Protein AF-A0A9N8EIE7-F1 (afdb_monomer_lite)

InterPro domains:
  IPR002110 Ankyrin repeat [PF12796] (378-471)
  IPR002110 Ankyrin repeat [SM00248] (373-405)
  IPR002110 Ankyrin repeat [SM00248] (416-446)
  IPR002110 Ankyrin repeat [SM00248] (450-480)
  IPR002562 3'-5' exonuclease domain [PF01612] (675-852)
  IPR012337 Ribonuclease H-like superfamily [SSF53098] (657-855)
  IPR036397 Ribonuclease H superfamily [G3DSA:3.30.420.10] (627-856)
  IPR036754 YbaK/aminoacyl-tRNA synthetase-associated domain superfamily [G3DSA:3.90.960.10] (97-272)
  IPR036754 YbaK/aminoacyl-tRNA synthetase-associated domain superfamily [SSF55826] (161-236)
  IPR036770 Ankyrin repeat-containing domain superfamily [G3DSA:1.25.40.20] (324-476)
  IPR036770 Ankyrin repeat-containing domain superfamily [SSF48403] (354-472)
  IPR052408 Exonuclease MUT-7-like [PTHR47765] (675-856)

pLDDT: mean 71.92, std 22.89, range [23.09, 98.38]

Secondary structure (DSSP, 8-state):
--------------------------------------------------------------PPPS-----GGG--HHHHHHHHTT--GGG-EEEE---GGGSSTTSSS--S--SGGGEEEEEEEEEEEEEEEEEP--------PPPP-------PPEEEEEEEEEETT--B-HHHHHHHHHHHTTTSEEEEEEEEPPHHHHHHHHTS-TTS--SS--TTTTT-PEEEETHHHHHHHTS-TT-EEEEEEE-SSTTEEEEEEHHHHHHHHHHTT--EEE--B---------------TTHHHHHHHHHHHHTS-----HHHHHHH--SHHHHHHHHHHHHTSSS-HHHHHHHHHHHHHTT-GGGGG---GGGT----HHHHHHTTT-HHHHHHHHHHIIIII----SSPPB-STTTTTB-HHHHHHTTT-HHHHHHHHHTT---S-EE-TTS--HHHHHTTTS-HHHHHHHHHHHHHHHHTT---EESHHHH--S---SSB-TTS---TTT--GGGHHHHHHHHHH-EEEETTEEEE-S-SSBS----SSS--S-HHHHTTSS-S-----S--PPPPPPPP----------PPPS----S---TTTSPBP-SHHHHSTT--S----S-PPPSEEEE-SHHHHHHHHHHHHHHHHHHHHGGG-TTS-HHHHHHHT-EEEEEE-PPPSSTT--PPP-EEEEE-SS-EEEE-HHHHS--GGG---SSSS------HHHHHHHHHHHHHHT-TTSPEEESSTTTHHHHHHHH-TT-GGGGEEEEEEEHHHHHHHHS-TTGGGTSSSHHHHHHHHHS-B---TTTTS-TT-SSPPHHHHHHHHHHHHHHHHHHHHHHHT-TTTGGGTT-HHHHTGGGSEEEEEEEE-----HHHHHHT--EEEE-TTEEEEE-SSTT-EEEEEEEETTSPPPPPPEEEE---------------PPB-TTSSBPPPPEEGGGS----TTPPPTT-B--SSHHHHHHHHS-HHHHHTSPTT--EE--TT-SEEE-SSEEEEE----S---TT-----EEEGGGTEEEEEE-TT---SS-SHHHHHHHHHHHHT-SS-------PEEEEEE-S-TTSPPEEEEEEEEEEEEEETTTTEEEEEEEETTHHHHHHSHHHHHHHHHHHHHHHHHHHHHHTTT-

Foldseek 3Di:
DDDDDDDDDDDDDDDDDDDDDDDDDDDDDDDDDDDDDDDDDDDDDDDDDDDDDDDDDDDDDDDDDPDDDDDPVPDFLLLVVLVVLPDDSVQKDKFFPDDPVPPPVPPPDDPDPDQPVQEAEFEKDKFKKKWWKDFAPDDDDDDDDQDDDDDDDDPDTDIAMEMEMDGPVFDFQQVVVLVLVVVVVPPRIHGPDMDTDDQVCVCVQFVAHPPQGFQDSGPCLQRYEYEYECVLVVVVVVDPPSHFYWYWGRRSDPRMTMIGGPVSVVVSSCVSNHYDYYHRTDDDDDDDDDDDDDDDPVSVVVCVVVVVVVPDPPPPQLLVVLVPDPDLQVLQVSLQVQLLDAPNLVSNVSSQVVCLVVVSLLVSLDADPVVVFQGTNLLNNLLVLNQSSNCSSQCCCCVRPNDQSQQDFGPDPPGTQDGSLNSNQVNLNLVNNCCCVVPVVHAQQEQGLQQATSLLSCLQRYDPVSSVVSLVSNVVCLVVVDHHDHNNVVPHPLFEDWSHALQDDDDPSHDDPLCVVQNVQQVVQFDDAGPNGGSTGPPRIGLHQHDDPPDPDPVLQCLQPDDPRRRDNTDDDDDDDDDDDDDDDDDDDDDDDADCLDGRFRLPPFAADFLCNQAVVVVPDDDDPDDDDDLEQEAQDPVSLVVLLVVLVVLVVQLVVVVPDPPDFPLRSLLQQEKFKDFDAADDPDDLDDTATQWIWIDHSHHIYTYGCVNQDDFQPVVDDPDWSPQPPTDPSLVSVLVSLLSQFVDQSHEYEAAPCVVGLVRNCLRHVNRVSSFKGFFYAHQLVVVVLPDDPVCSVQVVDQQSLCCSQVVHGHDDPPVNPHSNDPPDDPVNSRNRNCNRSCGSVSVVSSCPVDPSNVVCVRCPCVVVQLSTKIKGKAKDAQDDPPVCVVVVFDKDKDAPQWAKDDDSPVGIIIIMHMDGNPDDDDDHIDMDTDPPPPPDPDDDDDDDFDPDPVRDTQDDAAEQQAAQFPPVQADQALDFFFLAVQRVSCRRSDVHVVVPDPPRHHHDAPRVEQWTHHPQAIEGEAEQDDDDDVPCPDHWAADPLRQKIWDKAALPPPPPGYCSVVVVVLVVVVVPPDDDDDDDRNHWYWYWYDHHSVGTTGTHATKDFPDKDADPPHNMIITMIGHPCVCSCCVPPVSNVVSSCSNVVRVVVVVVVVVVVD

Structure (mmCIF, N/CA/C/O backbone):
data_AF-A0A9N8EIE7-F1
#
_entry.id   AF-A0A9N8EIE7-F1
#
loop_
_atom_site.group_PDB
_atom_site.id
_atom_site.type_symbol
_atom_site.label_atom_id
_atom_site.label_alt_id
_atom_site.label_comp_id
_atom_site.label_asym_id
_atom_site.label_entity_id
_atom_site.label_seq_id
_atom_site.pdbx_PDB_ins_code
_atom_site.Cartn_x
_atom_site.Cartn_y
_atom_site.Cartn_z
_atom_site.occupancy
_atom_site.B_iso_or_equiv
_atom_site.auth_seq_id
_atom_site.auth_comp_id
_atom_site.auth_asym_id
_atom_site.auth_atom_id
_atom_site.pdbx_PDB_model_num
ATOM 1 N N . MET A 1 1 ? -54.098 42.765 -41.551 1.00 35.19 1 MET A N 1
ATOM 2 C CA . MET A 1 1 ? -55.120 42.811 -40.479 1.00 35.19 1 MET A CA 1
ATOM 3 C C . MET A 1 1 ? -54.364 43.151 -39.194 1.00 35.19 1 MET A C 1
ATOM 5 O O . MET A 1 1 ? -53.341 42.524 -38.984 1.00 35.19 1 MET A O 1
ATOM 9 N N . SER A 1 2 ? -54.549 44.287 -38.505 1.00 28.52 2 SER A N 1
ATOM 10 C CA . SER A 1 2 ? -55.744 44.816 -37.804 1.00 28.52 2 SER A CA 1
ATOM 11 C C . SER A 1 2 ? -56.099 44.005 -36.542 1.00 28.52 2 SER A C 1
ATOM 13 O O . SER A 1 2 ? -56.290 42.806 -36.686 1.00 28.52 2 SER A O 1
ATOM 15 N N . ARG A 1 3 ? -56.287 44.585 -35.339 1.00 30.66 3 ARG A N 1
ATOM 16 C CA . ARG A 1 3 ? -56.169 45.995 -34.859 1.00 30.66 3 ARG A CA 1
ATOM 17 C C . ARG A 1 3 ? -56.452 46.052 -33.329 1.00 30.66 3 ARG A C 1
ATOM 19 O O . ARG A 1 3 ? -57.167 45.171 -32.880 1.00 30.66 3 ARG A O 1
ATOM 26 N N . LEU A 1 4 ? -56.107 47.175 -32.658 1.00 33.81 4 LEU A N 1
ATOM 27 C CA . LEU A 1 4 ? -56.774 47.743 -31.441 1.00 33.81 4 LEU A CA 1
ATOM 28 C C . LEU A 1 4 ? -56.680 46.922 -30.118 1.00 33.81 4 LEU A C 1
ATOM 30 O O . LEU A 1 4 ? -56.639 45.705 -30.176 1.00 33.81 4 LEU A O 1
ATOM 34 N N . LEU A 1 5 ? -56.655 47.468 -28.885 1.00 32.75 5 LEU A N 1
ATOM 35 C CA . LEU A 1 5 ? -56.473 48.821 -28.283 1.00 32.75 5 LEU A CA 1
ATOM 36 C C . LEU A 1 5 ? -55.435 48.682 -27.126 1.00 32.75 5 LEU A C 1
ATOM 38 O O . LEU A 1 5 ? -55.212 47.564 -26.681 1.00 32.75 5 LEU A O 1
ATOM 42 N N . GLY A 1 6 ? -54.774 49.692 -26.539 1.00 27.25 6 GLY A N 1
ATOM 43 C CA . GLY A 1 6 ? -54.771 51.160 -26.682 1.00 27.25 6 GLY A CA 1
ATOM 44 C C . GLY A 1 6 ? -54.944 51.849 -25.307 1.00 27.25 6 GLY A C 1
ATOM 45 O O . GLY A 1 6 ? -55.612 51.292 -24.450 1.00 27.25 6 GLY A O 1
ATOM 46 N N . ASN A 1 7 ? -54.486 53.066 -24.997 1.00 33.19 7 ASN A N 1
ATOM 47 C CA . ASN A 1 7 ? -53.456 53.989 -25.498 1.00 33.19 7 ASN A CA 1
ATOM 48 C C . ASN A 1 7 ? -53.665 55.319 -24.713 1.00 33.19 7 ASN A C 1
ATOM 50 O O . ASN A 1 7 ? -54.776 55.834 -24.773 1.00 33.19 7 ASN A O 1
ATOM 54 N N . PHE A 1 8 ? -52.612 55.926 -24.134 1.00 29.39 8 PHE A N 1
ATOM 55 C CA . PHE A 1 8 ? -52.492 57.383 -23.837 1.00 29.39 8 PHE A CA 1
ATOM 56 C C . PHE A 1 8 ? -53.448 58.021 -22.779 1.00 29.39 8 PHE A C 1
ATOM 58 O O . PHE A 1 8 ? -54.436 57.408 -22.402 1.00 29.39 8 PHE A O 1
ATOM 65 N N . LEU A 1 9 ? -53.308 59.284 -22.313 1.00 28.94 9 LEU A N 1
ATOM 66 C CA . LEU A 1 9 ? -52.203 60.212 -21.903 1.00 28.94 9 LEU A CA 1
ATOM 67 C C . LEU A 1 9 ? -52.904 61.538 -21.433 1.00 28.94 9 LEU A C 1
ATOM 69 O O . LEU A 1 9 ? -54.117 61.525 -21.244 1.00 28.94 9 LEU A O 1
ATOM 73 N N . LEU A 1 10 ? -52.186 62.676 -21.345 1.00 28.33 10 LEU A N 1
ATOM 74 C CA . LEU A 1 10 ? -52.594 64.046 -20.914 1.00 28.33 10 LEU A CA 1
ATOM 75 C C . LEU A 1 10 ? -52.792 64.221 -19.382 1.00 28.33 10 LEU A C 1
ATOM 77 O O . LEU A 1 10 ? -53.234 63.284 -18.733 1.00 28.33 10 LEU A O 1
ATOM 81 N N . GLN A 1 11 ? -52.529 65.362 -18.707 1.00 28.41 11 GLN A N 1
ATOM 82 C CA . GLN A 1 11 ? -51.808 66.657 -18.937 1.00 28.41 11 GLN A CA 1
ATOM 83 C C . GLN A 1 11 ? -51.552 67.295 -17.506 1.00 28.41 11 GLN A C 1
ATOM 85 O O . GLN A 1 11 ? -51.569 66.517 -16.560 1.00 28.41 11 GLN A O 1
ATOM 90 N N . ILE A 1 12 ? -51.281 68.578 -17.149 1.00 28.44 12 ILE A N 1
ATOM 91 C CA . ILE A 1 12 ? -51.281 69.927 -17.779 1.00 28.44 12 ILE A CA 1
ATOM 92 C C . ILE A 1 12 ? -50.425 70.956 -16.946 1.00 28.44 12 ILE A C 1
ATOM 94 O O . ILE A 1 12 ? -50.508 70.882 -15.730 1.00 28.44 12 ILE A O 1
ATOM 98 N N . ILE A 1 13 ? -49.703 71.925 -17.576 1.00 27.89 13 ILE A N 1
ATOM 99 C CA . ILE A 1 13 ? -49.411 73.353 -17.135 1.00 27.89 13 ILE A CA 1
ATOM 100 C C . ILE A 1 13 ? -48.704 73.638 -15.751 1.00 27.89 13 ILE A C 1
ATOM 102 O O . ILE A 1 13 ? -48.830 72.843 -14.838 1.00 27.89 13 ILE A O 1
ATOM 106 N N . VAL A 1 14 ? -47.981 74.742 -15.414 1.00 27.41 14 VAL A N 1
ATOM 107 C CA . VAL A 1 14 ? -47.129 75.789 -16.075 1.00 27.41 14 VAL A CA 1
ATOM 108 C C . VAL A 1 14 ? -46.267 76.544 -15.000 1.00 27.41 14 VAL A C 1
ATOM 110 O O . VAL A 1 14 ? -46.483 76.387 -13.804 1.00 27.41 14 VAL A O 1
ATOM 113 N N . LEU A 1 15 ? -45.275 77.332 -15.450 1.00 24.67 15 LEU A N 1
ATOM 114 C CA . LEU A 1 15 ? -44.340 78.287 -14.776 1.00 24.67 15 LEU A CA 1
ATOM 115 C C . LEU A 1 15 ? -45.005 79.524 -14.060 1.00 24.67 15 LEU A C 1
ATOM 117 O O . LEU A 1 15 ? -46.217 79.656 -14.208 1.00 24.67 15 LEU A O 1
ATOM 121 N N . PRO A 1 16 ? -44.299 80.561 -13.491 1.00 51.06 16 PRO A N 1
ATOM 122 C CA . PRO A 1 16 ? -42.957 80.706 -12.838 1.00 51.06 16 PRO A CA 1
ATOM 123 C C . PRO A 1 16 ? -42.914 81.633 -11.545 1.00 51.06 16 PRO A C 1
ATOM 125 O O . PRO A 1 16 ? -43.939 82.106 -11.077 1.00 51.06 16 PRO A O 1
ATOM 128 N N . ILE A 1 17 ? -41.693 82.007 -11.077 1.00 28.31 17 ILE A N 1
ATOM 129 C CA . ILE A 1 17 ? -41.271 83.233 -10.298 1.00 28.31 17 ILE A CA 1
ATOM 130 C C . ILE A 1 17 ? -41.231 83.238 -8.731 1.00 28.31 17 ILE A C 1
ATOM 132 O O . ILE A 1 17 ? -42.141 83.714 -8.069 1.00 28.31 17 ILE A O 1
ATOM 136 N N . ALA A 1 18 ? -40.060 82.851 -8.186 1.00 29.53 18 ALA A N 1
ATOM 137 C CA . ALA A 1 18 ? -39.085 83.618 -7.353 1.00 29.53 18 ALA A CA 1
ATOM 138 C C . ALA A 1 18 ? -39.338 84.256 -5.937 1.00 29.53 18 ALA A C 1
ATOM 140 O O . ALA A 1 18 ? -40.415 84.708 -5.572 1.00 29.53 18 ALA 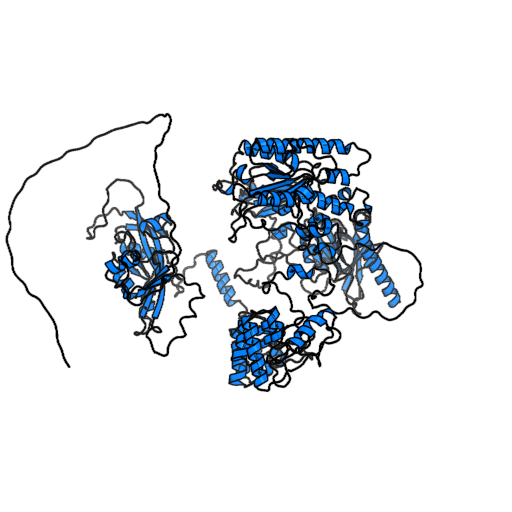A O 1
ATOM 141 N N . THR A 1 19 ? -38.185 84.446 -5.250 1.00 30.16 19 THR A N 1
ATOM 142 C CA . THR A 1 19 ? -37.745 85.491 -4.264 1.00 30.16 19 THR A CA 1
ATOM 143 C C . THR A 1 19 ? -37.780 85.327 -2.710 1.00 30.16 19 THR A C 1
ATOM 145 O O . THR A 1 19 ? -38.822 85.377 -2.072 1.00 30.16 19 THR A O 1
ATOM 148 N N . THR A 1 20 ? -36.553 85.376 -2.133 1.00 30.81 20 THR A N 1
ATOM 149 C CA . THR A 1 20 ? -36.049 86.074 -0.898 1.00 30.81 20 THR A CA 1
ATOM 150 C C . THR A 1 20 ? -36.099 85.522 0.558 1.00 30.81 20 THR A C 1
ATOM 152 O O . THR A 1 20 ? -37.159 85.316 1.129 1.00 30.81 20 THR A O 1
ATOM 155 N N . THR A 1 21 ? -34.900 85.560 1.199 1.00 30.19 21 THR A N 1
ATOM 156 C CA . THR A 1 21 ? -34.539 85.837 2.637 1.00 30.19 21 THR A CA 1
ATOM 157 C C . THR A 1 21 ? -34.879 84.839 3.778 1.00 30.19 21 THR A C 1
ATOM 159 O O . THR A 1 21 ? -35.907 84.187 3.699 1.00 30.19 21 THR A O 1
ATOM 162 N N . ALA A 1 22 ? -34.140 84.720 4.913 1.00 31.89 22 ALA A N 1
ATOM 163 C CA . ALA A 1 22 ? -32.728 85.025 5.310 1.00 31.89 22 ALA A CA 1
ATOM 164 C C . ALA A 1 22 ? -32.403 84.556 6.783 1.00 31.89 22 ALA A C 1
ATOM 166 O O . ALA A 1 22 ? -33.323 84.164 7.489 1.00 31.89 22 ALA A O 1
ATOM 167 N N . PHE A 1 23 ? -31.134 84.700 7.245 1.00 28.83 23 PHE A N 1
ATOM 168 C CA . PHE A 1 23 ? -30.595 84.664 8.651 1.00 28.83 23 PHE A CA 1
ATOM 169 C C . PHE A 1 23 ? -30.502 83.300 9.422 1.00 28.83 23 PHE A C 1
ATOM 171 O O . PHE A 1 23 ? -31.512 82.649 9.634 1.00 28.83 23 PHE A O 1
ATOM 178 N N . THR A 1 24 ? -29.291 82.731 9.667 1.00 29.78 24 THR A N 1
ATOM 179 C CA . THR A 1 24 ? -28.401 82.718 10.897 1.00 29.78 24 THR A CA 1
ATOM 180 C C . THR A 1 24 ? -28.794 81.719 12.032 1.00 29.78 24 THR A C 1
ATOM 182 O O . THR A 1 24 ? -29.949 81.330 12.086 1.00 29.78 24 THR A O 1
ATOM 185 N N . THR A 1 25 ? -27.943 81.186 12.950 1.00 28.05 25 THR A N 1
ATOM 186 C CA . THR A 1 25 ? -26.647 81.643 13.556 1.00 28.05 25 THR A CA 1
ATOM 187 C C . THR A 1 25 ? -25.836 80.498 14.270 1.00 28.05 25 THR A C 1
ATOM 189 O O . THR A 1 25 ? -26.453 79.708 14.969 1.00 28.05 25 THR A O 1
ATOM 192 N N . THR A 1 26 ? -24.483 80.461 14.143 1.00 28.73 26 THR A N 1
ATOM 193 C CA . THR A 1 26 ? -23.377 80.054 15.111 1.00 28.73 26 THR A CA 1
ATOM 194 C C . THR A 1 26 ? -23.451 78.806 16.054 1.00 28.73 26 THR A C 1
ATOM 196 O O . THR A 1 26 ? -24.410 78.700 16.801 1.00 28.73 26 THR A O 1
ATOM 199 N N . VAL A 1 27 ? -22.486 77.840 16.110 1.00 29.08 27 VAL A N 1
ATOM 200 C CA . VAL A 1 27 ? -21.078 77.837 16.694 1.00 29.08 27 VAL A CA 1
ATOM 201 C C . VAL A 1 27 ? -21.048 77.892 18.261 1.00 29.08 27 VAL A C 1
ATOM 203 O O . VAL A 1 27 ? -21.899 78.640 18.736 1.00 29.08 27 VAL A O 1
ATOM 206 N N . PRO A 1 28 ? -20.165 77.222 19.099 1.00 46.88 28 PRO A N 1
ATOM 207 C CA . PRO A 1 28 ? -18.773 76.681 18.900 1.00 46.88 28 PRO A CA 1
ATOM 208 C C . PRO A 1 28 ? -18.273 75.348 19.607 1.00 46.88 28 PRO A C 1
ATOM 210 O O . PRO A 1 28 ? -18.844 74.885 20.583 1.00 46.88 28 PRO A O 1
ATOM 213 N N . LEU A 1 29 ? -17.093 74.850 19.154 1.00 29.30 29 LEU A N 1
ATOM 214 C CA . LEU A 1 29 ? -15.849 74.331 19.838 1.00 29.30 29 LEU A CA 1
ATOM 215 C C . LEU A 1 29 ? -15.769 73.239 20.964 1.00 29.30 29 LEU A C 1
ATOM 217 O O . LEU A 1 29 ? -16.577 73.158 21.879 1.00 29.30 29 LEU A O 1
ATOM 221 N N . SER A 1 30 ? -14.636 72.498 20.930 1.00 29.56 30 SER A N 1
ATOM 222 C CA . SER A 1 30 ? -14.043 71.552 21.928 1.00 29.56 30 SER A CA 1
ATOM 223 C C . SER A 1 30 ? -13.166 72.248 23.010 1.00 29.56 30 SER A C 1
ATOM 225 O O . SER A 1 30 ? -12.952 73.456 22.867 1.00 29.56 30 SER A O 1
ATOM 227 N N . PRO A 1 31 ? -12.592 71.561 24.052 1.00 43.41 31 PRO A N 1
ATOM 228 C CA . PRO A 1 31 ? -11.205 71.010 23.932 1.00 43.41 31 PRO A CA 1
ATOM 229 C C . PRO A 1 31 ? -10.699 69.890 24.923 1.00 43.41 31 PRO A C 1
ATOM 231 O O . PRO A 1 31 ? -11.244 69.689 25.998 1.00 43.41 31 PRO A O 1
ATOM 234 N N . MET A 1 32 ? -9.527 69.300 24.588 1.00 27.47 32 MET A N 1
ATOM 235 C CA . MET A 1 32 ? -8.363 68.898 25.448 1.00 27.47 32 MET A CA 1
ATOM 236 C C . MET A 1 32 ? -8.354 67.766 26.527 1.00 27.47 32 MET A C 1
ATOM 238 O O . MET A 1 32 ? -9.127 67.785 27.472 1.00 27.47 32 MET A O 1
ATOM 242 N N . PHE A 1 33 ? -7.252 66.971 26.485 1.00 27.70 33 PHE A N 1
ATOM 243 C CA . PHE A 1 33 ? -6.516 66.257 27.578 1.00 27.70 33 PHE A CA 1
ATOM 244 C C . PHE A 1 33 ? -7.252 65.188 28.446 1.00 27.70 33 PHE A C 1
ATOM 246 O O . PHE A 1 33 ? -8.467 65.166 28.510 1.00 27.70 33 PHE A O 1
ATOM 253 N N . SER A 1 34 ? -6.598 64.284 29.211 1.00 25.61 34 SER A N 1
ATOM 254 C CA . SER A 1 34 ? -5.349 63.494 29.023 1.00 25.61 34 SER A CA 1
ATOM 255 C C . SER A 1 34 ? -5.255 62.342 30.061 1.00 25.61 34 SER A C 1
ATOM 257 O O . SER A 1 34 ? -5.852 62.459 31.123 1.00 25.61 34 SER A O 1
ATOM 259 N N . ARG A 1 35 ? -4.366 61.356 29.818 1.00 27.00 35 ARG A N 1
ATOM 260 C CA . ARG A 1 35 ? -3.715 60.436 30.797 1.00 27.00 35 ARG A CA 1
ATOM 261 C C . ARG A 1 35 ? -4.523 59.327 31.526 1.00 27.00 35 ARG A C 1
ATOM 263 O O . ARG A 1 35 ? -5.475 59.583 32.241 1.00 27.00 35 ARG A O 1
ATOM 270 N N . ALA A 1 36 ? -3.889 58.144 31.511 1.00 26.98 36 ALA A N 1
ATOM 271 C CA . ALA A 1 36 ? -3.670 57.202 32.628 1.00 26.98 36 ALA A CA 1
ATOM 272 C C . ALA A 1 36 ? -4.812 56.301 33.172 1.00 26.98 36 ALA A C 1
ATOM 274 O O . ALA A 1 36 ? -5.652 56.717 33.962 1.00 26.98 36 ALA A O 1
ATOM 275 N N . SER A 1 37 ? -4.669 54.995 32.905 1.00 26.20 37 SER A N 1
ATOM 276 C CA . SER A 1 37 ? -4.985 53.879 33.828 1.00 26.20 37 SER A CA 1
ATOM 277 C C . SER A 1 37 ? -4.201 54.029 35.161 1.00 26.20 37 SER A C 1
ATOM 279 O O . SER A 1 37 ? -3.198 54.753 35.139 1.00 26.20 37 SER A O 1
ATOM 281 N N . PRO A 1 38 ? -4.522 53.336 36.292 1.00 43.06 38 PRO A N 1
ATOM 282 C CA . PRO A 1 38 ? -4.508 51.856 36.357 1.00 43.06 38 PRO A CA 1
ATOM 283 C C . PRO A 1 38 ? -5.422 51.154 37.415 1.00 43.06 38 PRO A C 1
ATOM 285 O O . PRO A 1 38 ? -6.157 51.794 38.155 1.00 43.06 38 PRO A O 1
ATOM 288 N N . PHE A 1 39 ? -5.267 49.819 37.499 1.00 24.78 39 PHE A N 1
ATOM 289 C CA . PHE A 1 39 ? -5.734 48.841 38.515 1.00 24.78 39 PHE A CA 1
ATOM 290 C C . PHE A 1 39 ? -7.221 48.413 38.579 1.00 24.78 39 PHE A C 1
ATOM 292 O O . PHE A 1 39 ? -8.116 49.200 38.848 1.00 24.78 39 PHE A O 1
ATOM 299 N N . HIS A 1 40 ? -7.418 47.094 38.387 1.00 25.45 40 HIS A N 1
ATOM 300 C CA . HIS A 1 40 ? -8.019 46.114 39.323 1.00 25.45 40 HIS A CA 1
ATOM 301 C C . HIS A 1 40 ? -8.985 46.629 40.422 1.00 25.45 40 HIS A C 1
ATOM 303 O O . HIS A 1 40 ? -8.681 47.589 41.116 1.00 25.45 40 HIS A O 1
ATOM 309 N N . LEU A 1 41 ? -10.075 45.925 40.769 1.00 24.45 41 LEU A N 1
ATOM 310 C CA . LEU A 1 41 ? -10.149 44.479 41.067 1.00 24.45 41 LEU A CA 1
ATOM 311 C C . LEU A 1 41 ? -11.623 43.969 41.091 1.00 24.45 41 LEU A C 1
ATOM 313 O O . LEU A 1 41 ? -12.548 44.768 41.128 1.00 24.45 41 LEU A O 1
ATOM 317 N N . ALA A 1 42 ? -11.786 42.645 41.228 1.00 23.09 42 ALA A N 1
ATOM 318 C CA . ALA A 1 42 ? -12.860 41.946 41.965 1.00 23.09 42 ALA A CA 1
ATOM 319 C C . ALA A 1 42 ? -14.267 41.699 41.342 1.00 23.09 42 ALA A C 1
ATOM 321 O O . ALA A 1 42 ? -15.082 42.593 41.164 1.00 23.09 42 ALA A O 1
ATOM 322 N N . SER A 1 43 ? -14.540 40.389 41.205 1.00 23.11 43 SER A N 1
ATOM 323 C CA . SER A 1 43 ? -15.689 39.633 41.760 1.00 23.11 43 SER A CA 1
ATOM 324 C C . SER A 1 43 ? -17.121 39.775 41.212 1.00 23.11 43 SER A C 1
ATOM 326 O O . SER A 1 43 ? -17.754 40.799 41.415 1.00 23.11 43 SER A O 1
ATOM 328 N N . GLU A 1 44 ? -17.644 38.614 40.770 1.00 23.94 44 GLU A N 1
ATOM 329 C CA . GLU A 1 44 ? -18.950 38.020 41.160 1.00 23.94 44 GLU A CA 1
ATOM 330 C C . GLU A 1 44 ? -20.257 38.754 40.781 1.00 23.94 44 GLU A C 1
ATOM 332 O O . GLU A 1 44 ? -20.331 39.970 40.768 1.00 23.94 44 GLU A O 1
ATOM 337 N N . LYS A 1 45 ? -21.410 38.116 40.545 1.00 23.98 45 LYS A N 1
ATOM 338 C CA . LYS A 1 45 ? -21.926 36.760 40.214 1.00 23.98 45 LYS A CA 1
ATOM 339 C C . LYS A 1 45 ? -23.464 36.903 40.350 1.00 23.98 45 LYS A C 1
ATOM 341 O O . LYS A 1 45 ? -23.925 37.904 40.884 1.00 23.98 45 LYS A O 1
ATOM 346 N N . ALA A 1 46 ? -24.222 35.863 39.990 1.00 24.03 46 ALA A N 1
ATOM 347 C CA . ALA A 1 46 ? -25.696 35.810 39.999 1.00 24.03 46 ALA A CA 1
ATOM 348 C C . ALA A 1 46 ? -26.343 36.772 38.968 1.00 24.03 46 ALA A C 1
ATOM 350 O O . ALA A 1 46 ? -26.109 37.972 39.005 1.00 24.03 46 ALA A O 1
ATOM 351 N N . ALA A 1 47 ? -27.040 36.345 37.910 1.00 23.53 47 ALA A N 1
ATOM 352 C CA . ALA A 1 47 ? -27.964 35.227 37.651 1.00 23.53 47 ALA A CA 1
ATOM 353 C C . ALA A 1 47 ? -29.428 35.530 38.000 1.00 23.53 47 ALA A C 1
ATOM 355 O O . ALA A 1 47 ? -29.772 35.644 39.169 1.00 23.53 47 ALA A O 1
ATOM 356 N N . MET A 1 48 ? -30.251 35.598 36.948 1.00 23.66 48 MET A N 1
ATOM 357 C CA . MET A 1 48 ? -31.625 35.092 36.795 1.00 23.66 48 MET A CA 1
ATOM 358 C C . MET A 1 48 ? -32.104 35.480 35.374 1.00 23.66 48 MET A C 1
ATOM 360 O O . MET A 1 48 ? -31.597 36.455 34.826 1.00 23.66 48 MET A O 1
ATOM 364 N N . GLU A 1 49 ? -33.099 34.863 34.733 1.00 24.28 49 GLU A N 1
ATOM 365 C CA . GLU A 1 49 ? -33.556 33.460 34.635 1.00 24.28 49 GLU A CA 1
ATOM 366 C C . GLU A 1 49 ? -34.662 33.434 33.544 1.00 24.28 49 GLU A C 1
ATOM 368 O O . GLU A 1 49 ? -35.115 34.500 33.135 1.00 24.28 49 GLU A O 1
ATOM 373 N N . VAL A 1 50 ? -35.145 32.246 33.147 1.00 24.84 50 VAL A N 1
ATOM 374 C CA . VAL A 1 50 ? -36.395 32.011 32.379 1.00 24.84 50 VAL A CA 1
ATOM 375 C C . VAL A 1 50 ? -36.385 32.457 30.897 1.00 24.84 50 VAL A C 1
ATOM 377 O O . VAL A 1 50 ? -35.981 33.563 30.569 1.00 24.84 50 VAL A O 1
ATOM 380 N N . ALA A 1 51 ? -36.911 31.696 29.930 1.00 23.75 51 ALA A N 1
ATOM 381 C CA . ALA A 1 51 ? -37.083 30.241 29.760 1.00 23.75 51 ALA A CA 1
ATOM 382 C C . ALA A 1 51 ? -37.566 29.980 28.316 1.00 23.75 51 ALA A C 1
ATOM 384 O O . ALA A 1 51 ? -38.305 30.810 27.797 1.00 23.75 51 ALA A O 1
ATOM 385 N N . THR A 1 52 ? -37.284 28.778 27.780 1.00 23.69 52 THR A N 1
ATOM 386 C CA . THR A 1 52 ? -38.106 28.057 26.767 1.00 23.69 52 THR A CA 1
ATOM 387 C C . THR A 1 52 ? -38.371 28.764 25.409 1.00 23.69 52 THR A C 1
ATOM 389 O O . THR A 1 52 ? -38.123 29.947 25.243 1.00 23.69 52 THR A O 1
ATOM 392 N N . GLU A 1 53 ? -38.791 28.104 24.328 1.00 24.70 53 GLU A N 1
ATOM 393 C CA . GLU A 1 53 ? -39.222 26.713 24.102 1.00 24.70 53 GLU A CA 1
ATOM 394 C C . GLU A 1 53 ? -38.322 26.005 23.068 1.00 24.70 53 GLU A C 1
ATOM 396 O O . GLU A 1 53 ? -37.466 26.621 22.435 1.00 24.70 53 GLU A O 1
ATOM 401 N N . ALA A 1 54 ? -38.505 24.694 22.907 1.00 26.41 54 ALA A N 1
ATOM 402 C CA . ALA A 1 54 ? -37.897 23.913 21.834 1.00 26.41 54 ALA A CA 1
ATOM 403 C C . ALA A 1 54 ? -39.007 23.320 20.964 1.00 26.41 54 ALA A C 1
ATOM 405 O O . ALA A 1 54 ? -39.939 22.728 21.505 1.00 26.41 54 ALA A O 1
ATOM 406 N N . GLU A 1 55 ? -38.878 23.410 19.640 1.00 24.83 55 GLU A N 1
ATOM 407 C CA . GLU A 1 55 ? -39.772 22.708 18.720 1.00 24.83 55 GLU A CA 1
ATOM 408 C C . GLU A 1 55 ? -38.990 22.012 17.603 1.00 24.83 55 GLU A C 1
ATOM 410 O O . GLU A 1 55 ? -38.069 22.564 16.998 1.00 24.83 55 GLU A O 1
ATOM 415 N N . THR A 1 56 ? -39.344 20.752 17.361 1.00 27.30 56 THR A N 1
ATOM 416 C CA . THR A 1 56 ? -38.784 19.906 16.306 1.00 27.30 56 THR A CA 1
ATOM 417 C C . THR A 1 56 ? -39.554 20.112 15.009 1.00 27.30 56 THR A C 1
ATOM 419 O O . THR A 1 56 ? -40.767 19.908 14.995 1.00 27.30 56 THR A O 1
ATOM 422 N N . VAL A 1 57 ? -38.864 20.399 13.903 1.00 26.48 57 VAL A N 1
ATOM 423 C CA . VAL A 1 57 ? -39.472 20.398 12.563 1.00 26.48 57 VAL A CA 1
ATOM 424 C C . VAL A 1 57 ? -38.892 19.252 11.738 1.00 26.48 57 VAL A C 1
ATOM 426 O O . VAL A 1 57 ? -37.678 19.096 11.627 1.00 26.48 57 VAL A O 1
ATOM 429 N N . THR A 1 58 ? -39.784 18.426 11.200 1.00 25.91 58 THR A N 1
ATOM 430 C CA . THR A 1 58 ? -39.485 17.230 10.404 1.00 25.91 58 THR A CA 1
ATOM 431 C C . THR A 1 58 ? -39.092 17.563 8.968 1.00 25.91 58 THR A C 1
ATOM 433 O O . THR A 1 58 ? -39.530 18.573 8.417 1.00 25.91 58 THR A O 1
ATOM 436 N N . GLU A 1 59 ? -38.361 16.658 8.316 1.00 30.16 59 GLU A N 1
ATOM 437 C CA . GLU A 1 59 ? -38.196 16.681 6.860 1.00 30.16 59 GLU A CA 1
ATOM 438 C C . GLU A 1 59 ? -39.566 16.646 6.160 1.00 30.16 59 GLU A C 1
ATOM 440 O O . GLU A 1 59 ? -40.425 15.826 6.490 1.00 30.16 59 GLU A O 1
ATOM 445 N N . ALA A 1 60 ? -39.771 17.535 5.186 1.00 25.66 60 ALA A N 1
ATOM 446 C CA . ALA A 1 60 ? -41.005 17.625 4.414 1.00 25.66 60 ALA A CA 1
ATOM 447 C C . ALA A 1 60 ? -40.691 17.610 2.912 1.00 25.66 60 ALA A C 1
ATOM 449 O O . ALA A 1 60 ? -40.140 18.563 2.360 1.00 25.66 60 ALA A O 1
ATOM 450 N N . THR A 1 61 ? -41.059 16.524 2.233 1.00 29.69 61 THR A N 1
ATOM 451 C CA . THR A 1 61 ? -40.955 16.397 0.774 1.00 29.69 61 THR A CA 1
ATOM 452 C C . THR A 1 61 ? -41.955 17.320 0.077 1.00 29.69 61 THR A C 1
ATOM 454 O O . THR A 1 61 ? -43.164 17.106 0.173 1.00 29.69 61 THR A O 1
ATOM 457 N N . VAL A 1 62 ? -41.468 18.322 -0.660 1.00 28.16 62 VAL A N 1
ATOM 458 C CA . VAL A 1 62 ? -42.318 19.277 -1.393 1.00 28.16 62 VAL A CA 1
ATOM 459 C C . VAL A 1 62 ? -42.509 18.838 -2.847 1.00 28.16 62 VAL A C 1
ATOM 461 O O . VAL A 1 62 ? -41.635 19.025 -3.692 1.00 28.16 62 VAL A O 1
ATOM 464 N N . THR A 1 63 ? -43.688 18.302 -3.165 1.00 26.77 63 THR A N 1
ATOM 465 C CA . THR A 1 63 ? -44.164 18.147 -4.552 1.00 26.77 63 THR A CA 1
ATOM 466 C C . THR A 1 63 ? -44.518 19.503 -5.166 1.00 26.77 63 THR A C 1
ATOM 468 O O . THR A 1 63 ? -45.274 20.273 -4.575 1.00 26.77 63 THR A O 1
ATOM 471 N N . ILE A 1 64 ? -44.023 19.782 -6.375 1.00 30.94 64 ILE A N 1
ATOM 472 C CA . ILE A 1 64 ? -44.261 21.049 -7.085 1.00 30.94 64 ILE A CA 1
ATOM 473 C C . ILE A 1 64 ? -45.575 20.989 -7.881 1.00 30.94 64 ILE A C 1
ATOM 475 O O . ILE A 1 64 ? -45.744 20.135 -8.750 1.00 30.94 64 ILE A O 1
ATOM 479 N N . GLY A 1 65 ? -46.488 21.930 -7.613 1.00 28.27 65 GLY A N 1
ATOM 480 C CA . GLY A 1 65 ? -47.708 22.162 -8.398 1.00 28.27 65 GLY A CA 1
ATOM 481 C C . GLY A 1 65 ? -47.525 23.232 -9.497 1.00 28.27 65 GLY A C 1
ATOM 482 O O . GLY A 1 65 ? -46.707 24.139 -9.332 1.00 28.27 65 GLY A O 1
ATOM 483 N N . PRO A 1 66 ? -48.273 23.176 -10.618 1.00 33.53 66 PRO A N 1
ATOM 484 C CA . PRO A 1 66 ? -47.958 23.937 -11.833 1.00 33.53 66 PRO A CA 1
ATOM 485 C C . PRO A 1 66 ? -48.594 25.345 -11.909 1.00 33.53 66 PRO A C 1
ATOM 487 O O . PRO A 1 66 ? -49.286 25.664 -12.873 1.00 33.53 66 PRO A O 1
ATOM 490 N N . THR A 1 67 ? -48.332 26.223 -10.935 1.00 30.69 67 THR A N 1
ATOM 491 C CA . THR A 1 67 ? -48.620 27.674 -11.050 1.00 30.69 67 THR A CA 1
ATOM 492 C C . THR A 1 67 ? -47.525 28.500 -10.377 1.00 30.69 67 THR A C 1
ATOM 494 O O . THR A 1 67 ? -47.438 28.540 -9.151 1.00 30.69 67 THR A O 1
ATOM 497 N N . GLY A 1 68 ? -46.672 29.153 -11.170 1.00 40.56 68 GLY A N 1
ATOM 498 C CA . GLY A 1 68 ? -45.475 29.832 -10.669 1.00 40.56 68 GLY A CA 1
ATOM 499 C C . GLY A 1 68 ? -45.699 31.273 -10.206 1.00 40.56 68 GLY A C 1
ATOM 500 O O . GLY A 1 68 ? -45.857 32.166 -11.032 1.00 40.56 68 GLY A O 1
ATOM 501 N N . ILE A 1 69 ? -45.581 31.507 -8.897 1.00 33.09 69 ILE A N 1
ATOM 502 C CA . ILE A 1 69 ? -45.141 32.781 -8.304 1.00 33.09 69 ILE A CA 1
ATOM 503 C C . ILE A 1 69 ? -44.110 32.408 -7.228 1.00 33.09 69 ILE A C 1
ATOM 505 O O . ILE A 1 69 ? -44.393 31.553 -6.391 1.00 33.09 69 ILE A O 1
ATOM 509 N N . ARG A 1 70 ? -42.902 32.989 -7.266 1.00 38.03 70 ARG A N 1
ATOM 510 C CA . ARG A 1 70 ? -41.844 32.743 -6.264 1.00 38.03 70 ARG A CA 1
ATOM 511 C C . ARG A 1 70 ? -41.769 33.875 -5.243 1.00 38.03 70 ARG A C 1
ATOM 513 O O . ARG A 1 70 ? -42.007 35.033 -5.576 1.00 38.03 70 ARG A O 1
ATOM 520 N N . ASP A 1 71 ? -41.399 33.517 -4.017 1.00 36.56 71 ASP A N 1
ATOM 521 C CA . ASP A 1 71 ? -41.223 34.449 -2.905 1.00 36.56 71 ASP A CA 1
ATOM 522 C C . ASP A 1 71 ? -39.968 35.337 -3.104 1.00 36.56 71 ASP A C 1
ATOM 524 O O . ASP A 1 71 ? -38.873 34.794 -3.321 1.00 36.56 71 ASP A O 1
ATOM 528 N N . PRO A 1 72 ? -40.082 36.682 -3.018 1.00 39.12 72 PRO A N 1
ATOM 529 C CA . PRO A 1 72 ? -38.955 37.607 -3.178 1.00 39.12 72 PRO A CA 1
ATOM 530 C C . PRO A 1 72 ? -37.782 37.400 -2.206 1.00 39.12 72 PRO A C 1
ATOM 532 O O . PRO A 1 72 ? -36.669 37.820 -2.515 1.00 39.12 72 PRO A O 1
ATOM 535 N N . SER A 1 73 ? -37.995 36.750 -1.057 1.00 43.88 73 SER A N 1
ATOM 536 C CA . SER A 1 73 ? -36.963 36.507 -0.033 1.00 43.88 73 SER A CA 1
ATOM 537 C C . SER A 1 73 ? -35.842 35.542 -0.456 1.00 43.88 73 SER A C 1
ATOM 539 O O . SER A 1 73 ? -34.876 35.363 0.283 1.00 43.88 73 SER A O 1
ATOM 541 N N . THR A 1 74 ? -35.941 34.930 -1.642 1.00 55.41 74 THR A N 1
ATOM 542 C CA . THR A 1 74 ? -35.057 33.835 -2.090 1.00 55.41 74 THR A CA 1
ATOM 543 C C . THR A 1 74 ? -34.018 34.216 -3.157 1.00 55.41 74 THR A C 1
ATOM 545 O O . THR A 1 74 ? -33.278 33.347 -3.620 1.00 55.41 74 THR A O 1
ATOM 548 N N . ILE A 1 75 ? -33.930 35.489 -3.565 1.00 67.88 75 ILE A N 1
ATOM 549 C CA . ILE A 1 75 ? -33.045 35.932 -4.661 1.00 67.88 75 ILE A CA 1
ATOM 550 C C . ILE A 1 75 ? -31.614 36.223 -4.148 1.00 67.88 75 ILE A C 1
ATOM 552 O O . ILE A 1 75 ? -31.442 37.071 -3.272 1.00 67.88 75 ILE A O 1
ATOM 556 N N . PRO A 1 76 ? -30.558 35.596 -4.713 1.00 74.50 76 PRO A N 1
ATOM 557 C CA . PRO A 1 76 ? -29.163 35.907 -4.396 1.00 74.50 76 PRO A CA 1
ATOM 558 C C . PRO A 1 76 ? -28.782 37.378 -4.614 1.00 74.50 76 PRO A C 1
ATOM 560 O O . PRO A 1 76 ? -29.132 37.983 -5.628 1.00 74.50 76 PRO A O 1
ATOM 563 N N . LEU A 1 77 ? -27.949 37.915 -3.716 1.00 73.25 77 LEU A N 1
ATOM 564 C CA . LEU A 1 77 ? -27.504 39.317 -3.702 1.00 73.25 77 LEU A CA 1
ATOM 565 C C . LEU A 1 77 ? -26.936 39.814 -5.046 1.00 73.25 77 LEU A C 1
ATOM 567 O O . LEU A 1 77 ? -27.135 40.974 -5.406 1.00 73.25 77 LEU A O 1
ATOM 571 N N . LEU A 1 78 ? -26.240 38.955 -5.801 1.00 78.88 78 LEU A N 1
ATOM 572 C CA . LEU A 1 78 ? -25.755 39.307 -7.137 1.00 78.88 78 LEU A CA 1
ATOM 573 C C . LEU A 1 78 ? -26.906 39.452 -8.143 1.00 78.88 78 LEU A C 1
ATOM 575 O O . LEU A 1 78 ? -26.957 40.458 -8.842 1.00 78.88 78 LEU A O 1
ATOM 579 N N . GLN A 1 79 ? -27.838 38.494 -8.204 1.00 81.62 79 GLN A N 1
ATOM 580 C CA . GLN A 1 79 ? -28.991 38.575 -9.110 1.00 81.62 79 GLN A CA 1
ATOM 581 C C . GLN A 1 79 ? -29.863 39.793 -8.782 1.00 81.62 79 GLN A C 1
ATOM 583 O O . GLN A 1 79 ? -30.236 40.520 -9.698 1.00 81.62 79 GLN A O 1
ATOM 588 N N . GLN A 1 80 ? -30.084 40.098 -7.498 1.00 79.00 80 GLN A N 1
ATOM 589 C CA . GLN A 1 80 ? -30.776 41.321 -7.079 1.00 79.00 80 GLN A CA 1
ATOM 590 C C . GLN A 1 80 ? -30.070 42.586 -7.607 1.00 79.00 80 GLN A C 1
ATOM 592 O O . GLN A 1 80 ? -30.689 43.390 -8.299 1.00 79.00 80 GLN A O 1
ATOM 597 N N . ARG A 1 81 ? -28.750 42.717 -7.395 1.00 75.81 81 ARG A N 1
ATOM 598 C CA . ARG A 1 81 ? -27.955 43.861 -7.894 1.00 75.81 81 ARG A CA 1
ATOM 599 C C . ARG A 1 81 ? -27.941 43.988 -9.424 1.00 75.81 81 ARG A C 1
ATOM 601 O O . ARG A 1 81 ? -27.711 45.080 -9.941 1.00 75.81 81 ARG A O 1
ATOM 608 N N . LEU A 1 82 ? -28.161 42.895 -10.155 1.00 78.06 82 LEU A N 1
ATOM 609 C CA . LEU A 1 82 ? -28.286 42.900 -11.615 1.00 78.06 82 LEU A CA 1
ATOM 610 C C . LEU A 1 82 ? -29.700 43.292 -12.072 1.00 78.06 82 LEU A C 1
ATOM 612 O O . LEU A 1 82 ? -29.825 44.051 -13.034 1.00 78.06 82 LEU A O 1
ATOM 616 N N . MET A 1 83 ? -30.744 42.874 -11.347 1.00 80.50 83 MET A N 1
ATOM 617 C CA . MET A 1 83 ? -32.115 43.365 -11.539 1.00 80.50 83 MET A CA 1
ATOM 618 C C . MET A 1 83 ? -32.193 44.880 -11.303 1.00 80.50 83 MET A C 1
ATOM 620 O O . MET A 1 83 ? -32.707 45.601 -12.157 1.00 80.50 83 MET A O 1
ATOM 624 N N . ASP A 1 84 ? -31.572 45.381 -10.230 1.00 75.56 84 ASP A N 1
ATOM 625 C CA . ASP A 1 84 ? -31.456 46.819 -9.936 1.00 75.56 84 ASP A CA 1
ATOM 626 C C . ASP A 1 84 ? -30.700 47.594 -11.040 1.00 75.56 84 ASP A C 1
ATOM 628 O O . ASP A 1 84 ? -30.963 48.773 -11.286 1.00 75.56 84 ASP A O 1
ATOM 632 N N . ALA A 1 85 ? -29.774 46.936 -11.749 1.00 71.00 85 ALA A N 1
ATOM 633 C CA . ALA A 1 85 ? -29.060 47.497 -12.901 1.00 71.00 85 ALA A CA 1
ATOM 634 C C . ALA A 1 85 ? -29.840 47.397 -14.234 1.00 71.00 85 ALA A C 1
ATOM 636 O O . ALA A 1 85 ? -29.360 47.880 -15.274 1.00 71.00 85 ALA A O 1
ATOM 637 N N . GLY A 1 86 ? -31.034 46.797 -14.216 1.00 72.62 86 GLY A N 1
ATOM 638 C CA . GLY A 1 86 ? -31.933 46.644 -15.359 1.00 72.62 86 GLY A CA 1
ATOM 639 C C . GLY A 1 86 ? -31.704 45.390 -16.207 1.00 72.62 86 GLY A C 1
ATOM 640 O O . GLY A 1 86 ? -31.964 45.448 -17.407 1.00 72.62 86 GLY A O 1
ATOM 641 N N . VAL A 1 87 ? -31.200 44.294 -15.630 1.00 79.94 87 VAL A N 1
ATOM 642 C CA . VAL A 1 87 ? -31.208 42.962 -16.267 1.00 79.94 87 VAL A CA 1
ATOM 643 C C . VAL A 1 87 ? -32.477 42.212 -15.837 1.00 79.94 87 VAL A C 1
ATOM 645 O O . VAL A 1 87 ? -32.682 42.045 -14.633 1.00 79.94 87 VAL A O 1
ATOM 648 N N . PRO A 1 88 ? -33.343 41.750 -16.756 1.00 75.31 88 PRO A N 1
ATOM 649 C CA . PRO A 1 88 ? -34.504 40.948 -16.380 1.00 75.31 88 PRO A CA 1
ATOM 650 C C . PRO A 1 88 ? -34.061 39.592 -15.812 1.00 75.31 88 PRO A C 1
ATOM 652 O O . PRO A 1 88 ? -33.091 38.996 -16.277 1.00 75.31 88 PRO A O 1
ATOM 655 N N . LEU A 1 89 ? -34.786 39.079 -14.813 1.00 75.19 89 LEU A N 1
ATOM 656 C CA . LEU A 1 89 ? -34.443 37.818 -14.137 1.00 75.19 89 LEU A CA 1
ATOM 657 C C . LEU A 1 89 ? -34.411 36.613 -15.100 1.00 75.19 89 LEU A C 1
ATOM 659 O O . LEU A 1 89 ? -33.645 35.677 -14.896 1.00 75.19 89 LEU A O 1
ATOM 663 N N . GLU A 1 90 ? -35.192 36.683 -16.178 1.00 74.19 90 GLU A N 1
ATOM 664 C CA . GLU A 1 90 ? -35.257 35.705 -17.273 1.00 74.19 90 GLU A CA 1
ATOM 665 C C . GLU A 1 90 ? -33.934 35.555 -18.055 1.00 74.19 90 GLU A C 1
ATOM 667 O O . GLU A 1 90 ? -33.685 34.499 -18.627 1.00 74.19 90 GLU A O 1
ATOM 672 N N . GLU A 1 91 ? -33.051 36.561 -18.045 1.00 71.75 91 GLU A N 1
ATOM 673 C CA . GLU A 1 91 ? -31.720 36.501 -18.680 1.00 71.75 91 GLU A CA 1
ATOM 674 C C . GLU A 1 91 ? -30.617 35.945 -17.753 1.00 71.75 91 GLU A C 1
ATOM 676 O O . GLU A 1 91 ? -29.448 35.895 -18.145 1.00 71.75 91 GLU A O 1
ATOM 681 N N . MET A 1 92 ? -30.952 35.561 -16.514 1.00 78.38 92 MET A N 1
ATOM 682 C CA . MET A 1 92 ? -29.985 35.264 -15.450 1.00 78.38 92 MET A CA 1
ATOM 683 C C . MET A 1 92 ? -30.163 33.863 -14.858 1.00 78.38 92 MET A C 1
ATOM 685 O O . MET A 1 92 ? -30.821 33.687 -13.829 1.00 78.38 92 MET A O 1
ATOM 689 N N . SER A 1 93 ? -29.515 32.867 -15.466 1.00 77.50 93 SER A N 1
ATOM 690 C CA . SER A 1 93 ? -29.557 31.479 -14.985 1.00 77.50 93 SER A CA 1
ATOM 691 C C . SER A 1 93 ? -28.473 31.210 -13.937 1.00 77.50 93 SER A C 1
ATOM 693 O O . SER A 1 93 ? -27.283 31.391 -14.201 1.00 77.50 93 SER A O 1
ATOM 695 N N . LEU A 1 94 ? -28.876 30.782 -12.736 1.00 75.88 94 LEU A N 1
ATOM 696 C CA . LEU A 1 94 ? -27.972 30.417 -11.642 1.00 75.88 94 LEU A CA 1
ATOM 697 C C . LEU A 1 94 ? -27.662 28.915 -11.702 1.00 75.88 94 LEU A C 1
ATOM 699 O O . LEU A 1 94 ? -28.517 28.088 -11.386 1.00 75.88 94 LEU A O 1
ATOM 703 N N . VAL A 1 95 ? -26.430 28.574 -12.067 1.00 72.81 95 VAL A N 1
ATOM 704 C CA . VAL A 1 95 ? -25.948 27.200 -12.251 1.00 72.81 95 VAL A CA 1
ATOM 705 C C . VAL A 1 95 ? -25.070 26.811 -11.061 1.00 72.81 95 VAL A C 1
ATOM 707 O O . VAL A 1 95 ? -24.207 27.580 -10.640 1.00 72.81 95 VAL A O 1
ATOM 710 N N . GLY A 1 96 ? -25.301 25.636 -10.478 1.00 53.34 96 GLY A N 1
ATOM 711 C CA . GLY A 1 96 ? -24.416 25.080 -9.451 1.00 53.34 96 GLY A CA 1
ATOM 712 C C . GLY A 1 96 ? -23.316 24.203 -10.037 1.00 53.34 96 GLY A C 1
ATOM 713 O O . GLY A 1 96 ? -23.392 23.824 -11.203 1.00 53.34 96 GLY A O 1
ATOM 714 N N . ASP A 1 97 ? -22.347 23.827 -9.204 1.00 47.22 97 ASP A N 1
ATOM 715 C CA . ASP A 1 97 ? -21.516 22.647 -9.435 1.00 47.22 97 ASP A CA 1
ATOM 716 C C . ASP A 1 97 ? -22.440 21.422 -9.504 1.00 47.22 97 ASP A C 1
ATOM 718 O O . ASP A 1 97 ? -22.807 20.823 -8.491 1.00 47.22 97 ASP A O 1
ATOM 722 N N . GLN A 1 98 ? -22.856 21.074 -10.721 1.00 34.69 98 GLN A N 1
ATOM 723 C CA . GLN A 1 98 ? -23.323 19.731 -11.021 1.00 34.69 98 GLN A CA 1
ATOM 724 C C . GLN A 1 98 ? -22.121 18.797 -10.880 1.00 34.69 98 GLN A C 1
ATOM 726 O O . GLN A 1 98 ? -21.045 19.080 -11.411 1.00 34.69 98 GLN A O 1
ATOM 731 N N . THR A 1 99 ? -22.301 17.667 -10.200 1.00 34.56 99 THR A N 1
ATOM 732 C CA . THR A 1 99 ? -21.393 16.536 -10.393 1.00 34.56 99 THR A CA 1
ATOM 733 C C . THR A 1 99 ? -21.436 16.117 -11.865 1.00 34.56 99 THR A C 1
ATOM 735 O O . THR A 1 99 ? -22.466 16.259 -12.530 1.00 34.56 99 THR A O 1
ATOM 738 N N . GLU A 1 100 ? -20.325 15.589 -12.386 1.00 33.25 100 GLU A N 1
ATOM 739 C CA . GLU A 1 100 ? -20.204 15.195 -13.804 1.00 33.25 100 GLU A CA 1
ATOM 740 C C . GLU A 1 100 ? -21.265 14.144 -14.222 1.00 33.25 100 GLU A C 1
ATOM 742 O O . GLU A 1 100 ? -21.564 13.994 -15.400 1.00 33.25 100 GLU A O 1
ATOM 747 N N . GLU A 1 101 ? -21.910 13.491 -13.249 1.00 32.31 101 GLU A N 1
ATOM 748 C CA . GLU A 1 101 ? -23.002 12.520 -13.400 1.00 32.31 101 GLU A CA 1
ATOM 749 C C . GLU A 1 101 ? -24.379 13.124 -13.772 1.00 32.31 101 GLU A C 1
ATOM 751 O O . GLU A 1 101 ? -25.311 12.364 -14.014 1.00 32.31 101 GLU A O 1
ATOM 756 N N . GLN A 1 102 ? -24.549 14.455 -13.836 1.00 27.78 102 GLN A N 1
ATOM 757 C CA . GLN A 1 102 ? -25.833 15.095 -14.205 1.00 27.78 102 GLN A CA 1
ATOM 758 C C . GLN A 1 102 ? -25.853 15.820 -15.565 1.00 27.78 102 GLN A C 1
ATOM 760 O O . GLN A 1 102 ? -26.793 16.568 -15.839 1.00 27.78 102 GLN A O 1
ATOM 765 N N . GLN A 1 103 ? -24.863 15.600 -16.438 1.00 29.75 103 GLN A N 1
ATOM 766 C CA . GLN A 1 103 ? -24.870 16.178 -17.796 1.00 29.75 103 GLN A CA 1
ATOM 767 C C . GLN A 1 103 ? -25.424 15.241 -18.887 1.00 29.75 103 GLN A C 1
ATOM 769 O O . GLN A 1 103 ? -25.902 15.738 -19.904 1.00 29.75 103 GLN A O 1
ATOM 774 N N . ASP A 1 104 ? -25.465 13.920 -18.669 1.00 31.09 104 ASP A N 1
ATOM 775 C CA . ASP A 1 104 ? -25.913 12.958 -19.696 1.00 31.09 104 ASP A CA 1
ATOM 776 C C . ASP A 1 104 ? -27.444 12.711 -19.740 1.00 31.09 104 ASP A C 1
ATOM 778 O O . ASP A 1 104 ? -27.967 12.287 -20.772 1.00 31.09 104 ASP A O 1
ATOM 782 N N . GLU A 1 105 ? -28.210 13.015 -18.681 1.00 31.23 105 GLU A N 1
ATOM 783 C CA . GLU A 1 105 ? -29.659 12.704 -18.629 1.00 31.23 105 GLU A CA 1
ATOM 784 C C . GLU A 1 105 ? -30.602 13.760 -19.253 1.00 31.23 105 GLU A C 1
ATOM 786 O O . GLU A 1 105 ? -31.814 13.553 -19.276 1.00 31.23 105 GLU A O 1
ATOM 791 N N . GLN A 1 106 ? -30.100 14.867 -19.821 1.00 29.59 106 GLN A N 1
ATOM 792 C CA . GLN A 1 106 ? -30.953 15.861 -20.512 1.00 29.59 106 GLN A CA 1
ATOM 793 C C . GLN A 1 106 ? -30.948 15.782 -22.050 1.00 29.59 106 GLN A C 1
ATOM 795 O O . GLN A 1 106 ? -31.681 16.525 -22.699 1.00 29.59 106 GLN A O 1
ATOM 800 N N . HIS A 1 107 ? -30.232 14.829 -22.658 1.00 31.33 107 HIS A N 1
ATOM 801 C CA . HIS A 1 107 ? -30.185 14.663 -24.122 1.00 31.33 107 HIS A CA 1
ATOM 802 C C . HIS A 1 107 ? -31.121 13.574 -24.705 1.00 31.33 107 HIS A C 1
ATOM 804 O O . HIS A 1 107 ? -30.850 13.044 -25.782 1.00 31.33 107 HIS A O 1
ATOM 810 N N . THR A 1 108 ? -32.254 13.244 -24.057 1.00 32.81 108 THR A N 1
ATOM 811 C CA . THR A 1 108 ? -33.216 12.226 -24.570 1.00 32.81 108 THR A CA 1
ATOM 812 C C . THR A 1 108 ? -34.721 12.583 -24.532 1.00 32.81 108 THR A C 1
ATOM 814 O O . THR A 1 108 ? -35.564 11.702 -24.381 1.00 32.81 108 THR A O 1
ATOM 817 N N . ALA A 1 109 ? -35.106 13.846 -24.772 1.00 28.80 109 ALA A N 1
ATOM 818 C CA . ALA A 1 109 ? -36.481 14.243 -25.154 1.00 28.80 109 ALA A CA 1
ATOM 819 C C . ALA A 1 109 ? -36.480 15.684 -25.720 1.00 28.80 109 ALA A C 1
ATOM 821 O O . ALA A 1 109 ? -36.080 16.593 -25.010 1.00 28.80 109 ALA A O 1
ATOM 822 N N . THR A 1 110 ? -36.910 16.029 -26.942 1.00 28.72 110 THR A N 1
ATOM 823 C CA . THR A 1 110 ? -37.772 15.384 -27.962 1.00 28.72 110 THR A CA 1
ATOM 824 C C . THR A 1 110 ? -37.380 15.857 -29.380 1.00 28.72 110 THR A C 1
ATOM 826 O O . THR A 1 110 ? -36.557 16.758 -29.526 1.00 28.72 110 THR A O 1
ATOM 829 N N . GLU A 1 111 ? -37.971 15.294 -30.445 1.00 42.22 111 GLU A N 1
ATOM 830 C CA . GLU A 1 111 ? -37.749 15.766 -31.824 1.00 42.22 111 GLU A CA 1
ATOM 831 C C . GLU A 1 111 ? -38.299 17.187 -32.071 1.00 42.22 111 GLU A C 1
ATOM 833 O O . GLU A 1 111 ? -39.467 17.386 -32.406 1.00 42.22 111 GLU A O 1
ATOM 838 N N . GLY A 1 112 ? -37.427 18.190 -31.977 1.00 30.33 112 GLY A N 1
ATOM 839 C CA . GLY A 1 112 ? -37.710 19.565 -32.383 1.00 30.33 112 GLY A CA 1
ATOM 840 C C . GLY A 1 112 ? -36.423 20.378 -32.490 1.00 30.33 112 GLY A C 1
ATOM 841 O O . GLY A 1 112 ? -35.567 20.300 -31.619 1.00 30.33 112 GLY A O 1
ATOM 842 N N . LYS A 1 113 ? -36.263 21.171 -33.558 1.00 44.53 113 LYS A N 1
ATOM 843 C CA . LYS A 1 113 ? -35.096 22.058 -33.716 1.00 44.53 113 LYS A CA 1
ATOM 844 C C . LYS A 1 113 ? -35.245 23.300 -32.825 1.00 44.53 113 LYS A C 1
ATOM 846 O O . LYS A 1 113 ? -35.742 24.326 -33.290 1.00 44.53 113 LYS A O 1
ATOM 851 N N . SER A 1 114 ? -34.862 23.180 -31.554 1.00 34.75 114 SER A N 1
ATOM 852 C CA . SER A 1 114 ? -34.778 24.276 -30.577 1.00 34.75 114 SER A CA 1
ATOM 853 C C . SER A 1 114 ? -33.455 25.053 -30.697 1.00 34.75 114 SER A C 1
ATOM 855 O O . SER A 1 114 ? -32.562 24.695 -31.463 1.00 34.75 114 SER A O 1
ATOM 857 N N . ALA A 1 115 ? -33.350 26.189 -30.001 1.00 43.84 115 ALA A N 1
ATOM 858 C CA . ALA A 1 115 ? -32.321 27.206 -30.250 1.00 43.84 115 ALA A CA 1
ATOM 859 C C . ALA A 1 115 ? -30.970 26.987 -29.529 1.00 43.84 115 ALA A C 1
ATOM 861 O O . ALA A 1 115 ? -30.115 27.871 -29.570 1.00 43.84 115 ALA A O 1
ATOM 862 N N . GLU A 1 116 ? -30.774 25.854 -28.854 1.00 46.94 116 GLU A N 1
ATOM 863 C CA . GLU A 1 116 ? -29.728 25.690 -27.828 1.00 46.94 116 GLU A CA 1
ATOM 864 C C . GLU A 1 116 ? -28.324 25.407 -28.399 1.00 46.94 116 GLU A C 1
ATOM 866 O O . GLU A 1 116 ? -27.341 25.881 -27.829 1.00 46.94 116 GLU A O 1
ATOM 871 N N . ASP A 1 117 ? -28.220 24.805 -29.593 1.00 47.69 117 ASP A N 1
ATOM 872 C CA . ASP A 1 117 ? -26.954 24.635 -30.342 1.00 47.69 117 ASP A CA 1
ATOM 873 C C . ASP A 1 117 ? -26.227 25.969 -30.644 1.00 47.69 117 ASP A C 1
ATOM 875 O O . ASP A 1 117 ? -25.045 25.988 -30.991 1.00 47.69 117 ASP A O 1
ATOM 879 N N . ASN A 1 118 ? -26.918 27.109 -30.525 1.00 60.69 118 ASN A N 1
ATOM 880 C CA . ASN A 1 118 ? -26.364 28.437 -30.792 1.00 60.69 118 ASN A CA 1
ATOM 881 C C . ASN A 1 118 ? -25.739 29.117 -29.557 1.00 60.69 118 ASN A C 1
ATOM 883 O O . ASN A 1 118 ? -25.524 30.326 -29.604 1.00 60.69 118 ASN A O 1
ATOM 887 N N . ILE A 1 119 ? -25.434 28.417 -28.459 1.00 69.81 119 ILE A N 1
ATOM 888 C CA . ILE A 1 119 ? -24.888 29.047 -27.239 1.00 69.81 119 ILE A CA 1
ATOM 889 C C . ILE A 1 119 ? -23.395 28.728 -27.046 1.00 69.81 119 ILE A C 1
ATOM 891 O O . ILE A 1 119 ? -23.006 27.576 -26.889 1.00 69.81 119 ILE A O 1
ATOM 895 N N . HIS A 1 120 ? -22.547 29.762 -26.989 1.00 79.31 120 HIS A N 1
ATOM 896 C CA . HIS A 1 120 ? -21.126 29.640 -26.625 1.00 79.31 120 HIS A CA 1
ATOM 897 C C . HIS A 1 120 ? -20.892 30.219 -25.226 1.00 79.31 120 HIS A C 1
ATOM 899 O O . HIS A 1 120 ? -21.098 31.410 -25.006 1.00 79.31 120 HIS A O 1
ATOM 905 N N . ILE A 1 121 ? -20.393 29.416 -24.281 1.00 79.94 121 ILE A N 1
ATOM 906 C CA . ILE A 1 121 ? -20.084 29.876 -22.915 1.00 79.94 121 ILE A CA 1
ATOM 907 C C . ILE A 1 121 ? -18.616 30.320 -22.809 1.00 79.94 121 ILE A C 1
ATOM 909 O O . ILE A 1 121 ? -17.715 29.643 -23.299 1.00 79.94 121 ILE A O 1
ATOM 913 N N . VAL A 1 122 ? -18.364 31.456 -22.154 1.00 80.44 122 VAL A N 1
ATOM 914 C CA . VAL A 1 122 ? -17.028 31.967 -21.810 1.00 80.44 122 VAL A CA 1
ATOM 915 C C . VAL A 1 122 ? -16.888 31.995 -20.288 1.00 80.44 122 VAL A C 1
ATOM 917 O O . VAL A 1 122 ? -17.558 32.773 -19.612 1.00 80.44 122 VAL A O 1
ATOM 920 N N . ASN A 1 123 ? -16.006 31.152 -19.744 1.00 84.12 123 ASN A N 1
ATOM 921 C CA . ASN A 1 123 ? -15.723 31.084 -18.307 1.00 84.12 123 ASN A CA 1
ATOM 922 C C . ASN A 1 123 ? -14.746 32.194 -17.891 1.00 84.12 123 ASN A C 1
ATOM 924 O O . ASN A 1 123 ? -13.581 32.191 -18.304 1.00 84.12 123 ASN A O 1
ATOM 928 N N . ILE A 1 124 ? -15.215 33.135 -17.069 1.00 84.50 124 ILE A N 1
ATOM 929 C CA . ILE A 1 124 ? -14.478 34.336 -16.657 1.00 84.50 124 ILE A CA 1
ATOM 930 C C . ILE A 1 124 ? -14.017 34.184 -15.208 1.00 84.50 124 ILE A C 1
ATOM 932 O O . ILE A 1 124 ? -14.810 33.857 -14.327 1.00 84.50 124 ILE A O 1
ATOM 936 N N . LYS A 1 125 ? -12.746 34.499 -14.945 1.00 87.38 125 LYS A N 1
ATOM 937 C CA . LYS A 1 125 ? -12.222 34.682 -13.586 1.00 87.38 125 LYS A CA 1
ATOM 938 C C . LYS A 1 125 ? -11.914 36.147 -13.309 1.00 87.38 125 LYS A C 1
ATOM 940 O O . LYS A 1 125 ? -11.709 36.947 -14.224 1.00 87.38 125 LYS A O 1
ATOM 945 N N . THR A 1 126 ? -11.831 36.466 -12.028 1.00 87.69 126 THR A N 1
ATOM 946 C CA . THR A 1 126 ? -11.620 37.814 -11.508 1.00 87.69 126 THR A CA 1
ATOM 947 C C . THR A 1 126 ? -10.469 37.822 -10.514 1.00 87.69 126 THR A C 1
ATOM 949 O O . THR A 1 126 ? -10.283 36.880 -9.746 1.00 87.69 126 THR A O 1
ATOM 952 N N . LEU A 1 127 ? -9.668 38.884 -10.541 1.00 89.25 127 LEU A N 1
ATOM 953 C CA . LEU A 1 127 ? -8.527 39.079 -9.651 1.00 89.25 127 LEU A CA 1
ATOM 954 C C . LEU A 1 127 ? -8.560 40.510 -9.110 1.00 89.25 127 LEU A C 1
ATOM 956 O O . LEU A 1 127 ? -8.616 41.454 -9.900 1.00 89.25 127 LEU A O 1
ATOM 960 N N . VAL A 1 128 ? -8.503 40.677 -7.786 1.00 88.06 128 VAL A N 1
ATOM 961 C CA . VAL A 1 128 ? -8.297 41.993 -7.161 1.00 88.06 128 VAL A CA 1
ATOM 962 C C . VAL A 1 128 ? -6.798 42.273 -7.098 1.00 88.06 128 VAL A C 1
ATOM 964 O O . VAL A 1 128 ? -6.021 41.443 -6.622 1.00 88.06 128 VAL A O 1
ATOM 967 N N . TRP A 1 129 ? -6.397 43.450 -7.565 1.00 89.62 129 TRP A N 1
ATOM 968 C CA . TRP A 1 129 ? -5.018 43.922 -7.550 1.00 89.62 129 TRP A CA 1
ATOM 969 C C . TRP A 1 129 ? -4.881 45.138 -6.639 1.00 89.62 129 TRP A C 1
ATOM 971 O O . TRP A 1 129 ? -5.710 46.048 -6.675 1.00 89.62 129 TRP A O 1
ATOM 981 N N . GLN A 1 130 ? -3.813 45.146 -5.848 1.00 88.19 130 GLN A N 1
ATOM 982 C CA . GLN A 1 130 ? -3.361 46.275 -5.048 1.00 88.19 130 GLN A CA 1
ATOM 983 C C . GLN A 1 130 ? -2.358 47.088 -5.870 1.00 88.19 130 GLN A C 1
ATOM 985 O O . GLN A 1 130 ? -1.403 46.544 -6.429 1.00 88.19 130 GLN A O 1
ATOM 990 N N . VAL A 1 131 ? -2.595 48.393 -5.945 1.00 84.62 131 VAL A N 1
ATOM 991 C CA . VAL A 1 131 ? -1.812 49.370 -6.700 1.00 84.62 131 VAL A CA 1
ATOM 992 C C . VAL A 1 131 ? -1.217 50.357 -5.701 1.00 84.62 131 VAL A C 1
ATOM 994 O O . VAL A 1 131 ? -1.961 51.064 -5.021 1.00 84.62 131 VAL A O 1
ATOM 997 N N . GLN A 1 132 ? 0.109 50.419 -5.601 1.00 82.81 132 GLN A N 1
ATOM 998 C CA . GLN A 1 132 ? 0.780 51.465 -4.829 1.00 82.81 132 GLN A CA 1
ATOM 999 C C . GLN A 1 132 ? 0.987 52.694 -5.709 1.00 82.81 132 GLN A C 1
ATOM 1001 O O . GLN A 1 132 ? 1.488 52.585 -6.835 1.00 82.81 132 GLN A O 1
ATOM 1006 N N . VAL A 1 133 ? 0.605 53.855 -5.183 1.00 73.88 133 VAL A N 1
ATOM 1007 C CA . VAL A 1 133 ? 0.628 55.120 -5.912 1.00 73.88 133 VAL A CA 1
ATOM 1008 C C . VAL A 1 133 ? 1.260 56.212 -5.054 1.00 73.88 133 VAL A C 1
ATOM 1010 O O . VAL A 1 133 ? 0.857 56.418 -3.909 1.00 73.88 133 VAL A O 1
ATOM 1013 N N . THR A 1 134 ? 2.203 56.957 -5.631 1.00 66.75 134 THR A N 1
ATOM 1014 C CA . THR A 1 134 ? 2.723 58.204 -5.053 1.00 66.75 134 THR A CA 1
ATOM 1015 C C . THR A 1 134 ? 2.118 59.433 -5.734 1.00 66.75 134 THR A C 1
ATOM 1017 O O . THR A 1 134 ? 1.863 59.455 -6.943 1.00 66.75 134 THR A O 1
ATOM 1020 N N . SER A 1 135 ? 1.833 60.456 -4.923 1.00 55.53 135 SER A N 1
ATOM 1021 C CA . SER A 1 135 ? 1.225 61.720 -5.356 1.00 55.53 135 SER A CA 1
ATOM 1022 C C . SER A 1 135 ? 2.266 62.616 -6.028 1.00 55.53 135 SER A C 1
ATOM 1024 O O . SER A 1 135 ? 3.294 62.931 -5.424 1.00 55.53 135 SER A O 1
ATOM 1026 N N . ALA A 1 136 ? 2.016 63.042 -7.270 1.00 50.59 136 ALA A N 1
ATOM 1027 C CA . ALA A 1 136 ? 2.895 63.988 -7.947 1.00 50.59 136 ALA A CA 1
ATOM 1028 C C . ALA A 1 136 ? 2.608 65.423 -7.476 1.00 50.59 136 ALA A C 1
ATOM 1030 O O . ALA A 1 136 ? 1.518 65.961 -7.675 1.00 50.59 136 ALA A O 1
ATOM 1031 N N . SER A 1 137 ? 3.615 66.080 -6.901 1.00 43.31 137 SER A N 1
ATOM 1032 C CA . SER A 1 137 ? 3.556 67.477 -6.464 1.00 43.31 137 SER A CA 1
ATOM 1033 C C . SER A 1 137 ? 3.552 68.458 -7.651 1.00 43.31 137 SER A C 1
ATOM 1035 O O . SER A 1 137 ? 4.553 69.106 -7.954 1.00 43.31 137 SER A O 1
ATOM 1037 N N . GLY A 1 138 ? 2.414 68.592 -8.340 1.00 40.12 138 GLY A N 1
ATOM 1038 C CA . GLY A 1 138 ? 2.284 69.481 -9.498 1.00 40.12 138 GLY A CA 1
ATOM 1039 C C . GLY A 1 138 ? 0.840 69.820 -9.874 1.00 40.12 138 GLY A C 1
ATOM 1040 O O . GLY A 1 138 ? 0.034 68.950 -10.184 1.00 40.12 138 GLY A O 1
ATOM 1041 N N . THR A 1 139 ? 0.520 71.112 -9.884 1.00 42.78 139 THR A N 1
ATOM 1042 C CA . THR A 1 139 ? -0.794 71.663 -10.241 1.00 42.78 139 THR A CA 1
ATOM 1043 C C . THR A 1 139 ? -1.208 71.385 -11.692 1.00 42.78 139 THR A C 1
ATOM 1045 O O . THR A 1 139 ? -0.498 71.755 -12.623 1.00 42.78 139 THR A O 1
ATOM 1048 N N . THR A 1 140 ? -2.429 70.880 -11.917 1.00 35.03 140 THR A N 1
ATOM 1049 C CA . THR A 1 140 ? -3.339 71.396 -12.971 1.00 35.03 140 THR A CA 1
ATOM 1050 C C . THR A 1 140 ? -4.774 70.875 -12.826 1.00 35.03 140 THR A C 1
ATOM 1052 O O . THR A 1 140 ? -5.046 69.909 -12.119 1.00 35.03 140 THR A O 1
ATOM 1055 N N . THR A 1 141 ? -5.720 71.564 -13.467 1.00 45.03 141 THR A N 1
ATOM 1056 C CA . THR A 1 141 ? -7.169 71.356 -13.344 1.00 45.03 141 THR A CA 1
ATOM 1057 C C . THR A 1 141 ? -7.714 70.277 -14.288 1.00 45.03 141 THR A C 1
ATOM 1059 O O . THR A 1 141 ? -7.599 70.390 -15.507 1.00 45.03 141 THR A O 1
ATOM 1062 N N . ALA A 1 142 ? -8.409 69.271 -13.743 1.00 32.72 142 ALA A N 1
ATOM 1063 C CA . ALA A 1 142 ? -9.219 68.322 -14.514 1.00 32.72 142 ALA A CA 1
ATOM 1064 C C . ALA A 1 142 ? -10.473 67.885 -13.731 1.00 32.72 142 ALA A C 1
ATOM 1066 O O . ALA A 1 142 ? -10.426 67.663 -12.524 1.00 32.72 142 ALA A O 1
ATOM 1067 N N . THR A 1 143 ? -11.613 67.771 -14.414 1.00 34.44 143 THR A N 1
ATOM 1068 C CA . THR A 1 143 ? -12.946 67.654 -13.796 1.00 34.44 143 THR A CA 1
ATOM 1069 C C . THR A 1 143 ? -13.431 66.211 -13.622 1.00 34.44 143 THR A C 1
ATOM 1071 O O . THR A 1 143 ? -14.242 65.710 -14.400 1.00 34.44 143 THR A O 1
ATOM 1074 N N . THR A 1 144 ? -12.997 65.534 -12.557 1.00 32.41 144 THR A N 1
ATOM 1075 C CA . THR A 1 144 ? -13.753 64.414 -11.952 1.00 32.41 144 THR A CA 1
ATOM 1076 C C . THR A 1 144 ? -13.362 64.276 -10.474 1.00 32.41 144 THR A C 1
ATOM 1078 O O . THR A 1 144 ? -12.175 64.101 -10.208 1.00 32.41 144 THR A O 1
ATOM 1081 N N . PRO A 1 145 ? -14.293 64.362 -9.503 1.00 34.69 145 PRO A N 1
ATOM 1082 C CA . PRO A 1 145 ? -13.947 64.186 -8.096 1.00 34.69 145 PRO A CA 1
ATOM 1083 C C . PRO A 1 145 ? -13.694 62.706 -7.781 1.00 34.69 145 PRO A C 1
ATOM 1085 O O . PRO A 1 145 ? -14.564 61.861 -8.000 1.00 34.69 145 PRO A O 1
ATOM 1088 N N . LEU A 1 146 ? -12.519 62.403 -7.227 1.00 41.44 146 LEU A N 1
ATOM 1089 C CA . LEU A 1 146 ? -12.327 61.183 -6.442 1.00 41.44 146 LEU A CA 1
ATOM 1090 C C . LEU A 1 146 ? -13.118 61.308 -5.122 1.00 41.44 146 LEU A C 1
ATOM 1092 O O . LEU A 1 146 ? -13.290 62.430 -4.634 1.00 41.44 146 LEU A O 1
ATOM 1096 N N . PRO A 1 147 ? -13.619 60.203 -4.537 1.00 39.03 147 PRO A N 1
ATOM 1097 C CA . PRO A 1 147 ? -14.331 60.254 -3.262 1.00 39.03 147 PRO A CA 1
ATOM 1098 C C . PRO A 1 147 ? -13.435 60.806 -2.145 1.00 39.03 147 PRO A C 1
ATOM 1100 O O . PRO A 1 147 ? -12.342 60.294 -1.914 1.00 39.03 147 PRO A O 1
ATOM 1103 N N . GLN A 1 148 ? -13.896 61.860 -1.472 1.00 36.34 148 GLN A N 1
ATOM 1104 C CA . GLN A 1 148 ? -13.153 62.548 -0.414 1.00 36.34 148 GLN A CA 1
ATOM 1105 C C . GLN A 1 148 ? -13.167 61.745 0.891 1.00 36.34 148 GLN A C 1
ATOM 1107 O O . GLN A 1 148 ? -14.223 61.233 1.261 1.00 36.34 148 GLN A O 1
ATOM 1112 N N . LEU A 1 149 ? -12.043 61.736 1.615 1.00 36.41 149 LEU A N 1
ATOM 1113 C CA . LEU A 1 149 ? -12.001 61.627 3.078 1.00 36.41 149 LEU A CA 1
ATOM 1114 C C . LEU A 1 149 ? -10.642 62.129 3.612 1.00 36.41 149 LEU A C 1
ATOM 1116 O O . LEU A 1 149 ? -9.597 61.604 3.245 1.00 36.41 149 LEU A O 1
ATOM 1120 N N . ASP A 1 150 ? -10.737 63.169 4.439 1.00 32.38 150 ASP A N 1
ATOM 1121 C CA . ASP A 1 150 ? -9.820 63.737 5.440 1.00 32.38 150 ASP A CA 1
ATOM 1122 C C . ASP A 1 150 ? -8.319 63.948 5.138 1.00 32.38 150 ASP A C 1
ATOM 1124 O O . ASP A 1 150 ? -7.491 63.038 5.171 1.00 32.38 150 ASP A O 1
ATOM 1128 N N . ASP A 1 151 ? -7.949 65.232 5.025 1.00 40.84 151 ASP A N 1
ATOM 1129 C CA . ASP A 1 151 ? -6.570 65.732 5.065 1.00 40.84 151 ASP A CA 1
ATOM 1130 C C . ASP A 1 151 ? -5.931 65.532 6.458 1.00 40.84 151 ASP A C 1
ATOM 1132 O O . ASP A 1 151 ? -6.008 66.401 7.333 1.00 40.84 151 ASP A O 1
ATOM 1136 N N . THR A 1 152 ? -5.222 64.419 6.662 1.00 37.66 152 THR A N 1
ATOM 1137 C CA . THR A 1 152 ? -4.191 64.322 7.711 1.00 37.66 152 THR A CA 1
ATOM 1138 C C . THR A 1 152 ? -2.815 64.109 7.080 1.00 37.66 152 THR A C 1
ATOM 1140 O O . THR A 1 152 ? -2.615 63.208 6.271 1.00 37.66 152 THR A O 1
ATOM 1143 N N . ASN A 1 153 ? -1.856 64.979 7.424 1.00 47.62 153 ASN A N 1
ATOM 1144 C CA . ASN A 1 153 ? -0.480 64.919 6.920 1.00 47.62 153 ASN A CA 1
ATOM 1145 C C . ASN A 1 153 ? 0.256 63.699 7.495 1.00 47.62 153 ASN A C 1
ATOM 1147 O O . ASN A 1 153 ? 0.921 63.818 8.525 1.00 47.62 153 ASN A O 1
ATOM 1151 N N . ASP A 1 154 ? 0.178 62.559 6.815 1.00 41.22 154 ASP A N 1
ATOM 1152 C CA . ASP A 1 154 ? 1.036 61.406 7.080 1.00 41.22 154 ASP A CA 1
ATOM 1153 C C . ASP A 1 154 ? 1.612 60.848 5.770 1.00 41.22 154 ASP A C 1
ATOM 1155 O O . ASP A 1 154 ? 0.916 60.700 4.764 1.00 41.22 154 ASP A O 1
ATOM 1159 N N . THR A 1 155 ? 2.914 60.567 5.755 1.00 54.03 155 THR A N 1
ATOM 1160 C CA . THR A 1 155 ? 3.674 60.207 4.545 1.00 54.03 155 THR A CA 1
ATOM 1161 C C . THR A 1 155 ? 3.593 58.710 4.241 1.00 54.03 155 THR A C 1
ATOM 1163 O O . THR A 1 155 ? 4.615 58.051 4.045 1.00 54.03 155 THR A O 1
ATOM 1166 N N . GLN A 1 156 ? 2.380 58.157 4.237 1.00 51.09 156 GLN A N 1
ATOM 1167 C CA . GLN A 1 156 ? 2.143 56.735 3.978 1.00 51.09 156 GLN A CA 1
ATOM 1168 C C . GLN A 1 156 ? 1.802 56.467 2.501 1.00 51.09 156 GLN A C 1
ATOM 1170 O O . GLN A 1 156 ? 1.157 57.297 1.856 1.00 51.09 156 GLN A O 1
ATOM 1175 N N . PRO A 1 157 ? 2.223 55.319 1.934 1.00 55.69 157 PRO A N 1
ATOM 1176 C CA . PRO A 1 157 ? 1.915 54.965 0.551 1.00 55.69 157 PRO A CA 1
ATOM 1177 C C . PRO A 1 157 ? 0.408 54.746 0.368 1.00 55.69 157 PRO A C 1
ATOM 1179 O O . PRO A 1 157 ? -0.201 53.930 1.062 1.00 55.69 157 PRO A O 1
ATOM 1182 N N . TYR A 1 158 ? -0.198 55.449 -0.591 1.00 63.22 158 TYR A N 1
ATOM 1183 C CA . TYR A 1 158 ? -1.625 55.309 -0.866 1.00 63.22 158 TYR A CA 1
ATOM 1184 C C . TYR A 1 158 ? -1.885 54.044 -1.693 1.00 63.22 158 TYR A C 1
ATOM 1186 O O . TYR A 1 158 ? -1.360 53.887 -2.801 1.00 63.22 158 TYR A O 1
ATOM 1194 N N . TYR A 1 159 ? -2.715 53.145 -1.159 1.00 70.31 159 TYR A N 1
ATOM 1195 C CA . TYR A 1 159 ? -3.106 51.911 -1.836 1.00 70.31 159 TYR A CA 1
ATOM 1196 C C . TYR A 1 159 ? -4.465 52.058 -2.512 1.00 70.31 159 TYR A C 1
ATOM 1198 O O . TYR A 1 159 ? -5.506 52.148 -1.864 1.00 70.31 159 TYR A O 1
ATOM 1206 N N . TYR A 1 160 ? -4.436 52.030 -3.838 1.00 77.19 160 TYR A N 1
ATOM 1207 C CA . TYR A 1 160 ? -5.610 51.967 -4.695 1.00 77.19 160 TYR A CA 1
ATOM 1208 C C . TYR A 1 160 ? -5.861 50.510 -5.110 1.00 77.19 160 TYR A C 1
ATOM 1210 O O . TYR A 1 160 ? -4.915 49.736 -5.244 1.00 77.19 160 TYR A O 1
ATOM 1218 N N . TYR A 1 161 ? -7.115 50.112 -5.324 1.00 85.06 161 TYR A N 1
ATOM 1219 C CA . TYR A 1 161 ? -7.464 48.725 -5.653 1.00 85.06 161 TYR A CA 1
ATOM 1220 C C . TYR A 1 161 ? -8.256 48.656 -6.954 1.00 85.06 161 TYR A C 1
ATOM 1222 O O . TYR A 1 161 ? -9.115 49.495 -7.214 1.00 85.06 161 TYR A O 1
ATOM 1230 N N . VAL A 1 162 ? -7.968 47.653 -7.784 1.00 86.06 162 VAL A N 1
ATOM 1231 C CA . VAL A 1 162 ? -8.608 47.464 -9.096 1.00 86.06 162 VAL A CA 1
ATOM 1232 C C . VAL A 1 162 ? -8.992 46.003 -9.306 1.00 86.06 162 VAL A C 1
ATOM 1234 O O . VAL A 1 162 ? -8.348 45.108 -8.761 1.00 86.06 162 VAL A O 1
ATOM 1237 N N . VAL A 1 163 ? -10.018 45.740 -10.117 1.00 87.62 163 VAL A N 1
ATOM 1238 C CA . VAL A 1 163 ? -10.434 44.370 -10.462 1.00 87.62 163 VAL A CA 1
ATOM 1239 C C . VAL A 1 163 ? -10.090 44.091 -11.919 1.00 87.62 163 VAL A C 1
ATOM 1241 O O . VAL A 1 163 ? -10.428 44.883 -12.794 1.00 87.62 163 VAL A O 1
ATOM 1244 N N . ALA A 1 164 ? -9.434 42.965 -12.193 1.00 89.12 164 ALA A N 1
ATOM 1245 C CA . ALA A 1 164 ? -9.158 42.485 -13.545 1.00 89.12 164 ALA A CA 1
ATOM 1246 C C . ALA A 1 164 ? -9.998 41.236 -13.847 1.00 89.12 164 ALA A C 1
ATOM 1248 O O . ALA A 1 164 ? -9.926 40.253 -13.107 1.00 89.12 164 ALA A O 1
ATOM 1249 N N . ALA A 1 165 ? -10.767 41.270 -14.935 1.00 88.75 165 ALA A N 1
ATOM 1250 C CA . ALA A 1 165 ? -11.537 40.150 -15.464 1.00 88.75 165 ALA A CA 1
ATOM 1251 C C . ALA A 1 165 ? -10.907 39.630 -16.765 1.00 88.75 165 ALA A C 1
ATOM 1253 O O . ALA A 1 165 ? -10.563 40.408 -17.660 1.00 88.75 165 ALA A O 1
ATOM 1254 N N . LEU A 1 166 ? -10.742 38.309 -16.845 1.00 90.50 166 LEU A N 1
ATOM 1255 C CA . LEU A 1 166 ? -10.086 37.607 -17.949 1.00 90.50 166 LEU A CA 1
ATOM 1256 C C . LEU A 1 166 ? -10.607 36.159 -18.070 1.00 90.50 166 LEU A C 1
ATOM 1258 O O . LEU A 1 166 ? -11.184 35.644 -17.106 1.00 90.50 166 LEU A O 1
ATOM 1262 N N . PRO A 1 167 ? -10.387 35.461 -19.202 1.00 85.56 167 PRO A N 1
ATOM 1263 C CA . PRO A 1 167 ? -10.748 34.050 -19.337 1.00 85.56 167 PRO A CA 1
ATOM 1264 C C . PRO A 1 167 ? -10.065 33.175 -18.274 1.00 85.56 167 PRO A C 1
ATOM 1266 O O . PRO A 1 167 ? -8.912 33.406 -17.901 1.00 85.56 167 PRO A O 1
ATOM 1269 N N . ILE A 1 168 ? -10.751 32.135 -17.791 1.00 80.44 168 ILE A N 1
ATOM 1270 C CA . ILE A 1 168 ? -10.279 31.319 -16.656 1.00 80.44 168 ILE A CA 1
ATOM 1271 C C . ILE A 1 168 ? -8.911 30.652 -16.891 1.00 80.44 168 ILE A C 1
ATOM 1273 O O . ILE A 1 168 ? -8.140 30.479 -15.946 1.00 80.44 168 ILE A O 1
ATOM 1277 N N . GLN A 1 169 ? -8.566 30.346 -18.143 1.00 77.31 169 GLN A N 1
ATOM 1278 C CA . GLN A 1 169 ? -7.300 29.702 -18.519 1.00 77.31 169 GLN A CA 1
ATOM 1279 C C . GLN A 1 169 ? -6.116 30.685 -18.621 1.00 77.31 169 GLN A C 1
ATOM 1281 O O . GLN A 1 169 ? -4.964 30.262 -18.570 1.00 77.31 169 GLN A O 1
ATOM 1286 N N . GLU A 1 170 ? -6.381 31.990 -18.717 1.00 82.94 170 GLU A N 1
ATOM 1287 C CA . GLU A 1 170 ? -5.400 32.998 -19.140 1.00 82.94 170 GLU A CA 1
ATOM 1288 C C . GLU A 1 170 ? -4.630 33.675 -17.995 1.00 82.94 170 GLU A C 1
ATOM 1290 O O . GLU A 1 170 ? -4.988 33.544 -16.820 1.00 82.94 170 GLU A O 1
ATOM 1295 N N . THR A 1 171 ? -3.549 34.402 -18.307 1.00 84.19 171 THR A N 1
ATOM 1296 C CA . THR A 1 171 ? -2.708 35.067 -17.286 1.00 84.19 171 THR A CA 1
ATOM 1297 C C . THR A 1 171 ? -2.386 36.528 -17.592 1.00 84.19 171 THR A C 1
ATOM 1299 O O . THR A 1 171 ? -2.014 36.888 -18.709 1.00 84.19 171 THR A O 1
ATOM 1302 N N . VAL A 1 172 ? -2.489 37.362 -16.551 1.00 84.12 172 VAL A N 1
ATOM 1303 C CA . VAL A 1 172 ? -2.211 38.803 -16.598 1.00 84.12 172 VAL A CA 1
ATOM 1304 C C . VAL A 1 172 ? -0.714 39.067 -16.795 1.00 84.12 172 VAL A C 1
ATOM 1306 O O . VAL A 1 172 ? 0.116 38.696 -15.966 1.00 84.12 172 VAL A O 1
ATOM 1309 N N . ASP A 1 173 ? -0.385 39.788 -17.861 1.00 87.94 173 ASP A N 1
ATOM 1310 C CA . ASP A 1 173 ? 0.869 40.518 -18.026 1.00 87.94 173 ASP A CA 1
ATOM 1311 C C . ASP A 1 173 ? 0.807 41.762 -17.120 1.00 87.94 173 ASP A C 1
ATOM 1313 O O . ASP A 1 173 ? 0.140 42.757 -17.420 1.00 87.94 173 ASP A O 1
ATOM 1317 N N . VAL A 1 174 ? 1.453 41.667 -15.952 1.00 83.94 174 VAL A N 1
ATOM 1318 C CA . VAL A 1 174 ? 1.410 42.703 -14.905 1.00 83.94 174 VAL A CA 1
ATOM 1319 C C . VAL A 1 174 ? 1.910 44.065 -15.419 1.00 83.94 174 VAL A C 1
ATOM 1321 O O . VAL A 1 174 ? 1.222 45.056 -15.175 1.00 83.94 174 VAL A O 1
ATOM 1324 N N . PRO A 1 175 ? 3.010 44.164 -16.201 1.00 81.62 175 PRO A N 1
ATOM 1325 C CA . PRO A 1 175 ? 3.366 45.400 -16.899 1.00 81.62 175 PRO A CA 1
ATOM 1326 C C . PRO A 1 175 ? 2.259 45.967 -17.801 1.00 81.62 175 PRO A C 1
ATOM 1328 O O . PRO A 1 175 ? 2.026 47.177 -17.769 1.00 81.62 175 PRO A O 1
ATOM 1331 N N . ARG A 1 176 ? 1.552 45.154 -18.600 1.00 84.12 176 ARG A N 1
ATOM 1332 C CA . ARG A 1 176 ? 0.447 45.653 -19.448 1.00 84.12 176 ARG A CA 1
ATOM 1333 C C . ARG A 1 176 ? -0.734 46.150 -18.622 1.00 84.12 176 ARG A C 1
ATOM 1335 O O . ARG A 1 176 ? -1.241 47.234 -18.915 1.00 84.12 176 ARG A O 1
ATOM 1342 N N . LEU A 1 177 ? -1.137 45.418 -17.579 1.00 85.81 177 LEU A N 1
ATOM 1343 C CA . LEU A 1 177 ? -2.205 45.862 -16.679 1.00 85.81 177 LEU A CA 1
ATOM 1344 C C . LEU A 1 177 ? -1.806 47.154 -15.950 1.00 85.81 177 LEU A C 1
ATOM 1346 O O . LEU A 1 177 ? -2.579 48.107 -15.951 1.00 85.81 177 LEU A O 1
ATOM 1350 N N . GLY A 1 178 ? -0.580 47.247 -15.429 1.00 83.19 178 GLY A N 1
ATOM 1351 C CA . GLY A 1 178 ? -0.056 48.458 -14.786 1.00 83.19 178 GLY A CA 1
ATOM 1352 C C . GLY A 1 178 ? -0.044 49.673 -15.715 1.00 83.19 178 GLY A C 1
ATOM 1353 O O . GLY A 1 178 ? -0.479 50.752 -15.321 1.00 83.19 178 GLY A O 1
ATOM 1354 N N . ASN A 1 179 ? 0.339 49.495 -16.983 1.00 81.50 179 ASN A N 1
ATOM 1355 C CA . ASN A 1 179 ? 0.236 50.548 -18.000 1.00 81.50 179 ASN A CA 1
ATOM 1356 C C . ASN A 1 179 ? -1.221 50.961 -18.292 1.00 81.50 179 ASN A C 1
ATOM 1358 O O . ASN A 1 179 ? -1.485 52.131 -18.576 1.00 81.50 179 ASN A O 1
ATOM 1362 N N . LEU A 1 180 ? -2.175 50.028 -18.238 1.00 83.81 180 LEU A N 1
ATOM 1363 C CA . LEU A 1 180 ? -3.599 50.307 -18.450 1.00 83.81 180 LEU A CA 1
ATOM 1364 C C . LEU A 1 180 ? -4.227 51.028 -17.238 1.00 83.81 180 LEU A C 1
ATOM 1366 O O . LEU A 1 180 ? -5.016 51.957 -17.419 1.00 83.81 180 LEU A O 1
ATOM 1370 N N . VAL A 1 181 ? -3.810 50.671 -16.019 1.00 82.88 181 VAL A N 1
ATOM 1371 C CA . VAL A 1 181 ? -4.164 51.350 -14.760 1.00 82.88 181 VAL A CA 1
ATOM 1372 C C . VAL A 1 181 ? -3.565 52.761 -14.709 1.00 82.88 181 VAL A C 1
ATOM 1374 O O . VAL A 1 181 ? -4.295 53.718 -14.470 1.00 82.88 181 VAL A O 1
ATOM 1377 N N . ALA A 1 182 ? -2.282 52.939 -15.033 1.00 78.75 182 ALA A N 1
ATOM 1378 C CA . ALA A 1 182 ? -1.647 54.261 -15.084 1.00 78.75 182 ALA A CA 1
ATOM 1379 C C . ALA A 1 182 ? -2.328 55.202 -16.101 1.00 78.75 182 ALA A C 1
ATOM 1381 O O . ALA A 1 182 ? -2.535 56.384 -15.824 1.00 78.75 182 ALA A O 1
ATOM 1382 N N . LYS A 1 183 ? -2.770 54.673 -17.254 1.00 79.00 183 LYS A N 1
ATOM 1383 C CA . LYS A 1 183 ? -3.601 55.417 -18.221 1.00 79.00 183 LYS A CA 1
ATOM 1384 C C . LYS A 1 183 ? -4.982 55.788 -17.665 1.00 79.00 183 LYS A C 1
ATOM 1386 O O . LYS A 1 183 ? -5.486 56.859 -17.998 1.00 79.00 183 LYS A O 1
ATOM 1391 N N . HIS A 1 184 ? -5.591 54.947 -16.823 1.00 75.44 184 HIS A N 1
ATOM 1392 C CA . HIS A 1 184 ? -6.835 55.286 -16.119 1.00 75.44 184 HIS A CA 1
ATOM 1393 C C . HIS A 1 184 ? -6.616 56.469 -15.164 1.00 75.44 184 HIS A C 1
ATOM 1395 O O . HIS A 1 184 ? -7.406 57.409 -15.181 1.00 75.44 184 HIS A O 1
ATOM 1401 N N . LEU A 1 185 ? -5.531 56.448 -14.382 1.00 73.44 185 LEU A N 1
ATOM 1402 C CA . LEU A 1 185 ? -5.212 57.440 -13.344 1.00 73.44 185 LEU A CA 1
ATOM 1403 C C . LEU A 1 185 ? -4.743 58.815 -13.879 1.00 73.44 185 LEU A C 1
ATOM 1405 O O . LEU A 1 185 ? -4.467 59.713 -13.090 1.00 73.44 185 LEU A O 1
ATOM 1409 N N . ARG A 1 186 ? -4.696 59.007 -15.209 1.00 58.94 186 ARG A N 1
ATOM 1410 C CA . ARG A 1 186 ? -4.490 60.300 -15.901 1.00 58.94 186 ARG A CA 1
ATOM 1411 C C . ARG A 1 186 ? -3.300 61.139 -15.395 1.00 58.94 186 ARG A C 1
ATOM 1413 O O . ARG A 1 186 ? -3.458 62.305 -15.049 1.00 58.94 186 ARG A O 1
ATOM 1420 N N . TYR A 1 187 ? -2.093 60.580 -15.486 1.00 50.25 187 TYR A N 1
ATOM 1421 C CA . TYR A 1 187 ? -0.801 61.299 -15.470 1.00 50.25 187 TYR A CA 1
ATOM 1422 C C . TYR A 1 187 ? -0.386 62.077 -14.201 1.00 50.25 187 TYR A C 1
ATOM 1424 O O . TYR A 1 187 ? 0.790 62.406 -14.092 1.00 50.25 187 TYR A O 1
ATOM 1432 N N . SER A 1 188 ? -1.264 62.329 -13.226 1.00 51.25 188 SER A N 1
ATOM 1433 C CA . SER A 1 188 ? -0.911 62.969 -11.940 1.00 51.25 188 SER A CA 1
ATOM 1434 C C . SER A 1 188 ? -0.335 62.005 -10.892 1.00 51.25 188 SER A C 1
ATOM 1436 O O . SER A 1 188 ? -0.049 62.403 -9.767 1.00 51.25 188 SER A O 1
ATOM 1438 N N . HIS 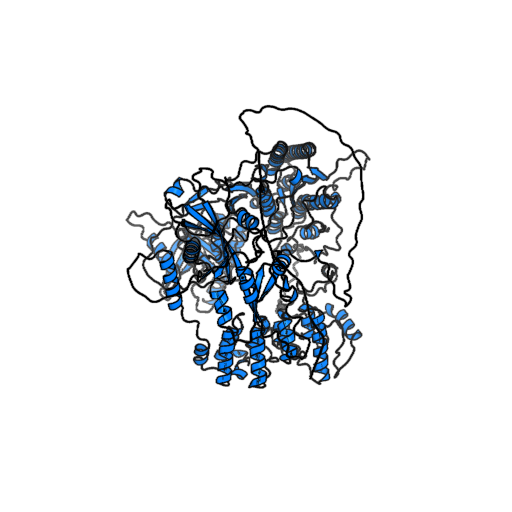A 1 189 ? -0.185 60.731 -11.252 1.00 54.28 189 HIS A N 1
ATOM 1439 C CA . HIS A 1 189 ? 0.098 59.634 -10.337 1.00 54.28 189 HIS A CA 1
ATOM 1440 C C . HIS A 1 189 ? 0.964 58.579 -11.025 1.00 54.28 189 HIS A C 1
ATOM 1442 O O . HIS A 1 189 ? 0.630 58.122 -12.123 1.00 54.28 189 HIS A O 1
ATOM 1448 N N . GLN A 1 190 ? 2.058 58.173 -10.379 1.00 59.47 190 GLN A N 1
ATOM 1449 C CA . GLN A 1 190 ? 2.927 57.108 -10.872 1.00 59.47 190 GLN A CA 1
ATOM 1450 C C . GLN A 1 190 ? 2.610 55.805 -10.126 1.00 59.47 190 GLN A C 1
ATOM 1452 O O . GLN A 1 190 ? 2.539 55.782 -8.899 1.00 59.47 190 GLN A O 1
ATOM 1457 N N . VAL A 1 191 ? 2.377 54.722 -10.874 1.00 67.56 191 VAL A N 1
ATOM 1458 C CA . VAL A 1 191 ? 2.185 53.381 -10.300 1.00 67.56 191 VAL A CA 1
ATOM 1459 C C . VAL A 1 191 ? 3.563 52.803 -9.999 1.00 67.56 191 VAL A C 1
ATOM 1461 O O . VAL A 1 191 ? 4.301 52.460 -10.922 1.00 67.56 191 VAL A O 1
ATOM 1464 N N . GLU A 1 192 ? 3.911 52.716 -8.718 1.00 67.56 192 GLU A N 1
ATOM 1465 C CA . GLU A 1 192 ? 5.203 52.181 -8.266 1.00 67.56 192 GLU A CA 1
ATOM 1466 C C . GLU A 1 192 ? 5.196 50.653 -8.214 1.00 67.56 192 GLU A C 1
ATOM 1468 O O . GLU A 1 192 ? 6.175 50.000 -8.577 1.00 67.56 192 GLU A O 1
ATOM 1473 N N . PHE A 1 193 ? 4.078 50.080 -7.766 1.00 74.06 193 PHE A N 1
ATOM 1474 C CA . PHE A 1 193 ? 3.945 48.653 -7.509 1.00 74.06 193 PHE A CA 1
ATOM 1475 C C . PHE A 1 193 ? 2.530 48.167 -7.831 1.00 74.06 193 PHE A C 1
ATOM 1477 O O . PHE A 1 193 ? 1.546 48.872 -7.599 1.00 74.06 193 PHE A O 1
ATOM 1484 N N . LEU A 1 194 ? 2.438 46.952 -8.375 1.00 83.19 194 LEU A N 1
ATOM 1485 C CA . LEU A 1 194 ? 1.189 46.283 -8.724 1.00 83.19 194 LEU A CA 1
ATOM 1486 C C . LEU A 1 194 ? 1.305 44.795 -8.373 1.00 83.19 194 LEU A C 1
ATOM 1488 O O . LEU A 1 194 ? 2.111 44.076 -8.966 1.00 83.19 194 LEU A O 1
ATOM 1492 N N . SER A 1 195 ? 0.483 44.329 -7.437 1.00 87.25 195 SER A N 1
ATOM 1493 C CA . SER A 1 195 ? 0.411 42.924 -7.011 1.00 87.25 195 SER A CA 1
ATOM 1494 C C . SER A 1 195 ? -1.038 42.474 -6.862 1.00 87.25 195 SER A C 1
ATOM 1496 O O . SER A 1 195 ? -1.947 43.301 -6.848 1.00 87.25 195 SER A O 1
ATOM 1498 N N . MET A 1 196 ? -1.285 41.169 -6.721 1.00 88.00 196 MET A N 1
ATOM 1499 C CA . MET A 1 196 ? -2.598 40.728 -6.235 1.00 88.00 196 MET A CA 1
ATOM 1500 C C . MET A 1 196 ? -2.810 41.263 -4.812 1.00 88.00 196 MET A C 1
ATOM 1502 O O . MET A 1 196 ? -1.848 41.371 -4.047 1.00 88.00 196 MET A O 1
ATOM 1506 N N . ALA A 1 197 ? -4.047 41.618 -4.472 1.00 84.50 197 ALA A N 1
ATOM 1507 C CA . ALA A 1 197 ? -4.392 42.060 -3.124 1.00 84.50 197 ALA A CA 1
ATOM 1508 C C . ALA A 1 197 ? -4.375 40.879 -2.125 1.00 84.50 197 ALA A C 1
ATOM 1510 O O . ALA A 1 197 ? -4.664 39.745 -2.528 1.00 84.50 197 ALA A O 1
ATOM 1511 N N . PRO A 1 198 ? -4.085 41.118 -0.829 1.00 85.31 198 PRO A N 1
ATOM 1512 C CA . PRO A 1 198 ? -4.289 40.132 0.232 1.00 85.31 198 PRO A CA 1
ATOM 1513 C C . PRO A 1 198 ? -5.730 39.613 0.246 1.00 85.31 198 PRO A C 1
ATOM 1515 O O . PRO A 1 198 ? -6.663 40.351 -0.086 1.00 85.31 198 PRO A O 1
ATOM 1518 N N . ARG A 1 199 ? -5.923 38.349 0.636 1.00 82.81 199 ARG A N 1
ATOM 1519 C CA . ARG A 1 199 ? -7.224 37.669 0.542 1.00 82.81 199 ARG A CA 1
ATOM 1520 C C . ARG A 1 199 ? -8.297 38.407 1.339 1.00 82.81 199 ARG A C 1
ATOM 1522 O O . ARG A 1 199 ? -9.367 38.688 0.818 1.00 82.81 199 ARG A O 1
ATOM 1529 N N . GLU A 1 200 ? -7.976 38.746 2.575 1.00 81.69 200 GLU A N 1
ATOM 1530 C CA . GLU A 1 200 ? -8.862 39.351 3.568 1.00 81.69 200 GLU A CA 1
ATOM 1531 C C . GLU A 1 200 ? -9.318 40.742 3.098 1.00 81.69 200 GLU A C 1
ATOM 1533 O O . GLU A 1 200 ? -10.476 41.128 3.251 1.00 81.69 200 GLU A O 1
ATOM 1538 N N . VAL A 1 201 ? -8.407 41.469 2.443 1.00 81.31 201 VAL A N 1
ATOM 1539 C CA . VAL A 1 201 ? -8.662 42.776 1.826 1.00 81.31 201 VAL A CA 1
ATOM 1540 C C . VAL A 1 201 ? -9.542 42.628 0.582 1.00 81.31 201 VAL A C 1
ATOM 1542 O O . VAL A 1 201 ? -10.499 43.381 0.424 1.00 81.31 201 VAL A O 1
ATOM 1545 N N . ALA A 1 202 ? -9.270 41.646 -0.281 1.00 82.44 202 ALA A N 1
ATOM 1546 C CA . ALA A 1 202 ? -10.075 41.379 -1.472 1.00 82.44 202 ALA A CA 1
ATOM 1547 C C . ALA A 1 202 ? -11.512 40.947 -1.123 1.00 82.44 202 ALA A C 1
ATOM 1549 O O . ALA A 1 202 ? -12.464 41.470 -1.705 1.00 82.44 202 ALA A O 1
ATOM 1550 N N . GLU A 1 203 ? -11.681 40.043 -0.154 1.00 85.50 203 GLU A N 1
ATOM 1551 C CA . GLU A 1 203 ? -12.992 39.569 0.309 1.00 85.50 203 GLU A CA 1
ATOM 1552 C C . GLU A 1 203 ? -13.790 40.710 0.972 1.00 85.50 203 GLU A C 1
ATOM 1554 O O . GLU A 1 203 ? -14.965 40.904 0.658 1.00 85.50 203 GLU A O 1
ATOM 1559 N N . SER A 1 204 ? -13.137 41.543 1.795 1.00 80.12 204 SER A N 1
ATOM 1560 C CA . SER A 1 204 ? -13.745 42.724 2.432 1.00 80.12 204 SER A CA 1
ATOM 1561 C C . SER A 1 204 ? -14.172 43.808 1.427 1.00 80.12 204 SER A C 1
ATOM 1563 O O . SER A 1 204 ? -15.324 44.247 1.431 1.00 80.12 204 SER A O 1
ATOM 1565 N N . LEU A 1 205 ? -13.281 44.209 0.509 1.00 76.81 205 LEU A N 1
ATOM 1566 C CA . LEU A 1 205 ? -13.551 45.271 -0.473 1.00 76.81 205 LEU A CA 1
ATOM 1567 C C . LEU A 1 205 ? -14.644 44.902 -1.486 1.00 76.81 205 LEU A C 1
ATOM 1569 O O . LEU A 1 205 ? -15.315 45.793 -2.013 1.00 76.81 205 LEU A O 1
ATOM 1573 N N . THR A 1 206 ? -14.806 43.611 -1.785 1.00 76.44 206 THR A N 1
ATOM 1574 C CA . THR A 1 206 ? -15.780 43.127 -2.775 1.00 76.44 206 THR A CA 1
ATOM 1575 C C . THR A 1 206 ? -17.092 42.651 -2.160 1.00 76.44 206 THR A C 1
ATOM 1577 O O . THR A 1 206 ? -18.131 42.761 -2.818 1.00 76.44 206 THR A O 1
ATOM 1580 N N . GLY A 1 207 ? -17.062 42.162 -0.916 1.00 74.50 207 GLY A N 1
ATOM 1581 C CA . GLY A 1 207 ? -18.189 41.518 -0.243 1.00 74.50 207 GLY A CA 1
ATOM 1582 C C . GLY A 1 207 ? -18.436 40.069 -0.677 1.00 74.50 207 GLY A C 1
ATOM 1583 O O . GLY A 1 207 ? -19.537 39.567 -0.461 1.00 74.50 207 GLY A O 1
ATOM 1584 N N . PHE A 1 208 ? -17.455 39.409 -1.302 1.00 79.25 208 PHE A N 1
ATOM 1585 C CA . PHE A 1 208 ? -17.556 38.026 -1.776 1.00 79.25 208 PHE A CA 1
ATOM 1586 C C . PHE A 1 208 ? -16.346 37.199 -1.339 1.00 79.25 208 PHE A C 1
ATOM 1588 O O . PHE A 1 208 ? -15.215 37.674 -1.380 1.00 79.25 208 PHE A O 1
ATOM 1595 N N . THR A 1 209 ? -16.566 35.934 -0.977 1.00 78.06 209 THR A N 1
ATOM 1596 C CA . THR A 1 209 ? -15.482 34.992 -0.673 1.00 78.06 209 THR A CA 1
ATOM 1597 C C . THR A 1 209 ? -14.651 34.665 -1.915 1.00 78.06 209 THR A C 1
ATOM 1599 O O . THR A 1 209 ? -15.172 34.528 -3.026 1.00 78.06 209 THR A O 1
ATOM 1602 N N . SER A 1 210 ? -13.344 34.495 -1.727 1.00 81.00 210 SER A N 1
ATOM 1603 C CA . SER A 1 210 ? -12.392 34.160 -2.782 1.00 81.00 210 SER A CA 1
ATOM 1604 C C . SER A 1 210 ? -12.795 32.863 -3.491 1.00 81.00 210 SER A C 1
ATOM 1606 O O . SER A 1 210 ? -13.265 31.912 -2.866 1.00 81.00 210 SER A O 1
ATOM 1608 N N . GLY A 1 211 ? -12.674 32.851 -4.819 1.00 74.88 211 GLY A N 1
ATOM 1609 C CA . GLY A 1 211 ? -13.205 31.796 -5.691 1.00 74.88 211 GLY A CA 1
ATOM 1610 C C . GLY A 1 211 ? -14.682 31.956 -6.085 1.00 74.88 211 GLY A C 1
ATOM 1611 O O . GLY A 1 211 ? -15.084 31.400 -7.098 1.00 74.88 211 GLY A O 1
ATOM 1612 N N . CYS A 1 212 ? -15.476 32.762 -5.368 1.00 75.12 212 CYS A N 1
ATOM 1613 C CA . CYS A 1 212 ? -16.913 32.963 -5.640 1.00 75.12 212 CYS A CA 1
ATOM 1614 C C . CYS A 1 212 ? -17.214 34.290 -6.372 1.00 75.12 212 CYS A C 1
ATOM 1616 O O . CYS A 1 212 ? -18.373 34.634 -6.598 1.00 75.12 212 CYS A O 1
ATOM 1618 N N . MET A 1 213 ? -16.172 35.063 -6.687 1.00 78.19 213 MET A N 1
ATOM 1619 C CA . MET A 1 213 ? -16.229 36.495 -6.989 1.00 78.19 213 MET A CA 1
ATOM 1620 C C . MET A 1 213 ? -16.702 36.812 -8.430 1.00 78.19 213 MET A C 1
ATOM 1622 O O . MET A 1 213 ? -15.999 36.471 -9.388 1.00 78.19 213 MET A O 1
ATOM 1626 N N . PRO A 1 214 ? -17.835 37.516 -8.622 1.00 79.25 214 PRO A N 1
ATOM 1627 C CA . PRO A 1 214 ? -18.247 38.036 -9.929 1.00 79.25 214 PRO A CA 1
ATOM 1628 C C . PRO A 1 214 ? -17.340 39.185 -10.409 1.00 79.25 214 PRO A C 1
ATOM 1630 O O . PRO A 1 214 ? -16.673 39.816 -9.596 1.00 79.25 214 PRO A O 1
ATOM 1633 N N . PRO A 1 215 ? -17.334 39.528 -11.713 1.00 73.00 215 PRO A N 1
ATOM 1634 C CA . PRO A 1 215 ? -16.659 40.724 -12.238 1.00 73.00 215 PRO A CA 1
ATOM 1635 C C . PRO A 1 215 ? -17.444 42.024 -12.005 1.00 73.00 215 PRO A C 1
ATOM 1637 O O . PRO A 1 215 ? -16.918 43.106 -12.253 1.00 73.00 215 PRO A O 1
ATOM 1640 N N . ILE A 1 216 ? -18.698 41.942 -11.557 1.00 74.94 216 ILE A N 1
ATOM 1641 C CA . ILE A 1 216 ? -19.589 43.079 -11.296 1.00 74.94 216 ILE A CA 1
ATOM 1642 C C . ILE A 1 216 ? -20.438 42.828 -10.048 1.00 74.94 216 ILE A C 1
ATOM 1644 O O . ILE A 1 216 ? -20.557 41.701 -9.587 1.00 74.94 216 ILE A O 1
ATOM 1648 N N . GLY A 1 217 ? -21.041 43.881 -9.492 1.00 67.94 217 GLY A N 1
ATOM 1649 C CA . GLY A 1 217 ? -21.886 43.763 -8.297 1.00 67.94 217 GLY A CA 1
ATOM 1650 C C . GLY A 1 217 ? -21.124 43.737 -6.965 1.00 67.94 217 GLY A C 1
ATOM 1651 O O . GLY A 1 217 ? -21.733 43.433 -5.942 1.00 67.94 217 GLY A O 1
ATOM 1652 N N . HIS A 1 218 ? -19.829 44.079 -6.958 1.00 71.12 218 HIS A N 1
ATOM 1653 C CA . HIS A 1 218 ? -19.027 44.332 -5.750 1.00 71.12 218 HIS A CA 1
ATOM 1654 C C . HIS A 1 218 ? -19.679 45.379 -4.823 1.00 71.12 218 HIS A C 1
ATOM 1656 O O . HIS A 1 218 ? -20.397 46.264 -5.290 1.00 71.12 218 HIS A O 1
ATOM 1662 N N . THR A 1 219 ? -19.388 45.347 -3.522 1.00 57.59 219 THR A N 1
ATOM 1663 C CA . THR A 1 219 ? -19.918 46.319 -2.540 1.00 57.59 219 THR A CA 1
ATOM 1664 C C . THR A 1 219 ? -19.452 47.764 -2.762 1.00 57.59 219 THR A C 1
ATOM 1666 O O . THR A 1 219 ? -20.200 48.688 -2.453 1.00 57.59 219 THR A O 1
ATOM 1669 N N . THR A 1 220 ? -18.257 47.988 -3.324 1.00 61.56 220 THR A N 1
ATOM 1670 C CA . THR A 1 220 ? -17.622 49.321 -3.431 1.00 61.56 220 THR A CA 1
ATOM 1671 C C . THR A 1 220 ? -17.372 49.785 -4.880 1.00 61.56 220 THR A C 1
ATOM 1673 O O . THR A 1 220 ? -16.323 50.337 -5.210 1.00 61.56 220 THR A O 1
ATOM 1676 N N . THR A 1 221 ? -18.353 49.620 -5.778 1.00 54.94 221 THR A N 1
ATOM 1677 C CA . THR A 1 221 ? -18.235 49.931 -7.230 1.00 54.94 221 THR A CA 1
ATOM 1678 C C . THR A 1 221 ? -17.682 51.320 -7.584 1.00 54.94 221 THR A C 1
ATOM 1680 O O . THR A 1 221 ? -17.017 51.463 -8.605 1.00 54.94 221 THR A O 1
ATOM 1683 N N . LYS A 1 222 ? -17.898 52.348 -6.749 1.00 54.59 222 LYS A N 1
ATOM 1684 C CA . LYS A 1 222 ? -17.344 53.704 -6.960 1.00 54.59 222 LYS A CA 1
ATOM 1685 C C . LYS A 1 222 ? -15.831 53.825 -6.699 1.00 54.59 222 LYS A C 1
ATOM 1687 O O . LYS A 1 222 ? -15.257 54.859 -7.026 1.00 54.59 222 LYS A O 1
ATOM 1692 N N . HIS A 1 223 ? -15.203 52.804 -6.114 1.00 59.56 223 HIS A N 1
ATOM 1693 C CA . HIS A 1 223 ? -13.789 52.795 -5.712 1.00 59.56 223 HIS A CA 1
ATOM 1694 C C . HIS A 1 223 ? -12.972 51.677 -6.390 1.00 59.56 223 HIS A C 1
ATOM 1696 O O . HIS A 1 223 ? -11.750 51.771 -6.424 1.00 59.56 223 HIS A O 1
ATOM 1702 N N . LEU A 1 224 ? -13.631 50.657 -6.959 1.00 73.31 224 LEU A N 1
ATOM 1703 C CA . LEU A 1 224 ? -13.009 49.506 -7.629 1.00 73.31 224 LEU A CA 1
ATOM 1704 C C . LEU A 1 224 ? -13.291 49.514 -9.147 1.00 73.31 224 LEU A C 1
ATOM 1706 O O . LEU A 1 224 ? -14.296 48.943 -9.582 1.00 73.31 224 LEU A O 1
ATOM 1710 N N . PRO A 1 225 ? -12.439 50.128 -9.990 1.00 79.12 225 PRO A N 1
ATOM 1711 C CA . PRO A 1 225 ? -12.610 50.080 -11.439 1.00 79.12 225 PRO A CA 1
ATOM 1712 C C . PRO A 1 225 ? -12.352 48.672 -11.994 1.00 79.12 225 PRO A C 1
ATOM 1714 O O . PRO A 1 225 ? -11.400 47.990 -11.602 1.00 79.12 225 PRO A O 1
ATOM 1717 N N . LEU A 1 226 ? -13.180 48.269 -12.961 1.00 84.44 226 LEU A N 1
ATOM 1718 C CA . LEU A 1 226 ? -13.063 46.989 -13.658 1.00 84.44 226 LEU A CA 1
ATOM 1719 C C . LEU A 1 226 ? -12.245 47.128 -14.949 1.00 84.44 226 LEU A C 1
ATOM 1721 O O . LEU A 1 226 ? -12.595 47.897 -15.848 1.00 84.44 226 LEU A O 1
ATOM 1725 N N . PHE A 1 227 ? -11.199 46.320 -15.070 1.00 86.94 227 PHE A N 1
ATOM 1726 C CA . PHE A 1 227 ? -10.416 46.130 -16.284 1.00 86.94 227 PHE A CA 1
ATOM 1727 C C . PHE A 1 227 ? -10.798 44.789 -16.922 1.00 86.94 227 PHE A C 1
ATOM 1729 O O . PHE A 1 227 ? -10.786 43.763 -16.248 1.00 86.94 227 PHE A O 1
ATOM 1736 N N . VAL A 1 228 ? -11.158 44.792 -18.205 1.00 85.88 228 VAL A N 1
ATOM 1737 C CA . VAL A 1 228 ? -11.591 43.598 -18.957 1.00 85.88 228 VAL A CA 1
ATOM 1738 C C . VAL A 1 228 ? -10.635 43.381 -20.122 1.00 85.88 228 VAL A C 1
ATOM 1740 O O . VAL A 1 228 ? -10.350 44.328 -20.860 1.00 85.88 228 VAL A O 1
ATOM 1743 N N . ASP A 1 229 ? -10.126 42.162 -20.295 1.00 88.69 229 ASP A N 1
ATOM 1744 C CA . ASP A 1 229 ? -9.200 41.902 -21.396 1.00 88.69 229 ASP A CA 1
ATOM 1745 C C . ASP A 1 229 ? -9.910 41.903 -22.763 1.00 88.69 229 ASP A C 1
ATOM 1747 O O . ASP A 1 229 ? -11.026 41.400 -22.909 1.00 88.69 229 ASP A O 1
ATOM 1751 N N . SER A 1 230 ? -9.256 42.455 -23.789 1.00 82.12 230 SER A N 1
ATOM 1752 C CA . SER A 1 230 ? -9.815 42.537 -25.145 1.00 82.12 230 SER A CA 1
ATOM 1753 C C . SER A 1 230 ? -10.107 41.177 -25.795 1.00 82.12 230 SER A C 1
ATOM 1755 O O . SER A 1 230 ? -11.017 41.105 -26.619 1.00 82.12 230 SER A O 1
ATOM 1757 N N . SER A 1 231 ? -9.413 40.103 -25.402 1.00 80.62 231 SER A N 1
ATOM 1758 C CA . SER A 1 231 ? -9.678 38.735 -25.884 1.00 80.62 231 SER A CA 1
ATOM 1759 C C . SER A 1 231 ? -11.111 38.275 -25.606 1.00 80.62 231 SER A C 1
ATOM 1761 O O . SER A 1 231 ? -11.711 37.599 -26.437 1.00 80.62 231 SER A O 1
ATOM 1763 N N . MET A 1 232 ? -11.709 38.708 -24.489 1.00 76.06 232 MET A N 1
ATOM 1764 C CA . MET A 1 232 ? -13.105 38.398 -24.163 1.00 76.06 232 MET A CA 1
ATOM 1765 C C . MET A 1 232 ? -14.091 39.017 -25.160 1.00 76.06 232 MET A C 1
ATOM 1767 O O . MET A 1 232 ? -15.176 38.482 -25.343 1.00 76.06 232 MET A O 1
ATOM 1771 N N . ILE A 1 233 ? -13.731 40.128 -25.808 1.00 72.94 233 ILE A N 1
ATOM 1772 C CA . ILE A 1 233 ? -14.567 40.784 -26.824 1.00 72.94 233 ILE A CA 1
ATOM 1773 C C . ILE A 1 233 ? -14.273 40.203 -28.214 1.00 72.94 233 ILE A C 1
ATOM 1775 O O . ILE A 1 233 ? -15.201 39.953 -28.977 1.00 72.94 233 ILE A O 1
ATOM 1779 N N . GLN A 1 234 ? -13.012 39.873 -28.510 1.00 68.38 234 GLN A N 1
ATOM 1780 C CA . GLN A 1 234 ? -12.642 39.162 -29.742 1.00 68.38 234 GLN A CA 1
ATOM 1781 C C . GLN A 1 234 ? -13.344 37.797 -29.841 1.00 68.38 234 GLN A C 1
ATOM 1783 O O . GLN A 1 234 ? -13.903 37.480 -30.884 1.00 68.38 234 GLN A O 1
ATOM 1788 N N . ALA A 1 235 ? -13.467 37.064 -28.728 1.00 61.09 235 ALA A N 1
ATOM 1789 C CA . ALA A 1 235 ? -14.225 35.811 -28.644 1.00 61.09 235 ALA A CA 1
ATOM 1790 C C . ALA A 1 235 ? -15.742 35.939 -28.933 1.00 61.09 235 ALA A C 1
ATOM 1792 O O . ALA A 1 235 ? -16.426 34.923 -29.041 1.00 61.09 235 ALA A O 1
ATOM 1793 N N . ARG A 1 236 ? -16.277 37.164 -29.054 1.00 63.66 236 ARG A N 1
ATOM 1794 C CA . ARG A 1 236 ? -17.627 37.451 -29.568 1.00 63.66 236 ARG A CA 1
ATOM 1795 C C . ARG A 1 236 ? -17.602 37.820 -31.048 1.00 63.66 236 ARG A C 1
ATOM 1797 O O . ARG A 1 236 ? -18.442 37.341 -31.799 1.00 63.66 236 ARG A O 1
ATOM 1804 N N . ASP A 1 237 ? -16.659 38.663 -31.453 1.00 61.34 237 ASP A N 1
ATOM 1805 C CA . ASP A 1 237 ? -16.593 39.193 -32.818 1.00 61.34 237 ASP A CA 1
ATOM 1806 C C . ASP A 1 237 ? -16.020 38.172 -33.836 1.00 61.34 237 ASP A C 1
ATOM 1808 O O . ASP A 1 237 ? -16.196 38.341 -35.041 1.00 61.34 237 ASP A O 1
ATOM 1812 N N . GLU A 1 238 ? -15.376 37.095 -33.365 1.00 62.38 238 GLU A N 1
ATOM 1813 C CA . GLU A 1 238 ? -14.902 35.955 -34.174 1.00 62.38 238 GLU A CA 1
ATOM 1814 C C . GLU A 1 238 ? -15.973 34.870 -34.428 1.00 62.38 238 GLU A C 1
ATOM 1816 O O . GLU A 1 238 ? -15.754 33.981 -35.252 1.00 62.38 238 GLU A O 1
ATOM 1821 N N . GLN A 1 239 ? -17.131 34.927 -33.755 1.00 64.25 239 GLN A N 1
ATOM 1822 C CA . GLN A 1 239 ? -18.196 33.918 -33.871 1.00 64.25 239 GLN A CA 1
ATOM 1823 C C . GLN A 1 239 ? -19.233 34.276 -34.954 1.00 64.25 239 GLN A C 1
ATOM 1825 O O . GLN A 1 239 ? -19.470 35.458 -35.227 1.00 64.25 239 GLN A O 1
ATOM 1830 N N . PRO A 1 240 ? -19.889 33.285 -35.594 1.00 63.00 240 PRO A N 1
ATOM 1831 C CA . PRO A 1 240 ? -20.909 33.547 -36.606 1.00 63.00 240 PRO A CA 1
ATOM 1832 C C . PRO A 1 240 ? -22.122 34.279 -36.013 1.00 63.00 240 PRO A C 1
ATOM 1834 O O . PRO A 1 240 ? -22.563 33.988 -34.904 1.00 63.00 240 PRO A O 1
ATOM 1837 N N . SER A 1 241 ? -22.725 35.185 -36.791 1.00 59.00 241 SER A N 1
ATOM 1838 C CA . SER A 1 241 ? -23.740 36.163 -36.342 1.00 59.00 241 SER A CA 1
ATOM 1839 C C . SER A 1 241 ? -25.034 35.602 -35.734 1.00 59.00 241 SER A C 1
ATOM 1841 O O . SER A 1 241 ? -25.868 36.381 -35.277 1.00 59.00 241 SER A O 1
ATOM 1843 N N . ASN A 1 242 ? -25.228 34.284 -35.763 1.00 60.97 242 ASN A N 1
ATOM 1844 C CA . ASN A 1 242 ? -26.394 33.601 -35.205 1.00 60.97 242 ASN A CA 1
ATOM 1845 C C . ASN A 1 242 ? -26.110 32.965 -33.829 1.00 60.97 242 ASN A C 1
ATOM 1847 O O . ASN A 1 242 ? -27.037 32.439 -33.217 1.00 60.97 242 ASN A O 1
ATOM 1851 N N . GLN A 1 243 ? -24.861 32.999 -33.348 1.00 70.19 243 GLN A N 1
ATOM 1852 C CA . GLN A 1 243 ? -24.447 32.373 -32.093 1.00 70.19 243 GLN A CA 1
ATOM 1853 C C . GLN A 1 243 ? -24.433 33.389 -30.936 1.00 70.19 243 GLN A C 1
ATOM 1855 O O . GLN A 1 243 ? -23.884 34.487 -31.042 1.00 70.19 243 GLN A O 1
ATOM 1860 N N . VAL A 1 244 ? -25.047 33.024 -29.813 1.00 73.31 244 VAL A N 1
ATOM 1861 C CA . VAL A 1 244 ? -25.159 33.834 -28.597 1.00 73.31 244 VAL A CA 1
ATOM 1862 C C . VAL A 1 244 ? -24.005 33.501 -27.657 1.00 73.31 244 VAL A C 1
ATOM 1864 O O . VAL A 1 244 ? -23.888 32.379 -27.164 1.00 73.31 244 VAL A O 1
ATOM 1867 N N . VAL A 1 245 ? -23.158 34.491 -27.367 1.00 80.75 245 VAL A N 1
ATOM 1868 C CA . VAL A 1 245 ? -22.057 34.327 -26.408 1.00 80.75 245 VAL A CA 1
ATOM 1869 C C . VAL A 1 245 ? -22.532 34.661 -24.993 1.00 80.75 245 VAL A C 1
ATOM 1871 O O . VAL A 1 245 ? -22.846 35.813 -24.677 1.00 80.75 245 VAL A O 1
ATOM 1874 N N . MET A 1 246 ? -22.560 33.645 -24.135 1.00 82.75 246 MET A N 1
ATOM 1875 C CA . MET A 1 246 ? -22.891 33.730 -22.714 1.00 82.75 246 MET A CA 1
ATOM 1876 C C . MET A 1 246 ? -21.614 33.816 -21.876 1.00 82.75 246 MET A C 1
ATOM 1878 O O . MET A 1 246 ? -20.632 33.119 -22.117 1.00 82.75 246 MET A O 1
ATOM 1882 N N . ALA A 1 247 ? -21.632 34.662 -20.857 1.00 83.62 247 ALA A N 1
ATOM 1883 C CA . ALA A 1 247 ? -20.599 34.755 -19.843 1.00 83.62 247 ALA A CA 1
ATOM 1884 C C . ALA A 1 247 ? -20.976 33.889 -18.635 1.00 83.62 247 ALA A C 1
ATOM 1886 O O . ALA A 1 247 ? -22.077 34.021 -18.106 1.00 83.62 247 ALA A O 1
ATOM 1887 N N . SER A 1 248 ? -20.044 33.054 -18.179 1.00 88.75 248 SER A N 1
ATOM 1888 C CA . SER A 1 248 ? -20.111 32.367 -16.888 1.00 88.75 248 SER A CA 1
ATOM 1889 C C . SER A 1 248 ? -19.239 33.120 -15.890 1.00 88.75 248 SER A C 1
ATOM 1891 O O . SER A 1 248 ? -18.039 33.311 -16.120 1.00 88.75 248 SER A O 1
ATOM 1893 N N . ILE A 1 249 ? -19.863 33.600 -14.813 1.00 83.88 249 ILE A N 1
ATOM 1894 C CA . ILE A 1 249 ? -19.239 34.402 -13.754 1.00 83.88 249 ILE A CA 1
ATOM 1895 C C . ILE A 1 249 ? -19.532 33.792 -12.380 1.00 83.88 249 ILE A C 1
ATOM 1897 O O . ILE A 1 249 ? -20.602 33.227 -12.185 1.00 83.88 249 ILE A O 1
ATOM 1901 N N . GLY A 1 250 ? -18.632 33.932 -11.400 1.00 81.69 250 GLY A N 1
ATOM 1902 C CA . GLY A 1 250 ? -18.908 33.479 -10.027 1.00 81.69 250 GLY A CA 1
ATOM 1903 C C . GLY A 1 250 ? -20.158 34.160 -9.459 1.00 81.69 250 GLY A C 1
ATOM 1904 O O . GLY A 1 250 ? -20.304 35.372 -9.588 1.00 81.69 250 GLY A O 1
ATOM 1905 N N . SER A 1 251 ? -21.087 33.407 -8.864 1.00 78.00 251 SER A N 1
ATOM 1906 C CA . SER A 1 251 ? -22.407 33.949 -8.483 1.00 78.00 251 SER A CA 1
ATOM 1907 C C . SER A 1 251 ? -22.447 34.694 -7.139 1.00 78.00 251 SER A C 1
ATOM 1909 O O . SER A 1 251 ? -23.507 35.157 -6.716 1.00 78.00 251 SER A O 1
ATOM 1911 N N . GLY A 1 252 ? -21.317 34.771 -6.432 1.00 69.56 252 GLY A N 1
ATOM 1912 C CA . GLY A 1 252 ? -21.254 35.173 -5.027 1.00 69.56 252 GLY A CA 1
ATOM 1913 C C . GLY A 1 252 ? -21.611 34.064 -4.027 1.00 69.56 252 GLY A C 1
ATOM 1914 O O . GLY A 1 252 ? -21.498 34.293 -2.827 1.00 69.56 252 GLY A O 1
ATOM 1915 N N . ILE A 1 253 ? -22.002 32.871 -4.494 1.00 76.00 253 ILE A N 1
ATOM 1916 C CA . ILE A 1 253 ? -22.271 31.681 -3.670 1.00 76.00 253 ILE A CA 1
ATOM 1917 C C . ILE A 1 253 ? -21.188 30.618 -3.958 1.00 76.00 253 ILE A C 1
ATOM 1919 O O . ILE A 1 253 ? -20.889 30.385 -5.133 1.00 76.00 253 ILE A O 1
ATOM 1923 N N . PRO A 1 254 ? -20.609 29.954 -2.935 1.00 71.12 254 PRO A N 1
ATOM 1924 C CA . PRO A 1 254 ? -19.680 28.840 -3.132 1.00 71.12 254 PRO A CA 1
ATOM 1925 C C . PRO A 1 254 ? -20.268 27.722 -3.999 1.00 71.12 254 PRO A C 1
ATOM 1927 O O . PRO A 1 254 ? -21.415 27.320 -3.805 1.00 71.12 254 PRO A O 1
ATOM 1930 N N . GLY A 1 255 ? -19.477 27.238 -4.959 1.00 70.81 255 GLY A N 1
ATOM 1931 C CA . GLY A 1 255 ? -19.885 26.189 -5.898 1.00 70.81 255 GLY A CA 1
ATOM 1932 C C . GLY A 1 255 ? -21.044 26.577 -6.822 1.00 70.81 255 GLY A C 1
ATOM 1933 O O . GLY A 1 255 ? -21.828 25.711 -7.202 1.00 70.81 255 GLY A O 1
ATOM 1934 N N . LYS A 1 256 ? -21.226 27.873 -7.137 1.00 77.19 256 LYS A N 1
ATOM 1935 C CA . LYS A 1 256 ? -22.244 28.340 -8.097 1.00 77.19 256 LYS A CA 1
ATOM 1936 C C . LYS A 1 256 ? -21.754 29.485 -8.985 1.00 77.19 256 LYS A C 1
ATOM 1938 O O . LYS A 1 256 ? -21.207 30.480 -8.495 1.00 77.19 256 LYS A O 1
ATOM 1943 N N . SER A 1 257 ? -22.093 29.409 -10.267 1.00 82.06 257 SER A N 1
ATOM 1944 C CA . SER A 1 257 ? -21.867 30.443 -11.281 1.00 82.06 257 SER A CA 1
ATOM 1945 C C . SER A 1 257 ? -23.188 30.989 -11.824 1.00 82.06 257 SER A C 1
ATOM 1947 O O . SER A 1 257 ? -24.197 30.293 -11.888 1.00 82.06 257 SER A O 1
ATOM 1949 N N . LEU A 1 258 ? -23.195 32.255 -12.226 1.00 84.06 258 LEU A N 1
ATOM 1950 C CA . LEU A 1 258 ? -24.302 32.880 -12.939 1.00 84.06 258 LEU A CA 1
ATOM 1951 C C . LEU A 1 258 ? -23.964 32.939 -14.434 1.00 84.06 258 LEU A C 1
ATOM 1953 O O . LEU A 1 258 ? -22.896 33.425 -14.809 1.00 84.06 258 LEU A O 1
ATOM 1957 N N . LEU A 1 259 ? -24.885 32.468 -15.273 1.00 86.75 259 LEU A N 1
ATOM 1958 C CA . LEU A 1 259 ? -24.861 32.669 -16.718 1.00 86.75 259 LEU A CA 1
ATOM 1959 C C . LEU A 1 259 ? -25.679 33.914 -17.076 1.00 86.75 259 LEU A C 1
ATOM 1961 O O . LEU A 1 259 ? -26.839 34.032 -16.680 1.00 86.75 259 LEU A O 1
ATOM 1965 N N . LEU A 1 260 ? -25.083 34.811 -17.862 1.00 84.06 260 LEU A N 1
ATOM 1966 C CA . LEU A 1 260 ? -25.752 35.959 -18.486 1.00 84.06 260 LEU A CA 1
ATOM 1967 C C . LEU A 1 260 ? -25.142 36.258 -19.868 1.00 84.06 260 LEU A C 1
ATOM 1969 O O . LEU A 1 260 ? -23.973 35.932 -20.084 1.00 84.06 260 LEU A O 1
ATOM 1973 N N . PRO A 1 261 ? -25.850 36.908 -20.810 1.00 85.06 261 PRO A N 1
ATOM 1974 C CA . PRO A 1 261 ? -25.271 37.253 -22.108 1.00 85.06 261 PRO A CA 1
ATOM 1975 C C . PRO A 1 261 ? -24.042 38.158 -21.949 1.00 85.06 261 PRO A C 1
ATOM 1977 O O . PRO A 1 261 ? -24.087 39.157 -21.230 1.00 85.06 261 PRO A O 1
ATOM 1980 N N . LEU A 1 262 ? -22.941 37.862 -22.646 1.00 81.06 262 LEU A N 1
ATOM 1981 C CA . LEU A 1 262 ? -21.680 38.607 -22.509 1.00 81.06 262 LEU A CA 1
ATOM 1982 C C . LEU A 1 262 ? -21.838 40.095 -22.874 1.00 81.06 262 LEU A C 1
ATOM 1984 O O . LEU A 1 262 ? -21.237 40.969 -22.250 1.00 81.06 262 LEU A O 1
ATOM 1988 N N . GLN A 1 263 ? -22.704 40.403 -23.841 1.00 77.94 263 GLN A N 1
ATOM 1989 C CA . GLN A 1 263 ? -23.077 41.780 -24.163 1.00 77.94 263 GLN A CA 1
ATOM 1990 C C . GLN A 1 263 ? -23.791 42.475 -22.991 1.00 77.94 263 GLN A C 1
ATOM 1992 O O . GLN A 1 263 ? -23.512 43.643 -22.723 1.00 77.94 263 GLN A O 1
ATOM 1997 N N . GLN A 1 264 ? -24.659 41.763 -22.269 1.00 80.00 264 GLN A N 1
ATOM 1998 C CA . GLN A 1 264 ? -25.386 42.288 -21.113 1.00 80.00 264 GLN A CA 1
ATOM 1999 C C . GLN A 1 264 ? -24.442 42.506 -19.923 1.00 80.00 264 GLN A C 1
ATOM 2001 O O . GLN A 1 264 ? -24.469 43.571 -19.308 1.00 80.00 264 GLN A O 1
ATOM 2006 N N . LEU A 1 265 ? -23.514 41.570 -19.681 1.00 81.38 265 LEU A N 1
ATOM 2007 C CA . LEU A 1 265 ? -22.417 41.729 -18.721 1.00 81.38 265 LEU A CA 1
ATOM 2008 C C . LEU A 1 265 ? -21.617 43.017 -18.982 1.00 81.38 265 LEU A C 1
ATOM 2010 O O . LEU A 1 265 ? -21.418 43.819 -18.069 1.00 81.38 265 LEU A O 1
ATOM 2014 N N . LEU A 1 266 ? -21.195 43.249 -20.230 1.00 78.00 266 LEU A N 1
ATOM 2015 C CA . LEU A 1 266 ? -20.429 44.441 -20.610 1.00 78.00 266 LEU A CA 1
ATOM 2016 C C . LEU A 1 266 ? -21.255 45.736 -20.494 1.00 78.00 266 LEU A C 1
ATOM 2018 O O . LEU A 1 266 ? -20.725 46.754 -20.044 1.00 78.00 266 LEU A O 1
ATOM 2022 N N . GLN A 1 267 ? -22.549 45.710 -20.837 1.00 76.88 267 GLN A N 1
ATOM 2023 C CA . GLN A 1 267 ? -23.444 46.862 -20.667 1.00 76.88 267 GLN A CA 1
ATOM 2024 C C . GLN A 1 267 ? -23.684 47.210 -19.191 1.00 76.88 267 GLN A C 1
ATOM 2026 O O . GLN A 1 267 ? -23.646 48.387 -18.829 1.00 76.88 267 GLN A O 1
ATOM 2031 N N . VAL A 1 268 ? -23.896 46.218 -18.321 1.00 73.75 268 VAL A N 1
ATOM 2032 C CA . VAL A 1 268 ? -24.045 46.449 -16.876 1.00 73.75 268 VAL A CA 1
ATOM 2033 C C . VAL A 1 268 ? -22.742 46.965 -16.277 1.00 73.75 268 VAL A C 1
ATOM 2035 O O . VAL A 1 268 ? -22.752 47.988 -15.596 1.00 73.75 268 VAL A O 1
ATOM 2038 N N . ALA A 1 269 ? -21.609 46.338 -16.599 1.00 72.56 269 ALA A N 1
ATOM 2039 C CA . ALA A 1 269 ? -20.298 46.780 -16.134 1.00 72.56 269 ALA A CA 1
ATOM 2040 C C . ALA A 1 269 ? -19.991 48.240 -16.534 1.00 72.56 269 ALA A C 1
ATOM 2042 O O . ALA A 1 269 ? -19.374 48.990 -15.772 1.00 72.56 269 ALA A O 1
ATOM 2043 N N . ALA A 1 270 ? -20.448 48.675 -17.716 1.00 68.69 270 ALA A N 1
ATOM 2044 C CA . ALA A 1 270 ? -20.326 50.063 -18.159 1.00 68.69 270 ALA A CA 1
ATOM 2045 C C . ALA A 1 270 ? -21.167 51.039 -17.312 1.00 68.69 270 ALA A C 1
ATOM 2047 O O . ALA A 1 270 ? -20.705 52.149 -17.045 1.00 68.69 270 ALA A O 1
ATOM 2048 N N . LYS A 1 271 ? -22.354 50.624 -16.835 1.00 64.19 271 LYS A N 1
ATOM 2049 C CA . LYS A 1 271 ? -23.187 51.403 -15.896 1.00 64.19 271 LYS A CA 1
ATOM 2050 C C . LYS A 1 271 ? -22.549 51.502 -14.500 1.00 64.19 271 LYS A C 1
ATOM 2052 O O . LYS A 1 271 ? -22.653 52.544 -13.857 1.00 64.19 271 LYS A O 1
ATOM 2057 N N . THR A 1 272 ? -21.877 50.454 -14.012 1.00 58.03 272 THR A N 1
ATOM 2058 C CA . THR A 1 272 ? -21.418 50.345 -12.609 1.00 58.03 272 THR A CA 1
ATOM 2059 C C . THR A 1 272 ? -20.070 51.020 -12.294 1.00 58.03 272 THR A C 1
ATOM 2061 O O . THR A 1 272 ? -19.267 50.461 -11.553 1.00 58.03 272 THR A O 1
ATOM 2064 N N . GLY A 1 273 ? -19.795 52.212 -12.836 1.00 54.72 273 GLY A N 1
ATOM 2065 C CA . GLY A 1 273 ? -18.601 53.015 -12.489 1.00 54.72 273 GLY A CA 1
ATOM 2066 C C . GLY A 1 273 ? -17.480 53.049 -13.540 1.00 54.72 273 GLY A C 1
ATOM 2067 O O . GLY A 1 273 ? -16.587 53.890 -13.454 1.00 54.72 273 GLY A O 1
ATOM 2068 N N . GLY A 1 274 ? -17.571 52.225 -14.588 1.00 60.25 274 GLY A N 1
ATOM 2069 C CA . GLY A 1 274 ? -16.818 52.406 -15.832 1.00 60.25 274 GLY A CA 1
ATOM 2070 C C . GLY A 1 274 ? -15.692 51.399 -16.073 1.00 60.25 274 GLY A C 1
ATOM 2071 O O . GLY A 1 274 ? -14.577 51.545 -15.571 1.00 60.25 274 GLY A O 1
ATOM 2072 N N . VAL A 1 275 ? -15.965 50.455 -16.976 1.00 68.44 275 VAL A N 1
ATOM 2073 C CA . VAL A 1 275 ? -15.000 49.488 -17.527 1.00 68.44 275 VAL A CA 1
ATOM 2074 C C . VAL A 1 275 ? -13.823 50.177 -18.222 1.00 68.44 275 VAL A C 1
ATOM 2076 O O . VAL A 1 275 ? -13.973 51.243 -18.830 1.00 68.44 275 VAL A O 1
ATOM 2079 N N . ARG A 1 276 ? -12.651 49.537 -18.210 1.00 80.75 276 ARG A N 1
ATOM 2080 C CA . ARG A 1 276 ? -11.562 49.786 -19.165 1.00 80.75 276 ARG A CA 1
ATOM 2081 C C . ARG A 1 276 ? -11.213 48.492 -19.897 1.00 80.75 276 ARG A C 1
ATOM 2083 O O . ARG A 1 276 ? -10.853 47.504 -19.268 1.00 80.75 276 ARG A O 1
ATOM 2090 N N . VAL A 1 277 ? -11.308 48.514 -21.223 1.00 78.44 277 VAL A N 1
ATOM 2091 C CA . VAL A 1 277 ? -10.901 47.395 -22.083 1.00 78.44 277 VAL A CA 1
ATOM 2092 C C . VAL A 1 277 ? -9.453 47.595 -22.529 1.00 78.44 277 VAL A C 1
ATOM 2094 O O . VAL A 1 277 ? -9.061 48.714 -22.864 1.00 78.44 277 VAL A O 1
ATOM 2097 N N . GLY A 1 278 ? -8.665 46.523 -22.577 1.00 79.38 278 GLY A N 1
ATOM 2098 C CA . GLY A 1 278 ? -7.347 46.530 -23.214 1.00 79.38 278 GLY A CA 1
ATOM 2099 C C . GLY A 1 278 ? -6.685 45.155 -23.203 1.00 79.38 278 GLY A C 1
ATOM 2100 O O . GLY A 1 278 ? -7.077 44.299 -22.426 1.00 79.38 278 GLY A O 1
ATOM 2101 N N . SER A 1 279 ? -5.673 44.952 -24.048 1.00 82.12 279 SER A N 1
ATOM 2102 C CA . SER A 1 279 ? -4.885 43.711 -24.077 1.00 82.12 279 SER A CA 1
ATOM 2103 C C . SER A 1 279 ? -3.849 43.709 -22.947 1.00 82.12 279 SER A C 1
ATOM 2105 O O . SER A 1 279 ? -2.780 44.315 -23.085 1.00 82.12 279 SER A O 1
ATOM 2107 N N . PHE A 1 280 ? -4.131 42.993 -21.862 1.00 86.19 280 PHE A N 1
ATOM 2108 C CA . PHE A 1 280 ? -3.224 42.750 -20.740 1.00 86.19 280 PHE A CA 1
ATOM 2109 C C . PHE A 1 280 ? -2.908 41.265 -20.496 1.00 86.19 280 PHE A C 1
ATOM 2111 O O . PHE A 1 280 ? -2.384 40.921 -19.440 1.00 86.19 280 PHE A O 1
ATOM 2118 N N . LEU A 1 281 ? -3.134 40.389 -21.480 1.00 84.75 281 LEU A N 1
ATOM 2119 C CA . LEU A 1 281 ? -2.569 39.031 -21.501 1.00 84.75 281 LEU A CA 1
ATOM 2120 C C . LEU A 1 281 ? -1.133 38.982 -22.053 1.00 84.75 281 LEU A C 1
ATOM 2122 O O . LEU A 1 281 ? -0.687 39.863 -22.800 1.00 84.75 281 LEU A O 1
ATOM 2126 N N . SER A 1 282 ? -0.411 37.915 -21.700 1.00 75.31 282 SER A N 1
ATOM 2127 C CA . SER A 1 282 ? 0.999 37.684 -22.044 1.00 75.31 282 SER A CA 1
ATOM 2128 C C . SER A 1 282 ? 1.182 37.030 -23.430 1.00 75.31 282 SER A C 1
ATOM 2130 O O . SER A 1 282 ? 1.317 35.820 -23.582 1.00 75.31 282 SER A O 1
ATOM 2132 N N . SER A 1 283 ? 1.211 37.853 -24.484 1.00 52.16 283 SER A N 1
ATOM 2133 C CA . SER A 1 283 ? 1.256 37.393 -25.888 1.00 52.16 283 SER A CA 1
ATOM 2134 C C . SER A 1 283 ? 2.513 36.583 -26.260 1.00 52.16 283 SER A C 1
ATOM 2136 O O . SER A 1 283 ? 3.636 37.082 -26.140 1.00 52.16 283 SER A O 1
ATOM 2138 N N . SER A 1 284 ? 2.339 35.386 -26.828 1.00 39.56 284 SER A N 1
ATOM 2139 C CA . SER A 1 284 ? 3.446 34.505 -27.218 1.00 39.56 284 SER A CA 1
ATOM 2140 C C . SER A 1 284 ? 3.929 34.678 -28.673 1.00 39.56 284 SER A C 1
ATOM 2142 O O . SER A 1 284 ? 3.262 34.235 -29.603 1.00 39.56 284 SER A O 1
ATOM 2144 N N . SER A 1 285 ? 5.183 35.130 -28.821 1.00 29.94 285 SER A N 1
ATOM 2145 C CA . SER A 1 285 ? 6.056 35.087 -30.025 1.00 29.94 285 SER A CA 1
ATOM 2146 C C . SER A 1 285 ? 5.955 36.214 -31.088 1.00 29.94 285 SER A C 1
ATOM 2148 O O . SER A 1 285 ? 4.912 36.851 -31.193 1.00 29.94 285 SER A O 1
ATOM 2150 N N . PRO A 1 286 ? 7.064 36.528 -31.818 1.00 48.81 286 PRO A N 1
ATOM 2151 C CA . PRO A 1 286 ? 7.326 37.908 -32.279 1.00 48.81 286 PRO A CA 1
ATOM 2152 C C . PRO A 1 286 ? 7.918 38.052 -33.714 1.00 48.81 286 PRO A C 1
ATOM 2154 O O . PRO A 1 286 ? 8.151 37.059 -34.405 1.00 48.81 286 PRO A O 1
ATOM 2157 N N . PRO A 1 287 ? 8.305 39.276 -34.128 1.00 28.27 287 PRO A N 1
ATOM 2158 C CA . PRO A 1 287 ? 9.429 39.528 -35.038 1.00 28.27 287 PRO A CA 1
ATOM 2159 C C . PRO A 1 287 ? 10.681 40.085 -34.310 1.00 28.27 287 PRO A C 1
ATOM 2161 O O . PRO A 1 287 ? 10.641 40.427 -33.130 1.00 28.27 287 PRO A O 1
ATOM 2164 N N . LEU A 1 288 ? 11.822 40.138 -35.009 1.00 32.06 288 LEU A N 1
ATOM 2165 C CA . LEU A 1 288 ? 13.173 40.323 -34.443 1.00 32.06 288 LEU A CA 1
ATOM 2166 C C . LEU A 1 288 ? 13.761 41.734 -34.633 1.00 32.06 288 LEU A C 1
ATOM 2168 O O . LEU A 1 288 ? 13.585 42.322 -35.694 1.00 32.06 288 LEU A O 1
ATOM 2172 N N . LEU A 1 289 ? 14.620 42.162 -33.694 1.00 26.41 289 LEU A N 1
ATOM 2173 C CA . LEU A 1 289 ? 15.972 42.696 -33.968 1.00 26.41 289 LEU A CA 1
ATOM 2174 C C . LEU A 1 289 ? 16.846 42.647 -32.689 1.00 26.41 289 LEU A C 1
ATOM 2176 O O . LEU A 1 289 ? 16.345 42.315 -31.618 1.00 26.41 289 LEU A O 1
ATOM 2180 N N . GLN A 1 290 ? 18.168 42.836 -32.809 1.00 34.72 290 GLN A N 1
ATOM 2181 C CA . GLN A 1 290 ? 19.160 42.262 -31.875 1.00 34.72 290 GLN A CA 1
ATOM 2182 C C . GLN A 1 290 ? 20.002 43.280 -31.084 1.00 34.72 290 GLN A C 1
ATOM 2184 O O . GLN A 1 290 ? 20.616 44.158 -31.681 1.00 34.72 290 GLN A O 1
ATOM 2189 N N . VAL A 1 291 ? 20.187 43.024 -29.780 1.00 26.25 291 VAL A N 1
ATOM 2190 C CA . VAL A 1 291 ? 21.415 43.318 -29.002 1.00 26.25 291 VAL A CA 1
ATOM 2191 C C . VAL A 1 291 ? 21.613 42.158 -28.000 1.00 26.25 291 VAL A C 1
ATOM 2193 O O . VAL A 1 291 ? 20.623 41.724 -27.407 1.00 26.25 291 VAL A O 1
ATOM 2196 N N . PRO A 1 292 ? 22.823 41.590 -27.814 1.00 36.34 292 PRO A N 1
ATOM 2197 C CA . PRO A 1 292 ? 23.010 40.414 -26.961 1.00 36.34 292 PRO A CA 1
ATOM 2198 C C . PRO A 1 292 ? 23.093 40.765 -25.466 1.00 36.34 292 PRO A C 1
ATOM 2200 O O . PRO A 1 292 ? 24.041 41.407 -25.022 1.00 36.34 292 PRO A O 1
ATOM 2203 N N . ILE A 1 293 ? 22.137 40.263 -24.681 1.00 33.44 293 ILE A N 1
ATOM 2204 C CA . ILE A 1 293 ? 22.185 40.230 -23.209 1.00 33.44 293 ILE A CA 1
ATOM 2205 C C . ILE A 1 293 ? 22.544 38.801 -22.765 1.00 33.44 293 ILE A C 1
ATOM 2207 O O . ILE A 1 293 ? 22.179 37.823 -23.426 1.00 33.44 293 ILE A O 1
ATOM 2211 N N . GLU A 1 294 ? 23.285 38.653 -21.662 1.00 40.06 294 GLU A N 1
ATOM 2212 C CA . GLU A 1 294 ? 23.628 37.334 -21.126 1.00 40.06 294 GLU A CA 1
ATOM 2213 C C . GLU A 1 294 ? 22.379 36.563 -20.678 1.00 40.06 294 GLU A C 1
ATOM 2215 O O . GLU A 1 294 ? 21.729 36.905 -19.693 1.00 40.06 294 GLU A O 1
ATOM 2220 N N . LYS A 1 295 ? 22.082 35.467 -21.384 1.00 42.12 295 LYS A N 1
ATOM 2221 C CA . LYS A 1 295 ? 20.901 34.627 -21.144 1.00 42.12 295 LYS A CA 1
ATOM 2222 C C . LYS A 1 295 ? 20.807 34.205 -19.679 1.00 42.12 295 LYS A C 1
ATOM 2224 O O . LYS A 1 295 ? 21.729 33.577 -19.149 1.00 42.12 295 LYS A O 1
ATOM 2229 N N . THR A 1 296 ? 19.676 34.465 -19.047 1.00 43.00 296 THR A N 1
ATOM 2230 C CA . THR A 1 296 ? 19.372 34.073 -17.667 1.00 43.00 296 THR A CA 1
ATOM 2231 C C . THR A 1 296 ? 19.342 32.544 -17.491 1.00 43.00 296 THR A C 1
ATOM 2233 O O . THR A 1 296 ? 19.213 31.788 -18.464 1.00 43.00 296 THR A O 1
ATOM 2236 N N . PRO A 1 297 ? 19.389 32.026 -16.246 1.00 41.38 297 PRO A N 1
ATOM 2237 C CA . PRO A 1 297 ? 19.189 30.600 -15.981 1.00 41.38 297 PRO A CA 1
ATOM 2238 C C . PRO A 1 297 ? 17.844 30.055 -16.491 1.00 41.38 297 PRO A C 1
ATOM 2240 O O . PRO A 1 297 ? 17.751 28.859 -16.777 1.00 41.38 297 PRO A O 1
ATOM 2243 N N . GLN A 1 298 ? 16.817 30.906 -1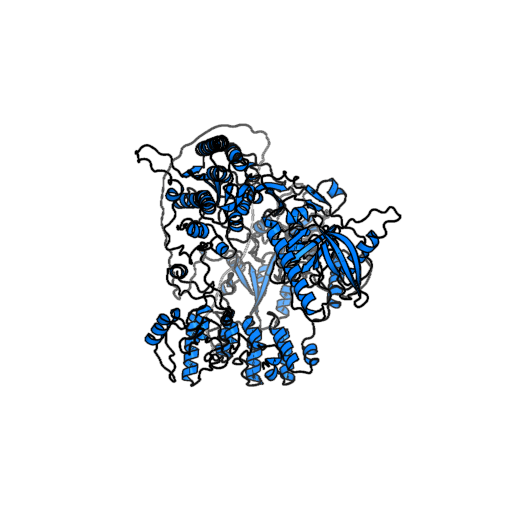6.630 1.00 38.72 298 GLN A N 1
ATOM 2244 C CA . GLN A 1 298 ? 15.510 30.536 -17.181 1.00 38.72 298 GLN A CA 1
ATOM 2245 C C . GLN A 1 298 ? 15.529 30.440 -18.713 1.00 38.72 298 GLN A C 1
ATOM 2247 O O . GLN A 1 298 ? 15.049 29.443 -19.253 1.00 38.72 298 GLN A O 1
ATOM 2252 N N . GLU A 1 299 ? 16.163 31.379 -19.416 1.00 39.06 299 GLU A N 1
ATOM 2253 C CA . GLU A 1 299 ? 16.331 31.314 -20.878 1.00 39.06 299 GLU A CA 1
ATOM 2254 C C . GLU A 1 299 ? 17.233 30.144 -21.282 1.00 39.06 299 GLU A C 1
ATOM 2256 O O . GLU A 1 299 ? 16.865 29.351 -22.147 1.00 39.06 299 GLU A O 1
ATOM 2261 N N . ARG A 1 300 ? 18.345 29.909 -20.563 1.00 48.28 300 ARG A N 1
ATOM 2262 C CA . ARG A 1 300 ? 19.159 28.686 -20.734 1.00 48.28 300 ARG A CA 1
ATOM 2263 C C . ARG A 1 300 ? 18.338 27.411 -20.459 1.00 48.28 300 ARG A C 1
ATOM 2265 O O . ARG A 1 300 ? 18.655 26.351 -20.998 1.00 48.28 300 ARG A O 1
ATOM 2272 N N . ARG A 1 301 ? 17.269 27.481 -19.649 1.00 44.81 301 ARG A N 1
ATOM 2273 C CA . ARG A 1 301 ? 16.291 26.393 -19.421 1.00 44.81 301 ARG A CA 1
ATOM 2274 C C . ARG A 1 301 ? 15.311 26.243 -20.590 1.00 44.81 301 ARG A C 1
ATOM 2276 O O . ARG A 1 301 ? 15.001 25.104 -20.938 1.00 44.81 301 ARG A O 1
ATOM 2283 N N . GLN A 1 302 ? 14.838 27.345 -21.176 1.00 45.00 302 GLN A N 1
ATOM 2284 C CA . GLN A 1 302 ? 13.939 27.370 -22.335 1.00 45.00 302 GLN A CA 1
ATOM 2285 C C . GLN A 1 302 ? 14.646 26.936 -23.623 1.00 45.00 302 GLN A C 1
ATOM 2287 O O . GLN A 1 302 ? 14.117 26.072 -24.318 1.00 45.00 302 GLN A O 1
ATOM 2292 N N . GLU A 1 303 ? 15.872 27.392 -23.894 1.00 41.41 303 GLU A N 1
ATOM 2293 C CA . GLU A 1 303 ? 16.683 26.867 -25.001 1.00 41.41 303 GLU A CA 1
ATOM 2294 C C . GLU A 1 303 ? 16.925 25.367 -24.816 1.00 41.41 303 GLU A C 1
ATOM 2296 O O . GLU A 1 303 ? 16.595 24.581 -25.695 1.00 41.41 303 GLU A O 1
ATOM 2301 N N . ARG A 1 304 ? 17.335 24.913 -23.622 1.00 52.34 304 ARG A N 1
ATOM 2302 C CA . ARG A 1 304 ? 17.442 23.471 -23.294 1.00 52.34 304 ARG A CA 1
ATOM 2303 C C . ARG A 1 304 ? 16.089 22.730 -23.228 1.00 52.34 304 ARG A C 1
ATOM 2305 O O . ARG A 1 304 ? 16.073 21.527 -22.934 1.00 52.34 304 ARG A O 1
ATOM 2312 N N . LYS A 1 305 ? 14.960 23.409 -23.482 1.00 47.44 305 LYS A N 1
ATOM 2313 C CA . LYS A 1 305 ? 13.614 22.840 -23.686 1.00 47.44 305 LYS A CA 1
ATOM 2314 C C . LYS A 1 305 ? 13.297 22.776 -25.188 1.00 47.44 305 LYS A C 1
ATOM 2316 O O . LYS A 1 305 ? 12.969 21.692 -25.656 1.00 47.44 305 LYS A O 1
ATOM 2321 N N . GLN A 1 306 ? 13.498 23.855 -25.949 1.00 42.84 306 GLN A N 1
ATOM 2322 C CA . GLN A 1 306 ? 13.337 23.907 -27.413 1.00 42.84 306 GLN A CA 1
ATOM 2323 C C . GLN A 1 306 ? 14.354 23.019 -28.152 1.00 42.84 306 GLN A C 1
ATOM 2325 O O . GLN A 1 306 ? 13.962 22.173 -28.947 1.00 42.84 306 GLN A O 1
ATOM 2330 N N . GLU A 1 307 ? 15.641 23.105 -27.805 1.00 43.72 307 GLU A N 1
ATOM 2331 C CA . GLU A 1 307 ? 16.725 22.229 -28.283 1.00 43.72 307 GLU A CA 1
ATOM 2332 C C . GLU A 1 307 ? 16.473 20.753 -27.915 1.00 43.72 307 GLU A C 1
ATOM 2334 O O . GLU A 1 307 ? 16.936 19.836 -28.589 1.00 43.72 307 GLU A O 1
ATOM 2339 N N . ARG A 1 308 ? 15.692 20.497 -26.856 1.00 46.38 308 ARG A N 1
ATOM 2340 C CA . ARG A 1 308 ? 15.205 19.153 -26.515 1.00 46.38 308 ARG A CA 1
ATOM 2341 C C . ARG A 1 308 ? 13.995 18.729 -27.339 1.00 46.38 308 ARG A C 1
ATOM 2343 O O . ARG A 1 308 ? 13.892 17.545 -27.626 1.00 46.38 308 ARG A O 1
ATOM 2350 N N . VAL A 1 309 ? 13.093 19.639 -27.704 1.00 45.12 309 VAL A N 1
ATOM 2351 C CA . VAL A 1 309 ? 11.960 19.352 -28.601 1.00 45.12 309 VAL A CA 1
ATOM 2352 C C . VAL A 1 309 ? 12.472 19.040 -30.008 1.00 45.12 309 VAL A C 1
ATOM 2354 O O . VAL A 1 309 ? 12.104 18.007 -30.558 1.00 45.12 309 VAL A O 1
ATOM 2357 N N . SER A 1 310 ? 13.407 19.831 -30.544 1.00 37.81 310 SER A N 1
ATOM 2358 C CA . SER A 1 310 ? 14.012 19.585 -31.862 1.00 37.81 310 SER A CA 1
ATOM 2359 C C . SER A 1 310 ? 14.957 18.374 -31.909 1.00 37.81 310 SER A C 1
ATOM 2361 O O . SER A 1 310 ? 15.167 17.813 -32.982 1.00 37.81 310 SER A O 1
ATOM 2363 N N . ARG A 1 311 ? 15.504 17.933 -30.762 1.00 40.75 311 ARG A N 1
ATOM 2364 C CA . ARG A 1 311 ? 16.339 16.717 -30.643 1.00 40.75 311 ARG A CA 1
ATOM 2365 C C . ARG A 1 311 ? 15.637 15.499 -30.040 1.00 40.75 311 ARG A C 1
ATOM 2367 O O . ARG A 1 311 ? 16.299 14.479 -29.826 1.00 40.75 311 ARG A O 1
ATOM 2374 N N . GLN A 1 312 ? 14.330 15.545 -29.775 1.00 36.66 312 GLN A N 1
ATOM 2375 C CA . GLN A 1 312 ? 13.599 14.293 -29.583 1.00 36.66 312 GLN A CA 1
ATOM 2376 C C . GLN A 1 312 ? 13.714 13.482 -30.883 1.00 36.66 312 GLN A C 1
ATOM 2378 O O . GLN A 1 312 ? 13.559 14.055 -31.964 1.00 36.66 312 GLN A O 1
ATOM 2383 N N . PRO A 1 313 ? 13.966 12.159 -30.831 1.00 41.53 313 PRO A N 1
ATOM 2384 C CA . PRO A 1 313 ? 13.645 11.336 -31.985 1.00 41.53 313 PRO A CA 1
ATOM 2385 C C . PRO A 1 313 ? 12.152 11.549 -32.242 1.00 41.53 313 PRO A C 1
ATOM 2387 O O . PRO A 1 313 ? 11.357 11.322 -31.326 1.00 41.53 313 PRO A O 1
ATOM 2390 N N . LYS A 1 314 ? 11.795 12.048 -33.439 1.00 41.94 314 LYS A N 1
ATOM 2391 C CA . LYS A 1 314 ? 10.395 12.293 -33.825 1.00 41.94 314 LYS A CA 1
ATOM 2392 C C . LYS A 1 314 ? 9.554 11.091 -33.375 1.00 41.94 314 LYS A C 1
ATOM 2394 O O . LYS A 1 314 ? 10.043 9.966 -33.557 1.00 41.94 314 LYS A O 1
ATOM 2399 N N . PRO A 1 315 ? 8.374 11.298 -32.751 1.00 45.91 315 PRO A N 1
ATOM 2400 C CA . PRO A 1 315 ? 7.552 10.194 -32.260 1.00 45.91 315 PRO A CA 1
ATOM 2401 C C . PRO A 1 315 ? 7.450 9.168 -33.379 1.00 45.91 315 PRO A C 1
ATOM 2403 O O . PRO A 1 315 ? 7.134 9.555 -34.502 1.00 45.91 315 PRO A O 1
ATOM 2406 N N . LYS A 1 316 ? 7.872 7.921 -33.096 1.00 56.53 316 LYS A N 1
ATOM 2407 C CA . LYS A 1 316 ? 8.081 6.890 -34.122 1.00 56.53 316 LYS A CA 1
ATOM 2408 C C . LYS A 1 316 ? 6.836 6.845 -34.990 1.00 56.53 316 LYS A C 1
ATOM 2410 O O . LYS A 1 316 ? 5.796 6.405 -34.511 1.00 56.53 316 LYS A O 1
ATOM 2415 N N . ASP A 1 317 ? 6.971 7.340 -36.213 1.00 78.31 317 ASP A N 1
ATOM 2416 C CA . ASP A 1 317 ? 5.866 7.467 -37.143 1.00 78.31 317 ASP A CA 1
ATOM 2417 C C . ASP A 1 317 ? 5.325 6.058 -37.389 1.00 78.31 317 ASP A C 1
ATOM 2419 O O . ASP A 1 317 ? 6.001 5.221 -37.992 1.00 78.31 317 ASP A O 1
ATOM 2423 N N . ARG A 1 318 ? 4.156 5.767 -36.810 1.00 82.56 318 ARG A N 1
ATOM 2424 C CA . ARG A 1 318 ? 3.580 4.421 -36.810 1.00 82.56 318 ARG A CA 1
ATOM 2425 C C . ARG A 1 318 ? 3.129 4.027 -38.204 1.00 82.56 318 ARG A C 1
ATOM 2427 O O . ARG A 1 318 ? 3.307 2.871 -38.573 1.00 82.56 318 ARG A O 1
ATOM 2434 N N . LEU A 1 319 ? 2.677 5.004 -38.986 1.00 86.81 319 LEU A N 1
ATOM 2435 C CA . LEU A 1 319 ? 2.386 4.876 -40.406 1.00 86.81 319 LEU A CA 1
ATOM 2436 C C . LEU A 1 319 ? 3.650 4.466 -41.174 1.00 86.81 319 LEU A C 1
ATOM 2438 O O . LEU A 1 319 ? 3.640 3.495 -41.927 1.00 86.81 319 LEU A O 1
ATOM 2442 N N . GLN A 1 320 ? 4.778 5.141 -40.932 1.00 86.62 320 GLN A N 1
ATOM 2443 C CA . GLN A 1 320 ? 6.053 4.780 -41.558 1.00 86.62 320 GLN A CA 1
ATOM 2444 C C . GLN A 1 320 ? 6.630 3.451 -41.037 1.00 86.62 320 GLN A C 1
ATOM 2446 O O . GLN A 1 320 ? 7.274 2.731 -41.797 1.00 86.62 320 GLN A O 1
ATOM 2451 N N . GLU A 1 321 ? 6.426 3.105 -39.764 1.00 89.19 321 GLU A N 1
ATOM 2452 C CA . GLU A 1 321 ? 6.833 1.813 -39.201 1.00 89.19 321 GLU A CA 1
ATOM 2453 C C . GLU A 1 321 ? 6.024 0.674 -39.841 1.00 89.19 321 GLU A C 1
ATOM 2455 O O . GLU A 1 321 ? 6.621 -0.277 -40.334 1.00 89.19 321 GLU A O 1
ATOM 2460 N N . TYR A 1 322 ? 4.703 0.823 -39.964 1.00 89.94 322 TYR A N 1
ATOM 2461 C CA . TYR A 1 322 ? 3.806 -0.118 -40.644 1.00 89.94 322 TYR A CA 1
ATOM 2462 C C . TYR A 1 322 ? 4.148 -0.291 -42.131 1.00 89.94 322 TYR A C 1
ATOM 2464 O O . TYR A 1 322 ? 4.318 -1.418 -42.595 1.00 89.94 322 TYR A O 1
ATOM 2472 N N . ARG A 1 323 ? 4.359 0.817 -42.857 1.00 90.19 323 ARG A N 1
ATOM 2473 C CA . ARG A 1 323 ? 4.782 0.826 -44.273 1.00 90.19 323 ARG A CA 1
ATOM 2474 C C . ARG A 1 323 ? 6.152 0.176 -44.514 1.00 90.19 323 ARG A C 1
ATOM 2476 O O . ARG A 1 323 ? 6.423 -0.255 -45.629 1.00 90.19 323 ARG A O 1
ATOM 2483 N N . LYS A 1 324 ? 7.021 0.105 -43.498 1.00 90.31 324 LYS A N 1
ATOM 2484 C CA . LYS A 1 324 ? 8.336 -0.568 -43.567 1.00 90.31 324 LYS A CA 1
ATOM 2485 C C . LYS A 1 324 ? 8.272 -2.065 -43.273 1.00 90.31 324 LYS A C 1
ATOM 2487 O O . LYS A 1 324 ? 9.178 -2.796 -43.673 1.00 90.31 324 LYS A O 1
ATOM 2492 N N . LEU A 1 325 ? 7.238 -2.533 -42.581 1.00 89.75 325 LEU A N 1
ATOM 2493 C CA . LEU A 1 325 ? 7.007 -3.959 -42.371 1.00 89.75 325 LEU A CA 1
ATOM 2494 C C . LEU A 1 325 ? 6.415 -4.536 -43.656 1.00 89.75 325 LEU A C 1
ATOM 2496 O O . LEU A 1 325 ? 5.424 -4.019 -44.164 1.00 89.75 325 LEU A O 1
ATOM 2500 N N . HIS A 1 326 ? 7.051 -5.569 -44.203 1.00 81.50 326 HIS A N 1
ATOM 2501 C CA . HIS A 1 326 ? 6.639 -6.195 -45.466 1.00 81.50 326 HIS A CA 1
ATOM 2502 C C . HIS A 1 326 ? 5.690 -7.381 -45.244 1.00 81.50 326 HIS A C 1
ATOM 2504 O O . HIS A 1 326 ? 4.944 -7.744 -46.145 1.00 81.50 326 HIS A O 1
ATOM 2510 N N . ASP A 1 327 ? 5.703 -7.948 -44.038 1.00 84.44 327 ASP A N 1
ATOM 2511 C CA . ASP A 1 327 ? 4.915 -9.110 -43.644 1.00 84.44 327 ASP A CA 1
ATOM 2512 C C . ASP A 1 327 ? 3.724 -8.719 -42.746 1.00 84.44 327 ASP A C 1
ATOM 2514 O O . ASP A 1 327 ? 3.795 -7.801 -41.918 1.00 84.44 327 ASP A O 1
ATOM 2518 N N . ARG A 1 328 ? 2.616 -9.444 -42.919 1.00 84.25 328 ARG A N 1
ATOM 2519 C CA . ARG A 1 328 ? 1.338 -9.261 -42.223 1.00 84.25 328 ARG A CA 1
ATOM 2520 C C . ARG A 1 328 ? 1.435 -9.615 -40.743 1.00 84.25 328 ARG A C 1
ATOM 2522 O O . ARG A 1 328 ? 0.830 -8.921 -39.928 1.00 84.25 328 ARG A O 1
ATOM 2529 N N . VAL A 1 329 ? 2.254 -10.604 -40.381 1.00 85.12 329 VAL A N 1
ATOM 2530 C CA . VAL A 1 329 ? 2.517 -10.999 -38.985 1.00 85.12 329 VAL A CA 1
ATOM 2531 C C . VAL A 1 329 ? 3.069 -9.825 -38.184 1.00 85.12 329 VAL A C 1
ATOM 2533 O O . VAL A 1 329 ? 2.557 -9.472 -37.117 1.00 85.12 329 VAL A O 1
ATOM 2536 N N . ASP A 1 330 ? 4.105 -9.173 -38.713 1.00 87.88 330 ASP A N 1
ATOM 2537 C CA . ASP A 1 330 ? 4.740 -8.044 -38.045 1.00 87.88 330 ASP A CA 1
ATOM 2538 C C . ASP A 1 330 ? 3.831 -6.799 -38.038 1.00 87.88 330 ASP A C 1
ATOM 2540 O O . ASP A 1 330 ? 3.796 -6.078 -37.036 1.00 87.88 330 ASP A O 1
ATOM 2544 N N . ARG A 1 331 ? 3.012 -6.584 -39.082 1.00 91.44 331 ARG A N 1
ATOM 2545 C CA . ARG A 1 331 ? 1.952 -5.552 -39.095 1.00 91.44 331 ARG A CA 1
ATOM 2546 C C . ARG A 1 331 ? 0.899 -5.795 -37.999 1.00 91.44 331 ARG A C 1
ATOM 2548 O O . ARG A 1 331 ? 0.607 -4.884 -37.221 1.00 91.44 331 ARG A O 1
ATOM 2555 N N . ALA A 1 332 ? 0.402 -7.025 -37.851 1.00 90.69 332 ALA A N 1
ATOM 2556 C CA . ALA A 1 332 ? -0.544 -7.419 -36.800 1.00 90.69 332 ALA A CA 1
ATOM 2557 C C . ALA A 1 332 ? 0.061 -7.257 -35.392 1.00 90.69 332 ALA A C 1
ATOM 2559 O O . ALA A 1 332 ? -0.561 -6.734 -34.463 1.00 90.69 332 ALA A O 1
ATOM 2560 N N . LYS A 1 333 ? 1.331 -7.638 -35.238 1.00 90.44 333 LYS A N 1
ATOM 2561 C CA . LYS A 1 333 ? 2.146 -7.476 -34.026 1.00 90.44 333 LYS A CA 1
ATOM 2562 C C . LYS A 1 333 ? 2.401 -6.001 -33.691 1.00 90.44 333 LYS A C 1
ATOM 2564 O O . LYS A 1 333 ? 2.375 -5.651 -32.507 1.00 90.44 333 LYS A O 1
ATOM 2569 N N . LEU A 1 334 ? 2.570 -5.117 -34.676 1.00 92.31 334 LEU A N 1
ATOM 2570 C CA . LEU A 1 334 ? 2.660 -3.664 -34.478 1.00 92.31 334 LEU A CA 1
ATOM 2571 C C . LEU A 1 334 ? 1.328 -3.074 -33.986 1.00 92.31 334 LEU A C 1
ATOM 2573 O O . LEU A 1 334 ? 1.329 -2.351 -32.984 1.00 92.31 334 LEU A O 1
ATOM 2577 N N . LEU A 1 335 ? 0.202 -3.433 -34.612 1.00 94.06 335 LEU A N 1
ATOM 2578 C CA . LEU A 1 335 ? -1.138 -3.014 -34.180 1.00 94.06 335 LEU A CA 1
ATOM 2579 C C . LEU A 1 335 ? -1.415 -3.482 -32.738 1.00 94.06 335 LEU A C 1
ATOM 2581 O O . LEU A 1 335 ? -1.613 -2.667 -31.836 1.00 94.06 335 LEU A O 1
ATOM 2585 N N . ARG A 1 336 ? -1.273 -4.786 -32.471 1.00 91.88 336 ARG A N 1
ATOM 2586 C CA . ARG A 1 336 ? -1.445 -5.411 -31.145 1.00 91.88 336 ARG A CA 1
ATOM 2587 C C . ARG A 1 336 ? -0.549 -4.815 -30.055 1.00 91.88 336 ARG A C 1
ATOM 2589 O O . ARG A 1 336 ? -0.984 -4.628 -28.919 1.00 91.88 336 ARG A O 1
ATOM 2596 N N . THR A 1 337 ? 0.721 -4.525 -30.352 1.00 90.50 337 THR A N 1
ATOM 2597 C CA . THR A 1 337 ? 1.643 -3.939 -29.356 1.00 90.50 337 THR A CA 1
ATOM 2598 C C . THR A 1 337 ? 1.417 -2.446 -29.119 1.00 90.50 337 THR A C 1
ATOM 2600 O O . THR A 1 337 ? 1.868 -1.934 -28.086 1.00 90.50 337 THR A O 1
ATOM 2603 N N . THR A 1 338 ? 0.700 -1.778 -30.025 1.00 91.31 338 THR A N 1
ATOM 2604 C CA . THR A 1 338 ? 0.182 -0.414 -29.861 1.00 91.31 338 THR A CA 1
ATOM 2605 C C . THR A 1 338 ? -1.077 -0.434 -28.992 1.00 91.31 338 THR A C 1
ATOM 2607 O O . THR A 1 338 ? -1.037 0.127 -27.898 1.00 91.31 338 THR A O 1
ATOM 2610 N N . ALA A 1 339 ? -2.094 -1.212 -29.383 1.00 89.19 339 ALA A N 1
ATOM 2611 C CA . ALA A 1 339 ? -3.350 -1.437 -28.652 1.00 89.19 339 ALA A CA 1
ATOM 2612 C C . ALA A 1 339 ? -3.162 -1.892 -27.186 1.00 89.19 339 ALA A C 1
ATOM 2614 O O . ALA A 1 339 ? -3.931 -1.546 -26.299 1.00 89.19 339 ALA A O 1
ATOM 2615 N N . ARG A 1 340 ? -2.075 -2.613 -26.871 1.00 85.31 340 ARG A N 1
ATOM 2616 C CA . ARG A 1 340 ? -1.725 -3.016 -25.489 1.00 85.31 340 ARG A CA 1
ATOM 2617 C C . ARG A 1 340 ? -1.495 -1.841 -24.509 1.00 85.31 340 ARG A C 1
ATOM 2619 O O . ARG A 1 340 ? -1.362 -2.077 -23.298 1.00 85.31 340 ARG A O 1
ATOM 2626 N N . LYS A 1 341 ? -1.381 -0.596 -24.982 1.00 82.38 341 LYS A N 1
ATOM 2627 C CA . LYS A 1 341 ? -1.128 0.601 -24.164 1.00 82.38 341 LYS A CA 1
ATOM 2628 C C . LYS A 1 341 ? -2.330 1.546 -24.221 1.00 82.38 341 LYS A C 1
ATOM 2630 O O . LYS A 1 341 ? -2.522 2.178 -25.253 1.00 82.38 341 LYS A O 1
ATOM 2635 N N . LYS A 1 342 ? -3.047 1.689 -23.098 1.00 69.50 342 LYS A N 1
ATOM 2636 C CA . LYS A 1 342 ? -4.150 2.652 -22.973 1.00 69.50 342 LYS A CA 1
ATOM 2637 C C . LYS A 1 342 ? -3.686 4.080 -23.290 1.00 69.50 342 LYS A C 1
ATOM 2639 O O . LYS A 1 342 ? -2.536 4.423 -22.991 1.00 69.50 342 LYS A O 1
ATOM 2644 N N . GLY A 1 343 ? -4.558 4.880 -23.904 1.00 74.94 343 GLY A N 1
ATOM 2645 C CA . GLY A 1 343 ? -4.238 6.250 -24.327 1.00 74.94 343 GLY A CA 1
ATOM 2646 C C . GLY A 1 343 ? -3.363 6.289 -25.584 1.00 74.94 343 GLY A C 1
ATOM 2647 O O . GLY A 1 343 ? -2.399 7.054 -25.664 1.00 74.94 343 GLY A O 1
ATOM 2648 N N . ARG A 1 344 ? -3.652 5.405 -26.548 1.00 85.69 344 ARG A N 1
ATOM 2649 C CA . ARG A 1 344 ? -3.019 5.377 -27.879 1.00 85.69 344 ARG A CA 1
ATOM 2650 C C . ARG A 1 344 ? -4.023 5.318 -29.028 1.00 85.69 344 ARG A C 1
ATOM 2652 O O . ARG A 1 344 ? -3.634 4.917 -30.119 1.00 85.69 344 ARG A O 1
ATOM 2659 N N . PHE A 1 345 ? -5.261 5.762 -28.810 1.00 91.06 345 PHE A N 1
ATOM 2660 C CA . PHE A 1 345 ? -6.325 5.763 -29.814 1.00 91.06 345 PHE A CA 1
ATOM 2661 C C . PHE A 1 345 ? -5.853 6.247 -31.196 1.00 91.06 345 PHE A C 1
ATOM 2663 O O . PHE A 1 345 ? -5.863 5.470 -32.140 1.00 91.06 345 PHE A O 1
ATOM 2670 N N . HIS A 1 346 ? -5.293 7.456 -31.308 1.00 91.56 346 HIS A N 1
ATOM 2671 C CA . HIS A 1 346 ? -4.831 8.000 -32.596 1.00 91.56 346 HIS A CA 1
ATOM 2672 C C . HIS A 1 346 ? -3.654 7.220 -33.238 1.00 91.56 346 HIS A C 1
ATOM 2674 O O . HIS A 1 346 ? -3.534 7.136 -34.459 1.00 91.56 346 HIS A O 1
ATOM 2680 N N . ASP A 1 347 ? -2.805 6.591 -32.415 1.00 91.94 347 ASP A N 1
ATOM 2681 C CA . ASP A 1 347 ? -1.721 5.681 -32.830 1.00 91.94 347 ASP A CA 1
ATOM 2682 C C . ASP A 1 347 ? -2.313 4.382 -33.434 1.00 91.94 347 ASP A C 1
ATOM 2684 O O . ASP A 1 347 ? -1.727 3.804 -34.347 1.00 91.94 347 ASP A O 1
ATOM 2688 N N . VAL A 1 348 ? -3.462 3.917 -32.917 1.00 93.69 348 VAL A N 1
ATOM 2689 C CA . VAL A 1 348 ? -4.230 2.765 -33.426 1.00 93.69 348 VAL A CA 1
ATOM 2690 C C . VAL A 1 348 ? -5.018 3.160 -34.676 1.00 93.69 348 VAL A C 1
ATOM 2692 O O . VAL A 1 348 ? -4.891 2.471 -35.678 1.00 93.69 348 VAL A O 1
ATOM 2695 N N . GLN A 1 349 ? -5.734 4.286 -34.655 1.00 95.62 349 GLN A N 1
ATOM 2696 C CA . GLN A 1 349 ? -6.464 4.873 -35.784 1.00 95.62 349 GLN A CA 1
ATOM 2697 C C . GLN A 1 349 ? -5.571 5.000 -37.020 1.00 95.62 349 GLN A C 1
ATOM 2699 O O . GLN A 1 349 ? -5.829 4.347 -38.020 1.00 95.62 349 GLN A O 1
ATOM 2704 N N . THR A 1 350 ? -4.416 5.660 -36.897 1.00 94.81 350 THR A N 1
ATOM 2705 C CA . THR A 1 350 ? -3.438 5.798 -37.994 1.00 94.81 350 THR A CA 1
ATOM 2706 C C . THR A 1 350 ? -2.981 4.447 -38.578 1.00 94.81 350 THR A C 1
ATOM 2708 O O . THR A 1 350 ? -2.669 4.349 -39.766 1.00 94.81 350 THR A O 1
ATOM 2711 N N . LEU A 1 351 ? -2.900 3.393 -37.754 1.00 95.44 351 LEU A N 1
ATOM 2712 C CA . LEU A 1 351 ? -2.550 2.039 -38.200 1.00 95.44 351 LEU A CA 1
ATOM 2713 C C . LEU A 1 351 ? -3.738 1.300 -38.832 1.00 95.44 351 LEU A C 1
ATOM 2715 O O . LEU A 1 351 ? -3.526 0.486 -39.728 1.00 95.44 351 LEU A O 1
ATOM 2719 N N . VAL A 1 352 ? -4.960 1.570 -38.370 1.00 95.50 352 VAL A N 1
ATOM 2720 C CA . VAL A 1 352 ? -6.211 1.055 -38.935 1.00 95.50 352 VAL A CA 1
ATOM 2721 C C . VAL A 1 352 ? -6.461 1.689 -40.299 1.00 95.50 352 VAL A C 1
ATOM 2723 O O . VAL A 1 352 ? -6.560 0.950 -41.269 1.00 95.50 352 VAL A O 1
ATOM 2726 N N . ASP A 1 353 ? -6.436 3.017 -40.406 1.00 94.69 353 ASP A N 1
ATOM 2727 C CA . ASP A 1 353 ? -6.645 3.768 -41.652 1.00 94.69 353 ASP A CA 1
ATOM 2728 C C . ASP A 1 353 ? -5.677 3.316 -42.760 1.00 94.69 353 ASP A C 1
ATOM 2730 O O . ASP A 1 353 ? -6.057 3.148 -43.917 1.00 94.69 353 ASP A O 1
ATOM 2734 N N . GLU A 1 354 ? -4.413 3.055 -42.413 1.00 94.69 354 GLU A N 1
ATOM 2735 C CA . GLU A 1 354 ? -3.430 2.521 -43.358 1.00 94.69 354 GLU A CA 1
ATOM 2736 C C . GLU A 1 354 ? -3.695 1.059 -43.723 1.00 94.69 354 GLU A C 1
ATOM 2738 O O . GLU A 1 354 ? -3.584 0.712 -44.896 1.00 94.69 354 GLU A O 1
ATOM 2743 N N . ALA A 1 355 ? -4.056 0.212 -42.755 1.00 93.94 355 ALA A N 1
ATOM 2744 C CA . ALA A 1 355 ? -4.397 -1.188 -43.002 1.00 93.94 355 ALA A CA 1
ATOM 2745 C C . ALA A 1 355 ? -5.665 -1.336 -43.857 1.00 93.94 355 ALA A C 1
ATOM 2747 O O . ALA A 1 355 ? -5.766 -2.265 -44.658 1.00 93.94 355 ALA A O 1
ATOM 2748 N N . VAL A 1 356 ? -6.613 -0.408 -43.708 1.00 94.38 356 VAL A N 1
ATOM 2749 C CA . VAL A 1 356 ? -7.774 -0.227 -44.583 1.00 94.38 356 VAL A CA 1
ATOM 2750 C C . VAL A 1 356 ? -7.289 0.145 -45.984 1.00 94.38 356 VAL A C 1
ATOM 2752 O O . VAL A 1 356 ? -7.612 -0.533 -46.955 1.00 94.38 356 VAL A O 1
ATOM 2755 N N . ARG A 1 357 ? -6.446 1.179 -46.092 1.00 92.75 357 ARG A N 1
ATOM 2756 C CA . ARG A 1 357 ? -5.914 1.703 -47.360 1.00 92.75 357 ARG A CA 1
ATOM 2757 C C . ARG A 1 357 ? -4.990 0.721 -48.106 1.00 92.75 357 ARG A C 1
ATOM 2759 O O . ARG A 1 357 ? -4.769 0.901 -49.305 1.00 92.75 357 ARG A O 1
ATOM 2766 N N . THR A 1 358 ? -4.428 -0.292 -47.440 1.00 90.50 358 THR A N 1
ATOM 2767 C CA . THR A 1 358 ? -3.664 -1.389 -48.074 1.00 90.50 358 THR A CA 1
ATOM 2768 C C . THR A 1 358 ? -4.455 -2.686 -48.251 1.00 90.50 358 THR A C 1
ATOM 2770 O O . THR A 1 358 ? -3.930 -3.614 -48.862 1.00 90.50 358 THR A O 1
ATOM 2773 N N . GLY A 1 359 ? -5.690 -2.781 -47.744 1.00 89.44 359 GLY A N 1
ATOM 2774 C CA . GLY A 1 359 ? -6.478 -4.020 -47.762 1.00 89.44 359 GLY A CA 1
ATOM 2775 C C . GLY A 1 359 ? -5.952 -5.119 -46.826 1.00 89.44 359 GLY A C 1
ATOM 2776 O O . GLY A 1 359 ? -6.336 -6.280 -46.954 1.00 89.44 359 GLY A O 1
ATOM 2777 N N . ASP A 1 360 ? -5.054 -4.791 -45.891 1.00 89.25 360 ASP A N 1
ATOM 2778 C CA . ASP A 1 360 ? -4.507 -5.753 -44.928 1.00 89.25 360 ASP A CA 1
ATOM 2779 C C . ASP A 1 360 ? -5.369 -5.911 -43.673 1.00 89.25 360 ASP A C 1
ATOM 2781 O O . ASP A 1 360 ? -5.251 -6.936 -43.003 1.00 89.25 360 ASP A O 1
ATOM 2785 N N . PHE A 1 361 ? -6.212 -4.921 -43.346 1.00 93.81 361 PHE A N 1
ATOM 2786 C CA . PHE A 1 361 ? -6.992 -4.850 -42.103 1.00 93.81 361 PHE A CA 1
ATOM 2787 C C . PHE A 1 361 ? -7.597 -6.191 -41.634 1.00 93.81 361 PHE A C 1
ATOM 2789 O O . PHE A 1 361 ? -7.254 -6.606 -40.523 1.00 93.81 361 PHE A O 1
ATOM 2796 N N . PRO A 1 362 ? -8.408 -6.926 -42.430 1.00 88.06 362 PRO A N 1
ATOM 2797 C CA . PRO A 1 362 ? -9.036 -8.172 -41.974 1.00 88.06 362 PRO A CA 1
ATOM 2798 C C . PRO A 1 362 ? -8.014 -9.263 -41.615 1.00 88.06 362 PRO A C 1
ATOM 2800 O O . PRO A 1 362 ? -8.257 -10.084 -40.733 1.00 88.06 362 PRO A O 1
ATOM 2803 N N . HIS A 1 363 ? -6.832 -9.250 -42.237 1.00 88.62 363 HIS A N 1
ATOM 2804 C CA . HIS A 1 363 ? -5.768 -10.217 -41.974 1.00 88.62 363 HIS A CA 1
ATOM 2805 C C . HIS A 1 363 ? -4.963 -9.910 -40.698 1.00 88.62 363 HIS A C 1
ATOM 2807 O O . HIS A 1 363 ? -4.219 -10.770 -40.233 1.00 88.62 363 HIS A O 1
ATOM 2813 N N . LEU A 1 364 ? -5.101 -8.719 -40.098 1.00 91.25 364 LEU A N 1
ATOM 2814 C CA . LEU A 1 364 ? -4.356 -8.341 -38.886 1.00 91.25 364 LEU A CA 1
ATOM 2815 C C . LEU A 1 364 ? -4.904 -8.968 -37.590 1.00 91.25 364 LEU A C 1
ATOM 2817 O O . LEU A 1 364 ? -4.303 -8.800 -36.523 1.00 91.25 364 LEU A O 1
ATOM 2821 N N . PHE A 1 365 ? -6.050 -9.651 -37.665 1.00 91.25 365 PHE A N 1
ATOM 2822 C CA . PHE A 1 365 ? -6.754 -10.204 -36.506 1.00 91.25 365 PHE A CA 1
ATOM 2823 C C . PHE A 1 365 ? -6.637 -11.722 -36.358 1.00 91.25 365 PHE A C 1
ATOM 2825 O O . PHE A 1 365 ? -7.021 -12.243 -35.306 1.00 91.25 365 PHE A O 1
ATOM 2832 N N . ASP A 1 366 ? -6.081 -12.414 -37.355 1.00 83.44 366 ASP A N 1
ATOM 2833 C CA . ASP A 1 366 ? -5.777 -13.840 -37.252 1.00 83.44 366 ASP A CA 1
ATOM 2834 C C . ASP A 1 366 ? -4.667 -14.101 -36.214 1.00 83.44 366 ASP A C 1
ATOM 2836 O O . ASP A 1 366 ? -3.881 -13.228 -35.831 1.00 83.44 366 ASP A O 1
ATOM 2840 N N . ILE A 1 367 ? -4.663 -15.319 -35.685 1.00 74.88 367 ILE A N 1
ATOM 2841 C CA . ILE A 1 367 ? -3.834 -15.761 -34.571 1.00 74.88 367 ILE A CA 1
ATOM 2842 C C . ILE A 1 367 ? -3.177 -17.072 -34.990 1.00 74.88 367 ILE A C 1
ATOM 2844 O O . ILE A 1 367 ? -3.825 -18.119 -34.991 1.00 74.88 367 ILE A O 1
ATOM 2848 N N . GLN A 1 368 ? -1.891 -17.008 -35.322 1.00 71.88 368 GLN A N 1
ATOM 2849 C CA . GLN A 1 368 ? -1.065 -18.161 -35.668 1.00 71.88 368 GLN A CA 1
ATOM 2850 C C . GLN A 1 368 ? -0.262 -18.599 -34.425 1.00 71.88 368 GLN A C 1
ATOM 2852 O O . GLN A 1 368 ? 0.620 -17.860 -33.980 1.00 71.88 368 GLN A O 1
ATOM 2857 N N . PRO A 1 369 ? -0.582 -19.750 -33.789 1.00 62.06 369 PRO A N 1
ATOM 2858 C CA . PRO A 1 369 ? -0.004 -20.108 -32.487 1.00 62.06 369 PRO A CA 1
ATOM 2859 C C . PRO A 1 369 ? 1.510 -20.348 -32.518 1.00 62.06 369 PRO A C 1
ATOM 2861 O O . PRO A 1 369 ? 2.194 -20.079 -31.529 1.00 62.06 369 PRO A O 1
ATOM 2864 N N . GLU A 1 370 ? 2.022 -20.826 -33.654 1.00 61.12 370 GLU A N 1
ATOM 2865 C CA . GLU A 1 370 ? 3.426 -21.203 -33.877 1.00 61.12 370 GLU A CA 1
ATOM 2866 C C . GLU A 1 370 ? 4.396 -20.024 -33.692 1.00 61.12 370 GLU A C 1
ATOM 2868 O O . GLU A 1 370 ? 5.551 -20.203 -33.311 1.00 61.12 370 GLU A O 1
ATOM 2873 N N . GLU A 1 371 ? 3.904 -18.795 -33.857 1.00 61.53 371 GLU A N 1
ATOM 2874 C CA . GLU A 1 371 ? 4.685 -17.558 -33.760 1.00 61.53 371 GLU A CA 1
ATOM 2875 C C . GLU A 1 371 ? 4.813 -17.020 -32.323 1.00 61.53 371 GLU A C 1
ATOM 2877 O O . GLU A 1 371 ? 5.346 -15.930 -32.093 1.00 61.53 371 GLU A O 1
ATOM 2882 N N . GLY A 1 372 ? 4.293 -17.754 -31.334 1.00 63.06 372 GLY A N 1
ATOM 2883 C CA . GLY A 1 372 ? 4.386 -17.404 -29.915 1.00 63.06 372 GLY A CA 1
ATOM 2884 C C . GLY A 1 372 ? 3.417 -16.309 -29.449 1.00 63.06 372 GLY A C 1
ATOM 2885 O O . GLY A 1 372 ? 3.577 -15.783 -28.344 1.00 63.06 372 GLY A O 1
ATOM 2886 N N . PHE A 1 373 ? 2.397 -15.963 -30.245 1.00 72.19 373 PHE A N 1
ATOM 2887 C CA . PHE A 1 373 ? 1.375 -14.977 -29.876 1.00 72.19 373 PHE A CA 1
ATOM 2888 C C . PHE A 1 373 ? -0.043 -15.540 -29.999 1.00 72.19 373 PHE A C 1
ATOM 2890 O O . PHE A 1 373 ? -0.499 -15.901 -31.073 1.00 72.19 373 PHE A O 1
ATOM 2897 N N . SER A 1 374 ? -0.787 -15.531 -28.893 1.00 84.50 374 SER A N 1
ATOM 2898 C CA . SER A 1 374 ? -2.097 -16.183 -28.790 1.00 84.50 374 SER A CA 1
ATOM 2899 C C . SER A 1 374 ? -3.316 -15.262 -28.889 1.00 84.50 374 SER A C 1
ATOM 2901 O O . SER A 1 374 ? -4.434 -15.736 -28.714 1.00 84.50 374 SER A O 1
ATOM 2903 N N . LYS A 1 375 ? -3.122 -13.953 -29.093 1.00 90.94 375 LYS A N 1
ATOM 2904 C CA . LYS A 1 375 ? -4.150 -12.896 -28.966 1.00 90.94 375 LYS A CA 1
ATOM 2905 C C . LYS A 1 375 ? -3.970 -11.878 -30.093 1.00 90.94 375 LYS A C 1
ATOM 2907 O O . LYS A 1 375 ? -2.827 -11.619 -30.478 1.00 90.94 375 LYS A O 1
ATOM 2912 N N . ASN A 1 376 ? -5.052 -11.290 -30.603 1.00 93.25 376 ASN A N 1
ATOM 2913 C CA . ASN A 1 376 ? -5.008 -10.228 -31.624 1.00 93.25 376 ASN A CA 1
ATOM 2914 C C . ASN A 1 376 ? -5.099 -8.819 -30.995 1.00 93.25 376 ASN A C 1
ATOM 2916 O O . ASN A 1 376 ? -4.900 -8.675 -29.788 1.00 93.25 376 ASN A O 1
ATOM 2920 N N . ALA A 1 377 ? -5.330 -7.770 -31.793 1.00 94.69 377 ALA A N 1
ATOM 2921 C CA . ALA A 1 377 ? -5.429 -6.397 -31.290 1.00 94.69 377 ALA A CA 1
ATOM 2922 C C . ALA A 1 377 ? -6.683 -6.150 -30.428 1.00 94.69 377 ALA A C 1
ATOM 2924 O O . ALA A 1 377 ? -6.548 -5.631 -29.320 1.00 94.69 377 ALA A O 1
ATOM 2925 N N . LEU A 1 378 ? -7.868 -6.581 -30.879 1.00 96.06 378 LEU A N 1
ATOM 2926 C CA . LEU A 1 378 ? -9.140 -6.343 -30.182 1.00 96.06 378 LEU A CA 1
ATOM 2927 C C . LEU A 1 378 ? -9.176 -6.999 -28.791 1.00 96.06 378 LEU A C 1
ATOM 2929 O O . LEU A 1 378 ? -9.582 -6.365 -27.820 1.00 96.06 378 LEU A O 1
ATOM 2933 N N . HIS A 1 379 ? -8.630 -8.215 -28.661 1.00 95.56 379 HIS A N 1
ATOM 2934 C CA . HIS A 1 379 ? -8.409 -8.870 -27.363 1.00 95.56 379 HIS A CA 1
ATOM 2935 C C . HIS A 1 379 ? -7.626 -7.990 -26.370 1.00 95.56 379 HIS A C 1
ATOM 2937 O O . HIS A 1 379 ? -7.858 -8.054 -25.163 1.00 95.56 379 HIS A O 1
ATOM 2943 N N . MET A 1 380 ? -6.676 -7.184 -26.859 1.00 94.75 380 MET A N 1
ATOM 2944 C CA . MET A 1 380 ? -5.871 -6.300 -26.016 1.00 94.75 380 MET A CA 1
ATOM 2945 C C . MET A 1 380 ? -6.600 -4.997 -25.669 1.00 94.75 380 MET A C 1
ATOM 2947 O O . MET A 1 380 ? -6.422 -4.536 -24.545 1.00 94.75 380 MET A O 1
ATOM 2951 N N . CYS A 1 381 ? -7.415 -4.429 -26.569 1.00 95.19 381 CYS A N 1
ATOM 2952 C CA . CYS A 1 381 ? -8.270 -3.272 -26.257 1.00 95.19 381 CYS A CA 1
ATOM 2953 C C . CYS A 1 381 ? -9.321 -3.643 -25.199 1.00 95.19 381 CYS A C 1
ATOM 2955 O O . CYS A 1 381 ? -9.440 -2.966 -24.177 1.00 95.19 381 CYS A O 1
ATOM 2957 N N . ALA A 1 382 ? -9.999 -4.783 -25.380 1.00 94.88 382 ALA A N 1
ATOM 2958 C CA . ALA A 1 382 ? -11.003 -5.281 -24.443 1.00 94.88 382 ALA A CA 1
ATOM 2959 C C . ALA A 1 382 ? -10.416 -5.556 -23.047 1.00 94.88 382 ALA A C 1
ATOM 2961 O O . ALA A 1 382 ? -10.967 -5.116 -22.042 1.00 94.88 382 ALA A O 1
ATOM 2962 N N . TRP A 1 383 ? -9.224 -6.167 -22.974 1.00 94.06 383 TRP A N 1
ATOM 2963 C CA . TRP A 1 383 ? -8.494 -6.337 -21.708 1.00 94.06 383 TRP A CA 1
ATOM 2964 C C . TRP A 1 383 ? -8.060 -5.012 -21.050 1.00 94.06 383 TRP A C 1
ATOM 2966 O O . TRP A 1 383 ? -7.692 -4.987 -19.875 1.00 94.06 383 TRP A O 1
ATOM 2976 N N . ARG A 1 384 ? -8.038 -3.894 -21.785 1.00 91.19 384 ARG A N 1
ATOM 2977 C CA . ARG A 1 384 ? -7.609 -2.591 -21.259 1.00 91.19 384 ARG A CA 1
ATOM 2978 C C . ARG A 1 384 ? -8.734 -1.688 -20.778 1.00 91.19 384 ARG A C 1
ATOM 2980 O O . ARG A 1 384 ? -8.421 -0.780 -20.008 1.00 91.19 384 ARG A O 1
ATOM 2987 N N . GLY A 1 385 ? -9.979 -1.908 -21.200 1.00 91.38 385 GLY A N 1
ATOM 2988 C CA . GLY A 1 385 ? -11.008 -0.872 -21.078 1.00 91.38 385 GLY A CA 1
ATOM 2989 C C . GLY A 1 385 ? -10.599 0.364 -21.879 1.00 91.38 385 GLY A C 1
ATOM 2990 O O . GLY A 1 385 ? -10.425 1.445 -21.317 1.00 91.38 385 GLY A O 1
ATOM 2991 N N . ASP A 1 386 ? -10.293 0.166 -23.160 1.00 92.75 386 ASP A N 1
ATOM 2992 C CA . ASP A 1 386 ? -9.967 1.218 -24.129 1.00 92.75 386 ASP A CA 1
ATOM 2993 C C . ASP A 1 386 ? -11.101 1.223 -25.170 1.00 92.75 386 ASP A C 1
ATOM 2995 O O . ASP A 1 386 ? -10.982 0.630 -26.241 1.00 92.75 386 ASP A O 1
ATOM 2999 N N . LEU A 1 387 ? -12.264 1.748 -24.752 1.00 93.94 387 LEU A N 1
ATOM 3000 C CA . LEU A 1 387 ? -13.545 1.639 -25.465 1.00 93.94 387 LEU A CA 1
ATOM 3001 C C . LEU A 1 387 ? -13.482 2.280 -26.857 1.00 93.94 387 LEU A C 1
ATOM 3003 O O . LEU A 1 387 ? -13.919 1.667 -27.823 1.00 93.94 387 LEU A O 1
ATOM 3007 N N . GLU A 1 388 ? -12.834 3.439 -26.963 1.00 94.38 388 GLU A N 1
ATOM 3008 C CA . GLU A 1 388 ? -12.554 4.155 -28.214 1.00 94.38 388 GLU A CA 1
ATOM 3009 C C . GLU A 1 388 ? -11.854 3.230 -29.232 1.00 94.38 388 GLU A C 1
ATOM 3011 O O . GLU A 1 388 ? -12.270 3.089 -30.383 1.00 94.38 388 GLU A O 1
ATOM 3016 N N . ALA A 1 389 ? -10.800 2.524 -28.798 1.00 94.69 389 ALA A N 1
ATOM 3017 C CA . ALA A 1 389 ? -10.072 1.580 -29.640 1.00 94.69 389 ALA A CA 1
ATOM 3018 C C . ALA A 1 389 ? -10.789 0.230 -29.822 1.00 94.69 389 ALA A C 1
ATOM 3020 O O . ALA A 1 389 ? -10.375 -0.549 -30.678 1.00 94.69 389 ALA A O 1
ATOM 3021 N N . VAL A 1 390 ? -11.830 -0.083 -29.043 1.00 96.06 390 VAL A N 1
ATOM 3022 C CA . VAL A 1 390 ? -12.756 -1.191 -29.339 1.00 96.06 390 VAL A CA 1
ATOM 3023 C C . VAL A 1 390 ? -13.709 -0.766 -30.457 1.00 96.06 390 VAL A C 1
ATOM 3025 O O . VAL A 1 390 ? -13.751 -1.450 -31.478 1.00 96.06 390 VAL A O 1
ATOM 3028 N N . GLN A 1 391 ? -14.381 0.380 -30.299 1.00 96.12 391 GLN A N 1
ATOM 3029 C CA . GLN A 1 391 ? -15.312 0.981 -31.262 1.00 96.12 391 GLN A CA 1
ATOM 3030 C C . GLN A 1 391 ? -14.708 1.047 -32.663 1.00 96.12 391 GLN A C 1
ATOM 3032 O O . GLN A 1 391 ? -15.166 0.359 -33.572 1.00 96.12 391 GLN A O 1
ATOM 3037 N N . LEU A 1 392 ? -13.582 1.754 -32.800 1.00 96.75 392 LEU A N 1
ATOM 3038 C CA . LEU A 1 392 ? -12.838 1.897 -34.053 1.00 96.75 392 LEU A CA 1
ATOM 3039 C C . LEU A 1 392 ? -12.564 0.558 -34.759 1.00 96.75 392 LEU A C 1
ATOM 3041 O O . LEU A 1 392 ? -12.732 0.458 -35.973 1.00 96.75 392 LEU A O 1
ATOM 3045 N N . LEU A 1 393 ? -12.105 -0.466 -34.029 1.00 96.38 393 LEU A N 1
ATOM 3046 C CA . LEU A 1 393 ? -11.753 -1.754 -34.637 1.00 96.38 393 LEU A CA 1
ATOM 3047 C C . LEU A 1 393 ? -13.007 -2.524 -35.075 1.00 96.38 393 LEU A C 1
ATOM 3049 O O . LEU A 1 393 ? -13.000 -3.113 -36.153 1.00 96.38 393 LEU A O 1
ATOM 3053 N N . VAL A 1 394 ? -14.064 -2.512 -34.258 1.00 96.56 394 VAL A N 1
ATOM 3054 C CA . VAL A 1 394 ? -15.330 -3.213 -34.525 1.00 96.56 394 VAL A CA 1
ATOM 3055 C C . VAL A 1 394 ? -16.087 -2.559 -35.680 1.00 96.56 394 VAL A C 1
ATOM 3057 O O . VAL A 1 394 ? -16.440 -3.241 -36.640 1.00 96.56 394 VAL A O 1
ATOM 3060 N N . GLU A 1 395 ? -16.254 -1.239 -35.649 1.00 95.38 395 GLU A N 1
ATOM 3061 C CA . GLU A 1 395 ? -16.955 -0.480 -36.688 1.00 95.38 395 GLU A CA 1
ATOM 3062 C C . GLU A 1 395 ? -16.222 -0.552 -38.031 1.00 95.38 395 GLU A C 1
ATOM 3064 O O . GLU A 1 395 ? -16.859 -0.790 -39.055 1.00 95.38 395 GLU A O 1
ATOM 3069 N N . THR A 1 396 ? -14.884 -0.475 -38.048 1.00 95.75 396 THR A N 1
ATOM 3070 C CA . THR A 1 396 ? -14.102 -0.691 -39.283 1.00 95.75 396 THR A CA 1
ATOM 3071 C C . THR A 1 396 ? -14.313 -2.102 -39.844 1.00 95.75 396 THR A C 1
ATOM 3073 O O . THR A 1 396 ? -14.502 -2.273 -41.051 1.00 95.75 396 THR A O 1
ATOM 3076 N N . ALA A 1 397 ? -14.308 -3.123 -38.981 1.00 94.88 397 ALA A N 1
ATOM 3077 C CA . ALA A 1 397 ? -14.486 -4.515 -39.386 1.00 94.88 397 ALA A CA 1
ATOM 3078 C C . ALA A 1 397 ? -15.880 -4.795 -39.963 1.00 94.88 397 ALA A C 1
ATOM 3080 O O . ALA A 1 397 ? -15.987 -5.474 -40.983 1.00 94.88 397 ALA A O 1
ATOM 3081 N N . GLN A 1 398 ? -16.924 -4.233 -39.353 1.00 92.38 398 GLN A N 1
ATOM 3082 C CA . GLN A 1 398 ? -18.306 -4.363 -39.809 1.00 92.38 398 GLN A CA 1
ATOM 3083 C C . GLN A 1 398 ? -18.566 -3.539 -41.078 1.00 92.38 398 GLN A C 1
ATOM 3085 O O . GLN A 1 398 ? -18.947 -4.097 -42.104 1.00 92.38 398 GLN A O 1
ATOM 3090 N N . GLN A 1 399 ? -18.321 -2.225 -41.039 1.00 90.81 399 GLN A N 1
ATOM 3091 C CA . GLN A 1 399 ? -18.756 -1.286 -42.082 1.00 90.81 399 GLN A CA 1
ATOM 3092 C C . GLN A 1 399 ? -17.974 -1.414 -43.396 1.00 90.81 399 GLN A C 1
ATOM 3094 O O . GLN A 1 399 ? -18.538 -1.178 -44.461 1.00 90.81 399 GLN A O 1
ATOM 3099 N N . GLN A 1 400 ? -16.679 -1.748 -43.336 1.00 90.25 400 GLN A N 1
ATOM 3100 C CA . GLN A 1 400 ? -15.795 -1.706 -44.513 1.00 90.25 400 GLN A CA 1
ATOM 3101 C C . GLN A 1 400 ? -15.401 -3.089 -45.040 1.00 90.25 400 GLN A C 1
ATOM 3103 O O . GLN A 1 400 ? -15.062 -3.218 -46.214 1.00 90.25 400 GLN A O 1
ATOM 3108 N N . TYR A 1 401 ? -15.435 -4.116 -44.185 1.00 90.00 401 TYR A N 1
ATOM 3109 C CA . TYR A 1 401 ? -14.967 -5.467 -44.520 1.00 90.00 401 TYR A CA 1
ATOM 3110 C C . TYR A 1 401 ? -16.009 -6.568 -44.290 1.00 90.00 401 TYR A C 1
ATOM 3112 O O . TYR A 1 401 ? -15.833 -7.663 -44.820 1.00 90.00 401 TYR A O 1
ATOM 3120 N N . ASN A 1 402 ? -17.076 -6.296 -43.530 1.00 90.00 402 ASN A N 1
ATOM 3121 C CA . ASN A 1 402 ? -18.058 -7.280 -43.069 1.00 90.00 402 ASN A CA 1
ATOM 3122 C C . ASN A 1 402 ? -17.411 -8.558 -42.483 1.00 90.00 402 ASN A C 1
ATOM 3124 O O . ASN A 1 402 ? -17.804 -9.678 -42.810 1.00 90.00 402 ASN A O 1
ATOM 3128 N N . VAL A 1 403 ? -16.376 -8.389 -41.649 1.00 89.75 403 VAL A N 1
ATOM 3129 C CA . VAL A 1 403 ? -15.658 -9.497 -40.993 1.00 89.75 403 VAL A CA 1
ATOM 3130 C C . VAL A 1 403 ? -15.908 -9.520 -39.490 1.00 89.75 403 VAL A C 1
ATOM 3132 O O . VAL A 1 403 ? -15.753 -8.515 -38.797 1.00 89.75 403 VAL A O 1
ATOM 3135 N N . ASP A 1 404 ? -16.229 -10.699 -38.965 1.00 91.06 404 ASP A N 1
ATOM 3136 C CA . ASP A 1 404 ? -16.338 -10.909 -37.526 1.00 91.06 404 ASP A CA 1
ATOM 3137 C C . ASP A 1 404 ? -14.940 -11.013 -36.893 1.00 91.06 404 ASP A C 1
ATOM 3139 O O . ASP A 1 404 ? -14.274 -12.048 -36.957 1.00 91.06 404 ASP A O 1
ATOM 3143 N N . ILE A 1 405 ? -14.494 -9.916 -36.275 1.00 94.12 405 ILE A N 1
ATOM 3144 C CA . ILE A 1 405 ? -13.312 -9.900 -35.399 1.00 94.12 405 ILE A CA 1
ATOM 3145 C C . ILE A 1 405 ? -13.662 -10.068 -33.912 1.00 94.12 405 ILE A C 1
ATOM 3147 O O . ILE A 1 405 ? -12.757 -10.243 -33.089 1.00 94.12 405 ILE A O 1
ATOM 3151 N N . VAL A 1 406 ? -14.950 -9.985 -33.563 1.00 95.12 406 VAL A N 1
ATOM 3152 C CA . VAL A 1 406 ? -15.477 -9.919 -32.191 1.00 95.12 406 VAL A CA 1
ATOM 3153 C C . VAL A 1 406 ? -15.572 -11.309 -31.571 1.00 95.12 406 VAL A C 1
ATOM 3155 O O . VAL A 1 406 ? -15.264 -11.470 -30.392 1.00 95.12 406 VAL A O 1
ATOM 3158 N N . ASN A 1 407 ? -15.901 -12.324 -32.370 1.00 94.56 407 ASN A N 1
ATOM 3159 C CA . ASN A 1 407 ? -15.998 -13.718 -31.941 1.00 94.56 407 ASN A CA 1
ATOM 3160 C C . ASN A 1 407 ? -14.733 -14.544 -32.250 1.00 94.56 407 ASN A C 1
ATOM 3162 O O . ASN A 1 407 ? -14.693 -15.749 -32.000 1.00 94.56 407 ASN A O 1
ATOM 3166 N N . LEU A 1 408 ? -13.654 -13.908 -32.727 1.00 93.88 408 LEU A N 1
ATOM 3167 C CA . LEU A 1 408 ? -12.354 -14.566 -32.889 1.00 93.88 408 LEU A CA 1
ATOM 3168 C C . LEU A 1 408 ? -11.787 -14.998 -31.531 1.00 93.88 408 LEU A C 1
ATOM 3170 O O . LEU A 1 408 ? -11.550 -14.171 -30.650 1.00 93.88 408 LEU A O 1
ATOM 3174 N N . ILE A 1 409 ? -11.509 -16.292 -31.379 1.00 93.38 409 ILE A N 1
ATOM 3175 C CA . ILE A 1 409 ? -10.939 -16.861 -30.153 1.00 93.38 409 ILE A CA 1
ATOM 3176 C C . ILE A 1 409 ? -9.427 -16.638 -30.045 1.00 93.38 409 ILE A C 1
ATOM 3178 O O . ILE A 1 409 ? -8.681 -16.777 -31.016 1.00 93.38 409 ILE A O 1
ATOM 3182 N N . SER A 1 410 ? -8.937 -16.404 -28.828 1.00 92.25 410 SER A N 1
ATOM 3183 C CA . SER A 1 410 ? -7.519 -16.592 -28.515 1.00 92.25 410 SER A CA 1
ATOM 3184 C C . SER A 1 410 ? -7.160 -18.087 -28.498 1.00 92.25 410 SER A C 1
ATOM 3186 O O . SER A 1 410 ? -7.908 -18.905 -27.968 1.00 92.25 410 SER A O 1
ATOM 3188 N N . LYS A 1 411 ? -6.017 -18.455 -29.100 1.00 89.19 411 LYS A N 1
ATOM 3189 C CA . LYS A 1 411 ? -5.609 -19.855 -29.386 1.00 89.19 411 LYS A CA 1
ATOM 3190 C C . LYS A 1 411 ? -4.421 -20.344 -28.528 1.00 89.19 411 LYS A C 1
ATOM 3192 O O . LYS A 1 411 ? -3.625 -21.166 -28.964 1.00 89.19 411 LYS A O 1
ATOM 3197 N N . GLY A 1 412 ? -4.214 -19.769 -27.339 1.00 81.00 412 GLY A N 1
ATOM 3198 C CA . GLY A 1 412 ? -3.004 -20.007 -26.528 1.00 81.00 412 GLY A CA 1
ATOM 3199 C C . GLY A 1 412 ? -3.204 -20.918 -25.318 1.00 81.00 412 GLY A C 1
ATOM 3200 O O . GLY A 1 412 ? -4.284 -20.872 -24.723 1.00 81.00 412 GLY A O 1
ATOM 3201 N N . PRO A 1 413 ? -2.155 -21.624 -24.850 1.00 74.44 413 PRO A N 1
ATOM 3202 C CA . PRO A 1 413 ? -2.227 -22.480 -23.663 1.00 74.44 413 PRO A CA 1
ATOM 3203 C C . PRO A 1 413 ? -2.746 -21.706 -22.440 1.00 74.44 413 PRO A C 1
ATOM 3205 O O . PRO A 1 413 ? -2.273 -20.604 -22.150 1.00 74.44 413 PRO A O 1
ATOM 3208 N N . GLY A 1 414 ? -3.753 -22.259 -21.756 1.00 78.12 414 GLY A N 1
ATOM 3209 C CA . GLY A 1 414 ? -4.433 -21.641 -20.608 1.00 78.12 414 GLY A CA 1
ATOM 3210 C C . GLY A 1 414 ? -5.387 -20.472 -20.924 1.00 78.12 414 GLY A C 1
ATOM 3211 O O . GLY A 1 414 ? -5.900 -19.848 -19.990 1.00 78.12 414 GLY A O 1
ATOM 3212 N N . ASN A 1 415 ? -5.621 -20.147 -22.204 1.00 87.31 415 ASN A N 1
ATOM 3213 C CA . ASN A 1 415 ? -6.561 -19.104 -22.658 1.00 87.31 415 ASN A CA 1
ATOM 3214 C C . ASN A 1 415 ? -7.416 -19.523 -23.877 1.00 87.31 415 ASN A C 1
ATOM 3216 O O . ASN A 1 415 ? -8.089 -18.666 -24.447 1.00 87.31 415 ASN A O 1
ATOM 3220 N N . TYR A 1 416 ? -7.360 -20.783 -24.319 1.00 92.00 416 TYR A N 1
ATOM 3221 C CA . TYR A 1 416 ? -7.955 -21.193 -25.593 1.00 92.00 416 TYR A CA 1
ATOM 3222 C C . TYR A 1 416 ? -9.488 -21.007 -25.575 1.00 92.00 416 TYR A C 1
ATOM 3224 O O . TYR A 1 416 ? -10.142 -21.223 -24.554 1.00 92.00 416 TYR A O 1
ATOM 3232 N N . GLY A 1 417 ? -10.078 -20.550 -26.681 1.00 91.94 417 GLY A N 1
ATOM 3233 C CA . GLY A 1 417 ? -11.528 -20.338 -26.786 1.00 91.94 417 GLY A CA 1
ATOM 3234 C C . GLY A 1 417 ? -12.042 -19.049 -26.130 1.00 91.94 417 GLY A C 1
ATOM 3235 O O . GLY A 1 417 ? -13.234 -18.775 -26.185 1.00 91.94 417 GLY A O 1
ATOM 3236 N N . LYS A 1 418 ? -11.178 -18.226 -25.514 1.00 94.88 418 LYS A N 1
ATOM 3237 C CA . LYS A 1 418 ? -11.580 -16.914 -24.978 1.00 94.88 418 LYS A CA 1
ATOM 3238 C C . LYS A 1 418 ? -11.548 -15.857 -26.086 1.00 94.88 418 LYS A C 1
ATOM 3240 O O . LYS A 1 418 ? -10.459 -15.517 -26.545 1.00 94.88 418 LYS A O 1
ATOM 3245 N N . THR A 1 419 ? -12.708 -15.338 -26.476 1.00 96.25 419 THR A N 1
ATOM 3246 C CA . THR A 1 419 ? -12.911 -14.151 -27.337 1.00 96.25 419 THR A CA 1
ATOM 3247 C C . THR A 1 419 ? -12.714 -12.832 -26.562 1.00 96.25 419 THR A C 1
ATOM 3249 O O . THR A 1 419 ? -12.639 -12.866 -25.330 1.00 96.25 419 THR A O 1
ATOM 3252 N N . PRO A 1 420 ? -12.637 -11.653 -27.219 1.00 97.31 420 PRO A N 1
ATOM 3253 C CA . PRO A 1 420 ? -12.553 -10.336 -26.576 1.00 97.31 420 PRO A CA 1
ATOM 3254 C C . PRO A 1 420 ? -13.469 -10.093 -25.362 1.00 97.31 420 PRO A C 1
ATOM 3256 O O . PRO A 1 420 ? -12.989 -9.533 -24.375 1.00 97.31 420 PRO A O 1
ATOM 3259 N N . ILE A 1 421 ? -14.727 -10.557 -25.360 1.00 97.69 421 ILE A N 1
ATOM 3260 C CA . ILE A 1 421 ? -15.644 -10.340 -24.222 1.00 97.69 421 ILE A CA 1
ATOM 3261 C C . ILE A 1 421 ? -15.133 -10.991 -22.922 1.00 97.69 421 ILE A C 1
ATOM 3263 O O . ILE A 1 421 ? -15.179 -10.369 -21.864 1.00 97.69 421 ILE A O 1
ATOM 3267 N N . PHE A 1 422 ? -14.496 -12.168 -22.991 1.00 96.75 422 PHE A N 1
ATOM 3268 C CA . PHE A 1 422 ? -13.831 -12.795 -21.835 1.00 96.75 422 PHE A CA 1
ATOM 3269 C C . PHE A 1 422 ? -12.699 -11.934 -21.250 1.00 96.75 422 PHE A C 1
ATOM 3271 O O . PHE A 1 422 ? -12.383 -12.036 -20.061 1.00 96.75 422 PHE A O 1
ATOM 3278 N N . TYR A 1 423 ? -12.057 -11.099 -22.069 1.00 95.81 423 TYR A N 1
ATOM 3279 C CA . TYR A 1 423 ? -10.983 -10.206 -21.634 1.00 95.81 423 TYR A CA 1
ATOM 3280 C C . TYR A 1 423 ? -11.510 -8.911 -21.012 1.00 95.81 423 TYR A C 1
ATOM 3282 O O . TYR A 1 423 ? -10.882 -8.411 -20.079 1.00 95.81 423 TYR A O 1
ATOM 3290 N N . ALA A 1 424 ? -12.667 -8.424 -21.469 1.00 95.56 424 ALA A N 1
ATOM 3291 C CA . ALA A 1 424 ? -13.410 -7.346 -20.818 1.00 95.56 424 ALA A CA 1
ATOM 3292 C C . ALA A 1 424 ? -13.962 -7.800 -19.452 1.00 95.56 424 ALA A C 1
ATOM 3294 O O . ALA A 1 424 ? -13.669 -7.172 -18.434 1.00 95.56 424 ALA A O 1
ATOM 3295 N N . LEU A 1 425 ? -14.647 -8.951 -19.409 1.00 94.38 425 LEU A N 1
ATOM 3296 C CA . LEU A 1 425 ? -15.183 -9.573 -18.190 1.00 94.38 425 LEU A CA 1
ATOM 3297 C C . LEU A 1 425 ? -14.101 -9.779 -17.122 1.00 94.38 425 LEU A C 1
ATOM 3299 O O . LEU A 1 425 ? -14.209 -9.265 -16.015 1.00 94.38 425 LEU A O 1
ATOM 3303 N N . THR A 1 426 ? -12.985 -10.434 -17.460 1.00 89.44 426 THR A N 1
ATOM 3304 C CA . THR A 1 426 ? -11.899 -10.701 -16.489 1.00 89.44 426 THR A CA 1
ATOM 3305 C C . THR A 1 426 ? -11.169 -9.447 -15.975 1.00 89.44 426 THR A C 1
ATOM 3307 O O . THR A 1 426 ? -10.304 -9.567 -15.096 1.00 89.44 426 THR A O 1
ATOM 3310 N N . GLN A 1 427 ? -11.500 -8.255 -16.488 1.00 88.94 427 GLN A N 1
ATOM 3311 C CA . GLN A 1 427 ? -11.030 -6.938 -16.035 1.00 88.94 427 GLN A CA 1
ATOM 3312 C C . GLN A 1 427 ? -12.169 -5.968 -15.666 1.00 88.94 427 GLN A C 1
ATOM 3314 O O . GLN A 1 427 ? -11.881 -4.793 -15.427 1.00 88.94 427 GLN A O 1
ATOM 3319 N N . CYS A 1 428 ? -13.409 -6.462 -15.577 1.00 89.44 428 CYS A N 1
ATOM 3320 C CA . CYS A 1 428 ? -14.591 -5.748 -15.078 1.00 89.44 428 CYS A CA 1
ATOM 3321 C C . CYS A 1 428 ? -14.877 -4.473 -15.888 1.00 89.44 428 CYS A C 1
ATOM 3323 O O . CYS A 1 428 ? -14.976 -3.367 -15.362 1.00 89.44 428 CYS A O 1
ATOM 3325 N N . ARG A 1 429 ? -14.905 -4.639 -17.215 1.00 91.06 429 ARG A N 1
ATOM 3326 C CA . ARG A 1 429 ? -15.166 -3.585 -18.204 1.00 91.06 429 ARG A CA 1
ATOM 3327 C C . ARG A 1 429 ? -16.594 -3.688 -18.714 1.00 91.06 429 ARG A C 1
ATOM 3329 O O . ARG A 1 429 ? -16.819 -4.157 -19.824 1.00 91.06 429 ARG A O 1
ATOM 3336 N N . GLU A 1 430 ? -17.547 -3.333 -17.854 1.00 92.56 430 GLU A N 1
ATOM 3337 C CA . GLU A 1 430 ? -18.984 -3.387 -18.159 1.00 92.56 430 GLU A CA 1
ATOM 3338 C C . GLU A 1 430 ? -19.347 -2.492 -19.361 1.00 92.56 430 GLU A C 1
ATOM 3340 O O . GLU A 1 430 ? -20.146 -2.886 -20.207 1.00 92.56 430 GLU A O 1
ATOM 3345 N N . ASP A 1 431 ? -18.652 -1.357 -19.496 1.00 93.56 431 ASP A N 1
ATOM 3346 C CA . ASP A 1 431 ? -18.641 -0.455 -20.655 1.00 93.56 431 ASP A CA 1
ATOM 3347 C C . ASP A 1 431 ? -18.334 -1.189 -21.973 1.00 93.56 431 ASP A C 1
ATOM 3349 O O . ASP A 1 431 ? -19.088 -1.120 -22.945 1.00 93.56 431 ASP A O 1
ATOM 3353 N N . VAL A 1 432 ? -17.241 -1.956 -21.989 1.00 96.12 432 VAL A N 1
ATOM 3354 C CA . VAL A 1 432 ? -16.821 -2.734 -23.157 1.00 96.12 432 VAL A CA 1
ATOM 3355 C C . VAL A 1 432 ? -17.691 -3.978 -23.348 1.00 96.12 432 VAL A C 1
ATOM 3357 O O . VAL A 1 432 ? -17.916 -4.378 -24.487 1.00 96.12 432 VAL A O 1
ATOM 3360 N N . VAL A 1 433 ? -18.195 -4.596 -22.274 1.00 96.56 433 VAL A N 1
ATOM 3361 C CA . VAL A 1 433 ? -19.105 -5.750 -22.362 1.00 96.56 433 VAL A CA 1
ATOM 3362 C C . VAL A 1 433 ? -20.415 -5.353 -23.042 1.00 96.56 433 VAL A C 1
ATOM 3364 O O . VAL A 1 433 ? -20.775 -6.013 -24.015 1.00 96.56 433 VAL A O 1
ATOM 3367 N N . ARG A 1 434 ? -21.073 -4.263 -22.608 1.00 95.88 434 ARG A N 1
ATOM 3368 C CA . ARG A 1 434 ? -22.279 -3.746 -23.279 1.00 95.88 434 ARG A CA 1
ATOM 3369 C C . ARG A 1 434 ? -21.990 -3.414 -24.740 1.00 95.88 434 ARG A C 1
ATOM 3371 O O . ARG A 1 434 ? -22.607 -4.000 -25.616 1.00 95.88 434 ARG A O 1
ATOM 3378 N N . TYR A 1 435 ? -20.968 -2.606 -25.040 1.00 97.88 435 TYR A N 1
ATOM 3379 C CA . TYR A 1 435 ? -20.662 -2.262 -26.436 1.00 97.88 435 TYR A CA 1
ATOM 3380 C C . TYR A 1 435 ? -20.393 -3.491 -27.333 1.00 97.88 435 TYR A C 1
ATOM 3382 O O . TYR A 1 435 ? -20.892 -3.561 -28.460 1.00 97.88 435 TYR A O 1
ATOM 3390 N N . LEU A 1 436 ? -19.626 -4.482 -26.855 1.00 97.38 436 LEU A N 1
ATOM 3391 C CA . LEU A 1 436 ? -19.350 -5.702 -27.624 1.00 97.38 436 LEU A CA 1
ATOM 3392 C C . LEU A 1 436 ? -20.613 -6.536 -27.883 1.00 97.38 436 LEU A C 1
ATOM 3394 O O . LEU A 1 436 ? -20.682 -7.194 -28.917 1.00 97.38 436 LEU A O 1
ATOM 3398 N N . ILE A 1 437 ? -21.602 -6.496 -26.991 1.00 96.94 437 ILE A N 1
ATOM 3399 C CA . ILE A 1 437 ? -22.918 -7.103 -27.204 1.00 96.94 437 ILE A CA 1
ATOM 3400 C C . ILE A 1 437 ? -23.729 -6.241 -28.184 1.00 96.94 437 ILE A C 1
ATOM 3402 O O . ILE A 1 437 ? -23.968 -6.658 -29.317 1.00 96.94 437 ILE A O 1
ATOM 3406 N N . ASP A 1 438 ? -24.070 -5.020 -27.772 1.00 94.62 438 ASP A N 1
ATOM 3407 C CA . ASP A 1 438 ? -25.085 -4.149 -28.378 1.00 94.62 438 ASP A CA 1
ATOM 3408 C C . ASP A 1 438 ? -24.720 -3.685 -29.796 1.00 94.62 438 ASP A C 1
ATOM 3410 O O . ASP A 1 438 ? -25.591 -3.412 -30.623 1.00 94.62 438 ASP A O 1
ATOM 3414 N N . ARG A 1 439 ? -23.415 -3.541 -30.065 1.00 93.19 439 ARG A N 1
ATOM 3415 C CA . ARG A 1 439 ? -22.861 -3.062 -31.342 1.00 93.19 439 ARG A CA 1
ATOM 3416 C C . ARG A 1 439 ? -21.921 -4.080 -31.975 1.00 93.19 439 ARG A C 1
ATOM 3418 O O . ARG A 1 439 ? -21.918 -4.231 -33.192 1.00 93.19 439 ARG A O 1
ATOM 3425 N N . GLY A 1 440 ? -21.142 -4.803 -31.169 1.00 89.50 440 GLY A N 1
ATOM 3426 C CA . GLY A 1 440 ? -20.195 -5.808 -31.659 1.00 89.50 440 GLY A CA 1
ATOM 3427 C C . GLY A 1 440 ? -20.810 -7.140 -32.100 1.00 89.50 440 GLY A C 1
ATOM 3428 O O . GLY A 1 440 ? -20.133 -7.883 -32.808 1.00 89.50 440 GLY A O 1
ATOM 3429 N N . ASN A 1 441 ? -22.060 -7.442 -31.726 1.00 92.44 441 ASN A N 1
ATOM 3430 C CA . ASN A 1 441 ? -22.697 -8.749 -31.934 1.00 92.44 441 ASN A CA 1
ATOM 3431 C C . ASN A 1 441 ? -21.875 -9.919 -31.340 1.00 92.44 441 ASN A C 1
ATOM 3433 O O . ASN A 1 441 ? -21.645 -10.954 -31.975 1.00 92.44 441 ASN A O 1
ATOM 3437 N N . ALA A 1 442 ? -21.376 -9.737 -30.113 1.00 96.81 442 ALA A N 1
ATOM 3438 C CA . ALA A 1 442 ? -20.629 -10.762 -29.394 1.00 96.81 442 ALA A CA 1
ATOM 3439 C C . ALA A 1 442 ? -21.514 -11.961 -29.025 1.00 96.81 442 ALA A C 1
ATOM 3441 O O . ALA A 1 442 ? -22.519 -11.837 -28.322 1.00 96.81 442 ALA A O 1
ATOM 3442 N N . SER A 1 443 ? -21.087 -13.149 -29.446 1.00 96.19 443 SER A N 1
ATOM 3443 C CA . SER A 1 443 ? -21.687 -14.416 -29.052 1.00 96.19 443 SER A CA 1
ATOM 3444 C C . SER A 1 443 ? -21.397 -14.702 -27.582 1.00 96.19 443 SER A C 1
ATOM 3446 O O . SER A 1 443 ? -20.240 -14.770 -27.151 1.00 96.19 443 SER A O 1
ATOM 3448 N N . LEU A 1 444 ? -22.466 -14.915 -26.818 1.00 97.12 444 LEU A N 1
ATOM 3449 C CA . LEU A 1 444 ? -22.403 -15.437 -25.458 1.00 97.12 444 LEU A CA 1
ATOM 3450 C C . LEU A 1 444 ? -22.359 -16.977 -25.458 1.00 97.12 444 LEU A C 1
ATOM 3452 O O . LEU A 1 444 ? -22.011 -17.591 -24.451 1.00 97.12 444 LEU A O 1
ATOM 3456 N N . LEU A 1 445 ? -22.612 -17.611 -26.609 1.00 96.19 445 LEU A N 1
ATOM 3457 C CA . LEU A 1 445 ? -22.692 -19.064 -26.769 1.00 96.19 445 LEU A CA 1
ATOM 3458 C C . LEU A 1 445 ? -21.311 -19.711 -26.998 1.00 96.19 445 LEU A C 1
ATOM 3460 O O . LEU A 1 445 ? -21.088 -20.461 -27.951 1.00 96.19 445 LEU A O 1
ATOM 3464 N N . ILE A 1 446 ? -20.344 -19.400 -26.134 1.00 95.31 446 ILE A N 1
ATOM 3465 C CA . ILE A 1 446 ? -18.966 -19.900 -26.235 1.00 95.31 446 ILE A CA 1
ATOM 3466 C C . ILE A 1 446 ? -18.529 -20.480 -24.894 1.00 95.31 446 ILE A C 1
ATOM 3468 O O . ILE A 1 446 ? -18.397 -19.750 -23.917 1.00 95.31 446 ILE A O 1
ATOM 3472 N N . VAL A 1 447 ? -18.217 -21.775 -24.858 1.00 95.06 447 VAL A N 1
ATOM 3473 C CA . VAL A 1 447 ? -17.543 -22.400 -23.714 1.00 95.06 447 VAL A CA 1
ATOM 3474 C C . VAL A 1 447 ? -16.050 -22.398 -24.012 1.00 95.06 447 VAL A C 1
ATOM 3476 O O . VAL A 1 447 ? -15.584 -23.079 -24.926 1.00 95.06 447 VAL A O 1
ATOM 3479 N N . ASN A 1 448 ? -15.269 -21.613 -23.269 1.00 94.44 448 ASN A N 1
ATOM 3480 C CA . ASN A 1 448 ? -13.817 -21.615 -23.458 1.00 94.44 448 ASN A CA 1
ATOM 3481 C C . ASN A 1 448 ? -13.186 -22.919 -22.929 1.00 94.44 448 ASN A C 1
ATOM 3483 O O . ASN A 1 448 ? -13.846 -23.721 -22.267 1.00 94.44 448 ASN A O 1
ATOM 3487 N N . ASN A 1 449 ? -11.885 -23.114 -23.162 1.00 91.69 449 ASN A N 1
ATOM 3488 C CA . ASN A 1 449 ? -11.189 -24.372 -22.865 1.00 91.69 449 ASN A CA 1
ATOM 3489 C C . ASN A 1 449 ? -11.174 -24.805 -21.385 1.00 91.69 449 ASN A C 1
ATOM 3491 O O . ASN A 1 449 ? -10.699 -25.890 -21.069 1.00 91.69 449 ASN A O 1
ATOM 3495 N N . LYS A 1 450 ? -11.683 -23.963 -20.484 1.00 90.69 450 LYS A N 1
ATOM 3496 C CA . LYS A 1 450 ? -11.801 -24.207 -19.045 1.00 90.69 450 LYS A CA 1
ATOM 3497 C C . LYS A 1 450 ? -13.186 -24.689 -18.612 1.00 90.69 450 LYS A C 1
ATOM 3499 O O . LYS A 1 450 ? -13.350 -25.017 -17.445 1.00 90.69 450 LYS A O 1
ATOM 3504 N N . GLY A 1 451 ? -14.179 -24.692 -19.507 1.00 91.75 451 GLY A N 1
ATOM 3505 C CA . GLY A 1 451 ? -15.580 -24.953 -19.155 1.00 91.75 451 GLY A CA 1
ATOM 3506 C C . GLY A 1 451 ? -16.362 -23.725 -18.674 1.00 91.75 451 GLY A C 1
ATOM 3507 O O . GLY A 1 451 ? -17.357 -23.883 -17.977 1.00 91.75 451 GLY A O 1
ATOM 3508 N N . GLN A 1 452 ? -15.906 -22.511 -19.005 1.00 94.75 452 GLN A N 1
ATOM 3509 C CA . GLN A 1 452 ? -16.553 -21.255 -18.595 1.00 94.75 452 GLN A CA 1
ATOM 3510 C C . GLN A 1 452 ? -17.182 -20.546 -19.807 1.00 94.75 452 GLN A C 1
ATOM 3512 O O . GLN A 1 452 ? -16.516 -20.413 -20.844 1.00 94.75 452 GLN A O 1
ATOM 3517 N N . THR A 1 453 ? -18.394 -20.015 -19.650 1.00 96.75 453 THR A N 1
ATOM 3518 C CA . THR A 1 453 ? -19.067 -19.131 -20.618 1.00 96.75 453 THR A CA 1
ATOM 3519 C C . THR A 1 453 ? -18.875 -17.654 -20.237 1.00 96.75 453 THR A C 1
ATOM 3521 O O . THR A 1 453 ? -18.388 -17.354 -19.142 1.00 96.75 453 THR A O 1
ATOM 3524 N N . PRO A 1 454 ? -19.210 -16.685 -21.111 1.00 97.44 454 PRO A N 1
ATOM 3525 C CA . PRO A 1 454 ? -19.276 -15.277 -20.729 1.00 97.44 454 PRO A CA 1
ATOM 3526 C C . PRO A 1 454 ? -20.261 -15.049 -19.574 1.00 97.44 454 PRO A C 1
ATOM 3528 O O . PRO A 1 454 ? -19.937 -14.326 -18.636 1.00 97.44 454 PRO A O 1
ATOM 3531 N N . CYS A 1 455 ? -21.412 -15.727 -19.602 1.00 96.94 455 CYS A N 1
ATOM 3532 C CA . CYS A 1 455 ? -22.441 -15.650 -18.567 1.00 96.94 455 CYS A CA 1
ATOM 3533 C C . CYS A 1 455 ? -21.991 -16.255 -17.226 1.00 96.94 455 CYS A C 1
ATOM 3535 O O . CYS A 1 455 ? -22.192 -15.615 -16.198 1.00 96.94 455 CYS A O 1
ATOM 3537 N N . SER A 1 456 ? -21.310 -17.410 -17.205 1.00 95.50 456 SER A N 1
ATOM 3538 C CA . SER A 1 456 ? -20.815 -17.990 -15.942 1.00 95.50 456 SER A CA 1
ATOM 3539 C C . SER A 1 456 ? -19.693 -17.158 -15.298 1.00 95.50 456 SER A C 1
ATOM 3541 O O . SER A 1 456 ? -19.548 -17.153 -14.077 1.00 95.50 456 SER A O 1
ATOM 3543 N N . ILE A 1 457 ? -18.920 -16.402 -16.088 1.00 94.38 457 ILE A N 1
ATOM 3544 C CA . ILE A 1 457 ? -17.891 -15.475 -15.579 1.00 94.38 457 ILE A CA 1
ATOM 3545 C C . ILE A 1 457 ? -18.486 -14.132 -15.138 1.00 94.38 457 ILE A C 1
ATOM 3547 O O . ILE A 1 457 ? -17.933 -13.507 -14.234 1.00 94.38 457 ILE A O 1
ATOM 3551 N N . ALA A 1 458 ? -19.585 -13.674 -15.745 1.00 94.62 458 ALA A N 1
ATOM 3552 C CA . ALA A 1 458 ? -20.224 -12.406 -15.386 1.00 94.62 458 ALA A CA 1
ATOM 3553 C C . ALA A 1 458 ? -20.582 -12.350 -13.890 1.00 94.62 458 ALA A C 1
ATOM 3555 O O . ALA A 1 458 ? -20.240 -11.370 -13.229 1.00 94.62 458 ALA A O 1
ATOM 3556 N N . VAL A 1 459 ? -21.118 -13.451 -13.345 1.00 92.69 459 VAL A N 1
ATOM 3557 C CA . VAL A 1 459 ? -21.498 -13.629 -11.926 1.00 92.69 459 VAL A CA 1
ATOM 3558 C C . VAL A 1 459 ? -20.391 -13.211 -10.938 1.00 92.69 459 VAL A C 1
ATOM 3560 O O . VAL A 1 459 ? -20.672 -12.670 -9.871 1.00 92.69 459 VAL A O 1
ATOM 3563 N N . SER A 1 460 ? -19.120 -13.428 -11.286 1.00 87.69 460 SER A N 1
ATOM 3564 C CA . SER A 1 460 ? -17.957 -13.126 -10.436 1.00 87.69 460 SER A CA 1
ATOM 3565 C C . SER A 1 460 ? -17.223 -11.820 -10.790 1.00 87.69 460 SER A C 1
ATOM 3567 O O . SER A 1 460 ? -16.176 -11.518 -10.205 1.00 87.69 460 SER A O 1
ATOM 3569 N N . HIS A 1 461 ? -17.723 -11.056 -11.769 1.00 88.69 461 HIS A N 1
ATOM 3570 C CA . HIS A 1 461 ? -16.992 -9.937 -12.379 1.00 88.69 461 HIS A CA 1
ATOM 3571 C C . HIS A 1 461 ? -17.816 -8.675 -12.683 1.00 88.69 461 HIS A C 1
ATOM 3573 O O . HIS A 1 461 ? -17.199 -7.625 -12.873 1.00 88.69 461 HIS A O 1
ATOM 3579 N N . LEU A 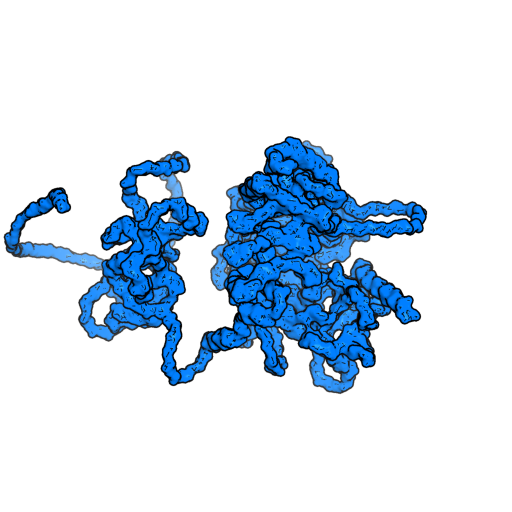1 462 ? -19.147 -8.754 -12.752 1.00 88.38 462 LEU A N 1
ATOM 3580 C CA . LEU A 1 462 ? -20.050 -7.641 -13.076 1.00 88.38 462 LEU A CA 1
ATOM 3581 C C . LEU A 1 462 ? -21.133 -7.444 -11.998 1.00 88.38 462 LEU A C 1
ATOM 3583 O O . LEU A 1 462 ? -21.245 -8.241 -11.064 1.00 88.38 462 LEU A O 1
ATOM 3587 N N . SER A 1 463 ? -21.922 -6.377 -12.163 1.00 88.00 463 SER A N 1
ATOM 3588 C CA . SER A 1 463 ? -23.181 -6.130 -11.446 1.00 88.00 463 SER A CA 1
ATOM 3589 C C . SER A 1 463 ? -24.240 -7.204 -11.740 1.00 88.00 463 SER A C 1
ATOM 3591 O O . SER A 1 463 ? -24.177 -7.895 -12.766 1.00 88.00 463 SER A O 1
ATOM 3593 N N . LYS A 1 464 ? -25.246 -7.338 -10.864 1.00 87.81 464 LYS A N 1
ATOM 3594 C CA . LYS A 1 464 ? -26.366 -8.269 -11.078 1.00 87.81 464 LYS A CA 1
ATOM 3595 C C . LYS A 1 464 ? -27.172 -7.872 -12.318 1.00 87.81 464 LYS A C 1
ATOM 3597 O O . LYS A 1 464 ? -27.525 -8.721 -13.128 1.00 87.81 464 LYS A O 1
ATOM 3602 N N . GLU A 1 465 ? -27.371 -6.577 -12.510 1.00 90.94 465 GLU A N 1
ATOM 3603 C CA . GLU A 1 465 ? -28.123 -5.959 -13.600 1.00 90.94 465 GLU A CA 1
ATOM 3604 C C . GLU A 1 465 ? -27.465 -6.254 -14.957 1.00 90.94 465 GLU A C 1
ATOM 3606 O O . GLU A 1 465 ? -28.143 -6.575 -15.935 1.00 90.94 465 GLU A O 1
ATOM 3611 N N . ALA A 1 466 ? -26.129 -6.216 -15.024 1.00 89.94 466 ALA A N 1
ATOM 3612 C CA . ALA A 1 466 ? -25.392 -6.621 -16.217 1.00 89.94 466 ALA A CA 1
ATOM 3613 C C . ALA A 1 466 ? -25.385 -8.144 -16.432 1.00 89.94 466 ALA A C 1
ATOM 3615 O O . ALA A 1 466 ? -25.381 -8.586 -17.582 1.00 89.94 466 ALA A O 1
ATOM 3616 N N . CYS A 1 467 ? -25.424 -8.953 -15.365 1.00 94.25 467 CYS A N 1
ATOM 3617 C CA . CYS A 1 467 ? -25.607 -10.402 -15.487 1.00 94.25 467 CYS A CA 1
ATOM 3618 C C . CYS A 1 467 ? -26.989 -10.739 -16.067 1.00 94.25 467 CYS A C 1
ATOM 3620 O O . CYS A 1 467 ? -27.062 -11.457 -17.063 1.00 94.25 467 CYS A O 1
ATOM 3622 N N . ASP A 1 468 ? -28.061 -10.159 -15.520 1.00 94.56 468 ASP A N 1
ATOM 3623 C CA . ASP A 1 468 ? -29.437 -10.340 -16.000 1.00 94.56 468 ASP A CA 1
ATOM 3624 C C . ASP A 1 468 ? -29.587 -9.907 -17.470 1.00 94.56 468 ASP A C 1
ATOM 3626 O O . ASP A 1 468 ? -30.186 -10.628 -18.274 1.00 94.56 468 ASP A O 1
ATOM 3630 N N . TYR A 1 469 ? -28.957 -8.791 -17.863 1.00 96.75 469 TYR A N 1
ATOM 3631 C CA . TYR A 1 469 ? -28.886 -8.368 -19.265 1.00 96.75 469 TYR A CA 1
ATOM 3632 C C . TYR A 1 469 ? -28.174 -9.403 -20.154 1.00 96.75 469 TYR A C 1
ATOM 3634 O O . TYR A 1 469 ? -28.705 -9.813 -21.189 1.00 96.75 469 TYR A O 1
ATOM 3642 N N . MET A 1 470 ? -27.002 -9.898 -19.739 1.00 97.38 470 MET A N 1
ATOM 3643 C CA . MET A 1 470 ? -26.293 -10.951 -20.475 1.00 97.38 470 MET A CA 1
ATOM 3644 C C . MET A 1 470 ? -27.107 -12.251 -20.567 1.00 97.38 470 MET A C 1
ATOM 3646 O O . MET A 1 470 ? -27.067 -12.919 -21.597 1.00 97.38 470 MET A O 1
ATOM 3650 N N . PHE A 1 471 ? -27.878 -12.610 -19.538 1.00 96.06 471 PHE A N 1
ATOM 3651 C CA . PHE A 1 471 ? -28.760 -13.781 -19.565 1.00 96.06 471 PHE A CA 1
ATOM 3652 C C . PHE A 1 471 ? -29.922 -13.610 -20.558 1.00 96.06 471 PHE A C 1
ATOM 3654 O O . PHE A 1 471 ? -30.279 -14.567 -21.249 1.00 96.06 471 PHE A O 1
ATOM 3661 N N . GLN A 1 472 ? -30.478 -12.399 -20.680 1.00 95.94 472 GLN A N 1
ATOM 3662 C CA . GLN A 1 472 ? -31.491 -12.072 -21.689 1.00 95.94 472 GLN A CA 1
ATOM 3663 C C . GLN A 1 472 ? -30.925 -12.175 -23.115 1.00 95.94 472 GLN A C 1
ATOM 3665 O O . GLN A 1 472 ? -31.564 -12.756 -23.991 1.00 95.94 472 GLN A O 1
ATOM 3670 N N . VAL A 1 473 ? -29.711 -11.669 -23.344 1.00 96.81 473 VAL A N 1
ATOM 3671 C CA . VAL A 1 473 ? -29.032 -11.719 -24.651 1.00 96.81 473 VAL A CA 1
ATOM 3672 C C . VAL A 1 473 ? -28.640 -13.150 -25.034 1.00 96.81 473 VAL A C 1
ATOM 3674 O O . VAL A 1 473 ? -28.850 -13.561 -26.174 1.00 96.81 473 VAL A O 1
ATOM 3677 N N . GLU A 1 474 ? -28.134 -13.948 -24.089 1.00 96.62 474 GLU A N 1
ATOM 3678 C CA . GLU A 1 474 ? -27.826 -15.370 -24.303 1.00 96.62 474 GLU A CA 1
ATOM 3679 C C . GLU A 1 474 ? -29.077 -16.137 -24.754 1.00 96.62 474 GLU A C 1
ATOM 3681 O O . GLU A 1 474 ? -29.042 -16.905 -25.719 1.00 96.62 474 GLU A O 1
ATOM 3686 N N . ARG A 1 475 ? -30.207 -15.880 -24.085 1.00 94.50 475 ARG A N 1
ATOM 3687 C CA . ARG A 1 475 ? -31.510 -16.437 -24.445 1.00 94.50 475 ARG A CA 1
ATOM 3688 C C . ARG A 1 475 ? -31.936 -16.018 -25.856 1.00 94.50 475 ARG A C 1
ATOM 3690 O O . ARG A 1 475 ? -32.326 -16.887 -26.628 1.00 94.50 475 ARG A O 1
ATOM 3697 N N . GLN A 1 476 ? -31.822 -14.739 -26.217 1.00 94.94 476 GLN A N 1
ATOM 3698 C CA . GLN A 1 476 ? -32.170 -14.256 -27.562 1.00 94.94 476 GLN A CA 1
ATOM 3699 C C . GLN A 1 476 ? -31.317 -14.913 -28.658 1.00 94.94 476 GLN A C 1
ATOM 3701 O O . GLN A 1 476 ? -31.846 -15.285 -29.703 1.00 94.94 476 GLN A O 1
ATOM 3706 N N . GLN A 1 477 ? -30.018 -15.115 -28.419 1.00 95.50 477 GLN A N 1
ATOM 3707 C CA . GLN A 1 477 ? -29.133 -15.823 -29.354 1.00 95.50 477 GLN A CA 1
ATOM 3708 C C . GLN A 1 477 ? -29.572 -17.288 -29.551 1.00 95.50 477 GLN A C 1
ATOM 3710 O O . GLN A 1 477 ? -29.602 -17.784 -30.679 1.00 95.50 477 GLN A O 1
ATOM 3715 N N . LEU A 1 478 ? -29.997 -17.969 -28.480 1.00 93.94 478 LEU A N 1
ATOM 3716 C CA . LEU A 1 478 ? -30.572 -19.318 -28.563 1.00 93.94 478 LEU A CA 1
ATOM 3717 C C . LEU A 1 478 ? -31.934 -19.336 -29.282 1.00 93.94 478 LEU A C 1
ATOM 3719 O O . LEU A 1 478 ? -32.175 -20.230 -30.091 1.00 93.94 478 LEU A O 1
ATOM 3723 N N . GLU A 1 479 ? -32.805 -18.350 -29.045 1.00 93.50 479 GLU A N 1
ATOM 3724 C CA . GLU A 1 479 ? -34.102 -18.199 -29.733 1.00 93.50 479 GLU A CA 1
ATOM 3725 C C . GLU A 1 479 ? -33.929 -17.932 -31.242 1.00 93.50 479 GLU A C 1
ATOM 3727 O O . GLU A 1 479 ? -34.733 -18.400 -32.046 1.00 93.50 479 GLU A O 1
ATOM 3732 N N . GLN A 1 480 ? -32.834 -17.276 -31.644 1.00 93.38 480 GLN A N 1
ATOM 3733 C CA . GLN A 1 480 ? -32.420 -17.097 -33.045 1.00 93.38 480 GLN A CA 1
ATOM 3734 C C . GLN A 1 480 ? -31.815 -18.365 -33.686 1.00 93.38 480 GLN A C 1
ATOM 3736 O O . GLN A 1 480 ? -31.447 -18.344 -34.860 1.00 93.38 480 GLN A O 1
ATOM 3741 N N . GLY A 1 481 ? -31.709 -19.476 -32.949 1.00 91.31 481 GLY A N 1
ATOM 3742 C CA . GLY A 1 481 ? -31.185 -20.747 -33.459 1.00 91.31 481 GLY A CA 1
ATOM 3743 C C . GLY A 1 481 ? -29.658 -20.869 -33.448 1.00 91.31 481 GLY A C 1
ATOM 3744 O O . GLY A 1 481 ? -29.125 -21.803 -34.050 1.00 91.31 481 GLY A O 1
ATOM 3745 N N . MET A 1 482 ? -28.939 -19.964 -32.775 1.00 93.06 482 MET A N 1
ATOM 3746 C CA . MET A 1 482 ? -27.497 -20.121 -32.564 1.00 93.06 482 MET A CA 1
ATOM 3747 C C . MET A 1 482 ? -27.209 -21.278 -31.589 1.00 93.06 482 MET A C 1
ATOM 3749 O O . MET A 1 482 ? -28.039 -21.640 -30.755 1.00 93.06 482 MET A O 1
ATOM 3753 N N . VAL A 1 483 ? -26.008 -21.857 -31.681 1.00 92.25 483 VAL A N 1
ATOM 3754 C CA . VAL A 1 483 ? -25.575 -23.016 -30.881 1.00 92.25 483 VAL A CA 1
ATOM 3755 C C . VAL A 1 483 ? -24.247 -22.751 -30.174 1.00 92.25 483 VAL A C 1
ATOM 3757 O O . VAL A 1 483 ? -23.434 -21.949 -30.637 1.00 92.25 483 VAL A O 1
ATOM 3760 N N . PHE A 1 484 ? -24.009 -23.442 -29.057 1.00 94.38 484 PHE A N 1
ATOM 3761 C CA . PHE A 1 484 ? -22.776 -23.288 -28.286 1.00 94.38 484 PHE A CA 1
ATOM 3762 C C . PHE A 1 484 ? -21.550 -23.885 -28.987 1.00 94.38 484 PHE A C 1
ATOM 3764 O O . PHE A 1 484 ? -21.561 -25.033 -29.428 1.00 94.38 484 PHE A O 1
ATOM 3771 N N . SER A 1 485 ? -20.457 -23.121 -29.003 1.00 93.19 485 SER A N 1
ATOM 3772 C CA . SER A 1 485 ? -19.126 -23.604 -29.390 1.00 93.19 485 SER A CA 1
ATOM 3773 C C . SER A 1 485 ? -18.349 -24.063 -28.154 1.00 93.19 485 SER A C 1
ATOM 3775 O O . SER A 1 485 ? -17.927 -23.231 -27.349 1.00 93.19 485 SER A O 1
ATOM 3777 N N . ASP A 1 486 ? -18.159 -25.378 -27.995 1.00 92.31 486 ASP A N 1
ATOM 3778 C CA . ASP A 1 486 ? -17.449 -25.966 -26.851 1.00 92.31 486 ASP A CA 1
ATOM 3779 C C . ASP A 1 486 ? -15.963 -26.239 -27.156 1.00 92.31 486 ASP A C 1
ATOM 3781 O O . ASP A 1 486 ? -15.584 -27.206 -27.827 1.00 92.31 486 ASP A O 1
ATOM 3785 N N . TYR A 1 487 ? -15.096 -25.379 -26.617 1.00 91.81 487 TYR A N 1
ATOM 3786 C CA . TYR A 1 487 ? -13.643 -25.530 -26.694 1.00 91.81 487 TYR A CA 1
ATOM 3787 C C . TYR A 1 487 ? -13.040 -26.310 -25.516 1.00 91.81 487 TYR A C 1
ATOM 3789 O O . TYR A 1 487 ? -11.844 -26.600 -25.540 1.00 91.81 487 TYR A O 1
ATOM 3797 N N . ARG A 1 488 ? -13.821 -26.685 -24.495 1.00 88.00 488 ARG A N 1
ATOM 3798 C CA . ARG A 1 488 ? -13.373 -27.581 -23.416 1.00 88.00 488 ARG A CA 1
ATOM 3799 C C . ARG A 1 488 ? -13.210 -28.999 -23.952 1.00 88.00 488 ARG A C 1
ATOM 3801 O O . ARG A 1 488 ? -12.147 -29.587 -23.777 1.00 88.00 488 ARG A O 1
ATOM 3808 N N . GLN A 1 489 ? -14.213 -29.509 -24.671 1.00 83.25 489 GLN A N 1
ATOM 3809 C CA . GLN A 1 489 ? -14.189 -30.865 -25.246 1.00 83.25 489 GLN A CA 1
ATOM 3810 C C . GLN A 1 489 ? -13.018 -31.097 -26.215 1.00 83.25 489 GLN A C 1
ATOM 3812 O O . GLN A 1 489 ? -12.528 -32.216 -26.329 1.00 83.25 489 GLN A O 1
ATOM 3817 N N . SER A 1 490 ? -12.558 -30.047 -26.902 1.00 84.00 490 SER A N 1
ATOM 3818 C CA . SER A 1 490 ? -11.490 -30.132 -27.907 1.00 84.00 490 SER A CA 1
ATOM 3819 C C . SER A 1 490 ? -10.111 -29.654 -27.426 1.00 84.00 490 SER A C 1
ATOM 3821 O O . SER A 1 490 ? -9.107 -30.083 -27.989 1.00 84.00 490 SER A O 1
ATOM 3823 N N . HIS A 1 491 ? -10.038 -28.767 -26.423 1.00 86.94 491 HIS A N 1
ATOM 3824 C CA . HIS A 1 491 ? -8.796 -28.083 -26.024 1.00 86.94 491 HIS A CA 1
ATOM 3825 C C . HIS A 1 491 ? -8.624 -27.902 -24.496 1.00 86.94 491 HIS A C 1
ATOM 3827 O O . HIS A 1 491 ? -7.868 -27.020 -24.065 1.00 86.94 491 HIS A O 1
ATOM 3833 N N . SER A 1 492 ? -9.302 -28.698 -23.656 1.00 83.56 492 SER A N 1
ATOM 3834 C CA . SER A 1 492 ? -9.045 -28.715 -22.203 1.00 83.56 492 SER A CA 1
ATOM 3835 C C . SER A 1 492 ? -7.555 -28.912 -21.907 1.00 83.56 492 SER A C 1
ATOM 3837 O O . SER A 1 492 ? -6.891 -29.734 -22.533 1.00 83.56 492 SER A O 1
ATOM 3839 N N . ASP A 1 493 ? -7.019 -28.142 -20.956 1.00 79.94 493 ASP A N 1
ATOM 3840 C CA . ASP A 1 493 ? -5.622 -28.246 -20.520 1.00 79.94 493 ASP A CA 1
ATOM 3841 C C . ASP A 1 493 ? -5.460 -28.946 -19.158 1.00 79.94 493 ASP A C 1
ATOM 3843 O O . ASP A 1 493 ? -4.467 -28.718 -18.462 1.00 79.94 493 ASP A O 1
ATOM 3847 N N . GLU A 1 494 ? -6.440 -29.797 -18.815 1.00 80.44 494 GLU A N 1
ATOM 3848 C CA . GLU A 1 494 ? -6.477 -30.731 -17.671 1.00 80.44 494 GLU A CA 1
ATOM 3849 C C . GLU A 1 494 ? -6.170 -30.082 -16.308 1.00 80.44 494 GLU A C 1
ATOM 3851 O O . GLU A 1 494 ? -5.580 -30.675 -15.398 1.00 80.44 494 GLU A O 1
ATOM 3856 N N . LYS A 1 495 ? -6.582 -28.819 -16.159 1.00 80.38 495 LYS A N 1
ATOM 3857 C CA . LYS A 1 495 ? -6.425 -28.023 -14.939 1.00 80.38 495 LYS A CA 1
ATOM 3858 C C . LYS A 1 495 ? -7.761 -27.756 -14.274 1.00 80.38 495 LYS A C 1
ATOM 3860 O O . LYS A 1 495 ? -8.805 -27.683 -14.916 1.00 80.38 495 LYS A O 1
ATOM 3865 N N . LEU A 1 496 ? -7.672 -27.579 -12.963 1.00 79.00 496 LEU A N 1
ATOM 3866 C CA . LEU A 1 496 ? -8.793 -27.230 -12.112 1.00 79.00 496 LEU A CA 1
ATOM 3867 C C . LEU A 1 496 ? -9.135 -25.742 -12.241 1.00 79.00 496 LEU A C 1
ATOM 3869 O O . LEU A 1 496 ? -8.230 -24.904 -12.207 1.00 79.00 496 LEU A O 1
ATOM 3873 N N . TYR A 1 497 ? -10.429 -25.448 -12.372 1.00 81.38 497 TYR A N 1
ATOM 3874 C CA . TYR A 1 497 ? -11.012 -24.128 -12.588 1.00 81.38 497 TYR A CA 1
ATOM 3875 C C . TYR A 1 497 ? -12.359 -23.943 -11.863 1.00 81.38 497 TYR A C 1
ATOM 3877 O O . TYR A 1 497 ? -13.062 -24.898 -11.513 1.00 81.38 497 TYR A O 1
ATOM 3885 N N . GLY A 1 498 ? -12.686 -22.669 -11.629 1.00 86.38 498 GLY A N 1
ATOM 3886 C CA . GLY A 1 498 ? -14.000 -22.182 -11.208 1.00 86.38 498 GLY A CA 1
ATOM 3887 C C . GLY A 1 498 ? -14.676 -21.376 -12.321 1.00 86.38 498 GLY A C 1
ATOM 3888 O O . GLY A 1 498 ? -14.208 -21.374 -13.464 1.00 86.38 498 GLY A O 1
ATOM 3889 N N . ASP A 1 499 ? -15.756 -20.679 -11.982 1.00 92.00 499 ASP A N 1
ATOM 3890 C CA . ASP A 1 499 ? -16.682 -20.013 -12.910 1.00 92.00 499 ASP A CA 1
ATOM 3891 C C . ASP A 1 499 ? -17.236 -20.955 -14.004 1.00 92.00 499 ASP A C 1
ATOM 3893 O O . ASP A 1 499 ? -17.372 -20.559 -15.167 1.00 92.00 499 ASP A O 1
ATOM 3897 N N . LEU A 1 500 ? -17.471 -22.233 -13.683 1.00 93.06 500 LEU A N 1
ATOM 3898 C CA . LEU A 1 500 ? -17.874 -23.241 -14.673 1.00 93.06 500 LEU A CA 1
ATOM 3899 C C . LEU A 1 500 ? -19.373 -23.133 -14.987 1.00 93.06 500 LEU A C 1
ATOM 3901 O O . LEU A 1 500 ? -20.182 -22.916 -14.090 1.00 93.06 500 LEU A O 1
ATOM 3905 N N . ASP A 1 501 ? -19.754 -23.321 -16.247 1.00 94.62 501 ASP A N 1
ATOM 3906 C CA . ASP A 1 501 ? -21.163 -23.323 -16.657 1.00 94.62 501 ASP A CA 1
ATOM 3907 C C . ASP A 1 501 ? -21.767 -24.735 -16.480 1.00 94.62 501 ASP A C 1
ATOM 3909 O O . ASP A 1 501 ? -21.250 -25.686 -17.078 1.00 94.62 501 ASP A O 1
ATOM 3913 N N . PRO A 1 502 ? -22.831 -24.915 -15.670 1.00 93.81 502 PRO A N 1
ATOM 3914 C CA . PRO A 1 502 ? -23.340 -26.238 -15.290 1.00 93.81 502 PRO A CA 1
ATOM 3915 C C . PRO A 1 502 ? -24.005 -27.011 -16.437 1.00 93.81 502 PRO A C 1
ATOM 3917 O O . PRO A 1 502 ? -24.217 -28.215 -16.311 1.00 93.81 502 PRO A O 1
ATOM 3920 N N . ARG A 1 503 ? -24.325 -26.351 -17.561 1.00 92.69 503 ARG A N 1
ATOM 3921 C CA . ARG A 1 503 ? -24.933 -26.999 -18.736 1.00 92.69 503 ARG A CA 1
ATOM 3922 C C . ARG A 1 503 ? -23.967 -27.919 -19.487 1.00 92.69 503 ARG A C 1
ATOM 3924 O O . ARG A 1 503 ? -24.415 -28.720 -20.305 1.00 92.69 503 ARG A O 1
ATOM 3931 N N . PHE A 1 504 ? -22.659 -27.790 -19.255 1.00 91.19 504 PHE A N 1
ATOM 3932 C CA . PHE A 1 504 ? -21.622 -28.442 -20.059 1.00 91.19 504 PHE A CA 1
ATOM 3933 C C . PHE A 1 504 ? -20.859 -29.513 -19.275 1.00 91.19 504 PHE A C 1
ATOM 3935 O O . PHE A 1 504 ? -20.689 -29.381 -18.061 1.00 91.19 504 PHE A O 1
ATOM 3942 N N . PRO A 1 505 ? -20.347 -30.566 -19.946 1.00 82.50 505 PRO A N 1
ATOM 3943 C CA . PRO A 1 505 ? -19.600 -31.627 -19.284 1.00 82.50 505 PRO A CA 1
ATOM 3944 C C . PRO A 1 505 ? -18.444 -31.097 -18.426 1.00 82.50 505 PRO A C 1
ATOM 3946 O O . PRO A 1 505 ? -17.598 -30.313 -18.873 1.00 82.50 505 PRO A O 1
ATOM 3949 N N . ILE A 1 506 ? -18.401 -31.565 -17.181 1.00 83.94 506 ILE A N 1
ATOM 3950 C CA . ILE A 1 506 ? -17.318 -31.290 -16.241 1.00 83.94 506 ILE A CA 1
ATOM 3951 C C . ILE A 1 506 ? -16.386 -32.498 -16.250 1.00 83.94 506 ILE A C 1
ATOM 3953 O O . ILE A 1 506 ? -16.785 -33.606 -15.908 1.00 83.94 506 ILE A O 1
ATOM 3957 N N . ASP A 1 507 ? -15.149 -32.282 -16.692 1.00 80.19 507 ASP A N 1
ATOM 3958 C CA . ASP A 1 507 ? -14.122 -33.323 -16.758 1.00 80.19 507 ASP A CA 1
ATOM 3959 C C . ASP A 1 507 ? -13.699 -33.834 -15.366 1.00 80.19 507 ASP A C 1
ATOM 3961 O O . ASP A 1 507 ? -13.832 -33.135 -14.364 1.00 80.19 507 ASP A O 1
ATOM 3965 N N . ASN A 1 508 ? -13.102 -35.029 -15.307 1.00 76.50 508 ASN A N 1
ATOM 3966 C CA . ASN A 1 508 ? -12.632 -35.678 -14.069 1.00 76.50 508 ASN A CA 1
ATOM 3967 C C . ASN A 1 508 ? -11.486 -34.933 -13.341 1.00 76.50 508 ASN A C 1
ATOM 3969 O O . ASN A 1 508 ? -10.991 -35.408 -12.317 1.00 76.50 508 ASN A O 1
ATOM 3973 N N . TYR A 1 509 ? -10.998 -33.811 -13.880 1.00 75.81 509 TYR A N 1
ATOM 3974 C CA . TYR A 1 509 ? -10.098 -32.914 -13.157 1.00 75.81 509 TYR A CA 1
ATOM 3975 C C . TYR A 1 509 ? -10.892 -31.875 -12.369 1.00 75.81 509 TYR A C 1
ATOM 3977 O O . TYR A 1 509 ? -10.481 -31.518 -11.272 1.00 75.81 509 TYR A O 1
ATOM 3985 N N . ASN A 1 510 ? -12.017 -31.414 -12.917 1.00 80.75 510 ASN A N 1
ATOM 3986 C CA . ASN A 1 510 ? -12.868 -30.378 -12.346 1.00 80.75 510 ASN A CA 1
ATOM 3987 C C . ASN A 1 510 ? -14.069 -30.904 -11.557 1.00 80.75 510 ASN A C 1
ATOM 3989 O O . ASN A 1 510 ? -14.580 -30.165 -10.714 1.00 80.75 510 ASN A O 1
ATOM 3993 N N . TYR A 1 511 ? -14.513 -32.129 -11.833 1.00 80.50 511 TYR A N 1
ATOM 3994 C CA . TYR A 1 511 ? -15.552 -32.809 -11.076 1.00 80.50 511 TYR A CA 1
ATOM 3995 C C . TYR A 1 511 ? -15.015 -33.185 -9.692 1.00 80.50 511 TYR A C 1
ATOM 3997 O O . TYR A 1 511 ? -13.924 -33.747 -9.573 1.00 80.50 511 TYR A O 1
ATOM 4005 N N . GLY A 1 512 ? -15.798 -32.885 -8.665 1.00 79.75 512 GLY A N 1
ATOM 4006 C CA . GLY A 1 512 ? -15.550 -33.236 -7.275 1.00 79.75 512 GLY A CA 1
ATOM 4007 C C . GLY A 1 512 ? -16.875 -33.281 -6.523 1.00 79.75 512 GLY A C 1
ATOM 4008 O O . GLY A 1 512 ? -17.905 -32.837 -7.043 1.00 79.75 512 GLY A O 1
ATOM 4009 N N . ASP A 1 513 ? -16.851 -33.854 -5.323 1.00 79.06 513 ASP A N 1
ATOM 4010 C CA . ASP A 1 513 ? -18.049 -34.017 -4.496 1.00 79.06 513 ASP A CA 1
ATOM 4011 C C . ASP A 1 513 ? -18.633 -32.646 -4.077 1.00 79.06 513 ASP A C 1
ATOM 4013 O O . ASP A 1 513 ? -19.852 -32.479 -4.028 1.00 79.06 513 ASP A O 1
ATOM 4017 N N . ASP A 1 514 ? -17.770 -31.623 -4.011 1.00 79.38 514 ASP A N 1
ATOM 4018 C CA . ASP A 1 514 ? -18.073 -30.196 -3.826 1.00 79.38 514 ASP A CA 1
ATOM 4019 C C . ASP A 1 514 ? -19.041 -29.590 -4.864 1.00 79.38 514 ASP A C 1
ATOM 4021 O O . ASP A 1 514 ? -19.600 -28.515 -4.651 1.00 79.38 514 ASP A O 1
ATOM 4025 N N . LEU A 1 515 ? -19.246 -30.257 -6.005 1.00 85.38 515 LEU A N 1
ATOM 4026 C CA . LEU A 1 515 ? -20.193 -29.826 -7.036 1.00 85.38 515 LEU A CA 1
ATOM 4027 C C . LEU A 1 515 ? -21.550 -30.537 -6.963 1.00 85.38 515 LEU A C 1
ATOM 4029 O O . LEU A 1 515 ? -22.460 -30.141 -7.690 1.00 85.38 515 LEU A O 1
ATOM 4033 N N . VAL A 1 516 ? -21.715 -31.580 -6.143 1.00 86.50 516 VAL A N 1
ATOM 4034 C CA . VAL A 1 516 ? -22.900 -32.458 -6.194 1.00 86.50 516 VAL A CA 1
ATOM 4035 C C . VAL A 1 516 ? -24.186 -31.709 -5.840 1.00 86.50 516 VAL A C 1
ATOM 4037 O O . VAL A 1 516 ? -25.173 -31.841 -6.566 1.00 86.50 516 VAL A O 1
ATOM 4040 N N . GLU A 1 517 ? -24.169 -30.882 -4.791 1.00 86.94 517 GLU A N 1
ATOM 4041 C CA . GLU A 1 517 ? -25.325 -30.070 -4.385 1.00 86.94 517 GLU A CA 1
ATOM 4042 C C . GLU A 1 517 ? -25.656 -28.995 -5.431 1.00 86.94 517 GLU A C 1
ATOM 4044 O O . GLU A 1 517 ? -26.789 -28.920 -5.901 1.00 86.94 517 GLU A O 1
ATOM 4049 N N . SER A 1 518 ? -24.661 -28.227 -5.890 1.00 87.44 518 SER A N 1
ATOM 4050 C CA . SER A 1 518 ? -24.865 -27.184 -6.910 1.00 87.44 518 SER A CA 1
ATOM 4051 C C . SER A 1 518 ? -25.326 -27.748 -8.263 1.00 87.44 518 SER A C 1
ATOM 4053 O O . SER A 1 518 ? -26.134 -27.129 -8.953 1.00 87.44 518 SER A O 1
ATOM 4055 N N . LEU A 1 519 ? -24.859 -28.941 -8.650 1.00 89.88 519 LEU A N 1
ATOM 4056 C CA . LEU A 1 519 ? -25.338 -29.648 -9.843 1.00 89.88 519 LEU A CA 1
ATOM 4057 C C . LEU A 1 519 ? -26.754 -30.206 -9.666 1.00 89.88 519 LEU A C 1
ATOM 4059 O O . LEU A 1 519 ? -27.461 -30.365 -10.661 1.00 89.88 519 LEU A O 1
ATOM 4063 N N . GLN A 1 520 ? -27.178 -30.510 -8.438 1.00 90.88 520 GLN A N 1
ATOM 4064 C CA . GLN A 1 520 ? -28.551 -30.919 -8.154 1.00 90.88 520 GLN A CA 1
ATOM 4065 C C . GLN A 1 520 ? -29.498 -29.712 -8.164 1.00 90.88 520 GLN A C 1
ATOM 4067 O O . GLN A 1 520 ? -30.488 -29.739 -8.890 1.00 90.88 520 GLN A O 1
ATOM 4072 N N . GLN A 1 521 ? -29.128 -28.611 -7.501 1.00 91.94 521 GLN A N 1
ATOM 4073 C CA . GLN A 1 521 ? -29.830 -27.324 -7.573 1.00 91.94 521 GLN A CA 1
ATOM 4074 C C . GLN A 1 521 ? -29.998 -26.841 -9.026 1.00 91.94 521 GLN A C 1
ATOM 4076 O O . GLN A 1 521 ? -31.079 -26.395 -9.414 1.00 91.94 521 GLN A O 1
ATOM 4081 N N . TYR A 1 522 ? -28.959 -27.004 -9.854 1.00 93.12 522 TYR A N 1
ATOM 4082 C CA . TYR A 1 522 ? -29.036 -26.751 -11.291 1.00 93.12 522 TYR A CA 1
ATOM 4083 C C . TYR A 1 522 ? -30.131 -27.589 -11.966 1.00 93.12 522 TYR A C 1
ATOM 4085 O O . TYR A 1 522 ? -30.987 -27.015 -12.634 1.00 93.12 522 TYR A O 1
ATOM 4093 N N . ARG A 1 523 ? -30.149 -28.919 -11.775 1.00 91.31 523 ARG A N 1
ATOM 4094 C CA . ARG A 1 523 ? -31.179 -29.808 -12.356 1.00 91.31 523 ARG A CA 1
ATOM 4095 C C . ARG A 1 523 ? -32.583 -29.377 -11.937 1.00 91.31 523 ARG A C 1
ATOM 4097 O O . ARG A 1 523 ? -33.441 -29.199 -12.799 1.00 91.31 523 ARG A O 1
ATOM 4104 N N . ASP A 1 524 ? -32.782 -29.164 -10.640 1.00 90.88 524 ASP A N 1
ATOM 4105 C CA . ASP A 1 524 ? -34.093 -28.893 -10.043 1.00 90.88 524 ASP A CA 1
ATOM 4106 C C . ASP A 1 524 ? -34.631 -27.490 -10.380 1.00 90.88 524 ASP A C 1
ATOM 4108 O O . ASP A 1 524 ? -35.840 -27.267 -10.347 1.00 90.88 524 ASP A O 1
ATOM 4112 N N . SER A 1 525 ? -33.756 -26.553 -10.763 1.00 90.94 525 SER A N 1
ATOM 4113 C CA . SER A 1 525 ? -34.128 -25.213 -11.240 1.00 90.94 525 SER A CA 1
ATOM 4114 C C . SER A 1 525 ? -34.240 -25.088 -12.767 1.00 90.94 525 SER A C 1
ATOM 4116 O O . SER A 1 525 ? -34.672 -24.035 -13.253 1.00 90.94 525 SER A O 1
ATOM 4118 N N . THR A 1 526 ? -33.868 -26.119 -13.545 1.00 89.31 526 THR A N 1
ATOM 4119 C CA . THR A 1 526 ? -33.900 -26.030 -15.016 1.00 89.31 526 THR A CA 1
ATOM 4120 C C . THR A 1 526 ? -35.309 -25.760 -15.547 1.00 89.31 526 THR A C 1
ATOM 4122 O O . THR A 1 526 ? -36.242 -26.548 -15.406 1.00 89.31 526 THR A O 1
ATOM 4125 N N . SER A 1 527 ? -35.458 -24.618 -16.211 1.00 83.81 527 SER A N 1
ATOM 4126 C CA . SER A 1 527 ? -36.709 -24.125 -16.776 1.00 83.81 527 SER A CA 1
ATOM 4127 C C . SER A 1 527 ? -36.440 -23.318 -18.054 1.00 83.81 527 SER A C 1
ATOM 4129 O O . SER A 1 527 ? -35.296 -22.979 -18.370 1.00 83.81 527 SER A O 1
ATOM 4131 N N . SER A 1 528 ? -37.493 -23.053 -18.839 1.00 81.00 528 SER A N 1
ATOM 4132 C CA . SER A 1 528 ? -37.407 -22.372 -20.144 1.00 81.00 528 SER A CA 1
ATOM 4133 C C . SER A 1 528 ? -36.339 -22.988 -21.068 1.00 81.00 528 SER A C 1
ATOM 4135 O O . SER A 1 528 ? -35.242 -22.457 -21.227 1.00 81.00 528 SER A O 1
ATOM 4137 N N . VAL A 1 529 ? -36.646 -24.137 -21.674 1.00 87.56 529 VAL A N 1
ATOM 4138 C CA . VAL A 1 529 ? -35.720 -24.849 -22.571 1.00 87.56 529 VAL A CA 1
ATOM 4139 C C . VAL A 1 529 ? -35.905 -24.384 -24.016 1.00 87.56 529 VAL A C 1
ATOM 4141 O O . VAL A 1 529 ? -37.006 -24.469 -24.557 1.00 87.56 529 VAL A O 1
ATOM 4144 N N . ILE A 1 530 ? -34.820 -23.949 -24.660 1.00 88.00 530 ILE A N 1
ATOM 4145 C CA . ILE A 1 530 ? -34.781 -23.519 -26.066 1.00 88.00 530 ILE A CA 1
ATOM 4146 C C . ILE A 1 530 ? -33.732 -24.362 -26.797 1.00 88.00 530 ILE A C 1
ATOM 4148 O O . ILE A 1 530 ? -32.599 -24.485 -26.341 1.00 88.00 530 ILE A O 1
ATOM 4152 N N . ASN A 1 531 ? -34.117 -24.997 -27.909 1.00 82.12 531 ASN A N 1
ATOM 4153 C CA . ASN A 1 531 ? -33.262 -25.911 -28.688 1.00 82.12 531 ASN A CA 1
ATOM 4154 C C . ASN A 1 531 ? -32.587 -27.025 -27.851 1.00 82.12 531 ASN A C 1
ATOM 4156 O O . ASN A 1 531 ? -31.478 -27.461 -28.147 1.00 82.12 531 ASN A O 1
ATOM 4160 N N . GLY A 1 532 ? -33.262 -27.487 -26.790 1.00 82.56 532 GLY A N 1
ATOM 4161 C CA . GLY A 1 532 ? -32.746 -28.489 -25.848 1.00 82.56 532 GLY A CA 1
ATOM 4162 C C . GLY A 1 532 ? -31.840 -27.934 -24.740 1.00 82.56 532 GLY A C 1
ATOM 4163 O O . GLY A 1 532 ? -31.408 -28.698 -23.882 1.00 82.56 532 GLY A O 1
ATOM 4164 N N . ILE A 1 533 ? -31.579 -26.624 -24.717 1.00 87.56 533 ILE A N 1
ATOM 4165 C CA . ILE A 1 533 ? -30.692 -25.958 -23.756 1.00 87.56 533 ILE A CA 1
ATOM 4166 C C . ILE A 1 533 ? -31.528 -25.130 -22.757 1.00 87.56 533 ILE A C 1
ATOM 4168 O O . ILE A 1 533 ? -32.327 -24.294 -23.185 1.00 87.56 533 ILE A O 1
ATOM 4172 N N . PRO A 1 534 ? -31.371 -25.320 -21.431 1.00 89.81 534 PRO A N 1
ATOM 4173 C CA . PRO A 1 534 ? -32.013 -24.467 -20.429 1.00 89.81 534 PRO A CA 1
ATOM 4174 C C . PRO A 1 534 ? -31.523 -23.013 -20.500 1.00 89.81 534 PRO A C 1
ATOM 4176 O O . PRO A 1 534 ? -30.314 -22.762 -20.567 1.00 89.81 534 PRO A O 1
ATOM 4179 N N . THR A 1 535 ? -32.454 -22.055 -20.432 1.00 88.62 535 THR A N 1
ATOM 4180 C CA . THR A 1 535 ? -32.147 -20.610 -20.395 1.00 88.62 535 THR A CA 1
ATOM 4181 C C . THR A 1 535 ? -32.481 -19.946 -19.060 1.00 88.62 535 THR A C 1
ATOM 4183 O O . THR A 1 535 ? -32.064 -18.812 -18.829 1.00 88.62 535 THR A O 1
ATOM 4186 N N . GLN A 1 536 ? -33.222 -20.623 -18.180 1.00 89.81 536 GLN A N 1
ATOM 4187 C CA . GLN A 1 536 ? -33.464 -20.208 -16.796 1.00 89.81 536 GLN A CA 1
ATOM 4188 C C . GLN A 1 536 ? -33.078 -21.372 -15.872 1.00 89.81 536 GLN A C 1
ATOM 4190 O O . GLN A 1 536 ? -33.616 -22.470 -15.988 1.00 89.81 536 GLN A O 1
ATOM 4195 N N . PHE A 1 537 ? -32.065 -21.163 -15.034 1.00 94.06 537 PHE A N 1
ATOM 4196 C CA . PHE A 1 537 ? -31.501 -22.153 -14.113 1.00 94.06 537 PHE A CA 1
ATOM 4197 C C . PHE A 1 537 ? -30.563 -21.446 -13.129 1.00 94.06 537 PHE A C 1
ATOM 4199 O O . PHE A 1 537 ? -29.949 -20.444 -13.495 1.00 94.06 537 PHE A O 1
ATOM 4206 N N . GLU A 1 538 ? -30.402 -21.998 -11.928 1.00 89.25 538 GLU A N 1
ATOM 4207 C CA . GLU A 1 538 ? -29.441 -21.543 -10.919 1.00 89.25 538 GLU A CA 1
ATOM 4208 C C . GLU A 1 538 ? -28.757 -22.738 -10.221 1.00 89.25 538 GLU A C 1
ATOM 4210 O O . GLU A 1 538 ? -29.410 -23.753 -9.981 1.00 89.25 538 GLU A O 1
ATOM 4215 N N . PRO A 1 539 ? -27.463 -22.651 -9.862 1.00 92.62 539 PRO A N 1
ATOM 4216 C CA . PRO A 1 539 ? -26.593 -21.488 -10.014 1.00 92.62 539 PRO A CA 1
ATOM 4217 C C . PRO A 1 539 ? -26.114 -21.293 -11.462 1.00 92.62 539 PRO A C 1
ATOM 4219 O O . PRO A 1 539 ? -25.659 -22.234 -12.111 1.00 92.62 539 PRO A O 1
ATOM 4222 N N . ARG A 1 540 ? -26.124 -20.053 -11.962 1.00 93.06 540 ARG A N 1
ATOM 4223 C CA . ARG A 1 540 ? -25.555 -19.684 -13.276 1.00 93.06 540 ARG A CA 1
ATOM 4224 C C . ARG A 1 540 ? -24.038 -19.908 -13.396 1.00 93.06 540 ARG A C 1
ATOM 4226 O O . ARG A 1 540 ? -23.503 -19.858 -14.504 1.00 93.06 540 ARG A O 1
ATOM 4233 N N . SER A 1 541 ? -23.340 -20.150 -12.284 1.00 93.62 541 SER A N 1
ATOM 4234 C CA . SER A 1 541 ? -21.890 -20.357 -12.231 1.00 93.62 541 SER A CA 1
ATOM 4235 C C . SER A 1 541 ? -21.489 -21.283 -11.079 1.00 93.62 541 SER A C 1
ATOM 4237 O O . SER A 1 541 ? -21.815 -21.020 -9.924 1.00 93.62 541 SER A O 1
ATOM 4239 N N . LEU A 1 542 ? -20.760 -22.360 -11.380 1.00 91.00 542 LEU A N 1
ATOM 4240 C CA . LEU A 1 542 ? -20.222 -23.300 -10.395 1.00 91.00 542 LEU A CA 1
ATOM 4241 C C . LEU A 1 542 ? -18.826 -22.859 -9.938 1.00 91.00 542 LEU A C 1
ATOM 4243 O O . LEU A 1 542 ? -17.941 -22.605 -10.763 1.00 91.00 542 LEU A O 1
ATOM 4247 N N . ARG A 1 543 ? -18.617 -22.816 -8.615 1.00 86.38 543 ARG A N 1
ATOM 4248 C CA . ARG A 1 543 ? -17.420 -22.250 -7.959 1.00 86.38 543 ARG A CA 1
ATOM 4249 C C . ARG A 1 543 ? -17.059 -20.852 -8.500 1.00 86.38 543 ARG A C 1
ATOM 4251 O O . ARG A 1 543 ? -15.993 -20.699 -9.105 1.00 86.38 543 ARG A O 1
ATOM 4258 N N . PRO A 1 544 ? -17.928 -19.837 -8.333 1.00 82.12 544 PRO A N 1
ATOM 4259 C CA . PRO A 1 544 ? -17.648 -18.479 -8.794 1.00 82.12 544 PRO A CA 1
ATOM 4260 C C . PRO A 1 544 ? -16.397 -17.899 -8.109 1.00 82.12 544 PRO A C 1
ATOM 4262 O O . PRO A 1 544 ? -16.186 -18.051 -6.904 1.00 82.12 544 PRO A O 1
ATOM 4265 N N . THR A 1 545 ? -15.544 -17.226 -8.881 1.00 75.94 545 THR A N 1
ATOM 4266 C CA . THR A 1 545 ? -14.277 -16.655 -8.405 1.00 75.94 545 THR A CA 1
ATOM 4267 C C . THR A 1 545 ? -14.524 -15.432 -7.516 1.00 75.94 545 THR A C 1
ATOM 4269 O O . THR A 1 545 ? -14.745 -14.331 -8.013 1.00 75.94 545 THR A O 1
ATOM 4272 N N . VAL A 1 546 ? -14.421 -15.587 -6.193 1.00 57.88 546 VAL A N 1
ATOM 4273 C CA . VAL A 1 546 ? -14.617 -14.477 -5.240 1.00 57.88 546 VAL A CA 1
ATOM 4274 C C . VAL A 1 546 ? -13.616 -13.339 -5.492 1.00 57.88 546 VAL A C 1
ATOM 4276 O O . VAL A 1 546 ? -12.403 -13.497 -5.318 1.00 57.88 546 VAL A O 1
ATOM 4279 N N . ARG A 1 547 ? -14.130 -12.160 -5.859 1.00 48.31 547 ARG A N 1
ATOM 4280 C CA . ARG A 1 547 ? -13.372 -10.903 -5.983 1.00 48.31 547 ARG A CA 1
ATOM 4281 C C . ARG A 1 547 ? -13.762 -9.914 -4.883 1.00 48.31 547 ARG A C 1
ATOM 4283 O O . ARG A 1 547 ? -14.670 -10.170 -4.104 1.00 48.31 547 ARG A O 1
ATOM 4290 N N . TRP A 1 548 ? -13.012 -8.817 -4.744 1.00 37.84 548 TRP A N 1
ATOM 4291 C CA . TRP A 1 548 ? -13.087 -7.983 -3.536 1.00 37.84 548 TRP A CA 1
ATOM 4292 C C . TRP A 1 548 ? -14.258 -6.989 -3.489 1.00 37.84 548 TRP A C 1
ATOM 4294 O O . TRP A 1 548 ? -14.526 -6.485 -2.404 1.00 37.84 548 TRP A O 1
ATOM 4304 N N . TRP A 1 549 ? -14.950 -6.735 -4.607 1.00 38.78 549 TRP A N 1
ATOM 4305 C CA . TRP A 1 549 ? -16.111 -5.831 -4.678 1.00 38.78 549 TRP A CA 1
ATOM 4306 C C . TRP A 1 549 ? -17.468 -6.563 -4.782 1.00 38.78 549 TRP A C 1
ATOM 4308 O O . TRP A 1 549 ? -18.424 -6.089 -4.184 1.00 38.78 549 TRP A O 1
ATOM 4318 N N . ASN A 1 550 ? -17.567 -7.739 -5.431 1.00 34.62 550 ASN A N 1
ATOM 4319 C CA . ASN A 1 550 ? -18.769 -8.601 -5.369 1.00 34.62 550 ASN A CA 1
ATOM 4320 C C . ASN A 1 550 ? -18.811 -9.332 -4.006 1.00 34.62 550 ASN A C 1
ATOM 4322 O O . ASN A 1 550 ? -18.562 -10.536 -3.927 1.00 34.62 550 ASN A O 1
ATOM 4326 N N . ARG A 1 551 ? -19.038 -8.580 -2.922 1.00 40.09 551 ARG A N 1
ATOM 4327 C CA . ARG A 1 551 ? -19.110 -9.052 -1.528 1.00 40.09 551 ARG A CA 1
ATOM 4328 C C . ARG A 1 551 ? -20.248 -8.352 -0.784 1.00 40.09 551 ARG A C 1
ATOM 4330 O O . ARG A 1 551 ? -20.004 -7.477 0.043 1.00 40.09 551 ARG A O 1
ATOM 4337 N N . GLU A 1 552 ? -21.477 -8.746 -1.089 1.00 37.41 552 GLU A N 1
ATOM 4338 C CA . GLU A 1 552 ? -22.677 -8.220 -0.418 1.00 37.41 552 GLU A CA 1
ATOM 4339 C C . GLU A 1 552 ? -23.185 -9.123 0.719 1.00 37.41 552 GLU A C 1
ATOM 4341 O O . GLU A 1 552 ? -24.058 -8.715 1.481 1.00 37.41 552 GLU A O 1
ATOM 4346 N N . ASP A 1 553 ? -22.627 -10.328 0.883 1.00 34.75 553 ASP A N 1
ATOM 4347 C CA . ASP A 1 553 ? -23.067 -11.307 1.877 1.00 34.75 553 ASP A CA 1
ATOM 4348 C C . ASP A 1 553 ? -21.993 -11.691 2.914 1.00 34.75 553 ASP A C 1
ATOM 4350 O O . ASP A 1 553 ? -20.783 -11.523 2.746 1.00 34.75 553 ASP A O 1
ATOM 4354 N N . GLY A 1 554 ? -22.458 -12.249 4.037 1.00 35.66 554 GLY A N 1
ATOM 4355 C CA . GLY A 1 554 ? -21.624 -12.741 5.140 1.00 35.66 554 GLY A CA 1
ATOM 4356 C C . GLY A 1 554 ? -20.887 -14.057 4.849 1.00 35.66 554 GLY A C 1
ATOM 4357 O O . GLY A 1 554 ? -20.489 -14.748 5.787 1.00 35.66 554 GLY A O 1
ATOM 4358 N N . SER A 1 555 ? -20.697 -14.425 3.577 1.00 33.31 555 SER A N 1
ATOM 4359 C CA . SER A 1 555 ? -20.115 -15.704 3.125 1.00 33.31 555 SER A CA 1
ATOM 4360 C C . SER A 1 555 ? -18.706 -15.992 3.676 1.00 33.31 555 SER A C 1
ATOM 4362 O O . SER A 1 555 ? -18.279 -17.146 3.752 1.00 33.31 555 SER A O 1
ATOM 4364 N N . LEU A 1 556 ? -18.007 -14.956 4.155 1.00 32.47 556 LEU A N 1
ATOM 4365 C CA . LEU A 1 556 ? -16.723 -15.043 4.860 1.00 32.47 556 LEU A CA 1
ATOM 4366 C C . LEU A 1 556 ? -16.784 -15.722 6.249 1.00 32.47 556 LEU A C 1
ATOM 4368 O O . LEU A 1 556 ? -15.725 -16.014 6.805 1.00 32.47 556 LEU A O 1
ATOM 4372 N N . ALA A 1 557 ? -17.973 -15.974 6.808 1.00 31.72 557 ALA A N 1
ATOM 4373 C CA . ALA A 1 557 ? -18.147 -16.802 8.006 1.00 31.72 557 ALA A CA 1
ATOM 4374 C C . ALA A 1 557 ? -18.235 -18.299 7.652 1.00 31.72 557 ALA A C 1
ATOM 4376 O O . ALA A 1 557 ? -17.364 -19.086 8.025 1.00 31.72 557 ALA A O 1
ATOM 4377 N N . ASN A 1 558 ? -19.235 -18.687 6.851 1.00 29.50 558 ASN A N 1
ATOM 4378 C CA . ASN A 1 558 ? -19.551 -20.099 6.593 1.00 29.50 558 ASN A CA 1
ATOM 4379 C C . ASN A 1 558 ? -18.395 -20.888 5.950 1.00 29.50 558 ASN A C 1
ATOM 4381 O O . ASN A 1 558 ? -18.266 -22.085 6.210 1.00 29.50 558 ASN A O 1
ATOM 4385 N N . ALA A 1 559 ? -17.522 -20.227 5.179 1.00 29.75 559 ALA A N 1
ATOM 4386 C CA . ALA A 1 559 ? -16.370 -20.834 4.499 1.00 29.75 559 ALA A CA 1
ATOM 4387 C C . ALA A 1 559 ? -15.303 -21.460 5.427 1.00 29.75 559 ALA A C 1
ATOM 4389 O O . ALA A 1 559 ? -14.390 -22.125 4.940 1.00 29.75 559 ALA A O 1
ATOM 4390 N N . ASN A 1 560 ? -15.400 -21.248 6.743 1.00 29.44 560 ASN A N 1
ATOM 4391 C CA . ASN A 1 560 ? -14.514 -21.847 7.743 1.00 29.44 560 ASN A CA 1
ATOM 4392 C C . ASN A 1 560 ? -15.227 -22.894 8.635 1.00 29.44 560 ASN A C 1
ATOM 4394 O O . ASN A 1 560 ? -14.597 -23.504 9.501 1.00 29.44 560 ASN A O 1
ATOM 4398 N N . SER A 1 561 ? -16.536 -23.115 8.448 1.00 28.03 561 SER A N 1
ATOM 4399 C CA . SER A 1 561 ? -17.257 -24.214 9.105 1.00 28.03 561 SER A CA 1
ATOM 4400 C C . SER A 1 561 ? -16.832 -25.566 8.505 1.00 28.03 561 SER A C 1
ATOM 4402 O O . SER A 1 561 ? -16.442 -25.656 7.342 1.00 28.03 561 SER A O 1
ATOM 4404 N N . ALA A 1 562 ? -16.799 -26.625 9.318 1.00 31.98 562 ALA A N 1
ATOM 4405 C CA . ALA A 1 562 ? -15.880 -27.745 9.094 1.00 31.98 562 ALA A CA 1
ATOM 4406 C C . ALA A 1 562 ? -16.342 -28.828 8.087 1.00 31.98 562 ALA A C 1
ATOM 4408 O O . ALA A 1 562 ? -16.432 -29.999 8.452 1.00 31.98 562 ALA A O 1
ATOM 4409 N N . HIS A 1 563 ? -16.510 -28.475 6.808 1.00 26.75 563 HIS A N 1
ATOM 4410 C CA . HIS A 1 563 ? -16.544 -29.427 5.682 1.00 26.75 563 HIS A CA 1
ATOM 4411 C C . HIS A 1 563 ? -15.445 -29.109 4.639 1.00 26.75 563 HIS A C 1
ATOM 4413 O O . HIS A 1 563 ? -15.070 -27.948 4.481 1.00 26.75 563 HIS A O 1
ATOM 4419 N N . PRO A 1 564 ? -14.850 -30.112 3.958 1.00 28.98 564 PRO A N 1
ATOM 4420 C CA . PRO A 1 564 ? -13.571 -29.953 3.246 1.00 28.98 564 PRO A CA 1
ATOM 4421 C C . PRO A 1 564 ? -13.666 -29.343 1.828 1.00 28.98 564 PRO A C 1
ATOM 4423 O O . PRO A 1 564 ? -12.760 -29.543 1.022 1.00 28.98 564 PRO A O 1
ATOM 4426 N N . GLU A 1 565 ? -14.737 -28.609 1.511 1.00 25.75 565 GLU A N 1
ATOM 4427 C CA . GLU A 1 565 ? -15.197 -28.362 0.128 1.00 25.75 565 GLU A CA 1
ATOM 4428 C C . GLU A 1 565 ? -15.354 -26.865 -0.230 1.00 25.75 565 GLU A C 1
ATOM 4430 O O . GLU A 1 565 ? -16.152 -26.473 -1.076 1.00 25.75 565 GLU A O 1
ATOM 4435 N N . GLY A 1 566 ? -14.550 -25.995 0.394 1.00 27.61 566 GLY A N 1
ATOM 4436 C CA . GLY A 1 566 ? -14.485 -24.570 0.040 1.00 27.61 566 GLY A CA 1
ATOM 4437 C C . GLY A 1 566 ? -13.777 -24.310 -1.309 1.00 27.61 566 GLY A C 1
ATOM 4438 O O . GLY A 1 566 ? -12.719 -24.896 -1.565 1.00 27.61 566 GLY A O 1
ATOM 4439 N N . PRO A 1 567 ? -14.286 -23.406 -2.175 1.00 28.67 567 PRO A N 1
ATOM 4440 C CA . PRO A 1 567 ? -13.768 -23.221 -3.532 1.00 28.67 567 PRO A CA 1
ATOM 4441 C C . PRO A 1 567 ? -12.354 -22.615 -3.562 1.00 28.67 567 PRO A C 1
ATOM 4443 O O . PRO A 1 567 ? -12.117 -21.465 -3.189 1.00 28.67 567 PRO A O 1
ATOM 4446 N N . LEU A 1 568 ? -11.400 -23.397 -4.070 1.00 31.84 568 LEU A N 1
ATOM 4447 C CA . LEU A 1 568 ? -10.002 -22.999 -4.257 1.00 31.84 568 LEU A CA 1
ATOM 4448 C C . LEU A 1 568 ? -9.854 -21.870 -5.298 1.00 31.84 568 LEU A C 1
ATOM 4450 O O . LEU A 1 568 ? -10.529 -21.837 -6.327 1.00 31.84 568 LEU A O 1
ATOM 4454 N N . THR A 1 569 ? -8.883 -20.974 -5.095 1.00 28.17 569 THR A N 1
ATOM 4455 C CA . THR A 1 569 ? -8.545 -19.921 -6.069 1.00 28.17 569 THR A CA 1
ATOM 4456 C C . THR A 1 569 ? -7.734 -20.492 -7.240 1.00 28.17 569 THR A C 1
ATOM 4458 O O . THR A 1 569 ? -6.514 -20.670 -7.190 1.00 28.17 569 THR A O 1
ATOM 4461 N N . PHE A 1 570 ? -8.440 -20.832 -8.319 1.00 40.47 570 PHE A N 1
ATOM 4462 C CA . PHE A 1 570 ? -7.949 -21.778 -9.318 1.00 40.47 570 PHE A CA 1
ATOM 4463 C C . PHE A 1 570 ? -7.029 -21.224 -10.422 1.00 40.47 570 PHE A C 1
ATOM 4465 O O . PHE A 1 570 ? -7.421 -21.057 -11.579 1.00 40.47 570 PHE A O 1
ATOM 4472 N N . THR A 1 571 ? -5.737 -21.103 -10.099 1.00 29.36 571 THR A N 1
ATOM 4473 C CA . THR A 1 571 ? -4.647 -21.345 -11.069 1.00 29.36 571 THR A CA 1
ATOM 4474 C C . THR A 1 571 ? -3.433 -22.012 -10.407 1.00 29.36 571 THR A C 1
ATOM 4476 O O . THR A 1 571 ? -2.444 -21.343 -10.106 1.00 29.36 571 THR A O 1
ATOM 4479 N N . GLN A 1 572 ? -3.462 -23.336 -10.227 1.00 31.09 572 GLN A N 1
ATOM 4480 C CA . GLN A 1 572 ? -2.265 -24.135 -9.911 1.00 31.09 572 GLN A CA 1
ATOM 4481 C C . GLN A 1 572 ? -2.145 -25.336 -10.870 1.00 31.09 572 GLN A C 1
ATOM 4483 O O . GLN A 1 572 ? -3.172 -25.891 -11.265 1.00 31.09 572 GLN A O 1
ATOM 4488 N N . PRO A 1 573 ? -0.930 -25.758 -11.275 1.00 26.02 573 PRO A N 1
ATOM 4489 C CA . PRO A 1 573 ? -0.744 -27.012 -12.003 1.00 26.02 573 PRO A CA 1
ATOM 4490 C C . PRO A 1 573 ? -0.963 -28.203 -11.062 1.00 26.02 573 PRO A C 1
ATOM 4492 O O . PRO A 1 573 ? -0.420 -28.214 -9.956 1.00 26.02 573 PRO A O 1
ATOM 4495 N N . ARG A 1 574 ? -1.698 -29.232 -11.505 1.00 26.88 574 ARG A N 1
ATOM 4496 C CA . ARG A 1 574 ? -1.780 -30.508 -10.774 1.00 26.88 574 ARG A CA 1
ATOM 4497 C C . ARG A 1 574 ? -0.376 -31.125 -10.711 1.00 26.88 574 ARG A C 1
ATOM 4499 O O . ARG A 1 574 ? 0.349 -31.103 -11.707 1.00 26.88 574 ARG A O 1
ATOM 4506 N N . GLN A 1 575 ? 0.027 -31.639 -9.549 1.00 32.06 575 GLN A N 1
ATOM 4507 C CA . GLN A 1 575 ? 1.330 -32.296 -9.402 1.00 32.06 575 GLN A CA 1
ATOM 4508 C C . GLN A 1 575 ? 1.401 -33.526 -10.316 1.00 32.06 575 GLN A C 1
ATOM 4510 O O . GLN A 1 575 ? 0.435 -34.284 -10.418 1.00 32.06 575 GLN A O 1
ATOM 4515 N N . SER A 1 576 ? 2.539 -33.729 -10.982 1.00 26.19 576 SER A N 1
ATOM 4516 C CA . SER A 1 576 ? 2.758 -34.911 -11.814 1.00 26.19 576 SER A CA 1
ATOM 4517 C C . SER A 1 576 ? 2.790 -36.175 -10.953 1.00 26.19 576 SER A C 1
ATOM 4519 O O . SER A 1 576 ? 3.438 -36.220 -9.907 1.00 26.19 576 SER A O 1
ATOM 4521 N N . THR A 1 577 ? 2.094 -37.221 -11.402 1.00 25.78 577 THR A N 1
ATOM 4522 C CA . THR A 1 577 ? 2.029 -38.509 -10.700 1.00 25.78 577 THR A CA 1
ATOM 4523 C C . THR A 1 577 ? 3.427 -39.100 -10.482 1.00 25.78 577 THR A C 1
ATOM 4525 O O . THR A 1 577 ? 4.219 -39.116 -11.431 1.00 25.78 577 THR A O 1
ATOM 4528 N N . PRO A 1 578 ? 3.741 -39.633 -9.286 1.00 28.64 578 PRO A N 1
ATOM 4529 C CA . PRO A 1 578 ? 5.058 -40.193 -9.006 1.00 28.64 578 PRO A CA 1
ATOM 4530 C C . PRO A 1 578 ? 5.335 -41.450 -9.855 1.00 28.64 578 PRO A C 1
ATOM 4532 O O . PRO A 1 578 ? 4.415 -42.228 -10.128 1.00 28.64 578 PRO A O 1
ATOM 4535 N N . PRO A 1 579 ? 6.597 -41.696 -10.256 1.00 26.84 579 PRO A N 1
ATOM 4536 C CA . PRO A 1 579 ? 6.968 -42.913 -10.969 1.00 26.84 579 PRO A CA 1
ATOM 4537 C C . PRO A 1 579 ? 6.769 -44.154 -10.086 1.00 26.84 579 PRO A C 1
ATOM 4539 O O . PRO A 1 579 ? 6.993 -44.132 -8.874 1.00 26.84 579 PRO A O 1
ATOM 4542 N N . LYS A 1 580 ? 6.343 -45.259 -10.705 1.00 27.50 580 LYS A N 1
ATOM 4543 C CA . LYS A 1 580 ? 5.958 -46.484 -9.994 1.00 27.50 580 LYS A CA 1
ATOM 4544 C C . LYS A 1 580 ? 7.148 -47.169 -9.306 1.00 27.50 580 LYS A C 1
ATOM 4546 O O . LYS A 1 580 ? 8.152 -47.475 -9.937 1.00 27.50 580 LYS A O 1
ATOM 4551 N N . THR A 1 581 ? 6.929 -47.530 -8.040 1.00 32.72 581 THR A N 1
ATOM 4552 C CA . THR A 1 581 ? 7.504 -48.697 -7.339 1.00 32.72 581 THR A CA 1
ATOM 4553 C C . THR A 1 581 ? 9.026 -48.905 -7.380 1.00 32.72 581 THR A C 1
ATOM 4555 O O . THR A 1 581 ? 9.547 -49.605 -8.246 1.00 32.72 581 THR A O 1
ATOM 4558 N N . ALA A 1 582 ? 9.707 -48.508 -6.302 1.00 27.48 582 ALA A N 1
ATOM 4559 C CA . ALA A 1 582 ? 10.934 -49.162 -5.839 1.00 27.48 582 ALA A CA 1
ATOM 4560 C C . ALA A 1 582 ? 10.760 -49.566 -4.364 1.00 27.48 582 ALA A C 1
ATOM 4562 O O . ALA A 1 582 ? 10.457 -48.729 -3.517 1.00 27.48 582 ALA A O 1
ATOM 4563 N N . LYS A 1 583 ? 10.901 -50.861 -4.048 1.00 35.72 583 LYS A N 1
ATOM 4564 C CA . LYS A 1 583 ? 10.668 -51.391 -2.693 1.00 35.72 583 LYS A CA 1
ATOM 4565 C C . LYS A 1 583 ? 11.759 -50.920 -1.721 1.00 35.72 583 LYS A C 1
ATOM 4567 O O . LYS A 1 583 ? 12.935 -51.195 -1.952 1.00 35.72 583 LYS A O 1
ATOM 4572 N N . LYS A 1 584 ? 11.370 -50.365 -0.570 1.00 28.62 584 LYS A N 1
ATOM 4573 C CA . LYS A 1 584 ? 12.170 -50.418 0.666 1.00 28.62 584 LYS A CA 1
ATOM 4574 C C . LYS A 1 584 ? 11.327 -50.983 1.810 1.00 28.62 584 LYS A C 1
ATOM 4576 O O . LYS A 1 584 ? 10.103 -50.930 1.767 1.00 28.62 584 LYS A O 1
ATOM 4581 N N . LYS A 1 585 ? 12.006 -51.646 2.748 1.00 27.66 585 LYS A N 1
ATOM 4582 C CA . LYS A 1 585 ? 11.394 -52.444 3.818 1.00 27.66 585 LYS A CA 1
ATOM 4583 C C . LYS A 1 585 ? 10.808 -51.553 4.913 1.00 27.66 585 LYS A C 1
ATOM 4585 O O . LYS A 1 585 ? 11.263 -50.427 5.093 1.00 27.66 585 LYS A O 1
ATOM 4590 N N . GLN A 1 586 ? 9.880 -52.119 5.683 1.00 31.17 586 GLN A N 1
ATOM 4591 C CA . GLN A 1 586 ? 9.551 -51.623 7.017 1.00 31.17 586 GLN A CA 1
ATOM 4592 C C . GLN A 1 586 ? 10.830 -51.516 7.862 1.00 31.17 586 GLN A C 1
ATOM 4594 O O . GLN A 1 586 ? 11.670 -52.420 7.852 1.00 31.17 586 GLN A O 1
ATOM 4599 N N . GLY A 1 587 ? 10.942 -50.414 8.590 1.00 28.47 587 GLY A N 1
ATOM 4600 C CA . GLY A 1 587 ? 11.870 -50.201 9.691 1.00 28.47 587 GLY A CA 1
ATOM 4601 C C . GLY A 1 587 ? 11.135 -49.282 10.649 1.00 28.47 587 GLY A C 1
ATOM 4602 O O . GLY A 1 587 ? 10.835 -48.150 10.278 1.00 28.47 587 GLY A O 1
ATOM 4603 N N . ASP A 1 588 ? 10.727 -49.821 11.792 1.00 33.03 588 ASP A N 1
ATOM 4604 C CA . ASP A 1 588 ? 9.801 -49.147 12.696 1.00 33.03 588 ASP A CA 1
ATOM 4605 C C . ASP A 1 588 ? 10.504 -48.007 13.440 1.00 33.03 588 ASP A C 1
ATOM 4607 O O . ASP A 1 588 ? 11.577 -48.212 14.012 1.00 33.03 588 ASP A O 1
ATOM 4611 N N . ASN A 1 589 ? 9.935 -46.801 13.369 1.00 26.67 589 ASN A N 1
ATOM 4612 C CA . ASN A 1 589 ? 10.345 -45.659 14.182 1.00 26.67 589 ASN A CA 1
ATOM 4613 C C . ASN A 1 589 ? 9.306 -44.531 14.066 1.00 26.67 589 ASN A C 1
ATOM 4615 O O . ASN A 1 589 ? 9.267 -43.791 13.080 1.00 26.67 589 ASN A O 1
ATOM 4619 N N . THR A 1 590 ? 8.457 -44.388 15.080 1.00 35.50 590 THR A N 1
ATOM 4620 C CA . THR A 1 590 ? 7.493 -43.288 15.186 1.00 35.50 590 THR A CA 1
ATOM 4621 C C . THR A 1 590 ? 8.209 -41.967 15.474 1.00 35.50 590 THR A C 1
ATOM 4623 O O . THR A 1 590 ? 8.615 -41.719 16.609 1.00 35.50 590 THR A O 1
ATOM 4626 N N . GLN A 1 591 ? 8.328 -41.090 14.474 1.00 26.34 591 GLN A N 1
ATOM 4627 C CA . GLN A 1 591 ? 8.546 -39.661 14.724 1.00 26.34 591 GLN A CA 1
ATOM 4628 C C . GLN A 1 591 ? 7.188 -38.949 14.848 1.00 26.34 591 GLN A C 1
ATOM 4630 O O . GLN A 1 591 ? 6.299 -39.229 14.039 1.00 26.34 591 GLN A O 1
ATOM 4635 N N . PRO A 1 592 ? 7.004 -38.045 15.829 1.00 27.44 592 PRO A N 1
ATOM 4636 C CA . PRO A 1 592 ? 5.789 -37.244 15.937 1.00 27.44 592 PRO A CA 1
ATOM 4637 C C . PRO A 1 592 ? 5.658 -36.287 14.745 1.00 27.44 592 PRO A C 1
ATOM 4639 O O . PRO A 1 592 ? 6.657 -35.850 14.165 1.00 27.44 592 PRO A O 1
ATOM 4642 N N . ASN A 1 593 ? 4.417 -35.975 14.372 1.00 28.62 593 ASN A N 1
ATOM 4643 C CA . ASN A 1 593 ? 4.132 -35.102 13.238 1.00 28.62 593 ASN A CA 1
ATOM 4644 C C . ASN A 1 593 ? 4.577 -33.660 13.539 1.00 28.62 593 ASN A C 1
ATOM 4646 O O . ASN A 1 593 ? 4.419 -33.183 14.662 1.00 28.62 593 ASN A O 1
ATOM 4650 N N . ARG A 1 594 ? 5.147 -32.961 12.550 1.00 34.56 594 ARG A N 1
ATOM 4651 C CA . ARG A 1 594 ? 5.611 -31.576 12.733 1.00 34.56 594 ARG A CA 1
ATOM 4652 C C . ARG A 1 594 ? 4.477 -30.586 12.483 1.00 34.56 594 ARG A C 1
ATOM 4654 O O . ARG A 1 594 ? 4.106 -30.365 11.334 1.00 34.56 594 ARG A O 1
ATOM 4661 N N . ASP A 1 595 ? 4.033 -29.956 13.565 1.00 42.72 595 ASP A N 1
ATOM 4662 C CA . ASP A 1 595 ? 3.183 -28.763 13.606 1.00 42.72 595 ASP A CA 1
ATOM 4663 C C . ASP A 1 595 ? 1.840 -28.889 12.857 1.00 42.72 595 ASP A C 1
ATOM 4665 O O . ASP A 1 595 ? 1.577 -28.162 11.897 1.00 42.72 595 ASP A O 1
ATOM 4669 N N . ASP A 1 596 ? 0.942 -29.750 13.358 1.00 40.31 596 ASP A N 1
ATOM 4670 C CA . ASP A 1 596 ? -0.486 -29.794 12.982 1.00 40.31 596 ASP A CA 1
ATOM 4671 C C . ASP A 1 596 ? -1.264 -28.545 13.477 1.00 40.31 596 ASP A C 1
ATOM 4673 O O . ASP A 1 596 ? -2.285 -28.636 14.164 1.00 40.31 596 ASP A O 1
ATOM 4677 N N . ILE A 1 597 ? -0.799 -27.341 13.123 1.00 44.91 597 ILE A N 1
ATOM 4678 C CA . ILE A 1 597 ? -1.588 -26.111 13.274 1.00 44.91 597 ILE A CA 1
ATOM 4679 C C . ILE A 1 597 ? -2.693 -26.147 12.214 1.00 44.91 597 ILE A C 1
ATOM 4681 O O . ILE A 1 597 ? -2.433 -26.226 11.013 1.00 44.91 597 ILE A O 1
ATOM 4685 N N . ALA A 1 598 ? -3.932 -26.167 12.697 1.00 40.72 598 ALA A N 1
ATOM 4686 C CA . ALA A 1 598 ? -5.052 -26.781 12.001 1.00 40.72 598 ALA A CA 1
ATOM 4687 C C . ALA A 1 598 ? -5.618 -26.003 10.791 1.00 40.72 598 ALA A C 1
ATOM 4689 O O . ALA A 1 598 ? -5.177 -24.918 10.411 1.00 40.72 598 ALA A O 1
ATOM 4690 N N . LYS A 1 599 ? -6.651 -26.633 10.211 1.00 49.50 599 LYS A N 1
ATOM 4691 C CA . LYS A 1 599 ? -7.631 -26.132 9.229 1.00 49.50 599 LYS A CA 1
ATOM 4692 C C . LYS A 1 599 ? -7.993 -24.652 9.424 1.00 49.50 599 LYS A C 1
ATOM 4694 O O . LYS A 1 599 ? -7.917 -24.135 10.533 1.00 49.50 599 LYS A O 1
ATOM 4699 N N . ALA A 1 600 ? -8.484 -24.013 8.358 1.00 54.88 600 ALA A N 1
ATOM 4700 C CA . ALA A 1 600 ? -9.009 -22.648 8.400 1.00 54.88 600 ALA A CA 1
ATOM 4701 C C . ALA A 1 600 ? -9.988 -22.463 9.577 1.00 54.88 600 ALA A C 1
ATOM 4703 O O . ALA A 1 600 ? -11.043 -23.091 9.625 1.00 54.88 600 ALA A O 1
ATOM 4704 N N . ILE A 1 601 ? -9.581 -21.652 10.554 1.00 68.44 601 ILE A N 1
ATOM 4705 C CA . ILE A 1 601 ? -10.303 -21.455 11.812 1.00 68.44 601 ILE A CA 1
ATOM 4706 C C . ILE A 1 601 ? -11.417 -20.444 11.563 1.00 68.44 601 ILE A C 1
ATOM 4708 O O . ILE A 1 601 ? -11.120 -19.326 11.133 1.00 68.44 601 ILE A O 1
ATOM 4712 N N . ASP A 1 602 ? -12.675 -20.789 11.862 1.00 80.94 602 ASP A N 1
ATOM 4713 C CA . ASP A 1 602 ? -13.747 -19.799 11.760 1.00 80.94 602 ASP A CA 1
ATOM 4714 C C . ASP A 1 602 ? -13.696 -18.817 12.920 1.00 80.94 602 ASP A C 1
ATOM 4716 O O . ASP A 1 602 ? -14.346 -19.004 13.950 1.00 80.94 602 ASP A O 1
ATOM 4720 N N . ILE A 1 603 ? -12.957 -17.732 12.700 1.00 82.38 603 ILE A N 1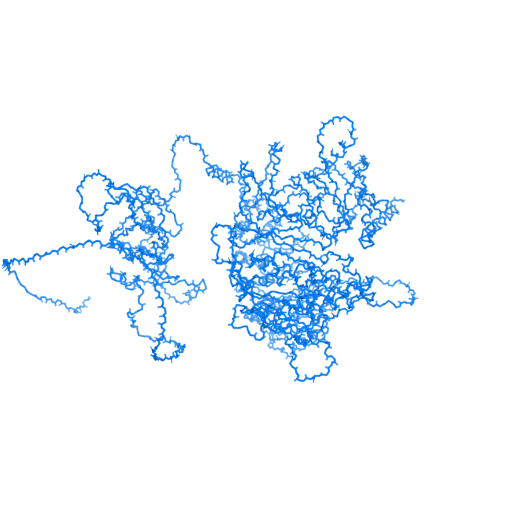
ATOM 4721 C CA . ILE A 1 603 ? -12.845 -16.602 13.617 1.00 82.38 603 ILE A CA 1
ATOM 4722 C C . ILE A 1 603 ? -14.227 -16.047 13.989 1.00 82.38 603 ILE A C 1
ATOM 4724 O O . ILE A 1 603 ? -14.327 -15.449 15.046 1.00 82.38 603 ILE A O 1
ATOM 4728 N N . ASN A 1 604 ? -15.291 -16.247 13.200 1.00 83.38 604 ASN A N 1
ATOM 4729 C CA . ASN A 1 604 ? -16.630 -15.771 13.558 1.00 83.38 604 ASN A CA 1
ATOM 4730 C C . ASN A 1 604 ? -17.402 -16.739 14.477 1.00 83.38 604 ASN A C 1
ATOM 4732 O O . ASN A 1 604 ? -18.110 -16.262 15.365 1.00 83.38 604 ASN A O 1
ATOM 4736 N N . SER A 1 605 ? -17.234 -18.061 14.324 1.00 84.88 605 SER A N 1
ATOM 4737 C CA . SER A 1 605 ? -17.819 -19.069 15.231 1.00 84.88 605 SER A CA 1
ATOM 4738 C C . SER A 1 605 ? -17.196 -19.096 16.629 1.00 84.88 605 SER A C 1
ATOM 4740 O O . SER A 1 605 ? -17.843 -19.551 17.572 1.00 84.88 605 SER A O 1
ATOM 4742 N N . LEU A 1 606 ? -15.945 -18.638 16.776 1.00 88.75 606 LEU A N 1
ATOM 4743 C CA . LEU A 1 606 ? -15.266 -18.643 18.070 1.00 88.75 606 LEU A CA 1
ATOM 4744 C C . LEU A 1 606 ? -16.002 -17.756 19.082 1.00 88.75 606 LEU A C 1
ATOM 4746 O O . LEU A 1 606 ? -16.566 -16.709 18.752 1.00 88.75 606 LEU A O 1
ATOM 4750 N N . GLU A 1 607 ? -15.935 -18.141 20.352 1.00 92.31 607 GLU A N 1
ATOM 4751 C CA . GLU A 1 607 ? -16.426 -17.298 21.437 1.00 92.31 607 GLU A CA 1
ATOM 4752 C C . GLU A 1 607 ? -15.616 -15.996 21.509 1.00 92.31 607 GLU A C 1
ATOM 4754 O O . GLU A 1 607 ? -14.398 -15.983 21.293 1.00 92.31 607 GLU A O 1
ATOM 4759 N N . LEU A 1 608 ? -16.295 -14.892 21.833 1.00 92.00 608 LEU A N 1
ATOM 4760 C CA . LEU A 1 608 ? -15.634 -13.615 22.085 1.00 92.00 608 LEU A CA 1
ATOM 4761 C C . LEU A 1 608 ? -14.670 -13.753 23.268 1.00 92.00 608 LEU A C 1
ATOM 4763 O O . LEU A 1 608 ? -15.035 -14.252 24.334 1.00 92.00 608 LEU A O 1
ATOM 4767 N N . LEU A 1 609 ? -13.440 -13.288 23.076 1.00 93.44 609 LEU A N 1
ATOM 4768 C CA . LEU A 1 609 ? -12.532 -13.020 24.177 1.00 93.44 609 LEU A CA 1
ATOM 4769 C C . LEU A 1 609 ? -13.023 -11.756 24.891 1.00 93.44 609 LEU A C 1
ATOM 4771 O O . LEU A 1 609 ? -13.315 -10.750 24.246 1.00 93.44 609 LEU A O 1
ATOM 4775 N N . THR A 1 610 ? -13.122 -11.811 26.214 1.00 91.81 610 THR A N 1
ATOM 4776 C CA . THR A 1 610 ? -13.420 -10.651 27.061 1.00 91.81 610 THR A CA 1
ATOM 4777 C C . THR A 1 610 ? -12.195 -10.311 27.897 1.00 91.81 610 THR A C 1
ATOM 4779 O O . THR A 1 610 ? -11.336 -11.164 28.121 1.00 91.81 610 THR A O 1
ATOM 4782 N N . ILE A 1 611 ? -12.117 -9.070 28.380 1.00 90.44 611 ILE A N 1
ATOM 4783 C CA . ILE A 1 611 ? -11.002 -8.625 29.223 1.00 90.44 611 ILE A CA 1
ATOM 4784 C C . ILE A 1 611 ? -10.929 -9.413 30.547 1.00 90.44 611 ILE A C 1
ATOM 4786 O O . ILE A 1 611 ? -9.843 -9.752 31.002 1.00 90.44 611 ILE A O 1
ATOM 4790 N N . GLN A 1 612 ? -12.078 -9.833 31.085 1.00 87.50 612 GLN A N 1
ATOM 4791 C CA . GLN A 1 612 ? -12.180 -10.735 32.240 1.00 87.50 612 GLN A CA 1
ATOM 4792 C C . GLN A 1 612 ? -11.512 -12.098 31.976 1.00 87.50 612 GLN A C 1
ATOM 4794 O O . GLN A 1 612 ? -10.670 -12.546 32.745 1.00 87.50 612 GLN A O 1
ATOM 4799 N N . LEU A 1 613 ? -11.789 -12.732 30.826 1.00 87.56 613 LEU A N 1
ATOM 4800 C CA . LEU A 1 613 ? -11.178 -14.021 30.438 1.00 87.56 613 LEU A CA 1
ATOM 4801 C C . LEU A 1 613 ? -9.658 -13.949 30.171 1.00 87.56 613 LEU A C 1
ATOM 4803 O O . LEU A 1 613 ? -9.008 -14.985 29.981 1.00 87.56 613 LEU A O 1
ATOM 4807 N N . VAL A 1 614 ? -9.104 -12.737 30.116 1.00 90.06 614 VAL A N 1
ATOM 4808 C CA . VAL A 1 614 ? -7.672 -12.460 29.979 1.00 90.06 614 VAL A CA 1
ATOM 4809 C C . VAL A 1 614 ? -7.036 -12.240 31.353 1.00 90.06 614 VAL A C 1
ATOM 4811 O O . VAL A 1 614 ? -6.068 -12.928 31.665 1.00 90.06 614 VAL A O 1
ATOM 4814 N N . LEU A 1 615 ? -7.595 -11.352 32.181 1.00 87.94 615 LEU A N 1
ATOM 4815 C CA . LEU A 1 615 ? -6.981 -10.924 33.447 1.00 87.94 615 LEU A CA 1
ATOM 4816 C C . LEU A 1 615 ? -7.305 -11.834 34.645 1.00 87.94 615 LEU A C 1
ATOM 4818 O O . LEU A 1 615 ? -6.453 -12.037 35.507 1.00 87.94 615 LEU A O 1
ATOM 4822 N N . ASP A 1 616 ? -8.501 -12.427 34.697 1.00 79.88 616 ASP A N 1
ATOM 4823 C CA . ASP A 1 616 ? -9.017 -13.091 35.907 1.00 79.88 616 ASP A CA 1
ATOM 4824 C C . ASP A 1 616 ? -8.556 -14.566 36.036 1.00 79.88 616 ASP A C 1
ATOM 4826 O O . ASP A 1 616 ? -9.061 -15.320 36.870 1.00 79.88 616 ASP A O 1
ATOM 4830 N N . ARG A 1 617 ? -7.607 -15.011 35.198 1.00 65.06 617 ARG A N 1
ATOM 4831 C CA . ARG A 1 617 ? -7.262 -16.432 34.970 1.00 65.06 617 ARG A CA 1
ATOM 4832 C C . ARG A 1 617 ? -6.828 -17.224 36.204 1.00 65.06 617 ARG A C 1
ATOM 4834 O O . ARG A 1 617 ? -7.104 -18.418 36.269 1.00 65.06 617 ARG A O 1
ATOM 4841 N N . ASP A 1 618 ? -6.175 -16.575 37.161 1.00 55.41 618 ASP A N 1
ATOM 4842 C CA . ASP A 1 618 ? -5.568 -17.235 38.324 1.00 55.41 618 ASP A CA 1
ATOM 4843 C C . ASP A 1 618 ? -6.498 -17.269 39.562 1.00 55.41 618 ASP A C 1
ATOM 4845 O O . ASP A 1 618 ? -6.109 -17.734 40.636 1.00 55.41 618 ASP A O 1
ATOM 4849 N N . SER A 1 619 ? -7.756 -16.820 39.420 1.00 49.81 619 SER A N 1
ATOM 4850 C CA . SER A 1 619 ? -8.765 -16.683 40.491 1.00 49.81 619 SER A CA 1
ATOM 4851 C C . SER A 1 619 ? -9.387 -18.009 40.980 1.00 49.81 619 SER A C 1
ATOM 4853 O O . SER A 1 619 ? -10.597 -18.154 41.129 1.00 49.81 619 SER A O 1
ATOM 4855 N N . SER A 1 620 ? -8.551 -19.001 41.298 1.00 42.50 620 SER A N 1
ATOM 4856 C CA . SER A 1 620 ? -8.984 -20.291 41.873 1.00 42.50 620 SER A CA 1
ATOM 4857 C C . SER A 1 620 ? -9.378 -20.237 43.364 1.00 42.50 620 SER A C 1
ATOM 4859 O O . SER A 1 620 ? -9.656 -21.272 43.972 1.00 42.50 620 SER A O 1
ATOM 4861 N N . SER A 1 621 ? -9.424 -19.043 43.964 1.00 40.38 621 SER A N 1
ATOM 4862 C CA . SER A 1 621 ? -9.844 -18.791 45.347 1.00 40.38 621 SER A CA 1
ATOM 4863 C C . SER A 1 621 ? -11.271 -18.225 45.425 1.00 40.38 621 SER A C 1
ATOM 4865 O O . SER A 1 621 ? -11.747 -17.516 44.544 1.00 40.38 621 SER A O 1
ATOM 4867 N N . THR A 1 622 ? -11.986 -18.585 46.492 1.00 34.69 622 THR A N 1
ATOM 4868 C CA . THR A 1 622 ? -13.430 -18.346 46.673 1.00 34.69 622 THR A CA 1
ATOM 4869 C C . THR A 1 622 ? -13.848 -16.871 46.584 1.00 34.69 622 THR A C 1
ATOM 4871 O O . THR A 1 622 ? -13.204 -16.041 47.230 1.00 34.69 622 THR A O 1
ATOM 4874 N N . PRO A 1 623 ? -14.985 -16.541 45.934 1.00 38.22 623 PRO A N 1
ATOM 4875 C CA . PRO A 1 623 ? -15.506 -15.178 45.900 1.00 38.22 623 PRO A CA 1
ATOM 4876 C C . PRO A 1 623 ? -16.059 -14.760 47.272 1.00 38.22 623 PRO A C 1
ATOM 4878 O O . PRO A 1 623 ? -17.172 -15.133 47.649 1.00 38.22 623 PRO A O 1
ATOM 4881 N N . TYR A 1 624 ? -15.291 -13.953 48.005 1.00 38.03 624 TYR A N 1
ATOM 4882 C CA . TYR A 1 624 ? -15.813 -13.119 49.088 1.00 38.03 624 TYR A CA 1
ATOM 4883 C C . TYR A 1 624 ? -16.270 -11.767 48.511 1.00 38.03 624 TYR A C 1
ATOM 4885 O O . TYR A 1 624 ? -15.537 -11.187 47.711 1.00 38.03 624 TYR A O 1
ATOM 4893 N N . PRO A 1 625 ? -17.459 -11.255 48.880 1.00 41.66 625 PRO A N 1
ATOM 4894 C CA . PRO A 1 625 ? -18.012 -10.023 48.321 1.00 41.66 625 PRO A CA 1
ATOM 4895 C C . PRO A 1 625 ? -17.505 -8.771 49.062 1.00 41.66 625 PRO A C 1
ATOM 4897 O O . PRO A 1 625 ? -18.304 -7.998 49.581 1.00 41.66 625 PRO A O 1
ATOM 4900 N N . ASP A 1 626 ? -16.186 -8.578 49.091 1.00 39.91 626 ASP A N 1
ATOM 4901 C CA . ASP A 1 626 ? -15.526 -7.336 49.521 1.00 39.91 626 ASP A CA 1
ATOM 4902 C C . ASP A 1 626 ? -14.680 -6.771 48.365 1.00 39.91 626 ASP A C 1
ATOM 4904 O O . ASP A 1 626 ? -14.290 -7.499 47.452 1.00 39.91 626 ASP A O 1
ATOM 4908 N N . GLU A 1 627 ? -14.452 -5.456 48.371 1.00 44.16 627 GLU A N 1
ATOM 4909 C CA . GLU A 1 627 ? -14.090 -4.631 47.204 1.00 44.16 627 GLU A CA 1
ATOM 4910 C C . GLU A 1 627 ? -12.766 -5.009 46.495 1.00 44.16 627 GLU A C 1
ATOM 4912 O O . GLU A 1 627 ? -11.729 -4.365 46.667 1.00 44.16 627 GLU A O 1
ATOM 4917 N N . THR A 1 628 ? -12.794 -6.008 45.606 1.00 50.47 628 THR A N 1
ATOM 4918 C CA . THR A 1 628 ? -11.694 -6.261 44.661 1.00 50.47 628 THR A CA 1
ATOM 4919 C C . THR A 1 628 ? -11.581 -5.095 43.666 1.00 50.47 628 THR A C 1
ATOM 4921 O O . THR A 1 628 ? -12.551 -4.829 42.945 1.00 50.47 628 THR A O 1
ATOM 4924 N N . PRO A 1 629 ? -10.433 -4.395 43.571 1.00 58.84 629 PRO A N 1
ATOM 4925 C CA . PRO A 1 629 ? -10.291 -3.247 42.682 1.00 58.84 629 PRO A CA 1
ATOM 4926 C C . PRO A 1 629 ? -10.380 -3.664 41.210 1.00 58.84 629 PRO A C 1
ATOM 4928 O O . PRO A 1 629 ? -9.875 -4.714 40.820 1.00 58.84 629 PRO A O 1
ATOM 4931 N N . SER A 1 630 ? -10.982 -2.807 40.377 1.00 71.88 630 SER A N 1
ATOM 4932 C CA . SER A 1 630 ? -11.160 -3.072 38.942 1.00 71.88 630 SER A CA 1
ATOM 4933 C C . SER A 1 630 ? -9.841 -3.444 38.252 1.00 71.88 630 SER A C 1
ATOM 4935 O O . SER A 1 630 ? -8.858 -2.691 38.310 1.00 71.88 630 SER A O 1
ATOM 4937 N N . SER A 1 631 ? -9.858 -4.582 37.550 1.00 85.81 631 SER A N 1
ATOM 4938 C CA . SER A 1 631 ? -8.745 -5.090 36.739 1.00 85.81 631 SER A CA 1
ATOM 4939 C C . SER A 1 631 ? -8.476 -4.232 35.493 1.00 85.81 631 SER A C 1
ATOM 4941 O O . SER A 1 631 ? -7.390 -4.303 34.924 1.00 85.81 631 SER A O 1
ATOM 4943 N N . VAL A 1 632 ? -9.399 -3.331 35.127 1.00 94.31 632 VAL A N 1
ATOM 4944 C CA . VAL A 1 632 ? -9.167 -2.241 34.163 1.00 94.31 632 VAL A CA 1
ATOM 4945 C C . VAL A 1 632 ? -9.268 -0.883 34.863 1.00 94.31 632 VAL A C 1
ATOM 4947 O O . VAL A 1 632 ? -10.296 -0.573 35.470 1.00 94.31 632 VAL A O 1
ATOM 4950 N N . LEU A 1 633 ? -8.231 -0.051 34.745 1.00 95.31 633 LEU A N 1
ATOM 4951 C CA . LEU A 1 633 ? -8.176 1.309 35.289 1.00 95.31 633 LEU A CA 1
ATOM 4952 C C . LEU A 1 633 ? -8.171 2.356 34.163 1.00 95.31 633 LEU A C 1
ATOM 4954 O O . LEU A 1 633 ? -7.291 2.355 33.305 1.00 95.31 633 LEU A O 1
ATOM 4958 N N . LEU A 1 634 ? -9.123 3.292 34.184 1.00 96.44 634 LEU A N 1
ATOM 4959 C CA . LEU A 1 634 ? -9.071 4.492 33.342 1.00 96.44 634 LEU A CA 1
ATOM 4960 C C . LEU A 1 634 ? -8.173 5.535 34.022 1.00 96.44 634 LEU A C 1
ATOM 4962 O O . LEU A 1 634 ? -8.503 6.031 35.096 1.00 96.44 634 LEU A O 1
ATOM 4966 N N . VAL A 1 635 ? -7.045 5.860 33.395 1.00 96.94 635 VAL A N 1
ATOM 4967 C CA . VAL A 1 635 ? -6.051 6.812 33.895 1.00 96.94 635 VAL A CA 1
ATOM 4968 C C . VAL A 1 635 ? -6.270 8.154 33.203 1.00 96.94 635 VAL A C 1
ATOM 4970 O O . VAL A 1 635 ? -5.841 8.364 32.072 1.00 96.94 635 VAL A O 1
ATOM 4973 N N . ASN A 1 636 ? -6.983 9.053 33.880 1.00 94.88 636 ASN A N 1
ATOM 4974 C CA . ASN A 1 636 ? -7.401 10.366 33.363 1.00 94.88 636 ASN A CA 1
ATOM 4975 C C . ASN A 1 636 ? -7.236 11.510 34.386 1.00 94.88 636 ASN A C 1
ATOM 4977 O O . ASN A 1 636 ? -7.710 12.623 34.170 1.00 94.88 636 ASN A O 1
ATOM 4981 N N . SER A 1 637 ? -6.600 11.234 35.526 1.00 94.81 637 SER A N 1
ATOM 4982 C CA . SER A 1 637 ? -6.458 12.165 36.649 1.00 94.81 637 SER A CA 1
ATOM 4983 C C . SER A 1 637 ? -5.195 11.873 37.460 1.00 94.81 637 SER A C 1
ATOM 4985 O O . SER A 1 637 ? -4.705 10.748 37.476 1.00 94.81 637 SER A O 1
ATOM 4987 N N . SER A 1 638 ? -4.695 12.865 38.204 1.00 94.31 638 SER A N 1
ATOM 4988 C CA . SER A 1 638 ? -3.465 12.741 39.011 1.00 94.31 638 SER A CA 1
ATOM 4989 C C . SER A 1 638 ? -3.514 11.601 40.047 1.00 94.31 638 SER A C 1
ATOM 4991 O O . SER A 1 638 ? -2.470 11.044 40.385 1.00 94.31 638 SER A O 1
ATOM 4993 N N . GLU A 1 639 ? -4.707 11.218 40.520 1.00 95.25 639 GLU A N 1
ATOM 4994 C CA . GLU A 1 639 ? -4.906 10.087 41.441 1.00 95.25 639 GLU A CA 1
ATOM 4995 C C . GLU A 1 639 ? -4.827 8.734 40.721 1.00 95.25 639 GLU A C 1
ATOM 4997 O O . GLU A 1 639 ? -4.016 7.886 41.078 1.00 95.25 639 GLU A O 1
ATOM 5002 N N . THR A 1 640 ? -5.584 8.554 39.634 1.00 95.88 640 THR A N 1
ATOM 5003 C CA . THR A 1 640 ? -5.493 7.335 38.802 1.00 95.88 640 THR A CA 1
ATOM 5004 C C . THR A 1 640 ? -4.092 7.141 38.205 1.00 95.88 640 THR A C 1
ATOM 5006 O O . THR A 1 640 ? -3.635 6.013 38.033 1.00 95.88 640 THR A O 1
ATOM 5009 N N . LEU A 1 641 ? -3.369 8.239 37.971 1.00 96.62 641 LEU A N 1
ATOM 5010 C CA . LEU A 1 641 ? -1.977 8.246 37.532 1.00 96.62 641 LEU A CA 1
ATOM 5011 C C . LEU A 1 641 ? -0.981 7.926 38.664 1.00 96.62 641 LEU A C 1
ATOM 5013 O O . LEU A 1 641 ? 0.049 7.314 38.396 1.00 96.62 641 LEU A O 1
ATOM 5017 N N . ARG A 1 642 ? -1.284 8.272 39.927 1.00 96.56 642 ARG A N 1
ATOM 5018 C CA . ARG A 1 642 ? -0.531 7.771 41.097 1.00 96.56 642 ARG A CA 1
ATOM 5019 C C . ARG A 1 642 ? -0.667 6.257 41.228 1.00 96.56 642 ARG A C 1
ATOM 5021 O O . ARG A 1 642 ? 0.329 5.598 41.497 1.00 96.56 642 ARG A O 1
ATOM 5028 N N . GLN A 1 643 ? -1.864 5.712 41.000 1.00 95.38 643 GLN A N 1
ATOM 5029 C CA . GLN A 1 643 ? -2.083 4.264 41.035 1.00 95.38 643 GLN A CA 1
ATOM 5030 C C . GLN A 1 643 ? -1.288 3.541 39.938 1.00 95.38 643 GLN A C 1
ATOM 5032 O O . GLN A 1 643 ? -0.589 2.583 40.247 1.00 95.38 643 GLN A O 1
ATOM 5037 N N . LEU A 1 644 ? -1.335 4.022 38.686 1.00 96.25 644 LEU A N 1
ATOM 5038 C CA . LEU A 1 644 ? -0.504 3.480 37.600 1.00 96.25 644 LEU A CA 1
ATOM 5039 C C . LEU A 1 644 ? 0.991 3.520 37.957 1.00 96.25 644 LEU A C 1
ATOM 5041 O O . LEU A 1 644 ? 1.702 2.549 37.727 1.00 96.25 644 LEU A O 1
ATOM 5045 N N . GLU A 1 645 ? 1.472 4.624 38.532 1.00 97.06 645 GLU A N 1
ATOM 5046 C CA . GLU A 1 645 ? 2.877 4.744 38.926 1.00 97.06 645 GLU A CA 1
ATOM 5047 C C . GLU A 1 645 ? 3.267 3.769 40.050 1.00 97.06 645 GLU A C 1
ATOM 5049 O O . GLU A 1 645 ? 4.319 3.142 39.958 1.00 97.06 645 GLU A O 1
ATOM 5054 N N . ALA A 1 646 ? 2.415 3.595 41.065 1.00 96.12 646 ALA A N 1
ATOM 5055 C CA . ALA A 1 646 ? 2.642 2.642 42.152 1.00 96.12 646 ALA A CA 1
ATOM 5056 C C . ALA A 1 646 ? 2.616 1.181 41.665 1.00 96.12 646 ALA A C 1
ATOM 5058 O O . ALA A 1 646 ? 3.433 0.371 42.099 1.00 96.12 646 ALA A O 1
ATOM 5059 N N . ASP A 1 647 ? 1.724 0.851 40.728 1.00 95.19 647 ASP A N 1
ATOM 5060 C CA . ASP A 1 647 ? 1.668 -0.477 40.110 1.00 95.19 647 ASP A CA 1
ATOM 5061 C C . ASP A 1 647 ? 2.904 -0.754 39.227 1.00 95.19 647 ASP A C 1
ATOM 5063 O O . ASP A 1 647 ? 3.381 -1.888 39.166 1.00 95.19 647 ASP A O 1
ATOM 5067 N N . ILE A 1 648 ? 3.448 0.276 38.562 1.00 96.62 648 ILE A N 1
ATOM 5068 C CA . ILE A 1 648 ? 4.725 0.193 37.834 1.00 96.62 648 ILE A CA 1
ATOM 5069 C C . ILE A 1 648 ? 5.885 -0.013 38.816 1.00 96.62 648 ILE A C 1
ATOM 5071 O O . ILE A 1 648 ? 6.693 -0.910 38.593 1.00 96.62 648 ILE A O 1
ATOM 5075 N N . ASP A 1 649 ? 5.967 0.762 39.902 1.00 96.00 649 ASP A N 1
ATOM 5076 C CA . ASP A 1 649 ? 7.026 0.612 40.913 1.00 96.00 649 ASP A CA 1
ATOM 5077 C C . ASP A 1 649 ? 7.021 -0.804 41.517 1.00 96.00 649 ASP A C 1
ATOM 5079 O O . ASP A 1 649 ? 8.053 -1.477 41.521 1.00 96.00 649 ASP A O 1
ATOM 5083 N N . ALA A 1 650 ? 5.846 -1.317 41.898 1.00 94.00 650 ALA A N 1
ATOM 5084 C CA . ALA A 1 650 ? 5.692 -2.690 42.375 1.00 94.00 650 ALA A CA 1
ATOM 5085 C C . ALA A 1 650 ? 6.099 -3.735 41.316 1.00 94.00 650 ALA A C 1
ATOM 5087 O O . ALA A 1 650 ? 6.699 -4.758 41.652 1.00 94.00 650 ALA A O 1
ATOM 5088 N N . ALA A 1 651 ? 5.822 -3.503 40.028 1.00 93.25 651 ALA A N 1
ATOM 5089 C CA . ALA A 1 651 ? 6.284 -4.389 38.958 1.00 93.25 651 ALA A CA 1
ATOM 5090 C C . ALA A 1 651 ? 7.817 -4.371 38.798 1.00 93.25 651 ALA A C 1
ATOM 5092 O O . ALA A 1 651 ? 8.406 -5.413 38.510 1.00 93.25 651 ALA A O 1
ATOM 5093 N N . ILE A 1 652 ? 8.473 -3.224 39.017 1.00 93.75 652 ILE A N 1
ATOM 5094 C CA . ILE A 1 652 ? 9.941 -3.100 38.992 1.00 93.75 652 ILE A CA 1
ATOM 5095 C C . ILE A 1 652 ? 10.572 -3.888 40.146 1.00 93.75 652 ILE A C 1
ATOM 5097 O O . ILE A 1 652 ? 11.534 -4.621 39.913 1.00 93.75 652 ILE A O 1
ATOM 5101 N N . GLU A 1 653 ? 10.024 -3.773 41.358 1.00 90.88 653 GLU A N 1
ATOM 5102 C CA . GLU A 1 653 ? 10.483 -4.522 42.537 1.00 90.88 653 GLU A CA 1
ATOM 5103 C C . GLU A 1 653 ? 10.355 -6.038 42.309 1.00 90.88 653 GLU A C 1
ATOM 5105 O O . GLU A 1 653 ? 11.350 -6.764 42.370 1.00 90.88 653 GLU A O 1
ATOM 5110 N N . ASN A 1 654 ? 9.169 -6.507 41.899 1.00 87.50 654 ASN A N 1
ATOM 5111 C CA . ASN A 1 654 ? 8.930 -7.919 41.582 1.00 87.50 654 ASN A CA 1
ATOM 5112 C C . ASN A 1 654 ? 9.850 -8.451 40.463 1.00 87.50 654 ASN A C 1
ATOM 5114 O O . ASN A 1 654 ? 10.315 -9.591 40.535 1.00 87.50 654 ASN A O 1
ATOM 5118 N N . ALA A 1 655 ? 10.134 -7.653 39.427 1.00 85.69 655 ALA A N 1
ATOM 5119 C CA . ALA A 1 655 ? 11.039 -8.042 38.340 1.00 85.69 655 ALA A CA 1
ATOM 5120 C C . ALA A 1 655 ? 12.521 -8.092 38.768 1.00 85.69 655 ALA A C 1
ATOM 5122 O O . ALA A 1 655 ? 13.318 -8.780 38.126 1.00 85.69 655 ALA A O 1
ATOM 5123 N N . GLY A 1 656 ? 12.892 -7.391 39.846 1.00 77.50 656 GLY A N 1
ATOM 5124 C CA . GLY A 1 656 ? 14.194 -7.517 40.501 1.00 77.50 656 GLY A CA 1
ATOM 5125 C C . GLY A 1 656 ? 14.304 -8.810 41.309 1.00 77.50 656 GLY A C 1
ATOM 5126 O O . GLY A 1 656 ? 15.220 -9.602 41.082 1.00 77.50 656 GLY A O 1
ATOM 5127 N N . ASP A 1 657 ? 13.341 -9.065 42.198 1.00 73.62 657 ASP A N 1
ATOM 5128 C CA . ASP A 1 657 ? 13.365 -10.233 43.090 1.00 73.62 657 ASP A CA 1
ATOM 5129 C C . ASP A 1 657 ? 13.334 -11.568 42.331 1.00 73.62 657 ASP A C 1
ATOM 5131 O O . ASP A 1 657 ? 14.063 -12.498 42.686 1.00 73.62 657 ASP A O 1
ATOM 5135 N N . ASN A 1 658 ? 12.579 -11.650 41.227 1.00 67.38 658 ASN A N 1
ATOM 5136 C CA . ASN A 1 658 ? 12.499 -12.857 40.395 1.00 67.38 658 ASN A CA 1
ATOM 5137 C C . ASN A 1 658 ? 13.840 -13.282 39.757 1.00 67.38 658 ASN A C 1
ATOM 5139 O O . ASN A 1 658 ? 13.942 -14.426 39.317 1.00 67.38 658 ASN A O 1
ATOM 5143 N N . GLN A 1 659 ? 14.871 -12.424 39.714 1.00 63.12 659 GLN A N 1
ATOM 5144 C CA . GLN A 1 659 ? 16.205 -12.818 39.226 1.00 63.12 659 GLN A CA 1
ATOM 5145 C C . GLN A 1 659 ? 17.031 -13.605 40.259 1.00 63.12 659 GLN A C 1
ATOM 5147 O O . GLN A 1 659 ? 18.068 -14.159 39.902 1.00 63.12 659 GLN A O 1
ATOM 5152 N N . ASN A 1 660 ? 16.574 -13.694 41.514 1.00 60.00 660 ASN A N 1
ATOM 5153 C CA . ASN A 1 660 ? 17.269 -14.403 42.593 1.00 60.00 660 ASN A CA 1
ATOM 5154 C C . ASN A 1 660 ? 16.778 -15.854 42.808 1.00 60.00 660 ASN A C 1
ATOM 5156 O O . ASN A 1 660 ? 17.302 -16.553 43.674 1.00 60.00 660 ASN A O 1
ATOM 5160 N N . GLU A 1 661 ? 15.779 -16.329 42.053 1.00 64.38 661 GLU A N 1
ATOM 5161 C CA . GLU A 1 661 ? 15.248 -17.695 42.180 1.00 64.38 661 GLU A CA 1
ATOM 5162 C C . GLU A 1 661 ? 15.960 -18.702 41.258 1.00 64.38 661 GLU A C 1
ATOM 5164 O O . GLU A 1 661 ? 15.744 -18.718 40.047 1.00 64.38 661 GLU A O 1
ATOM 5169 N N . GLU A 1 662 ? 16.721 -19.636 41.840 1.00 56.59 662 GLU A N 1
ATOM 5170 C CA . GLU A 1 662 ? 17.530 -20.637 41.111 1.00 56.59 662 GLU A CA 1
ATOM 5171 C C . GLU A 1 662 ? 16.738 -21.593 40.183 1.00 56.59 662 GLU A C 1
ATOM 5173 O O . GLU A 1 662 ? 17.340 -22.285 39.363 1.00 56.59 662 GLU A O 1
ATOM 5178 N N . ASN A 1 663 ? 15.404 -21.656 40.296 1.00 59.62 663 ASN A N 1
ATOM 5179 C CA . ASN A 1 663 ? 14.551 -22.625 39.588 1.00 59.62 663 ASN A CA 1
ATOM 5180 C C . ASN A 1 663 ? 13.761 -22.056 38.389 1.00 59.62 663 ASN A C 1
ATOM 5182 O O . ASN A 1 663 ? 13.047 -22.815 37.729 1.00 59.62 663 ASN A O 1
ATOM 5186 N N . LYS A 1 664 ? 13.849 -20.753 38.082 1.00 70.31 664 LYS A N 1
ATOM 5187 C CA . LYS A 1 664 ? 13.149 -20.144 36.932 1.00 70.31 664 LYS A CA 1
ATOM 5188 C C . LYS A 1 664 ? 14.092 -19.970 35.737 1.00 70.31 664 LYS A C 1
ATOM 5190 O O . LYS A 1 664 ? 15.219 -19.507 35.871 1.00 70.31 664 LYS A O 1
ATOM 5195 N N . THR A 1 665 ? 13.625 -20.309 34.534 1.00 80.81 665 THR A N 1
ATOM 5196 C CA . THR A 1 665 ? 14.373 -20.041 33.290 1.00 80.81 665 THR A CA 1
ATOM 5197 C C . THR A 1 665 ? 14.321 -18.560 32.910 1.00 80.81 665 THR A C 1
ATOM 5199 O O . THR A 1 665 ? 13.334 -17.886 33.210 1.00 80.81 665 THR A O 1
ATOM 5202 N N . VAL A 1 666 ? 15.316 -18.081 32.157 1.00 82.75 666 VAL A N 1
ATOM 5203 C CA . VAL A 1 666 ? 15.425 -16.673 31.727 1.00 82.75 666 VAL A CA 1
ATOM 5204 C C . VAL A 1 666 ? 14.199 -16.216 30.926 1.00 82.75 666 VAL A C 1
ATOM 5206 O O . VAL A 1 666 ? 13.685 -15.128 31.182 1.00 82.75 666 VAL A O 1
ATOM 5209 N N . ASP A 1 667 ? 13.684 -17.050 30.015 1.00 87.25 667 ASP A N 1
ATOM 5210 C CA . ASP A 1 667 ? 12.457 -16.729 29.270 1.00 87.25 667 ASP A CA 1
ATOM 5211 C C . ASP A 1 667 ? 11.227 -16.623 30.197 1.00 87.25 667 ASP A C 1
ATOM 5213 O O . ASP A 1 667 ? 10.424 -15.713 30.032 1.00 87.25 667 ASP A O 1
ATOM 5217 N N . ASN A 1 668 ? 11.087 -17.487 31.209 1.00 86.06 668 ASN A N 1
ATOM 5218 C CA . ASN A 1 668 ? 9.947 -17.448 32.143 1.00 86.06 668 ASN A CA 1
ATOM 5219 C C . ASN A 1 668 ? 9.963 -16.205 33.049 1.00 86.06 668 ASN A C 1
ATOM 5221 O O . ASN A 1 668 ? 8.907 -15.639 33.325 1.00 86.06 668 ASN A O 1
ATOM 5225 N N . ILE A 1 669 ? 11.146 -15.762 33.494 1.00 86.00 669 ILE A N 1
ATOM 5226 C CA . ILE A 1 669 ? 11.295 -14.489 34.221 1.00 86.00 669 ILE A CA 1
ATOM 5227 C C . ILE A 1 669 ? 10.868 -13.333 33.305 1.00 86.00 669 ILE A C 1
ATOM 5229 O O . ILE A 1 669 ? 10.056 -12.501 33.698 1.00 86.00 669 ILE A O 1
ATOM 5233 N N . LEU A 1 670 ? 11.343 -13.332 32.054 1.00 88.81 670 LEU A N 1
ATOM 5234 C CA . LEU A 1 670 ? 10.987 -12.334 31.044 1.00 88.81 670 LEU A CA 1
ATOM 5235 C C . LEU A 1 670 ? 9.472 -12.290 30.782 1.00 88.81 670 LEU A C 1
ATOM 5237 O O . LEU A 1 670 ? 8.896 -11.205 30.803 1.00 88.81 670 LEU A O 1
ATOM 5241 N N . LEU A 1 671 ? 8.833 -13.443 30.554 1.00 89.75 671 LEU A N 1
ATOM 5242 C CA . LEU A 1 671 ? 7.395 -13.567 30.279 1.00 89.75 671 LEU A CA 1
ATOM 5243 C C . LEU A 1 671 ? 6.547 -12.935 31.388 1.00 89.75 671 LEU A C 1
ATOM 5245 O O . LEU A 1 671 ? 5.696 -12.090 31.106 1.00 89.75 671 LEU A O 1
ATOM 5249 N N . ASN A 1 672 ? 6.823 -13.295 32.644 1.00 88.38 672 ASN A N 1
ATOM 5250 C CA . ASN A 1 672 ? 6.073 -12.821 33.810 1.00 88.38 672 ASN A CA 1
ATOM 5251 C C . ASN A 1 672 ? 6.226 -11.315 34.075 1.00 88.38 672 ASN A C 1
ATOM 5253 O O . ASN A 1 672 ? 5.363 -10.723 34.719 1.00 88.38 672 ASN A O 1
ATOM 5257 N N . SER A 1 673 ? 7.286 -10.687 33.560 1.00 92.12 673 SER A N 1
ATOM 5258 C CA . SER A 1 673 ? 7.536 -9.246 33.688 1.00 92.12 673 SER A CA 1
ATOM 5259 C C . SER A 1 673 ? 7.136 -8.429 32.448 1.00 92.12 673 SER A C 1
ATOM 5261 O O . SER A 1 673 ? 7.398 -7.227 32.402 1.00 92.12 673 SER A O 1
ATOM 5263 N N . THR A 1 674 ? 6.512 -9.037 31.432 1.00 94.88 674 THR A N 1
ATOM 5264 C CA . THR A 1 674 ? 6.103 -8.317 30.210 1.00 94.88 674 THR A CA 1
ATOM 5265 C C . THR A 1 674 ? 4.863 -7.440 30.385 1.00 94.88 674 THR A C 1
ATOM 5267 O O . THR A 1 674 ? 3.936 -7.765 31.128 1.00 94.88 674 THR A O 1
ATOM 5270 N N . TRP A 1 675 ? 4.838 -6.329 29.643 1.00 97.75 675 TRP A N 1
ATOM 5271 C CA . TRP A 1 675 ? 3.704 -5.409 29.554 1.00 97.75 675 TRP A CA 1
ATOM 5272 C C . TRP A 1 675 ? 3.251 -5.273 28.097 1.00 97.75 675 TRP A C 1
ATOM 5274 O O . TRP A 1 675 ? 4.042 -4.903 27.231 1.00 97.75 675 TRP A O 1
ATOM 5284 N N . GLY A 1 676 ? 1.981 -5.556 27.814 1.00 98.06 676 GLY A N 1
ATOM 5285 C CA . GLY A 1 676 ? 1.349 -5.266 26.527 1.00 98.06 676 GLY A CA 1
ATOM 5286 C C . GLY A 1 676 ? 1.106 -3.769 26.336 1.00 98.06 676 GLY A C 1
ATOM 5287 O O . GLY A 1 676 ? 0.741 -3.083 27.290 1.00 98.06 676 GLY A O 1
ATOM 5288 N N . LEU A 1 677 ? 1.303 -3.279 25.111 1.00 98.12 677 LEU A N 1
ATOM 5289 C CA . LEU A 1 677 ? 1.108 -1.890 24.706 1.00 98.12 677 LEU A CA 1
ATOM 5290 C C . LEU A 1 677 ? 0.372 -1.811 23.363 1.00 98.12 677 LEU A C 1
ATOM 5292 O O . LEU A 1 677 ? 0.744 -2.502 22.411 1.00 98.12 677 LEU A O 1
ATOM 5296 N N . ASP A 1 678 ? -0.611 -0.914 23.287 1.00 97.69 678 ASP A N 1
ATOM 5297 C CA . ASP A 1 678 ? -1.240 -0.466 22.036 1.00 97.69 678 ASP A CA 1
ATOM 5298 C C . ASP A 1 678 ? -1.576 1.043 22.101 1.00 97.69 678 ASP A C 1
ATOM 5300 O O . ASP A 1 678 ? -1.392 1.672 23.152 1.00 97.69 678 ASP A O 1
ATOM 5304 N N . CYS A 1 679 ? -2.035 1.638 20.994 1.00 96.06 679 CYS A N 1
ATOM 5305 C CA . CYS A 1 679 ? -2.475 3.039 20.916 1.00 96.06 679 CYS A CA 1
ATOM 5306 C C . CYS A 1 679 ? -3.741 3.199 20.054 1.00 96.06 679 CYS A C 1
ATOM 5308 O O . CYS A 1 679 ? -3.845 2.600 18.990 1.00 96.06 679 CYS A O 1
ATOM 5310 N N . GLU A 1 680 ? -4.642 4.122 20.418 1.00 94.81 680 GLU A N 1
ATOM 5311 C CA . GLU A 1 680 ? -5.825 4.465 19.604 1.00 94.81 680 GLU A CA 1
ATOM 5312 C C . GLU A 1 680 ? -5.917 5.963 19.270 1.00 94.81 680 GLU A C 1
ATOM 5314 O O . GLU A 1 680 ? -5.589 6.839 20.081 1.00 94.81 680 GLU A O 1
ATOM 5319 N N . TRP A 1 681 ? -6.382 6.275 18.055 1.00 91.88 681 TRP A N 1
ATOM 5320 C CA . TRP A 1 681 ? -6.534 7.645 17.547 1.00 91.88 681 TRP A CA 1
ATOM 5321 C C . TRP A 1 681 ? -7.638 7.775 16.496 1.00 91.88 681 TRP A C 1
ATOM 5323 O O . TRP A 1 681 ? -8.005 6.823 15.811 1.00 91.88 681 TRP A O 1
ATOM 5333 N N . LYS A 1 682 ? -8.169 8.990 16.331 1.00 85.50 682 LYS A N 1
ATOM 5334 C CA . LYS A 1 682 ? -9.244 9.264 15.367 1.00 85.50 682 LYS A CA 1
ATOM 5335 C C . LYS A 1 682 ? -8.798 9.006 13.914 1.00 85.50 682 LYS A C 1
ATOM 5337 O O . LYS A 1 682 ? -7.805 9.607 13.486 1.00 85.50 682 LYS A O 1
ATOM 5342 N N . PRO A 1 683 ? -9.535 8.206 13.121 1.00 74.06 683 PRO A N 1
ATOM 5343 C CA . PRO A 1 683 ? -9.246 8.015 11.699 1.00 74.06 683 PRO A CA 1
ATOM 5344 C C . PRO A 1 683 ? -9.312 9.322 10.889 1.00 74.06 683 PRO A C 1
ATOM 5346 O O . PRO A 1 683 ? -10.176 10.171 11.113 1.00 74.06 683 PRO A O 1
ATOM 5349 N N . GLY A 1 684 ? -8.401 9.486 9.926 1.00 62.94 684 GLY A N 1
ATOM 5350 C CA . GLY A 1 684 ? -8.388 10.626 9.003 1.00 62.94 684 GLY A CA 1
ATOM 5351 C C . GLY A 1 684 ? -9.270 10.379 7.776 1.00 62.94 684 GLY A C 1
ATOM 5352 O O . GLY A 1 684 ? -8.990 9.476 6.994 1.00 62.94 684 GLY A O 1
ATOM 5353 N N . LEU A 1 685 ? -10.311 11.198 7.586 1.00 47.31 685 LEU A N 1
ATOM 5354 C CA . LEU A 1 685 ? -11.230 11.108 6.435 1.00 47.31 685 LEU A CA 1
ATOM 5355 C C . LEU A 1 685 ? -10.681 11.751 5.144 1.00 47.31 685 LEU A C 1
ATOM 5357 O O . LEU A 1 685 ? -11.208 11.512 4.062 1.00 47.31 685 LEU A O 1
ATOM 5361 N N . GLU A 1 686 ? -9.615 12.551 5.239 1.00 46.16 686 GLU A N 1
ATOM 5362 C CA . GLU A 1 686 ? -8.984 13.241 4.107 1.00 46.16 686 GLU A CA 1
ATOM 5363 C C . GLU A 1 686 ? -7.502 12.879 3.990 1.00 46.16 686 GLU A C 1
ATOM 5365 O O . GLU A 1 686 ? -6.793 12.732 4.989 1.00 46.16 686 GLU A O 1
ATOM 5370 N N . HIS A 1 687 ? -7.007 12.806 2.754 1.00 35.00 687 HIS A N 1
ATOM 5371 C CA . HIS A 1 687 ? -5.616 12.473 2.454 1.00 35.00 687 HIS A CA 1
ATOM 5372 C C . HIS A 1 687 ? -4.655 13.571 2.956 1.00 35.00 687 HIS A C 1
ATOM 5374 O O . HIS A 1 687 ? -4.431 14.574 2.281 1.00 35.00 687 HIS A O 1
ATOM 5380 N N . GLY A 1 688 ? -4.077 13.367 4.144 1.00 42.50 688 GLY A N 1
ATOM 5381 C CA . GLY A 1 688 ? -3.105 14.275 4.768 1.00 42.50 688 GLY A CA 1
ATOM 5382 C C . GLY A 1 688 ? -3.541 14.904 6.096 1.00 42.50 688 GLY A C 1
ATOM 5383 O O . GLY A 1 688 ? -2.718 15.570 6.722 1.00 42.50 688 GLY A O 1
ATOM 5384 N N . LYS A 1 689 ? -4.781 14.682 6.560 1.00 53.53 689 LYS A N 1
ATOM 5385 C CA . LYS A 1 689 ? -5.181 15.001 7.943 1.00 53.53 689 LYS A CA 1
ATOM 5386 C C . LYS A 1 689 ? -4.784 13.851 8.869 1.00 53.53 689 LYS A C 1
ATOM 5388 O O . LYS A 1 689 ? -5.142 12.705 8.616 1.00 53.53 689 LYS A O 1
ATOM 5393 N N . ASP A 1 690 ? -4.058 14.170 9.935 1.00 67.31 690 ASP A N 1
ATOM 5394 C CA . ASP A 1 690 ? -3.490 13.207 10.880 1.00 67.31 690 ASP A CA 1
ATOM 5395 C C . ASP A 1 690 ? -3.722 13.689 12.317 1.00 67.31 690 ASP A C 1
ATOM 5397 O O . ASP A 1 690 ? -3.374 14.819 12.658 1.00 67.31 690 ASP A O 1
ATOM 5401 N N . ASN A 1 691 ? -4.344 12.846 13.142 1.00 81.12 691 ASN A N 1
ATOM 5402 C CA . ASN A 1 691 ? -4.801 13.196 14.492 1.00 81.12 691 ASN A CA 1
ATOM 5403 C C . ASN A 1 691 ? -3.826 12.650 15.550 1.00 81.12 691 ASN A C 1
ATOM 5405 O O . ASN A 1 691 ? -3.283 11.566 15.335 1.00 81.12 691 ASN A O 1
ATOM 5409 N N . PRO A 1 692 ? -3.585 13.335 16.682 1.00 87.12 692 PRO A N 1
ATOM 5410 C CA . PRO A 1 692 ? -2.706 12.826 17.740 1.00 87.12 692 PRO A CA 1
ATOM 5411 C C . PRO A 1 692 ? -3.253 11.536 18.376 1.00 87.12 692 PRO A C 1
ATOM 5413 O O . PRO A 1 692 ? -4.458 11.269 18.320 1.00 87.12 692 PRO A O 1
ATOM 5416 N N . VAL A 1 693 ? -2.374 10.755 19.017 1.00 92.62 693 VAL A N 1
ATOM 5417 C CA . VAL A 1 693 ? -2.789 9.607 19.846 1.00 92.62 693 VAL A CA 1
ATOM 5418 C C . VAL A 1 693 ? -3.769 10.084 20.915 1.00 92.62 693 VAL A C 1
ATOM 5420 O O . VAL A 1 693 ? -3.467 10.989 21.689 1.00 92.62 693 VAL A O 1
ATOM 5423 N N . SER A 1 694 ? -4.964 9.497 20.920 1.00 94.06 694 SER A N 1
ATOM 5424 C CA . SER A 1 694 ? -6.062 9.889 21.806 1.00 94.06 694 SER A CA 1
ATOM 5425 C C . SER A 1 694 ? -6.064 9.059 23.092 1.00 94.06 694 SER A C 1
ATOM 5427 O O . SER A 1 694 ? -6.423 9.584 24.145 1.00 94.06 694 SER A O 1
ATOM 5429 N N . LEU A 1 695 ? -5.639 7.791 23.003 1.00 96.38 695 LEU A N 1
ATOM 5430 C CA . LEU A 1 695 ? -5.468 6.852 24.113 1.00 96.38 695 LEU A CA 1
ATOM 5431 C C . LEU A 1 695 ? -4.185 6.032 23.932 1.00 96.38 695 LEU A C 1
ATOM 5433 O O . LEU A 1 695 ? -3.881 5.604 22.821 1.00 96.38 695 LEU A O 1
ATOM 5437 N N . LEU A 1 696 ? -3.495 5.762 25.038 1.00 98.19 696 LEU A N 1
ATOM 5438 C CA . LEU A 1 696 ? -2.453 4.737 25.152 1.00 98.19 696 LEU A CA 1
ATOM 5439 C C . LEU A 1 696 ? -3.006 3.606 26.021 1.00 98.19 696 LEU A C 1
ATOM 5441 O O . LEU A 1 696 ? -3.583 3.869 27.078 1.00 98.19 696 LEU A O 1
ATOM 5445 N N . GLN A 1 697 ? -2.821 2.360 25.605 1.00 98.06 697 GLN A N 1
ATOM 5446 C CA . GLN A 1 697 ? -3.216 1.192 26.382 1.00 98.06 697 GLN A CA 1
ATOM 5447 C C . GLN A 1 697 ? -1.982 0.455 26.885 1.00 98.06 697 GLN A C 1
ATOM 5449 O O . GLN A 1 697 ? -1.044 0.206 26.133 1.00 98.06 697 GLN A O 1
ATOM 5454 N N . LEU A 1 698 ? -1.988 0.109 28.171 1.00 98.38 698 LEU A N 1
ATOM 5455 C CA . LEU A 1 698 ? -0.938 -0.665 28.832 1.00 98.38 698 LEU A CA 1
ATOM 5456 C C . LEU A 1 698 ? -1.580 -1.831 29.578 1.00 98.38 698 LEU A C 1
ATOM 5458 O O . LEU A 1 698 ? -2.654 -1.666 30.153 1.00 98.38 698 LEU A O 1
ATOM 5462 N N . SER A 1 699 ? -0.936 -2.992 29.634 1.00 97.31 699 SER A N 1
ATOM 5463 C CA . SER A 1 699 ? -1.410 -4.089 30.481 1.00 97.31 699 SER A CA 1
ATOM 5464 C C . SER A 1 699 ? -0.283 -4.977 30.970 1.00 97.31 699 SER A C 1
ATOM 5466 O O . SER A 1 699 ? 0.493 -5.492 30.170 1.00 97.31 699 SER A O 1
ATOM 5468 N N . SER A 1 700 ? -0.258 -5.241 32.274 1.00 92.44 700 SER A N 1
ATOM 5469 C CA . SER A 1 700 ? 0.416 -6.424 32.808 1.00 92.44 700 SER A CA 1
ATOM 5470 C C . SER A 1 700 ? -0.448 -7.671 32.554 1.00 92.44 700 SER A C 1
ATOM 5472 O O . SER A 1 700 ? -1.532 -7.586 31.966 1.00 92.44 700 SER A O 1
ATOM 5474 N N . ARG A 1 701 ? 0.002 -8.832 33.043 1.00 87.19 701 ARG A N 1
ATOM 5475 C CA . ARG A 1 701 ? -0.765 -10.090 33.043 1.00 87.19 701 ARG A CA 1
ATOM 5476 C C . ARG A 1 701 ? -2.095 -10.007 33.815 1.00 87.19 701 ARG A C 1
ATOM 5478 O O . ARG A 1 701 ? -3.018 -10.744 33.492 1.00 87.19 701 ARG A O 1
ATOM 5485 N N . HIS A 1 702 ? -2.190 -9.124 34.815 1.00 85.50 702 HIS A N 1
ATOM 5486 C CA . HIS A 1 702 ? -3.298 -9.100 35.786 1.00 85.50 702 HIS A CA 1
ATOM 5487 C C . HIS A 1 702 ? -4.081 -7.777 35.826 1.00 85.50 702 HIS A C 1
ATOM 5489 O O . HIS A 1 702 ? -5.162 -7.726 36.410 1.00 85.50 702 HIS A O 1
ATOM 5495 N N . ARG A 1 703 ? -3.555 -6.692 35.235 1.00 92.19 703 ARG A N 1
ATOM 5496 C CA . ARG A 1 703 ? -4.202 -5.372 35.258 1.00 92.19 703 ARG A CA 1
ATOM 5497 C C . ARG A 1 703 ? -3.916 -4.565 33.995 1.00 92.19 703 ARG A C 1
ATOM 5499 O O . ARG A 1 703 ? -2.769 -4.494 33.553 1.00 92.19 703 ARG A O 1
ATOM 5506 N N . SER A 1 704 ? -4.952 -3.924 33.460 1.00 96.69 704 SER A N 1
ATOM 5507 C CA . SER A 1 704 ? -4.887 -3.056 32.280 1.00 96.69 704 SER A CA 1
ATOM 5508 C C . SER A 1 704 ? -5.186 -1.598 32.619 1.00 96.69 704 SER A C 1
ATOM 5510 O O . SER A 1 704 ? -5.976 -1.293 33.513 1.00 96.69 704 SER A O 1
ATOM 5512 N N . TYR A 1 705 ? -4.600 -0.691 31.848 1.00 97.94 705 TYR A N 1
ATOM 5513 C CA . TYR A 1 705 ? -4.651 0.750 32.042 1.00 97.94 705 TYR A CA 1
ATOM 5514 C C . TYR A 1 705 ? -4.978 1.433 30.718 1.00 97.94 705 TYR A C 1
ATOM 5516 O O . TYR A 1 705 ? -4.280 1.243 29.721 1.00 97.94 705 TYR A O 1
ATOM 5524 N N . ILE A 1 706 ? -6.028 2.250 30.718 1.00 98.00 706 ILE A N 1
ATOM 5525 C CA . ILE A 1 706 ? -6.400 3.105 29.589 1.00 98.00 706 ILE A CA 1
ATOM 5526 C C . ILE A 1 706 ? -5.949 4.518 29.924 1.00 98.00 706 ILE A C 1
ATOM 5528 O O . ILE A 1 706 ? -6.586 5.196 30.727 1.00 98.00 706 ILE A O 1
ATOM 5532 N N . VAL A 1 707 ? -4.831 4.949 29.351 1.00 98.00 707 VAL A N 1
ATOM 5533 C CA . VAL A 1 707 ? -4.233 6.259 29.607 1.00 98.00 707 VAL A CA 1
ATOM 5534 C C . VAL A 1 707 ? -4.849 7.283 28.657 1.00 98.00 707 VAL A C 1
ATOM 5536 O O . VAL A 1 707 ? -4.644 7.236 27.442 1.00 98.00 707 VAL A O 1
ATOM 5539 N N . ASP A 1 708 ? -5.625 8.213 29.214 1.00 96.44 708 ASP A N 1
ATOM 5540 C CA . ASP A 1 708 ? -6.358 9.229 28.460 1.00 96.44 708 ASP A CA 1
ATOM 5541 C C . ASP A 1 708 ? -5.452 10.408 28.084 1.00 96.44 708 ASP A C 1
ATOM 5543 O O . ASP A 1 708 ? -5.525 11.489 28.671 1.00 96.44 708 ASP A O 1
ATOM 5547 N N . LEU A 1 709 ? -4.575 10.193 27.099 1.00 95.44 709 LEU A N 1
ATOM 5548 C CA . LEU A 1 709 ? -3.610 11.197 26.640 1.00 95.44 709 LEU A CA 1
ATOM 5549 C C . LEU A 1 709 ? -4.282 12.486 26.140 1.00 95.44 709 LEU A C 1
ATOM 5551 O O . LEU A 1 709 ? -3.736 13.565 26.341 1.00 95.44 709 LEU A O 1
ATOM 5555 N N . GLN A 1 710 ? -5.491 12.409 25.576 1.00 91.75 710 GLN A N 1
ATOM 5556 C CA . GLN A 1 710 ? -6.264 13.600 25.196 1.00 91.75 710 GLN A CA 1
ATOM 5557 C C . GLN A 1 710 ? -6.702 14.455 26.400 1.00 91.75 710 GLN A C 1
ATOM 5559 O O . GLN A 1 710 ? -6.835 15.669 26.260 1.00 91.75 710 GLN A O 1
ATOM 5564 N N . SER A 1 711 ? -6.945 13.841 27.563 1.00 90.00 711 SER A N 1
ATOM 5565 C CA . SER A 1 711 ? -7.326 14.550 28.795 1.00 90.00 711 SER A CA 1
ATOM 5566 C C . SER A 1 711 ? -6.127 14.894 29.692 1.00 90.00 711 SER A C 1
ATOM 5568 O O . SER A 1 711 ? -6.228 15.795 30.522 1.00 90.00 711 SER A O 1
ATOM 5570 N N . LEU A 1 712 ? -5.003 14.182 29.548 1.00 92.06 712 LEU A N 1
ATOM 5571 C CA . LEU A 1 712 ? -3.792 14.358 30.359 1.00 92.06 712 LEU A CA 1
ATOM 5572 C C . LEU A 1 712 ? -2.737 15.279 29.724 1.00 92.06 712 LEU A C 1
ATOM 5574 O O . LEU A 1 712 ? -1.968 15.886 30.469 1.00 92.06 712 LEU A O 1
ATOM 5578 N N . CYS A 1 713 ? -2.672 15.372 28.390 1.00 90.31 713 CYS A N 1
ATOM 5579 C CA . CYS A 1 713 ? -1.591 16.043 27.658 1.00 90.31 713 CYS A CA 1
ATOM 5580 C C . CYS A 1 713 ? -2.080 17.210 26.788 1.00 90.31 713 CYS A C 1
ATOM 5582 O O . CYS A 1 713 ? -3.197 17.210 26.271 1.00 90.31 713 CYS A O 1
ATOM 5584 N N . GLN A 1 714 ? -1.209 18.195 26.558 1.00 80.88 714 GLN A N 1
ATOM 5585 C CA . GLN A 1 714 ? -1.465 19.270 25.600 1.00 80.88 714 GLN A CA 1
ATOM 5586 C C . GLN A 1 714 ? -1.222 18.798 24.158 1.00 80.88 714 GLN A C 1
ATOM 5588 O O . GLN A 1 714 ? -0.239 18.119 23.859 1.00 80.88 714 GLN A O 1
ATOM 5593 N N . VAL A 1 715 ? -2.099 19.203 23.233 1.00 64.38 715 VAL A N 1
ATOM 5594 C CA . VAL A 1 715 ? -1.967 18.883 21.802 1.00 64.38 715 VAL A CA 1
ATOM 5595 C C . VAL A 1 715 ? -1.052 19.902 21.118 1.00 64.38 715 VAL A C 1
ATOM 5597 O O . VAL A 1 715 ? -1.488 20.944 20.623 1.00 64.38 715 VAL A O 1
ATOM 5600 N N . SER A 1 716 ? 0.236 19.567 21.043 1.00 55.97 716 SER A N 1
ATOM 5601 C CA . SER A 1 716 ? 1.310 20.450 20.558 1.00 55.97 716 SER A CA 1
ATOM 5602 C C . SER A 1 716 ? 1.204 20.872 19.083 1.00 55.97 716 SER A C 1
ATOM 5604 O O . SER A 1 716 ? 1.949 21.743 18.645 1.00 55.97 716 SER A O 1
ATOM 5606 N N . HIS A 1 717 ? 0.256 20.325 18.312 1.00 51.16 717 HIS A N 1
ATOM 5607 C CA . HIS A 1 717 ? -0.001 20.714 16.918 1.00 51.16 717 HIS A CA 1
ATOM 5608 C C . HIS A 1 717 ? -0.511 22.159 16.745 1.00 51.16 717 HIS A C 1
ATOM 5610 O O . HIS A 1 717 ? -0.353 22.719 15.662 1.00 51.16 717 HIS A O 1
ATOM 5616 N N . HIS A 1 718 ? -1.100 22.773 17.780 1.00 44.44 718 HIS A N 1
ATOM 5617 C CA . HIS A 1 718 ? -1.675 24.127 17.697 1.00 44.44 718 HIS A CA 1
ATOM 5618 C C . HIS A 1 718 ? -0.735 25.256 18.158 1.00 44.44 718 HIS A C 1
ATOM 5620 O O . HIS A 1 718 ? -1.082 26.422 18.006 1.00 44.44 718 HIS A O 1
ATOM 5626 N N . LEU A 1 719 ? 0.453 24.930 18.682 1.00 44.88 719 LEU A N 1
ATOM 5627 C CA . LEU A 1 719 ? 1.444 25.893 19.204 1.00 44.88 719 LEU A CA 1
ATOM 5628 C C . LEU A 1 719 ? 2.691 26.008 18.299 1.00 44.88 719 LEU A C 1
ATOM 5630 O O . LEU A 1 719 ? 3.782 26.385 18.735 1.00 44.88 719 LEU A O 1
ATOM 5634 N N . VAL A 1 720 ? 2.531 25.637 17.025 1.00 46.88 720 VAL A N 1
ATOM 5635 C CA . VAL A 1 720 ? 3.591 25.584 16.008 1.00 46.88 720 VAL A CA 1
ATOM 5636 C C . VAL A 1 720 ? 3.710 26.927 15.282 1.00 46.88 720 VAL A C 1
ATOM 5638 O O . VAL A 1 720 ? 3.485 27.039 14.077 1.00 46.88 720 VAL A O 1
ATOM 5641 N N . ASP A 1 721 ? 4.127 27.949 16.026 1.00 40.97 721 ASP A N 1
ATOM 5642 C CA . ASP A 1 721 ? 4.695 29.155 15.424 1.00 40.97 721 ASP A CA 1
ATOM 5643 C C . ASP A 1 721 ? 5.991 28.813 14.660 1.00 40.97 721 ASP A C 1
ATOM 5645 O O . ASP A 1 721 ? 6.636 27.781 14.879 1.00 40.97 721 ASP A O 1
ATOM 5649 N N . GLY A 1 722 ? 6.395 29.686 13.733 1.00 46.59 722 GLY A N 1
ATOM 5650 C CA . GLY A 1 722 ? 7.468 29.427 12.758 1.00 46.59 722 GLY A CA 1
ATOM 5651 C C . GLY A 1 722 ? 8.899 29.271 13.308 1.00 46.59 722 GLY A C 1
ATOM 5652 O O . GLY A 1 722 ? 9.838 29.247 12.515 1.00 46.59 722 GLY A O 1
ATOM 5653 N N . ALA A 1 723 ? 9.088 29.174 14.627 1.00 41.06 723 ALA A N 1
ATOM 5654 C CA . ALA A 1 723 ? 10.376 29.236 15.319 1.00 41.06 723 ALA A CA 1
ATOM 5655 C C . ALA A 1 723 ? 10.734 27.919 16.050 1.00 41.06 723 ALA A C 1
ATOM 5657 O O . ALA A 1 723 ? 10.748 27.858 17.277 1.00 41.06 723 ALA A O 1
ATOM 5658 N N . GLY A 1 724 ? 11.056 26.870 15.282 1.00 53.00 724 GLY A N 1
ATOM 5659 C CA . GLY A 1 724 ? 11.556 25.580 15.801 1.00 53.00 724 GLY A CA 1
ATOM 5660 C C . GLY A 1 724 ? 10.517 24.748 16.564 1.00 53.00 724 GLY A C 1
ATOM 5661 O O . GLY A 1 724 ? 9.333 25.095 16.611 1.00 53.00 724 GLY A O 1
ATOM 5662 N N . TRP A 1 725 ? 10.929 23.622 17.156 1.00 54.03 725 TRP A N 1
ATOM 5663 C CA . TRP A 1 725 ? 10.109 22.946 18.173 1.00 54.03 725 TRP A CA 1
ATOM 5664 C C . TRP A 1 725 ? 10.044 23.818 19.437 1.00 54.03 725 TRP A C 1
ATOM 5666 O O . TRP A 1 725 ? 10.853 23.685 20.352 1.00 54.03 725 TRP A O 1
ATOM 5676 N N . THR A 1 726 ? 9.082 24.744 19.454 1.00 48.59 726 THR A N 1
ATOM 5677 C CA . THR A 1 726 ? 8.737 25.598 20.593 1.00 48.59 726 THR A CA 1
ATOM 5678 C C . THR A 1 726 ? 8.613 24.757 21.863 1.00 48.59 726 THR A C 1
ATOM 5680 O O . THR A 1 726 ? 7.893 23.759 21.886 1.00 48.59 726 THR A O 1
ATOM 5683 N N . GLN A 1 727 ? 9.341 25.136 22.921 1.00 55.88 727 GLN A N 1
ATOM 5684 C CA . GLN A 1 727 ? 9.331 24.401 24.187 1.00 55.88 727 GLN A CA 1
ATOM 5685 C C . GLN A 1 727 ? 7.987 24.591 24.900 1.00 55.88 727 GLN A C 1
ATOM 5687 O O . GLN A 1 727 ? 7.799 25.512 25.695 1.00 55.88 727 GLN A O 1
ATOM 5692 N N . VAL A 1 728 ? 7.045 23.696 24.598 1.00 68.00 728 VAL A N 1
ATOM 5693 C CA . VAL A 1 728 ? 5.825 23.494 25.380 1.00 68.00 728 VAL A CA 1
ATOM 5694 C C . VAL A 1 728 ? 6.255 22.983 26.753 1.00 68.00 728 VAL A C 1
ATOM 5696 O O . VAL A 1 728 ? 6.648 21.828 26.902 1.00 68.00 728 VAL A O 1
ATOM 5699 N N . ASN A 1 729 ? 6.225 23.865 27.752 1.00 77.62 729 ASN A N 1
ATOM 5700 C CA . ASN A 1 729 ? 6.503 23.492 29.135 1.00 77.62 729 ASN A CA 1
ATOM 5701 C C . ASN A 1 729 ? 5.436 22.496 29.604 1.00 77.62 729 ASN A C 1
ATOM 5703 O O . ASN A 1 729 ? 4.264 22.859 29.712 1.00 77.62 729 ASN A O 1
ATOM 5707 N N . ALA A 1 730 ? 5.850 21.260 29.887 1.00 84.69 730 ALA A N 1
ATOM 5708 C CA . ALA A 1 730 ? 4.964 20.210 30.373 1.00 84.69 730 ALA A CA 1
ATOM 5709 C C . ALA A 1 730 ? 4.214 20.663 31.639 1.00 84.69 730 ALA A C 1
ATOM 5711 O O . ALA A 1 730 ? 4.802 21.198 32.584 1.00 84.69 730 ALA A O 1
ATOM 5712 N N . THR A 1 731 ? 2.901 20.440 31.668 1.00 91.00 731 THR A N 1
ATOM 5713 C CA . THR A 1 731 ? 2.075 20.688 32.855 1.00 91.00 731 THR A CA 1
ATOM 5714 C C . THR A 1 731 ? 2.480 19.784 34.027 1.00 91.00 731 THR A C 1
ATOM 5716 O O . THR A 1 731 ? 3.109 18.746 33.826 1.00 91.00 731 THR A O 1
ATOM 5719 N N . PRO A 1 732 ? 2.064 20.091 35.272 1.00 92.06 732 PRO A N 1
ATOM 5720 C CA . PRO A 1 732 ? 2.246 19.175 36.401 1.00 92.06 732 PRO A CA 1
ATOM 5721 C C . PRO A 1 732 ? 1.657 17.772 36.176 1.00 92.06 732 PRO A C 1
ATOM 5723 O O . PRO A 1 732 ? 2.198 16.804 36.703 1.00 92.06 732 PRO A O 1
ATOM 5726 N N . MET A 1 733 ? 0.589 17.652 35.375 1.00 92.06 733 MET A N 1
ATOM 5727 C CA . MET A 1 733 ? 0.008 16.361 34.991 1.00 92.06 733 MET A CA 1
ATOM 5728 C C . MET A 1 733 ? 0.927 15.604 34.027 1.00 92.06 733 MET A C 1
ATOM 5730 O O . MET A 1 733 ? 1.236 14.437 34.248 1.00 92.06 733 MET A O 1
ATOM 5734 N N . GLU A 1 734 ? 1.423 16.287 32.995 1.00 94.50 734 GLU A N 1
ATOM 5735 C CA . GLU A 1 734 ? 2.354 15.719 32.019 1.00 94.50 734 GLU A CA 1
ATOM 5736 C C . GLU A 1 734 ? 3.708 15.364 32.636 1.00 94.50 734 GLU A C 1
ATOM 5738 O O . GLU A 1 734 ? 4.259 14.328 32.297 1.00 94.50 734 GLU A O 1
ATOM 5743 N N . MET A 1 735 ? 4.223 16.149 33.587 1.00 94.25 735 MET A N 1
ATOM 5744 C CA . MET A 1 735 ? 5.441 15.805 34.333 1.00 94.25 735 MET A CA 1
ATOM 5745 C C . MET A 1 735 ? 5.242 14.583 35.245 1.00 94.25 735 MET A C 1
ATOM 5747 O O . MET A 1 735 ? 6.162 13.782 35.407 1.00 94.25 735 MET A O 1
ATOM 5751 N N . GLN A 1 736 ? 4.048 14.402 35.825 1.00 95.50 736 GLN A N 1
ATOM 5752 C CA . GLN A 1 736 ? 3.712 13.174 36.555 1.00 95.50 736 GLN A CA 1
ATOM 5753 C C . GLN A 1 736 ? 3.629 11.972 35.596 1.00 95.50 736 GLN A C 1
ATOM 5755 O O . GLN A 1 736 ? 4.134 10.897 35.917 1.00 95.50 736 GLN A O 1
ATOM 5760 N N . LEU A 1 737 ? 3.038 12.159 34.412 1.00 96.88 737 LEU A N 1
ATOM 5761 C CA . LEU A 1 737 ? 2.898 11.121 33.389 1.00 96.88 737 LEU A CA 1
ATOM 5762 C C . LEU A 1 737 ? 4.252 10.711 32.803 1.00 96.88 737 LEU A C 1
ATOM 5764 O O . LEU A 1 737 ? 4.536 9.523 32.686 1.00 96.88 737 LEU A O 1
ATOM 5768 N N . ASP A 1 738 ? 5.101 11.686 32.487 1.00 96.00 738 ASP A N 1
ATOM 5769 C CA . ASP A 1 738 ? 6.457 11.487 31.986 1.00 96.00 738 ASP A CA 1
ATOM 5770 C C . ASP A 1 738 ? 7.311 10.700 32.984 1.00 96.00 738 ASP A C 1
ATOM 5772 O O . ASP A 1 738 ? 7.956 9.722 32.602 1.00 96.00 738 ASP A O 1
ATOM 5776 N N . ARG A 1 739 ? 7.232 11.042 34.279 1.00 96.19 739 ARG A N 1
ATOM 5777 C CA . ARG A 1 739 ? 7.891 10.295 35.360 1.00 96.19 739 ARG A CA 1
ATOM 5778 C C . ARG A 1 739 ? 7.390 8.852 35.446 1.00 96.19 739 ARG A C 1
ATOM 5780 O O . ARG A 1 739 ? 8.208 7.933 35.471 1.00 96.19 739 ARG A O 1
ATOM 5787 N N . ALA A 1 740 ? 6.072 8.653 35.485 1.00 97.31 740 ALA A N 1
ATOM 5788 C CA . ALA A 1 740 ? 5.460 7.333 35.625 1.00 97.31 740 ALA A CA 1
ATOM 5789 C C . ALA A 1 740 ? 5.773 6.424 34.426 1.00 97.31 740 ALA A C 1
ATOM 5791 O O . ALA A 1 740 ? 6.235 5.299 34.600 1.00 97.31 740 ALA A O 1
ATOM 5792 N N . LEU A 1 741 ? 5.597 6.922 33.199 1.00 98.06 741 LEU A N 1
ATOM 5793 C CA . LEU A 1 741 ? 5.856 6.143 31.989 1.00 98.06 741 LEU A CA 1
ATOM 5794 C C . LEU A 1 741 ? 7.353 5.942 31.727 1.00 98.06 741 LEU A C 1
ATOM 5796 O O . LEU A 1 741 ? 7.733 4.871 31.265 1.00 98.06 741 LEU A O 1
ATOM 5800 N N . SER A 1 742 ? 8.225 6.889 32.096 1.00 97.44 742 SER A N 1
ATOM 5801 C CA . SER A 1 742 ? 9.684 6.703 32.010 1.00 97.44 742 SER A CA 1
ATOM 5802 C C . SER A 1 742 ? 10.190 5.529 32.853 1.00 97.44 742 SER A C 1
ATOM 5804 O O . SER A 1 742 ? 11.140 4.863 32.441 1.00 97.44 742 SER A O 1
ATOM 5806 N N . LYS A 1 743 ? 9.576 5.257 34.015 1.00 97.19 743 LYS A N 1
ATOM 5807 C CA . LYS A 1 743 ? 9.917 4.100 34.866 1.00 97.19 743 LYS A CA 1
ATOM 5808 C C . LYS A 1 743 ? 9.654 2.768 34.165 1.00 97.19 743 LYS A C 1
ATOM 5810 O O . LYS A 1 743 ? 10.465 1.854 34.281 1.00 97.19 743 LYS A O 1
ATOM 5815 N N . LEU A 1 744 ? 8.551 2.676 33.420 1.00 97.25 744 LEU A N 1
ATOM 5816 C CA . LEU A 1 744 ? 8.193 1.500 32.629 1.00 97.25 744 LEU A CA 1
ATOM 5817 C C . LEU A 1 744 ? 9.027 1.433 31.339 1.00 97.25 744 LEU A C 1
ATOM 5819 O O . LEU A 1 744 ? 9.799 0.501 31.138 1.00 97.25 744 LEU A O 1
ATOM 5823 N N . PHE A 1 745 ? 8.921 2.451 30.483 1.00 97.88 745 PHE A N 1
ATOM 5824 C CA . PHE A 1 745 ? 9.439 2.431 29.114 1.00 97.88 745 PHE A CA 1
ATOM 5825 C C . PHE A 1 745 ? 10.964 2.382 29.012 1.00 97.88 745 PHE A C 1
ATOM 5827 O O . PHE A 1 745 ? 11.484 1.846 28.034 1.00 97.88 745 PHE A O 1
ATOM 5834 N N . HIS A 1 746 ? 11.703 2.899 29.996 1.00 94.81 746 HIS A N 1
ATOM 5835 C CA . HIS A 1 746 ? 13.164 2.835 29.978 1.00 94.81 746 HIS A CA 1
ATOM 5836 C C . HIS A 1 746 ? 13.742 1.560 30.614 1.00 94.81 746 HIS A C 1
ATOM 5838 O O . HIS A 1 746 ? 14.954 1.342 30.507 1.00 94.81 746 HIS A O 1
ATOM 5844 N N . ASN A 1 747 ? 12.927 0.712 31.250 1.00 93.88 747 ASN A N 1
ATOM 5845 C CA . ASN A 1 747 ? 13.405 -0.425 32.033 1.00 93.88 747 ASN A CA 1
ATOM 5846 C C . ASN A 1 747 ? 13.571 -1.699 31.185 1.00 93.88 747 ASN A C 1
ATOM 5848 O O . ASN A 1 747 ? 12.651 -2.158 30.518 1.00 93.88 747 ASN A O 1
ATOM 5852 N N . HIS A 1 748 ? 14.755 -2.313 31.235 1.00 91.06 748 HIS A N 1
ATOM 5853 C CA . HIS A 1 748 ? 15.051 -3.547 30.499 1.00 91.06 748 HIS A CA 1
ATOM 5854 C C . HIS A 1 748 ? 14.424 -4.807 31.118 1.00 91.06 748 HIS A C 1
ATOM 5856 O O . HIS A 1 748 ? 14.316 -5.825 30.428 1.00 91.06 748 HIS A O 1
ATOM 5862 N N . ASN A 1 749 ? 14.009 -4.739 32.386 1.00 91.56 749 ASN A N 1
ATOM 5863 C CA . ASN A 1 749 ? 13.361 -5.830 33.115 1.00 91.56 749 ASN A CA 1
ATOM 5864 C C . ASN A 1 749 ? 11.830 -5.828 32.980 1.00 91.56 749 ASN A C 1
ATOM 5866 O O . ASN A 1 749 ? 11.213 -6.801 33.394 1.00 91.56 749 ASN A O 1
ATOM 5870 N N . LEU A 1 750 ? 11.227 -4.802 32.360 1.00 94.38 750 LEU A N 1
ATOM 5871 C CA . LEU A 1 750 ? 9.797 -4.754 32.019 1.00 94.38 750 LEU A CA 1
ATOM 5872 C C . LEU A 1 750 ? 9.613 -4.649 30.487 1.00 94.38 750 LEU A C 1
ATOM 5874 O O . LEU A 1 750 ? 9.409 -3.552 29.968 1.00 94.38 750 LEU A O 1
ATOM 5878 N N . PRO A 1 751 ? 9.742 -5.755 29.724 1.00 95.38 751 PRO A N 1
ATOM 5879 C CA . PRO A 1 751 ? 9.701 -5.713 28.263 1.00 95.38 751 PRO A CA 1
ATOM 5880 C C . PRO A 1 751 ? 8.336 -5.270 27.728 1.00 95.38 751 PRO A C 1
ATOM 5882 O O . PRO A 1 751 ? 7.304 -5.833 28.102 1.00 95.38 751 PRO A O 1
ATOM 5885 N N . LEU A 1 752 ? 8.344 -4.320 26.791 1.00 97.88 752 LEU A N 1
ATOM 5886 C CA . LEU A 1 752 ? 7.139 -3.861 26.098 1.00 97.88 752 LEU A CA 1
ATOM 5887 C C . LEU A 1 752 ? 6.798 -4.789 24.927 1.00 97.88 752 LEU A C 1
ATOM 5889 O O . LEU A 1 752 ? 7.589 -4.926 23.991 1.00 97.88 752 LEU A O 1
ATOM 5893 N N . LEU A 1 753 ? 5.612 -5.391 24.961 1.00 97.75 753 LEU A N 1
ATOM 5894 C CA . LEU A 1 753 ? 5.032 -6.189 23.882 1.00 97.75 753 LEU A CA 1
ATOM 5895 C C . LEU A 1 753 ? 4.081 -5.342 23.038 1.00 97.75 753 LEU A C 1
ATOM 5897 O O . LEU A 1 753 ? 3.309 -4.557 23.576 1.00 97.75 753 LEU A O 1
ATOM 5901 N N . GLY A 1 754 ? 4.051 -5.584 21.730 1.00 97.00 754 GLY A N 1
ATOM 5902 C CA . GLY A 1 754 ? 2.994 -5.066 20.859 1.00 97.00 754 GLY A CA 1
ATOM 5903 C C . GLY A 1 754 ? 2.929 -5.778 19.514 1.00 97.00 754 GLY A C 1
ATOM 5904 O O . GLY A 1 754 ? 3.772 -6.620 19.191 1.00 97.00 754 GLY A O 1
ATOM 5905 N N . PHE A 1 755 ? 1.910 -5.451 18.718 1.00 94.62 755 PHE A N 1
ATOM 5906 C CA . PHE A 1 755 ? 1.635 -6.110 17.441 1.00 94.62 755 PHE A CA 1
ATOM 5907 C C . PHE A 1 755 ? 1.932 -5.171 16.259 1.00 94.62 755 PHE A C 1
ATOM 5909 O O . PHE A 1 755 ? 1.045 -4.558 15.681 1.00 94.62 755 PHE A O 1
ATOM 5916 N N . GLY A 1 756 ? 3.198 -5.061 15.849 1.00 90.81 756 GLY A N 1
ATOM 5917 C CA . GLY A 1 756 ? 3.632 -4.040 14.880 1.00 90.81 756 GLY A CA 1
ATOM 5918 C C . GLY A 1 756 ? 3.996 -2.678 15.494 1.00 90.81 756 GLY A C 1
ATOM 5919 O O . GLY A 1 756 ? 4.283 -1.753 14.730 1.00 90.81 756 GLY A O 1
ATOM 5920 N N . ILE A 1 757 ? 4.083 -2.632 16.834 1.00 93.12 757 ILE A N 1
ATOM 5921 C CA . ILE A 1 757 ? 4.431 -1.556 17.802 1.00 93.12 757 ILE A CA 1
ATOM 5922 C C . ILE A 1 757 ? 5.347 -0.411 17.320 1.00 93.12 757 ILE A C 1
ATOM 5924 O O . ILE A 1 757 ? 5.313 0.718 17.806 1.00 93.12 757 ILE A O 1
ATOM 5928 N N . HIS A 1 758 ? 6.184 -0.675 16.323 1.00 89.75 758 HIS A N 1
ATOM 5929 C CA . HIS A 1 758 ? 7.017 0.298 15.624 1.00 89.75 758 HIS A CA 1
ATOM 5930 C C . HIS A 1 758 ? 6.271 1.445 14.925 1.00 89.75 758 HIS A C 1
ATOM 5932 O O . HIS A 1 758 ? 6.934 2.414 14.532 1.00 89.75 758 HIS A O 1
ATOM 5938 N N . GLN A 1 759 ? 4.962 1.322 14.702 1.00 88.12 759 GLN A N 1
ATOM 5939 C CA . GLN A 1 759 ? 4.121 2.413 14.204 1.00 88.12 759 GLN A CA 1
ATOM 5940 C C . GLN A 1 759 ? 3.630 3.269 15.372 1.00 88.12 759 GLN A C 1
ATOM 5942 O O . GLN A 1 759 ? 3.780 4.488 15.352 1.00 88.12 759 GLN A O 1
ATOM 5947 N N . ASP A 1 760 ? 3.175 2.609 16.424 1.00 93.50 760 ASP A N 1
ATOM 5948 C CA . ASP A 1 760 ? 2.382 3.152 17.526 1.00 93.50 760 ASP A CA 1
ATOM 5949 C C . ASP A 1 760 ? 3.261 3.972 18.474 1.00 93.50 760 ASP A C 1
ATOM 5951 O O . ASP A 1 760 ? 2.950 5.125 18.773 1.00 93.50 760 ASP A O 1
ATOM 5955 N N . LEU A 1 761 ? 4.459 3.466 18.797 1.00 95.19 761 LEU A N 1
ATOM 5956 C CA . LEU A 1 761 ? 5.487 4.229 19.517 1.00 95.19 761 LEU A CA 1
ATOM 5957 C C . LEU A 1 761 ? 5.940 5.474 18.735 1.00 95.19 761 LEU A C 1
ATOM 5959 O O . LEU A 1 761 ? 6.166 6.531 19.317 1.00 95.19 761 LEU A O 1
ATOM 5963 N N . GLY A 1 762 ? 6.059 5.371 17.406 1.00 91.44 762 GLY A N 1
ATOM 5964 C CA . GLY A 1 762 ? 6.460 6.500 16.559 1.00 91.44 762 GLY A CA 1
ATOM 5965 C C . GLY A 1 762 ? 5.354 7.542 16.393 1.00 91.44 762 GLY A C 1
ATOM 5966 O O . GLY A 1 762 ? 5.633 8.738 16.309 1.00 91.44 762 GLY A O 1
ATOM 5967 N N . LYS A 1 763 ? 4.099 7.089 16.385 1.00 88.88 763 LYS A N 1
ATOM 5968 C CA . LYS A 1 763 ? 2.895 7.914 16.332 1.00 88.88 763 LYS A CA 1
ATOM 5969 C C . LYS A 1 763 ? 2.661 8.647 17.657 1.00 88.88 763 LYS A C 1
ATOM 5971 O O . LYS A 1 763 ? 2.342 9.837 17.646 1.00 88.88 763 LYS A O 1
ATOM 5976 N N . MET A 1 764 ? 2.907 7.973 18.778 1.00 91.25 764 MET A N 1
ATOM 5977 C CA . MET A 1 764 ? 2.886 8.533 20.130 1.00 91.25 764 MET A CA 1
ATOM 5978 C C . MET A 1 764 ? 3.984 9.590 20.318 1.00 91.25 764 MET A C 1
ATOM 5980 O O . MET A 1 764 ? 3.664 10.727 20.661 1.00 91.25 764 MET A O 1
ATOM 5984 N N . ALA A 1 765 ? 5.237 9.278 19.956 1.00 90.62 765 ALA A N 1
ATOM 5985 C CA . ALA A 1 765 ? 6.344 10.241 19.954 1.00 90.62 765 ALA A CA 1
ATOM 5986 C C . ALA A 1 765 ? 6.014 11.507 19.139 1.00 90.62 765 ALA A C 1
ATOM 5988 O O . ALA A 1 765 ? 6.182 12.624 19.620 1.00 90.62 765 ALA A O 1
ATOM 5989 N N . MET A 1 766 ? 5.485 11.350 17.918 1.00 85.06 766 MET A N 1
ATOM 5990 C CA . MET A 1 766 ? 5.088 12.485 17.072 1.00 85.06 766 MET A CA 1
ATOM 5991 C C . MET A 1 766 ? 3.927 13.318 17.631 1.00 85.06 766 MET A C 1
ATOM 5993 O O . MET A 1 766 ? 3.827 14.491 17.276 1.00 85.06 766 MET A O 1
ATOM 5997 N N . SER A 1 767 ? 3.056 12.734 18.459 1.00 86.50 767 SER A N 1
ATOM 5998 C CA . SER A 1 767 ? 1.890 13.425 19.029 1.00 86.50 767 SER A CA 1
ATOM 5999 C C . SER A 1 767 ? 2.270 14.323 20.210 1.00 86.50 767 SER A C 1
ATOM 6001 O O . SER A 1 767 ? 1.698 15.401 20.369 1.00 86.50 767 SER A O 1
ATOM 6003 N N . PHE A 1 768 ? 3.259 13.899 21.004 1.00 87.94 768 PHE A N 1
ATOM 6004 C CA . PHE A 1 768 ? 3.672 14.554 22.249 1.00 87.94 768 PHE A CA 1
ATOM 6005 C C . PHE A 1 768 ? 5.205 14.736 22.307 1.00 87.94 768 PHE A C 1
ATOM 6007 O O . PHE A 1 768 ? 5.868 14.191 23.191 1.00 87.94 768 PHE A O 1
ATOM 6014 N N . PRO A 1 769 ? 5.800 15.498 21.365 1.00 85.12 769 PRO A N 1
ATOM 6015 C CA . PRO A 1 769 ? 7.256 15.622 21.206 1.00 85.12 769 PRO A CA 1
ATOM 6016 C C . PRO A 1 769 ? 7.957 16.329 22.379 1.00 85.12 769 PRO A C 1
ATOM 6018 O O . PRO A 1 769 ? 9.184 16.347 22.444 1.00 85.12 769 PRO A O 1
ATOM 6021 N N . HIS A 1 770 ? 7.188 16.936 23.286 1.00 85.88 770 HIS A N 1
ATOM 6022 C CA . HIS A 1 770 ? 7.653 17.619 24.492 1.00 85.88 770 HIS A CA 1
ATOM 6023 C C . HIS A 1 770 ? 7.774 16.702 25.721 1.00 85.88 770 HIS A C 1
ATOM 6025 O O . HIS A 1 770 ? 8.218 17.178 26.762 1.00 85.88 770 HIS A O 1
ATOM 6031 N N . LEU A 1 771 ? 7.405 15.416 25.616 1.00 89.62 771 LEU A N 1
ATOM 6032 C CA . LEU A 1 771 ? 7.426 14.447 26.721 1.00 89.62 771 LEU A CA 1
ATOM 6033 C C . LEU A 1 771 ? 8.516 13.372 26.494 1.00 89.62 771 LEU A C 1
ATOM 6035 O O . LEU A 1 771 ? 8.328 12.476 25.663 1.00 89.62 771 LEU A O 1
ATOM 6039 N N . PRO A 1 772 ? 9.672 13.457 27.189 1.00 89.94 772 PRO A N 1
ATOM 6040 C CA . PRO A 1 772 ? 10.799 12.533 27.037 1.00 89.94 772 PRO A CA 1
ATOM 6041 C C . PRO A 1 772 ? 10.474 11.038 27.143 1.00 89.94 772 PRO A C 1
ATOM 6043 O O . PRO A 1 772 ? 11.130 10.243 26.469 1.00 89.94 772 PRO A O 1
ATOM 6046 N N . CYS A 1 773 ? 9.467 10.638 27.924 1.00 94.19 773 CYS A N 1
ATOM 6047 C CA . CYS A 1 773 ? 9.052 9.241 28.067 1.00 94.19 773 CYS A CA 1
ATOM 6048 C C . CYS A 1 773 ? 8.650 8.603 26.728 1.00 94.19 773 CYS A C 1
ATOM 6050 O O . CYS A 1 773 ? 8.905 7.424 26.504 1.00 94.19 773 CYS A O 1
ATOM 6052 N N . PHE A 1 774 ? 8.091 9.381 25.795 1.00 94.44 774 PHE A N 1
ATOM 6053 C CA . PHE A 1 774 ? 7.729 8.897 24.463 1.00 94.44 774 PHE A CA 1
ATOM 6054 C C . PHE A 1 774 ? 8.892 8.962 23.459 1.00 94.44 774 PHE A C 1
ATOM 6056 O O . PHE A 1 774 ? 8.753 8.515 22.320 1.00 94.44 774 PHE A O 1
ATOM 6063 N N . ALA A 1 775 ? 10.052 9.492 23.859 1.00 92.06 775 ALA A N 1
ATOM 6064 C CA . ALA A 1 775 ? 11.234 9.599 23.010 1.00 92.06 775 ALA A CA 1
ATOM 6065 C C . ALA A 1 775 ? 12.165 8.375 23.091 1.00 92.06 775 ALA A C 1
ATOM 6067 O O . ALA A 1 775 ? 13.022 8.218 22.220 1.00 92.06 775 ALA A O 1
ATOM 6068 N N . LYS A 1 776 ? 12.034 7.485 24.085 1.00 94.31 776 LYS A N 1
ATOM 6069 C CA . LYS A 1 776 ? 12.901 6.303 24.222 1.00 94.31 776 LYS A CA 1
ATOM 6070 C C . LYS A 1 776 ? 12.161 5.113 24.833 1.00 94.31 776 LYS A C 1
ATOM 6072 O O . LYS A 1 776 ? 11.417 5.252 25.792 1.00 94.31 776 LYS A O 1
ATOM 6077 N N . PHE A 1 777 ? 12.443 3.924 24.305 1.00 96.94 777 PHE A N 1
ATOM 6078 C CA . PHE A 1 777 ? 11.871 2.659 24.761 1.00 96.94 777 PHE A CA 1
ATOM 6079 C C . PHE A 1 777 ? 12.965 1.587 24.835 1.00 96.94 777 PHE A C 1
ATOM 6081 O O . PHE A 1 777 ? 13.779 1.459 23.919 1.00 96.94 777 PHE A O 1
ATOM 6088 N N . THR A 1 778 ? 12.995 0.814 25.913 1.00 95.06 778 THR A N 1
ATOM 6089 C CA . THR A 1 778 ? 13.977 -0.247 26.173 1.00 95.06 778 THR A CA 1
ATOM 6090 C C . THR A 1 778 ? 13.303 -1.617 26.043 1.00 95.06 778 THR A C 1
ATOM 6092 O O . THR A 1 778 ? 12.127 -1.762 26.361 1.00 95.06 778 THR A O 1
ATOM 6095 N N . ALA A 1 779 ? 14.043 -2.637 25.592 1.00 94.56 779 ALA A N 1
ATOM 6096 C CA . ALA A 1 779 ? 13.591 -4.039 25.571 1.00 94.56 779 ALA A CA 1
ATOM 6097 C C . ALA A 1 779 ? 12.234 -4.310 24.868 1.00 94.56 779 ALA A C 1
ATOM 6099 O O . ALA A 1 779 ? 11.518 -5.237 25.245 1.00 94.56 779 ALA A O 1
ATOM 6100 N N . VAL A 1 780 ? 11.906 -3.549 23.822 1.00 97.06 780 VAL A N 1
ATOM 6101 C CA . VAL A 1 780 ? 10.685 -3.685 23.011 1.00 97.06 780 VAL A CA 1
ATOM 6102 C C . VAL A 1 780 ? 10.718 -4.964 22.170 1.00 97.06 780 VAL A C 1
ATOM 6104 O O . VAL A 1 780 ? 11.720 -5.249 21.504 1.00 97.06 780 VAL A O 1
ATOM 6107 N N . ILE A 1 781 ? 9.605 -5.697 22.164 1.00 96.56 781 ILE A N 1
ATOM 6108 C CA . ILE A 1 781 ? 9.390 -6.968 21.465 1.00 96.56 781 ILE A CA 1
ATOM 6109 C C . ILE A 1 781 ? 8.122 -6.856 20.597 1.00 96.56 781 ILE A C 1
ATOM 6111 O O . ILE A 1 781 ? 7.031 -6.563 21.082 1.00 96.56 781 ILE A O 1
ATOM 6115 N N . ASP A 1 782 ? 8.252 -7.136 19.301 1.00 95.56 782 ASP A N 1
ATOM 6116 C CA . ASP A 1 782 ? 7.131 -7.173 18.351 1.00 95.56 782 ASP A CA 1
ATOM 6117 C C . ASP A 1 782 ? 6.677 -8.617 18.089 1.00 95.56 782 ASP A C 1
ATOM 6119 O O . ASP A 1 782 ? 7.440 -9.424 17.548 1.00 95.56 782 ASP A O 1
ATOM 6123 N N . LEU A 1 783 ? 5.416 -8.937 18.400 1.00 95.00 783 LEU A N 1
ATOM 6124 C CA . LEU A 1 783 ? 4.869 -10.287 18.219 1.00 95.00 783 LEU A CA 1
ATOM 6125 C C . LEU A 1 783 ? 4.861 -10.745 16.751 1.00 95.00 783 LEU A C 1
ATOM 6127 O O . LEU A 1 783 ? 5.002 -11.942 16.498 1.00 95.00 783 LEU A O 1
ATOM 6131 N N . GLN A 1 784 ? 4.771 -9.834 15.771 1.00 89.19 784 GLN A N 1
ATOM 6132 C CA . GLN A 1 784 ? 4.882 -10.205 14.349 1.00 89.19 784 GLN A CA 1
ATOM 6133 C C . GLN A 1 784 ? 6.297 -10.692 14.002 1.00 89.19 784 GLN A C 1
ATOM 6135 O O . GLN A 1 784 ? 6.476 -11.658 13.248 1.00 89.19 784 GLN A O 1
ATOM 6140 N N . THR A 1 785 ? 7.310 -10.048 14.582 1.00 89.00 785 THR A N 1
ATOM 6141 C CA . THR A 1 785 ? 8.720 -10.417 14.428 1.00 89.00 785 THR A CA 1
ATOM 6142 C C . THR A 1 785 ? 9.049 -11.699 15.204 1.00 89.00 785 THR A C 1
ATOM 6144 O O . THR A 1 785 ? 9.698 -12.584 14.642 1.00 89.00 785 THR A O 1
ATOM 6147 N N . VAL A 1 786 ? 8.519 -11.887 16.421 1.00 89.81 786 VAL A N 1
ATOM 6148 C CA . VAL A 1 786 ? 8.654 -13.158 17.165 1.00 89.81 786 VAL A CA 1
ATOM 6149 C C . VAL A 1 786 ? 7.986 -14.311 16.404 1.00 89.81 786 VAL A C 1
ATOM 6151 O O . VAL A 1 786 ? 8.637 -15.313 16.124 1.00 89.81 786 VAL A O 1
ATOM 6154 N N . ALA A 1 787 ? 6.739 -14.160 15.945 1.00 87.25 787 ALA A N 1
ATOM 6155 C CA . ALA A 1 787 ? 6.044 -15.179 15.144 1.00 87.25 787 ALA A CA 1
ATOM 6156 C C . ALA A 1 787 ? 6.747 -15.498 13.805 1.00 87.25 787 ALA A C 1
ATOM 6158 O O . ALA A 1 787 ? 6.526 -16.557 13.215 1.00 87.25 787 ALA A O 1
ATOM 6159 N N . THR A 1 788 ? 7.625 -14.607 13.336 1.00 84.19 788 THR A N 1
ATOM 6160 C CA . THR A 1 788 ? 8.476 -14.782 12.150 1.00 84.19 788 THR A CA 1
ATOM 6161 C C . THR A 1 788 ? 9.760 -15.584 12.432 1.00 84.19 788 THR A C 1
ATOM 6163 O O . THR A 1 788 ? 10.335 -16.119 11.477 1.00 84.19 788 THR A O 1
ATOM 6166 N N . ALA A 1 789 ? 10.191 -15.712 13.695 1.00 82.12 789 ALA A N 1
ATOM 6167 C CA . ALA A 1 789 ? 11.268 -16.609 14.133 1.00 82.12 789 ALA A CA 1
ATOM 6168 C C . ALA A 1 789 ? 10.728 -18.047 14.257 1.00 82.12 789 ALA A C 1
ATOM 6170 O O . ALA A 1 789 ? 10.777 -18.773 13.265 1.00 82.12 789 ALA A O 1
ATOM 6171 N N . ILE A 1 790 ? 10.070 -18.376 15.380 1.00 82.62 790 ILE A N 1
ATOM 6172 C CA . ILE A 1 790 ? 8.632 -18.697 15.322 1.00 82.62 790 ILE A CA 1
ATOM 6173 C C . ILE A 1 790 ? 8.231 -19.745 14.273 1.00 82.62 790 ILE A C 1
ATOM 6175 O O . ILE A 1 790 ? 8.721 -20.870 14.225 1.00 82.62 790 ILE A O 1
ATOM 6179 N N . TYR A 1 791 ? 7.260 -19.360 13.448 1.00 80.06 791 TYR A N 1
ATOM 6180 C CA . TYR A 1 791 ? 6.486 -20.275 12.623 1.00 80.06 791 TYR A CA 1
ATOM 6181 C C . TYR A 1 791 ? 6.983 -20.354 11.177 1.00 80.06 791 TYR A C 1
ATOM 6183 O O . TYR A 1 791 ? 7.538 -19.403 10.610 1.00 80.06 791 TYR A O 1
ATOM 6191 N N . SER A 1 792 ? 6.728 -21.488 10.523 1.00 71.44 792 SER A N 1
ATOM 6192 C CA . SER A 1 792 ? 7.072 -21.707 9.113 1.00 71.44 792 SER A CA 1
ATOM 6193 C C . SER A 1 792 ? 6.348 -20.728 8.169 1.00 71.44 792 SER A C 1
ATOM 6195 O O . SER A 1 792 ? 5.336 -20.114 8.511 1.00 71.44 792 SER A O 1
ATOM 6197 N N . LYS A 1 793 ? 6.846 -20.575 6.932 1.00 58.19 793 LYS A N 1
ATOM 6198 C CA . LYS A 1 793 ? 6.272 -19.634 5.946 1.00 58.19 793 LYS A CA 1
ATOM 6199 C C . LYS A 1 793 ? 4.794 -19.891 5.612 1.00 58.19 793 LYS A C 1
ATOM 6201 O O . LYS A 1 793 ? 4.136 -18.954 5.178 1.00 58.19 793 LYS A O 1
ATOM 6206 N N . GLY A 1 794 ? 4.291 -21.118 5.786 1.00 57.94 794 GLY A N 1
ATOM 6207 C CA . GLY A 1 794 ? 2.869 -21.432 5.596 1.00 57.94 794 GLY A CA 1
ATOM 6208 C C . GLY A 1 794 ? 2.008 -20.900 6.743 1.00 57.94 794 GLY A C 1
ATOM 6209 O O . GLY A 1 794 ? 1.043 -20.173 6.513 1.00 57.94 794 GLY A O 1
ATOM 6210 N N . ALA A 1 795 ? 2.418 -21.185 7.981 1.00 61.06 795 ALA A N 1
ATOM 6211 C CA . ALA A 1 795 ? 1.705 -20.789 9.195 1.00 61.06 795 ALA A CA 1
ATOM 6212 C C . ALA A 1 795 ? 1.685 -19.265 9.437 1.00 61.06 795 ALA A C 1
ATOM 6214 O O . ALA A 1 795 ? 0.754 -18.750 10.044 1.00 61.06 795 ALA A O 1
ATOM 6215 N N . ARG A 1 796 ? 2.631 -18.486 8.892 1.00 65.19 796 ARG A N 1
ATOM 6216 C CA . ARG A 1 796 ? 2.633 -17.008 9.031 1.00 65.19 796 ARG A CA 1
ATOM 6217 C C . ARG A 1 796 ? 1.347 -16.321 8.546 1.00 65.19 796 ARG A C 1
ATOM 6219 O O . ARG A 1 796 ? 1.036 -15.230 9.015 1.00 65.19 796 ARG A O 1
ATOM 6226 N N . ASN A 1 797 ? 0.563 -16.957 7.673 1.00 68.94 797 ASN A N 1
ATOM 6227 C CA . ASN A 1 797 ? -0.739 -16.437 7.242 1.00 68.94 797 ASN A CA 1
ATOM 6228 C C . ASN A 1 797 ? -1.803 -16.419 8.359 1.00 68.94 797 ASN A C 1
ATOM 6230 O O . ASN A 1 797 ? -2.736 -15.614 8.273 1.00 68.94 797 ASN A O 1
ATOM 6234 N N . THR A 1 798 ? -1.673 -17.255 9.397 1.00 71.81 798 THR A N 1
ATOM 6235 C CA . THR A 1 798 ? -2.538 -17.235 10.592 1.00 71.81 798 THR A CA 1
ATOM 6236 C C . THR A 1 798 ? -2.008 -16.300 11.685 1.00 71.81 798 THR A C 1
ATOM 6238 O O . THR A 1 798 ? -2.766 -15.868 12.541 1.00 71.81 798 THR A O 1
ATOM 6241 N N . MET A 1 799 ? -0.750 -15.861 11.594 1.00 80.94 799 MET A N 1
ATOM 6242 C CA . MET A 1 799 ? -0.141 -14.888 12.516 1.00 80.94 799 MET A CA 1
ATOM 6243 C C . MET A 1 799 ? -0.117 -13.449 11.962 1.00 80.94 799 MET A C 1
ATOM 6245 O O . MET A 1 799 ? 0.500 -12.564 12.544 1.00 80.94 799 MET A O 1
ATOM 6249 N N . SER A 1 800 ? -0.790 -13.187 10.833 1.00 80.38 800 SER A N 1
ATOM 6250 C CA . SER A 1 800 ? -0.668 -11.928 10.072 1.00 80.38 800 SER A CA 1
ATOM 6251 C C . SER A 1 800 ? -1.474 -10.731 10.612 1.00 80.38 800 SER A C 1
ATOM 6253 O O . SER A 1 800 ? -1.583 -9.722 9.918 1.00 80.38 800 SER A O 1
ATOM 6255 N N . SER A 1 801 ? -2.152 -10.872 11.752 1.00 91.25 801 SER A N 1
ATOM 6256 C CA . SER A 1 801 ? -2.973 -9.830 12.398 1.00 91.25 801 SER A CA 1
ATOM 6257 C C . SER A 1 801 ? -3.404 -10.310 13.785 1.00 91.25 801 SER A C 1
ATOM 6259 O O . SER A 1 801 ? -3.755 -11.489 13.892 1.00 91.25 801 SER A O 1
ATOM 6261 N N . LEU A 1 802 ? -3.479 -9.423 14.784 1.00 92.81 802 LEU A N 1
ATOM 6262 C CA . LEU A 1 802 ? -3.779 -9.767 16.183 1.00 92.81 802 LEU A CA 1
ATOM 6263 C C . LEU A 1 802 ? -4.980 -10.723 16.332 1.00 92.81 802 LEU A C 1
ATOM 6265 O O . LEU A 1 802 ? -4.822 -11.819 16.857 1.00 92.81 802 LEU A O 1
ATOM 6269 N N . GLN A 1 803 ? -6.138 -10.404 15.739 1.00 93.31 803 GLN A N 1
ATOM 6270 C CA . GLN A 1 803 ? -7.340 -11.259 15.793 1.00 93.31 803 GLN A CA 1
ATOM 6271 C C . GLN A 1 803 ? -7.114 -12.702 15.291 1.00 93.31 803 GLN A C 1
ATOM 6273 O O . GLN A 1 803 ? -7.687 -13.636 15.847 1.00 93.31 803 GLN A O 1
ATOM 6278 N N . LYS A 1 804 ? -6.272 -12.915 14.268 1.00 91.25 804 LYS A N 1
ATOM 6279 C CA . LYS A 1 804 ? -5.942 -14.271 13.792 1.00 91.25 804 LYS A CA 1
ATOM 6280 C C . LYS A 1 804 ? -4.971 -14.990 14.732 1.00 91.25 804 LYS A C 1
ATOM 6282 O O . LYS A 1 804 ? -5.099 -16.196 14.921 1.00 91.25 804 LYS A O 1
ATOM 6287 N N . MET A 1 805 ? -4.023 -14.259 15.319 1.00 91.50 805 MET A N 1
ATOM 6288 C CA . MET A 1 805 ? -3.084 -14.793 16.308 1.00 91.50 805 MET A CA 1
ATOM 6289 C C . MET A 1 805 ? -3.848 -15.255 17.562 1.00 91.50 805 MET A C 1
ATOM 6291 O O . MET A 1 805 ? -3.672 -16.391 17.995 1.00 91.50 805 MET A O 1
ATOM 6295 N N . VAL A 1 806 ? -4.805 -14.450 18.043 1.00 93.75 806 VAL A N 1
ATOM 6296 C CA . VAL A 1 806 ? -5.767 -14.816 19.101 1.00 93.75 806 VAL A CA 1
ATOM 6297 C C . VAL A 1 806 ? -6.593 -16.049 18.719 1.00 93.75 806 VAL A C 1
ATOM 6299 O O . VAL A 1 806 ? -6.636 -17.011 19.486 1.00 93.75 806 VAL A O 1
ATOM 6302 N N . ALA A 1 807 ? -7.173 -16.083 17.515 1.00 91.94 807 ALA A N 1
ATOM 6303 C CA . ALA A 1 807 ? -7.945 -17.234 17.042 1.00 91.94 807 ALA A CA 1
ATOM 6304 C C . ALA A 1 807 ? -7.118 -18.529 16.950 1.00 91.94 807 ALA A C 1
ATOM 6306 O O . ALA A 1 807 ? -7.618 -19.600 17.283 1.00 91.94 807 ALA A O 1
ATOM 6307 N N . THR A 1 808 ? -5.850 -18.435 16.541 1.00 88.69 808 THR A N 1
ATOM 6308 C CA . THR A 1 808 ? -4.969 -19.599 16.344 1.00 88.69 808 THR A CA 1
ATOM 6309 C C . THR A 1 808 ? -4.396 -20.136 17.652 1.00 88.69 808 THR A C 1
ATOM 6311 O O . THR A 1 808 ? -4.245 -21.344 17.804 1.00 88.69 808 THR A O 1
ATOM 6314 N N . LEU A 1 809 ? -4.061 -19.254 18.595 1.00 89.81 809 LEU A N 1
ATOM 6315 C CA . LEU A 1 809 ? -3.355 -19.622 19.824 1.00 89.81 809 LEU A CA 1
ATOM 6316 C C . LEU A 1 809 ? -4.297 -19.846 21.012 1.00 89.81 809 LEU A C 1
ATOM 6318 O O . LEU A 1 809 ? -4.050 -20.743 21.825 1.00 89.81 809 LEU A O 1
ATOM 6322 N N . LEU A 1 810 ? -5.370 -19.052 21.104 1.00 92.19 810 LEU A N 1
ATOM 6323 C CA . LEU A 1 810 ? -6.302 -19.027 22.238 1.00 92.19 810 LEU A CA 1
ATOM 6324 C C . LEU A 1 810 ? -7.690 -19.600 21.908 1.00 92.19 810 LEU A C 1
ATOM 6326 O O . LEU A 1 810 ? -8.488 -19.767 22.825 1.00 92.19 810 LEU A O 1
ATOM 6330 N N . ALA A 1 811 ? -7.987 -19.898 20.635 1.00 92.12 811 ALA A N 1
ATOM 6331 C CA . ALA A 1 811 ? -9.298 -20.374 20.168 1.00 92.12 811 ALA A CA 1
ATOM 6332 C C . ALA A 1 811 ? -10.479 -19.461 20.580 1.00 92.12 811 ALA A C 1
ATOM 6334 O O . ALA A 1 811 ? -11.576 -19.921 20.892 1.00 92.12 811 ALA A O 1
ATOM 6335 N N . LYS A 1 812 ? -10.248 -18.142 20.564 1.00 93.31 812 LYS A N 1
ATOM 6336 C CA . LYS A 1 812 ? -11.246 -17.086 20.813 1.00 93.31 812 LYS A CA 1
ATOM 6337 C C . LYS A 1 812 ? -11.181 -16.023 19.712 1.00 93.31 812 LYS A C 1
ATOM 6339 O O . LYS A 1 812 ? -10.199 -15.969 18.973 1.00 93.31 812 LYS A O 1
ATOM 6344 N N . ARG A 1 813 ? -12.181 -15.145 19.612 1.00 94.44 813 ARG A N 1
ATOM 6345 C CA . ARG A 1 813 ? -12.156 -13.989 18.693 1.00 94.44 813 ARG A CA 1
ATOM 6346 C C . ARG A 1 813 ? -12.144 -12.658 19.429 1.00 94.44 813 ARG A C 1
ATOM 6348 O O . ARG A 1 813 ? -12.836 -12.495 20.427 1.00 94.44 813 ARG A O 1
ATOM 6355 N N . LEU A 1 814 ? -11.411 -11.691 18.888 1.00 92.25 814 LEU A N 1
ATOM 6356 C CA . LEU A 1 814 ? -11.573 -10.283 19.255 1.00 92.25 814 LEU A CA 1
ATOM 6357 C C . LEU A 1 814 ? -12.810 -9.710 18.553 1.00 92.25 814 LEU A C 1
ATOM 6359 O O . LEU A 1 814 ? -13.106 -10.093 17.412 1.00 92.25 814 LEU A O 1
ATOM 6363 N N . ASP A 1 815 ? -13.497 -8.779 19.214 1.00 87.62 815 ASP A N 1
ATOM 6364 C CA . ASP A 1 815 ? -14.416 -7.858 18.539 1.00 87.62 815 ASP A CA 1
ATOM 6365 C C . ASP A 1 815 ? -13.627 -6.921 17.599 1.00 87.62 815 ASP A C 1
ATOM 6367 O O . ASP A 1 815 ? -12.412 -6.783 17.705 1.00 87.62 815 ASP A O 1
ATOM 6371 N N . LYS A 1 816 ? -14.321 -6.290 16.651 1.00 90.00 816 LYS A N 1
ATOM 6372 C CA . LYS A 1 816 ? -13.801 -5.240 15.762 1.00 90.00 816 LYS A CA 1
ATOM 6373 C C . LYS A 1 816 ? -14.685 -3.995 15.706 1.00 90.00 816 LYS A C 1
ATOM 6375 O O . LYS A 1 816 ? -14.346 -3.050 14.999 1.00 90.00 816 LYS A O 1
ATOM 6380 N N . SER A 1 817 ? -15.793 -3.955 16.453 1.00 86.38 817 SER A N 1
ATOM 6381 C CA . SER A 1 817 ? -16.794 -2.882 16.360 1.00 86.38 817 SER A CA 1
ATOM 6382 C C . SER A 1 817 ? -16.268 -1.472 16.666 1.00 86.38 817 SER A C 1
ATOM 6384 O O . SER A 1 817 ? -16.922 -0.497 16.295 1.00 86.38 817 SER A O 1
ATOM 6386 N N . LYS A 1 818 ? -15.108 -1.338 17.332 1.00 88.19 818 LYS A N 1
ATOM 6387 C CA . LYS A 1 818 ? -14.536 -0.043 17.749 1.00 88.19 818 LYS A CA 1
ATOM 6388 C C . LYS A 1 818 ? -13.301 0.413 16.973 1.00 88.19 818 LYS A C 1
ATOM 6390 O O . LYS A 1 818 ? -12.937 1.576 17.122 1.00 88.19 818 LYS A O 1
ATOM 6395 N N . GLN A 1 819 ? -12.754 -0.417 16.079 1.00 85.88 819 GLN A N 1
ATOM 6396 C CA . GLN A 1 819 ? -11.545 -0.117 15.290 1.00 85.88 819 GLN A CA 1
ATOM 6397 C C . GLN A 1 819 ? -11.652 1.177 14.448 1.00 85.88 819 GLN A C 1
ATOM 6399 O O . GLN A 1 819 ? -10.648 1.761 14.050 1.00 85.88 819 GLN A O 1
ATOM 6404 N N . CYS A 1 820 ? -12.869 1.638 14.148 1.00 85.62 820 CYS A N 1
ATOM 6405 C CA . CYS A 1 820 ? -13.121 2.915 13.469 1.00 85.62 820 CYS A CA 1
ATOM 6406 C C . CYS A 1 820 ? -14.078 3.826 14.262 1.00 85.62 820 CYS A C 1
ATOM 6408 O O . CYS A 1 820 ? -14.819 4.610 13.671 1.00 85.62 820 CYS A O 1
ATOM 6410 N N . SER A 1 821 ? -14.103 3.699 15.593 1.00 86.50 821 SER A N 1
ATOM 6411 C CA . S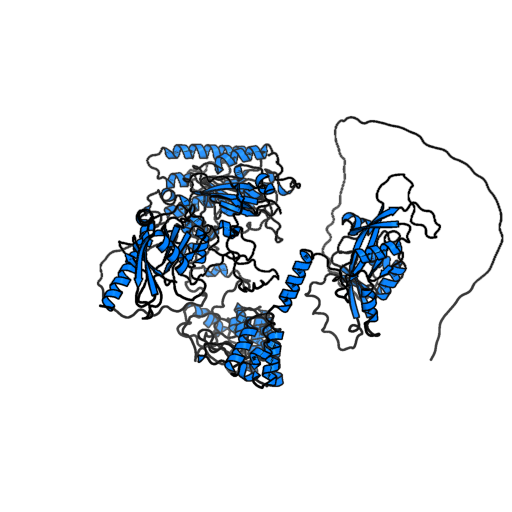ER A 1 821 ? -14.898 4.571 16.466 1.00 86.50 821 SER A CA 1
ATOM 6412 C C . SER A 1 821 ? -14.265 5.958 16.627 1.00 86.50 821 SER A C 1
ATOM 6414 O O . SER A 1 821 ? -13.085 6.162 16.333 1.00 86.50 821 SER A O 1
ATOM 6416 N N . ASP A 1 822 ? -15.042 6.937 17.100 1.00 88.50 822 ASP A N 1
ATOM 6417 C CA . ASP A 1 822 ? -14.488 8.252 17.416 1.00 88.50 822 ASP A CA 1
ATOM 6418 C C . ASP A 1 822 ? -13.761 8.225 18.765 1.00 88.50 822 ASP A C 1
ATOM 6420 O O . ASP A 1 822 ? -14.322 8.521 19.822 1.00 88.50 822 ASP A O 1
ATOM 6424 N N . TRP A 1 823 ? -12.474 7.890 18.716 1.00 92.44 823 TRP A N 1
ATOM 6425 C CA . TRP A 1 823 ? -11.584 7.884 19.874 1.00 92.44 823 TRP A CA 1
ATOM 6426 C C . TRP A 1 823 ? -11.346 9.265 20.504 1.00 92.44 823 TRP A C 1
ATOM 6428 O O . TRP A 1 823 ? -10.750 9.329 21.581 1.00 92.44 823 TRP A O 1
ATOM 6438 N N . THR A 1 824 ? -11.854 10.357 19.909 1.00 89.19 824 THR A N 1
ATOM 6439 C CA . THR A 1 824 ? -11.857 11.687 20.549 1.00 89.19 824 THR A CA 1
ATOM 6440 C C . THR A 1 824 ? -13.097 11.983 21.391 1.00 89.19 824 THR A C 1
ATOM 6442 O O . THR A 1 824 ? -13.100 12.956 22.147 1.00 89.19 824 THR A O 1
ATOM 6445 N N . GLN A 1 825 ? -14.131 11.135 21.330 1.00 89.50 825 GLN A N 1
ATOM 6446 C CA . GLN A 1 825 ? -15.337 11.280 22.147 1.00 89.50 825 GLN A CA 1
ATOM 6447 C C . GLN A 1 825 ? -15.016 11.122 23.643 1.00 89.50 825 GLN A C 1
ATOM 6449 O O . GLN A 1 825 ? -14.299 10.202 24.042 1.00 89.50 825 GLN A O 1
ATOM 6454 N N . ARG A 1 826 ? -15.568 12.000 24.490 1.00 92.12 826 ARG A N 1
ATOM 6455 C CA . ARG A 1 826 ? -15.514 11.882 25.956 1.00 92.12 826 ARG A CA 1
ATOM 6456 C C . ARG A 1 826 ? -16.913 12.114 26.561 1.00 92.12 826 ARG A C 1
ATOM 6458 O O . ARG A 1 826 ? -17.617 12.996 26.071 1.00 92.12 826 ARG A O 1
ATOM 6465 N N . PRO A 1 827 ? -17.321 11.364 27.606 1.00 92.50 827 PRO A N 1
ATOM 6466 C CA . PRO A 1 827 ? -16.637 10.189 28.156 1.00 92.50 827 PRO A CA 1
ATOM 6467 C C . PRO A 1 827 ? -16.563 9.040 27.134 1.00 92.50 827 PRO A C 1
ATOM 6469 O O . PRO A 1 827 ? -17.379 8.961 26.218 1.00 92.50 827 PRO A O 1
ATOM 6472 N N . LEU A 1 828 ? -15.569 8.162 27.282 1.00 93.00 828 LEU A N 1
ATOM 6473 C CA . LEU A 1 828 ? -15.489 6.933 26.488 1.00 93.00 828 LEU A CA 1
ATOM 6474 C C . LEU A 1 828 ? -16.658 6.009 26.842 1.00 93.00 828 LEU A C 1
ATOM 6476 O O . LEU A 1 828 ? -17.023 5.882 28.012 1.00 93.00 828 LEU A O 1
ATOM 6480 N N . SER A 1 829 ? -17.206 5.303 25.853 1.00 93.56 829 SER A N 1
ATOM 6481 C CA . SER A 1 829 ? -18.164 4.231 26.139 1.00 93.56 829 SER A CA 1
ATOM 6482 C C . SER A 1 829 ? -17.477 3.059 26.852 1.00 93.56 829 SER A C 1
ATOM 6484 O O . SER A 1 829 ? -16.328 2.732 26.553 1.00 93.56 829 SER A O 1
ATOM 6486 N N . ALA A 1 830 ? -18.199 2.350 27.726 1.00 91.81 830 ALA A N 1
ATOM 6487 C CA . ALA A 1 830 ? -17.686 1.128 28.358 1.00 91.81 830 ALA A CA 1
ATOM 6488 C C . ALA A 1 830 ? -17.164 0.119 27.313 1.00 91.81 830 ALA A C 1
ATOM 6490 O O . ALA A 1 830 ? -16.106 -0.473 27.488 1.00 91.81 830 ALA A O 1
ATOM 6491 N N . THR A 1 831 ? -17.843 0.012 26.165 1.00 91.31 831 THR A N 1
ATOM 6492 C CA . THR A 1 831 ? -17.410 -0.846 25.051 1.00 91.31 831 THR A CA 1
ATOM 6493 C C . THR A 1 831 ? -16.100 -0.408 24.385 1.00 91.31 831 THR A C 1
ATOM 6495 O O . THR A 1 831 ? -15.374 -1.263 23.896 1.00 91.31 831 THR A O 1
ATOM 6498 N N . GLN A 1 832 ? -15.772 0.889 24.369 1.00 93.88 832 GLN A N 1
ATOM 6499 C CA . GLN A 1 832 ? -14.465 1.381 23.908 1.00 93.88 832 GLN A CA 1
ATOM 6500 C C . GLN A 1 832 ? -13.368 1.076 24.932 1.00 93.88 832 GLN A C 1
ATOM 6502 O O . GLN A 1 832 ? -12.293 0.639 24.542 1.00 93.88 832 GLN A O 1
ATOM 6507 N N . ILE A 1 833 ? -13.655 1.237 26.229 1.00 94.50 833 ILE A N 1
ATOM 6508 C CA . ILE A 1 833 ? -12.724 0.902 27.319 1.00 94.50 833 ILE A CA 1
ATOM 6509 C C . ILE A 1 833 ? -12.390 -0.599 27.299 1.00 94.50 833 ILE A C 1
ATOM 6511 O O . ILE A 1 833 ? -11.218 -0.960 27.327 1.00 94.50 833 ILE A O 1
ATOM 6515 N N . SER A 1 834 ? -13.396 -1.476 27.191 1.00 92.75 834 SER A N 1
ATOM 6516 C CA . SER A 1 834 ? -13.184 -2.930 27.130 1.00 92.75 834 SER A CA 1
ATOM 6517 C C . SER A 1 834 ? -12.491 -3.395 25.848 1.00 92.75 834 SER A C 1
ATOM 6519 O O . SER A 1 834 ? -11.685 -4.316 25.920 1.00 92.75 834 SER A O 1
ATOM 6521 N N . TYR A 1 835 ? -12.778 -2.770 24.698 1.00 94.62 835 TYR A N 1
ATOM 6522 C CA . TYR A 1 835 ? -12.074 -3.037 23.438 1.00 94.62 835 TYR A CA 1
ATOM 6523 C C . TYR A 1 835 ? -10.587 -2.678 23.568 1.00 94.62 835 TYR A C 1
ATOM 6525 O O . TYR A 1 835 ? -9.719 -3.529 23.405 1.00 94.62 835 TYR A O 1
ATOM 6533 N N . ALA A 1 836 ? -10.310 -1.431 23.955 1.00 94.94 836 ALA A N 1
ATOM 6534 C CA . ALA A 1 836 ? -8.963 -0.890 24.069 1.00 94.94 836 ALA A CA 1
ATOM 6535 C C . ALA A 1 836 ? -8.112 -1.670 25.090 1.00 94.94 836 ALA A C 1
ATOM 6537 O O . ALA A 1 836 ? -6.951 -1.976 24.831 1.00 94.94 836 ALA A O 1
ATOM 6538 N N . ALA A 1 837 ? -8.693 -2.047 26.234 1.00 95.69 837 ALA A N 1
ATOM 6539 C CA . ALA A 1 837 ? -7.988 -2.845 27.236 1.00 95.69 837 ALA A CA 1
ATOM 6540 C C . ALA A 1 837 ? -7.579 -4.216 26.684 1.00 95.69 837 ALA A C 1
ATOM 6542 O O . ALA A 1 837 ? -6.494 -4.700 26.993 1.00 95.69 837 ALA A O 1
ATOM 6543 N N . LEU A 1 838 ? -8.431 -4.832 25.859 1.00 95.75 838 LEU A N 1
ATOM 6544 C CA . LEU A 1 838 ? -8.238 -6.190 25.369 1.00 95.75 838 LEU A CA 1
ATOM 6545 C C . LEU A 1 838 ? -7.098 -6.314 24.353 1.00 95.75 838 LEU A C 1
ATOM 6547 O O . LEU A 1 838 ? -6.319 -7.264 24.455 1.00 95.75 838 LEU A O 1
ATOM 6551 N N . ASP A 1 839 ? -6.975 -5.367 23.419 1.00 95.75 839 ASP A N 1
ATOM 6552 C CA . ASP A 1 839 ? -5.935 -5.414 22.380 1.00 95.75 839 ASP A CA 1
ATOM 6553 C C . ASP A 1 839 ? -4.515 -5.289 22.980 1.00 95.75 839 ASP A C 1
ATOM 6555 O O . ASP A 1 839 ? -3.598 -5.971 22.518 1.00 95.75 839 ASP A O 1
ATOM 6559 N N . ALA A 1 840 ? -4.351 -4.569 24.100 1.00 97.00 840 ALA A N 1
ATOM 6560 C CA . ALA A 1 840 ? -3.114 -4.583 24.891 1.00 97.00 840 ALA A CA 1
ATOM 6561 C C . ALA A 1 840 ? -2.989 -5.820 25.812 1.00 97.00 840 ALA A C 1
ATOM 6563 O O . ALA A 1 840 ? -1.942 -6.471 25.853 1.00 97.00 840 ALA A O 1
ATOM 6564 N N . ALA A 1 841 ? -4.043 -6.175 26.556 1.00 96.69 841 ALA A N 1
ATOM 6565 C CA . ALA A 1 841 ? -4.003 -7.230 27.577 1.00 96.69 841 ALA A CA 1
ATOM 6566 C C . ALA A 1 841 ? -3.807 -8.644 27.024 1.00 96.69 841 ALA A C 1
ATOM 6568 O O . ALA A 1 841 ? -3.295 -9.519 27.721 1.00 96.69 841 ALA A O 1
ATOM 6569 N N . VAL A 1 842 ? -4.186 -8.891 25.770 1.00 96.56 842 VAL A N 1
ATOM 6570 C CA . VAL A 1 842 ? -4.003 -10.208 25.154 1.00 96.56 842 VAL A CA 1
ATOM 6571 C C . VAL A 1 842 ? -2.529 -10.503 24.821 1.00 96.56 842 VAL A C 1
ATOM 6573 O O . VAL A 1 842 ? -2.145 -11.669 24.731 1.00 96.56 842 VAL A O 1
ATOM 6576 N N . LEU A 1 843 ? -1.678 -9.478 24.678 1.00 97.44 843 LEU A N 1
ATOM 6577 C CA . LEU A 1 843 ? -0.309 -9.608 24.155 1.00 97.44 843 LEU A CA 1
ATOM 6578 C C . LEU A 1 843 ? 0.627 -10.493 25.011 1.00 97.44 843 LEU A C 1
ATOM 6580 O O . LEU A 1 843 ? 1.284 -11.351 24.412 1.00 97.44 843 LEU A O 1
ATOM 6584 N N . PRO A 1 844 ? 0.687 -10.379 26.360 1.00 95.12 844 PRO A N 1
ATOM 6585 C CA . PRO A 1 844 ? 1.497 -11.278 27.191 1.00 95.12 844 PRO A CA 1
ATOM 6586 C C . PRO A 1 844 ? 1.078 -12.743 27.049 1.00 95.12 844 PRO A C 1
ATOM 6588 O O . PRO A 1 844 ? 1.926 -13.617 26.873 1.00 95.12 844 PRO A O 1
ATOM 6591 N N . ILE A 1 845 ? -0.234 -13.006 27.024 1.00 92.81 845 ILE A N 1
ATOM 6592 C CA . ILE A 1 845 ? -0.786 -14.362 26.894 1.00 92.81 845 ILE A CA 1
ATOM 6593 C C . ILE A 1 845 ? -0.462 -14.956 25.518 1.00 92.81 845 ILE A C 1
ATOM 6595 O O . ILE A 1 845 ? -0.176 -16.149 25.415 1.00 92.81 845 ILE A O 1
ATOM 6599 N N . LEU A 1 846 ? -0.471 -14.151 24.448 1.00 95.06 846 LEU A N 1
ATOM 6600 C CA . LEU A 1 846 ? -0.054 -14.622 23.124 1.00 95.06 846 LEU A CA 1
ATOM 6601 C C . LEU A 1 846 ? 1.431 -14.981 23.093 1.00 95.06 846 LEU A C 1
ATOM 6603 O O . LEU A 1 846 ? 1.765 -16.019 22.523 1.00 95.06 846 LEU A O 1
ATOM 6607 N N . LEU A 1 847 ? 2.309 -14.184 23.716 1.00 95.06 847 LEU A N 1
ATOM 6608 C CA . LEU A 1 847 ? 3.734 -14.516 23.759 1.00 95.06 847 LEU A CA 1
ATOM 6609 C C . LEU A 1 847 ? 4.000 -15.786 24.578 1.00 95.06 847 LEU A C 1
ATOM 6611 O O . LEU A 1 847 ? 4.704 -16.668 24.092 1.00 95.06 847 LEU A O 1
ATOM 6615 N N . GLU A 1 848 ? 3.410 -15.905 25.768 1.00 92.69 848 GLU A N 1
ATOM 6616 C CA . GLU A 1 848 ? 3.453 -17.128 26.579 1.00 92.69 848 GLU A CA 1
ATOM 6617 C C . GLU A 1 848 ? 2.994 -18.338 25.757 1.00 92.69 848 GLU A C 1
ATOM 6619 O O . GLU A 1 848 ? 3.748 -19.289 25.568 1.00 92.69 848 GLU A O 1
ATOM 6624 N N . THR A 1 849 ? 1.812 -18.250 25.143 1.00 92.25 849 THR A N 1
ATOM 6625 C CA . THR A 1 849 ? 1.251 -19.342 24.336 1.00 92.25 849 THR A CA 1
ATOM 6626 C C . THR A 1 849 ? 2.139 -19.699 23.131 1.00 92.25 849 THR A C 1
ATOM 6628 O O . THR A 1 849 ? 2.171 -20.856 22.707 1.00 92.25 849 THR A O 1
ATOM 6631 N N . MET A 1 850 ? 2.873 -18.730 22.569 1.00 90.75 850 MET A N 1
ATOM 6632 C CA . MET A 1 850 ? 3.855 -18.945 21.496 1.00 90.75 850 MET A CA 1
ATOM 6633 C C . MET A 1 850 ? 5.155 -19.603 21.978 1.00 90.75 850 MET A C 1
ATOM 6635 O O . MET A 1 850 ? 5.781 -20.315 21.192 1.00 90.75 850 MET A O 1
ATOM 6639 N N . MET A 1 851 ? 5.564 -19.371 23.229 1.00 89.75 851 MET A N 1
ATOM 6640 C CA . MET A 1 851 ? 6.700 -20.052 23.858 1.00 89.75 851 MET A CA 1
ATOM 6641 C C . MET A 1 851 ? 6.330 -21.489 24.248 1.00 89.75 851 MET A C 1
ATOM 6643 O O . MET A 1 851 ? 7.046 -22.417 23.886 1.00 89.75 851 MET A O 1
ATOM 6647 N N . GLU A 1 852 ? 5.189 -21.682 24.915 1.00 87.00 852 GLU A N 1
ATOM 6648 C CA . GLU A 1 852 ? 4.746 -22.982 25.435 1.00 87.00 852 GLU A CA 1
ATOM 6649 C C . GLU A 1 852 ? 4.361 -23.987 24.342 1.00 87.00 852 GLU A C 1
ATOM 6651 O O . GLU A 1 852 ? 4.761 -25.146 24.393 1.00 87.00 852 GLU A O 1
ATOM 6656 N N . LYS A 1 853 ? 3.560 -23.574 23.347 1.00 80.88 853 LYS A N 1
ATOM 6657 C CA . LYS A 1 853 ? 2.972 -24.503 22.359 1.00 80.88 853 LYS A CA 1
ATOM 6658 C C . LYS A 1 853 ? 3.864 -24.770 21.143 1.00 80.88 853 LYS A C 1
ATOM 6660 O O . LYS A 1 853 ? 3.380 -25.309 20.147 1.00 80.88 853 LYS A O 1
ATOM 6665 N N . SER A 1 854 ? 5.126 -24.341 21.160 1.00 78.62 854 SER A N 1
ATOM 6666 C CA . SER A 1 854 ? 5.996 -24.397 19.983 1.00 78.62 854 SER A CA 1
ATOM 6667 C C . SER A 1 854 ? 7.139 -25.396 20.129 1.00 78.62 854 SER A C 1
ATOM 6669 O O . SER A 1 854 ? 8.139 -25.136 20.797 1.00 78.62 854 SER A O 1
ATOM 6671 N N . VAL A 1 855 ? 7.069 -26.468 19.337 1.00 75.19 855 VAL A N 1
ATOM 6672 C CA . VAL A 1 855 ? 8.161 -27.440 19.135 1.00 75.19 855 VAL A CA 1
ATOM 6673 C C . VAL A 1 855 ? 9.430 -26.773 18.566 1.00 75.19 855 VAL A C 1
ATOM 6675 O O . VAL A 1 855 ? 10.532 -27.306 18.669 1.00 75.19 855 VAL A O 1
ATOM 6678 N N . SER A 1 856 ? 9.313 -25.570 17.987 1.00 74.12 856 SER A N 1
ATOM 6679 C CA . SER A 1 856 ? 10.470 -24.766 17.563 1.00 74.12 856 SER A CA 1
ATOM 6680 C C . SER A 1 856 ? 11.130 -23.975 18.705 1.00 74.12 856 SER A C 1
ATOM 6682 O O . SER A 1 856 ? 12.224 -23.455 18.505 1.00 74.12 856 SER A O 1
ATOM 6684 N N . VAL A 1 857 ? 10.501 -23.876 19.882 1.00 78.44 857 VAL A N 1
ATOM 6685 C CA . VAL A 1 857 ? 11.025 -23.183 21.077 1.00 78.44 857 VAL A CA 1
ATOM 6686 C C . VAL A 1 857 ? 11.616 -24.171 22.092 1.00 78.44 857 VAL A C 1
ATOM 6688 O O . VAL A 1 857 ? 12.652 -23.867 22.683 1.00 78.44 857 VAL A O 1
ATOM 6691 N N . GLU A 1 858 ? 11.053 -25.381 22.221 1.00 78.44 858 GLU A N 1
ATOM 6692 C CA . GLU A 1 858 ? 11.565 -26.459 23.096 1.00 78.44 858 GLU A CA 1
ATOM 6693 C C . GLU A 1 858 ? 13.105 -26.638 23.079 1.00 78.44 858 GLU A C 1
ATOM 6695 O O . GLU A 1 858 ? 13.697 -26.723 24.159 1.00 78.44 858 GLU A O 1
ATOM 6700 N N . PRO A 1 859 ? 13.813 -26.631 21.920 1.00 80.56 859 PRO A N 1
ATOM 6701 C CA . PRO A 1 859 ? 15.259 -26.881 21.879 1.00 80.56 859 PRO A CA 1
ATOM 6702 C C . PRO A 1 859 ? 16.119 -25.800 22.549 1.00 80.56 859 PRO A C 1
ATOM 6704 O O . PRO A 1 859 ? 17.318 -26.011 22.730 1.00 80.56 859 PRO A O 1
ATOM 6707 N N . TYR A 1 860 ? 15.538 -24.644 22.887 1.00 78.94 860 TYR A N 1
ATOM 6708 C CA . TYR A 1 860 ? 16.227 -23.539 23.555 1.00 78.94 860 TYR A CA 1
ATOM 6709 C C . TYR A 1 860 ? 16.156 -23.612 25.088 1.00 78.94 860 TYR A C 1
ATOM 6711 O O . TYR A 1 860 ? 16.831 -22.822 25.741 1.00 78.94 860 TYR A O 1
ATOM 6719 N N . ASN A 1 861 ? 15.377 -24.539 25.667 1.00 82.62 861 ASN A N 1
ATOM 6720 C CA . ASN A 1 861 ? 15.328 -24.816 27.112 1.00 82.62 861 ASN A CA 1
ATOM 6721 C C . ASN A 1 861 ? 15.210 -23.547 27.997 1.00 82.62 861 ASN A C 1
ATOM 6723 O O . ASN A 1 861 ? 15.960 -23.368 28.959 1.00 82.62 861 ASN A O 1
ATOM 6727 N N . GLY A 1 862 ? 14.305 -22.631 27.630 1.00 81.50 862 GLY A N 1
ATOM 6728 C CA . GLY A 1 862 ? 14.074 -21.376 28.358 1.00 81.50 862 GLY A CA 1
ATOM 6729 C C . GLY A 1 862 ? 15.160 -20.299 28.184 1.00 81.50 862 GLY A C 1
ATOM 6730 O O . GLY A 1 862 ? 15.324 -19.446 29.063 1.00 81.50 862 GLY A O 1
ATOM 6731 N N . GLN A 1 863 ? 15.918 -20.355 27.079 1.00 84.38 863 GLN A N 1
ATOM 6732 C CA . GLN A 1 863 ? 16.906 -19.352 26.652 1.00 84.38 863 GLN A CA 1
ATOM 6733 C C . GLN A 1 863 ? 16.655 -18.815 25.221 1.00 84.38 863 GLN A C 1
ATOM 6735 O O . GLN A 1 863 ? 17.572 -18.306 24.568 1.00 84.38 863 GLN A O 1
ATOM 6740 N N . PHE A 1 864 ? 15.427 -18.914 24.703 1.00 86.19 864 PHE A N 1
ATOM 6741 C CA . PHE A 1 864 ? 15.038 -18.456 23.366 1.00 86.19 864 PHE A CA 1
ATOM 6742 C C . PHE A 1 864 ? 15.370 -16.975 23.151 1.00 86.19 864 PHE A C 1
ATOM 6744 O O . PHE A 1 864 ? 16.005 -16.635 22.151 1.00 86.19 864 PHE A O 1
ATOM 6751 N N . PHE A 1 865 ? 15.031 -16.095 24.099 1.00 84.50 865 PHE A N 1
ATOM 6752 C CA . PHE A 1 865 ? 15.332 -14.663 23.984 1.00 84.50 865 PHE A CA 1
ATOM 6753 C C . PHE A 1 865 ? 16.802 -14.307 24.240 1.00 84.50 865 PHE A C 1
ATOM 6755 O O . PHE A 1 865 ? 17.225 -13.208 23.880 1.00 84.50 865 PHE A O 1
ATOM 6762 N N . ALA A 1 866 ? 17.593 -15.216 24.820 1.00 81.00 866 ALA A N 1
ATOM 6763 C CA . ALA A 1 866 ? 19.041 -15.049 24.933 1.00 81.00 866 ALA A CA 1
ATOM 6764 C C . ALA A 1 866 ? 19.748 -15.373 23.606 1.00 81.00 866 ALA A C 1
ATOM 6766 O O . ALA A 1 866 ? 20.655 -14.648 23.203 1.00 81.00 866 ALA A O 1
ATOM 6767 N N . VAL A 1 867 ? 19.304 -16.415 22.889 1.00 77.56 867 VAL A N 1
ATOM 6768 C CA . VAL A 1 867 ? 19.842 -16.754 21.557 1.00 77.56 867 VAL A CA 1
ATOM 6769 C C . VAL A 1 867 ? 19.328 -15.788 20.486 1.00 77.56 867 VAL A C 1
ATOM 6771 O O . VAL A 1 867 ? 20.109 -15.273 19.689 1.00 77.56 867 VAL A O 1
ATOM 6774 N N . HIS A 1 868 ? 18.030 -15.479 20.486 1.00 78.44 868 HIS A N 1
ATOM 6775 C CA . HIS A 1 868 ? 17.409 -14.527 19.557 1.00 78.44 868 HIS A CA 1
ATOM 6776 C C . HIS A 1 868 ? 17.372 -13.107 20.143 1.00 78.44 868 HIS A C 1
ATOM 6778 O O . HIS A 1 868 ? 16.342 -12.432 20.111 1.00 78.44 868 HIS A O 1
ATOM 6784 N N . ALA A 1 869 ? 18.501 -12.632 20.680 1.00 76.69 869 ALA A N 1
ATOM 6785 C CA . ALA A 1 869 ? 18.603 -11.341 21.375 1.00 76.69 869 ALA A CA 1
ATOM 6786 C C . ALA A 1 869 ? 18.152 -10.131 20.526 1.00 76.69 869 ALA A C 1
ATOM 6788 O O . ALA A 1 869 ? 17.729 -9.112 21.066 1.00 76.69 869 ALA A O 1
ATOM 6789 N N . ASN A 1 870 ? 18.172 -10.248 19.193 1.00 78.69 870 ASN A N 1
ATOM 6790 C CA . ASN A 1 870 ? 17.654 -9.245 18.259 1.00 78.69 870 ASN A CA 1
ATOM 6791 C C . ASN A 1 870 ? 16.113 -9.120 18.238 1.00 78.69 870 ASN A C 1
ATOM 6793 O O . ASN A 1 870 ? 15.600 -8.245 17.543 1.00 78.69 870 ASN A O 1
ATOM 6797 N N . LEU A 1 871 ? 15.375 -10.001 18.926 1.00 86.69 871 LEU A N 1
ATOM 6798 C CA . LEU A 1 871 ? 13.925 -9.880 19.133 1.00 86.69 871 LEU A CA 1
ATOM 6799 C C . LEU A 1 871 ? 13.577 -8.912 20.276 1.00 86.69 871 LEU A C 1
ATOM 6801 O O . LEU A 1 871 ? 12.424 -8.505 20.379 1.00 86.69 871 LEU A O 1
ATOM 6805 N N . ARG A 1 872 ? 14.562 -8.529 21.103 1.00 90.81 872 ARG A N 1
ATOM 6806 C CA . ARG A 1 872 ? 14.459 -7.469 22.116 1.00 90.81 872 ARG A CA 1
ATOM 6807 C C . ARG A 1 872 ? 15.240 -6.258 21.620 1.00 90.81 872 ARG A C 1
ATOM 6809 O O . ARG A 1 872 ? 16.455 -6.334 21.436 1.00 90.81 872 ARG A O 1
ATOM 6816 N N . SER A 1 873 ? 14.558 -5.141 21.402 1.00 92.94 873 SER A N 1
ATOM 6817 C CA . SER A 1 873 ? 15.148 -3.946 20.796 1.00 92.94 873 SER A CA 1
ATOM 6818 C C . SER A 1 873 ? 14.997 -2.706 21.669 1.00 92.94 873 SER A C 1
ATOM 6820 O O . SER A 1 873 ? 13.974 -2.486 22.309 1.00 92.94 873 SER A O 1
ATOM 6822 N N . ASN A 1 874 ? 16.030 -1.877 21.680 1.00 94.25 874 ASN A N 1
ATOM 6823 C CA . ASN A 1 874 ? 15.963 -0.511 22.170 1.00 94.25 874 ASN A CA 1
ATOM 6824 C C . ASN A 1 874 ? 15.539 0.388 21.005 1.00 94.25 874 ASN A C 1
ATOM 6826 O O . ASN A 1 874 ? 15.994 0.189 19.876 1.00 94.25 874 ASN A O 1
ATOM 6830 N N . LEU A 1 875 ? 14.691 1.378 21.270 1.00 95.00 875 LEU A N 1
ATOM 6831 C CA . LEU A 1 875 ? 14.283 2.402 20.317 1.00 95.00 875 LEU A CA 1
ATOM 6832 C C . LEU A 1 875 ? 14.493 3.798 20.892 1.00 95.00 875 LEU A C 1
ATOM 6834 O O . LEU A 1 875 ? 14.266 4.042 22.075 1.00 95.00 875 LEU A O 1
ATOM 6838 N N . GLN A 1 876 ? 14.861 4.732 20.020 1.00 93.62 876 GLN A N 1
ATOM 6839 C CA . GLN A 1 876 ? 14.968 6.147 20.356 1.00 93.62 876 GLN A CA 1
ATOM 6840 C C . GLN A 1 876 ? 14.452 7.009 19.205 1.00 93.62 876 GLN A C 1
ATOM 6842 O O . GLN A 1 876 ? 14.790 6.779 18.043 1.00 93.62 876 GLN A O 1
ATOM 6847 N N . TYR A 1 877 ? 13.646 8.007 19.542 1.00 93.00 877 TYR A N 1
ATOM 6848 C CA . TYR A 1 877 ? 13.105 9.020 18.653 1.00 93.00 877 TYR A CA 1
ATOM 6849 C C . TYR A 1 877 ? 13.772 10.359 18.968 1.00 93.00 877 TYR A C 1
ATOM 6851 O O . TYR A 1 877 ? 13.714 10.847 20.093 1.00 93.00 877 TYR A O 1
ATOM 6859 N N . THR A 1 878 ? 14.413 10.956 17.968 1.00 89.50 878 THR A N 1
ATOM 6860 C CA . THR A 1 878 ? 15.152 12.215 18.110 1.00 89.50 878 THR A CA 1
ATOM 6861 C C . THR A 1 878 ? 14.590 13.224 17.123 1.00 89.50 878 THR A C 1
ATOM 6863 O O . THR A 1 878 ? 14.682 13.027 15.908 1.00 89.50 878 THR A O 1
ATOM 6866 N N . PHE A 1 879 ? 13.996 14.301 17.630 1.00 85.19 879 PHE A N 1
ATOM 6867 C CA . PHE A 1 879 ? 13.502 15.402 16.807 1.00 85.19 879 PHE A CA 1
ATOM 6868 C C . PHE A 1 879 ? 14.668 16.222 16.258 1.00 85.19 879 PHE A C 1
ATOM 6870 O O . PHE A 1 879 ? 15.648 16.472 16.956 1.00 85.19 879 PHE A O 1
ATOM 6877 N N . LEU A 1 880 ? 14.575 16.596 14.983 1.00 80.88 880 LEU A N 1
ATOM 6878 C CA . LEU A 1 880 ? 15.652 17.250 14.248 1.00 80.88 880 LEU A CA 1
ATOM 6879 C C . LEU A 1 880 ? 15.168 18.615 13.761 1.00 80.88 880 LEU A C 1
ATOM 6881 O O . LEU A 1 880 ? 14.259 18.697 12.924 1.00 80.88 880 LEU A O 1
ATOM 6885 N N . ASP A 1 881 ? 15.774 19.677 14.286 1.00 68.56 881 ASP A N 1
ATOM 6886 C CA . ASP A 1 881 ? 15.538 21.041 13.820 1.00 68.56 881 ASP A CA 1
ATOM 6887 C C . ASP A 1 881 ? 16.247 21.326 12.492 1.00 68.56 881 ASP A C 1
ATOM 6889 O O . ASP A 1 881 ? 17.215 20.669 12.101 1.00 68.56 881 ASP A O 1
ATOM 6893 N N . LYS A 1 882 ? 15.719 22.308 11.756 1.00 59.66 882 LYS A N 1
ATOM 6894 C CA . LYS A 1 882 ? 16.117 22.581 10.367 1.00 59.66 882 LYS A CA 1
ATOM 6895 C C . LYS A 1 882 ? 17.208 23.641 10.202 1.00 59.66 882 LYS A C 1
ATOM 6897 O O . LYS A 1 882 ? 17.487 24.045 9.073 1.00 59.66 882 LYS A O 1
ATOM 6902 N N . SER A 1 883 ? 17.816 24.090 11.297 1.00 57.22 883 SER A N 1
ATOM 6903 C CA . SER A 1 883 ? 19.018 24.921 11.265 1.00 57.22 883 SER A CA 1
ATOM 6904 C C . SER A 1 883 ? 20.155 24.146 10.599 1.00 57.22 883 SER A C 1
ATOM 6906 O O . SER A 1 883 ? 20.658 23.169 11.156 1.00 57.22 883 SER A O 1
ATOM 6908 N N . VAL A 1 884 ? 20.562 24.583 9.405 1.00 55.69 884 VAL A N 1
ATOM 6909 C CA . VAL A 1 884 ? 21.834 24.154 8.809 1.00 55.69 884 VAL A CA 1
ATOM 6910 C C . VAL A 1 884 ? 22.938 24.547 9.796 1.00 55.69 884 VAL A C 1
ATOM 6912 O O . VAL A 1 884 ? 22.946 25.708 10.205 1.00 55.69 884 VAL A O 1
ATOM 6915 N N . PRO A 1 885 ? 23.855 23.646 10.196 1.00 57.91 885 PRO A N 1
ATOM 6916 C CA . PRO A 1 885 ? 24.980 24.034 11.038 1.00 57.91 885 PRO A CA 1
ATOM 6917 C C . PRO A 1 885 ? 25.763 25.164 10.375 1.00 57.91 885 PRO A C 1
ATOM 6919 O O . PRO A 1 885 ? 26.090 25.066 9.189 1.00 57.91 885 PRO A O 1
ATOM 6922 N N . ASP A 1 886 ? 26.082 26.216 11.131 1.00 53.12 886 ASP A N 1
ATOM 6923 C CA . ASP A 1 886 ? 26.708 27.430 10.589 1.00 53.12 886 ASP A CA 1
ATOM 6924 C C . ASP A 1 886 ? 28.009 27.155 9.820 1.00 53.12 886 ASP A C 1
ATOM 6926 O O . ASP A 1 886 ? 28.373 27.925 8.936 1.00 53.12 886 ASP A O 1
ATOM 6930 N N . GLU A 1 887 ? 28.715 26.072 10.141 1.00 52.28 887 GLU A N 1
ATOM 6931 C CA . GLU A 1 887 ? 29.933 25.638 9.450 1.00 52.28 887 GLU A CA 1
ATOM 6932 C C . GLU A 1 887 ? 29.640 25.091 8.042 1.00 52.28 887 GLU A C 1
ATOM 6934 O O . GLU A 1 887 ? 30.312 25.467 7.085 1.00 52.28 887 GLU A O 1
ATOM 6939 N N . ILE A 1 888 ? 28.582 24.286 7.885 1.00 53.53 888 ILE A N 1
ATOM 6940 C CA . ILE A 1 888 ? 28.140 23.749 6.585 1.00 53.53 888 ILE A CA 1
ATOM 6941 C C . ILE A 1 888 ? 27.521 24.869 5.734 1.00 53.53 888 ILE A C 1
ATOM 6943 O O . ILE A 1 888 ? 27.788 24.972 4.534 1.00 53.53 888 ILE A O 1
ATOM 6947 N N . ALA A 1 889 ? 26.744 25.759 6.361 1.00 53.19 889 ALA A N 1
ATOM 6948 C CA . ALA A 1 889 ? 26.107 26.893 5.691 1.00 53.19 889 ALA A CA 1
ATOM 6949 C C . ALA A 1 889 ? 27.120 27.845 5.022 1.00 53.19 889 ALA A C 1
ATOM 6951 O O . ALA A 1 889 ? 26.826 28.404 3.966 1.00 53.19 889 ALA A O 1
ATOM 6952 N N . ARG A 1 890 ? 28.319 28.006 5.603 1.00 49.84 890 ARG A N 1
ATOM 6953 C CA . ARG A 1 890 ? 29.402 28.852 5.061 1.00 49.84 890 ARG A CA 1
ATOM 6954 C C . ARG A 1 890 ? 30.042 28.290 3.790 1.00 49.84 890 ARG A C 1
ATOM 6956 O O . ARG A 1 890 ? 30.491 29.077 2.961 1.00 49.84 890 ARG A O 1
ATOM 6963 N N . ASN A 1 891 ? 30.071 26.967 3.628 1.00 50.97 891 ASN A N 1
ATOM 6964 C CA . ASN A 1 891 ? 30.728 26.312 2.491 1.00 50.97 891 ASN A CA 1
ATOM 6965 C C . ASN A 1 891 ? 29.799 26.141 1.276 1.00 50.97 891 ASN A C 1
ATOM 6967 O O . ASN A 1 891 ? 30.278 25.988 0.154 1.00 50.97 891 ASN A O 1
ATOM 6971 N N . GLY A 1 892 ? 28.476 26.189 1.477 1.00 53.53 892 GLY A N 1
ATOM 6972 C CA . GLY A 1 892 ? 27.490 26.014 0.402 1.00 53.53 892 GLY A CA 1
ATOM 6973 C C . GLY A 1 892 ? 27.367 24.572 -0.107 1.00 53.53 892 GLY A C 1
ATOM 6974 O O . GLY A 1 892 ? 26.948 24.358 -1.244 1.00 53.53 892 GLY A O 1
ATOM 6975 N N . GLU A 1 893 ? 27.749 23.595 0.716 1.00 54.34 893 GLU A N 1
ATOM 6976 C CA . GLU A 1 893 ? 27.740 22.167 0.388 1.00 54.34 893 GLU A CA 1
ATOM 6977 C C . GLU A 1 893 ? 26.366 21.527 0.658 1.00 54.34 893 GLU A C 1
ATOM 6979 O O . GLU A 1 893 ? 25.695 21.840 1.646 1.00 54.34 893 GLU A O 1
ATOM 6984 N N . ASP A 1 894 ? 25.950 20.597 -0.210 1.00 59.47 894 ASP A N 1
ATOM 6985 C CA . ASP A 1 894 ? 24.785 19.744 0.051 1.00 59.47 894 ASP A CA 1
ATOM 6986 C C . ASP A 1 894 ? 25.072 18.831 1.262 1.00 59.47 894 ASP A C 1
ATOM 6988 O O . ASP A 1 894 ? 26.169 18.284 1.404 1.00 59.47 894 ASP A O 1
ATOM 6992 N N . TRP A 1 895 ? 24.081 18.639 2.137 1.00 67.81 895 TRP A N 1
ATOM 6993 C CA . TRP A 1 895 ? 24.228 17.870 3.377 1.00 67.81 895 TRP A CA 1
ATOM 6994 C C . TRP A 1 895 ? 23.013 16.985 3.671 1.00 67.81 895 TRP A C 1
ATOM 6996 O O . TRP A 1 895 ? 21.903 17.219 3.188 1.00 67.81 895 TRP A O 1
ATOM 7006 N N . VAL A 1 896 ? 23.231 15.946 4.479 1.00 70.81 896 VAL A N 1
ATOM 7007 C CA . VAL A 1 896 ? 22.232 14.932 4.849 1.00 70.81 896 VAL A CA 1
ATOM 7008 C C . VAL A 1 896 ? 22.302 14.596 6.339 1.00 70.81 896 VAL A C 1
ATOM 7010 O O . VAL A 1 896 ? 23.328 14.796 6.982 1.00 70.81 896 VAL A O 1
ATOM 7013 N N . TRP A 1 897 ? 21.225 14.042 6.899 1.00 76.62 897 TRP A N 1
ATOM 7014 C CA . TRP A 1 897 ? 21.238 13.490 8.257 1.00 76.62 897 TRP A CA 1
ATOM 7015 C C . TRP A 1 897 ? 21.804 12.065 8.265 1.00 76.62 897 TRP A C 1
ATOM 7017 O O . TRP A 1 897 ? 21.187 11.139 7.732 1.00 76.62 897 TRP A O 1
ATOM 7027 N N . HIS A 1 898 ? 22.949 11.880 8.916 1.00 80.06 898 HIS A N 1
ATOM 7028 C CA . HIS A 1 898 ? 23.453 10.573 9.315 1.00 80.06 898 HIS A CA 1
ATOM 7029 C C . HIS A 1 898 ? 22.666 10.083 10.538 1.00 80.06 898 HIS A C 1
ATOM 7031 O O . HIS A 1 898 ? 22.612 10.769 11.558 1.00 80.06 898 HIS A O 1
ATOM 7037 N N . VAL A 1 899 ? 22.046 8.903 10.435 1.00 82.38 899 VAL A N 1
ATOM 7038 C CA . VAL A 1 899 ? 21.228 8.295 11.499 1.00 82.38 899 VAL A CA 1
ATOM 7039 C C . VAL A 1 899 ? 21.739 6.869 11.767 1.00 82.38 899 VAL A C 1
ATOM 7041 O O . VAL A 1 899 ? 21.282 5.930 11.106 1.00 82.38 899 VAL A O 1
ATOM 7044 N N . PRO A 1 900 ? 22.704 6.680 12.687 1.00 79.38 900 PRO A N 1
ATOM 7045 C CA . PRO A 1 900 ? 23.271 5.364 12.984 1.00 79.38 900 PRO A CA 1
ATOM 7046 C C . PRO A 1 900 ? 22.207 4.418 13.550 1.00 79.38 900 PRO A C 1
ATOM 7048 O O . PRO A 1 900 ? 21.377 4.839 14.356 1.00 79.38 900 PRO A O 1
ATOM 7051 N N . MET A 1 901 ? 22.212 3.150 13.120 1.00 73.81 901 MET A N 1
ATOM 7052 C CA . MET A 1 901 ? 21.214 2.134 13.508 1.00 73.81 901 MET A CA 1
ATOM 7053 C C . MET A 1 901 ? 19.752 2.617 13.410 1.00 73.81 901 MET A C 1
ATOM 7055 O O . MET A 1 901 ? 18.903 2.225 14.204 1.00 73.81 901 MET A O 1
ATOM 7059 N N . GLY A 1 902 ? 19.418 3.508 12.471 1.00 79.88 902 GLY A N 1
ATOM 7060 C CA . GLY A 1 902 ? 18.108 4.155 12.482 1.00 79.88 902 GLY A CA 1
ATOM 7061 C C . GLY A 1 902 ? 17.603 4.640 11.140 1.00 79.88 902 GLY A C 1
ATOM 7062 O O . GLY A 1 902 ? 18.164 4.355 10.085 1.00 79.88 902 GLY A O 1
ATOM 7063 N N . SER A 1 903 ? 16.483 5.360 11.186 1.00 79.06 903 SER A N 1
ATOM 7064 C CA . SER A 1 903 ? 15.862 5.922 9.998 1.00 79.06 903 SER A CA 1
ATOM 7065 C C . SER A 1 903 ? 15.154 7.244 10.216 1.00 79.06 903 SER A C 1
ATOM 7067 O O . SER A 1 903 ? 14.418 7.394 11.188 1.00 79.06 903 SER A O 1
ATOM 7069 N N . LEU A 1 904 ? 15.304 8.153 9.253 1.00 79.94 904 LEU A N 1
ATOM 7070 C CA . LEU A 1 904 ? 14.528 9.385 9.190 1.00 79.94 904 LEU A CA 1
ATOM 7071 C C . LEU A 1 904 ? 13.029 9.072 9.010 1.00 79.94 904 LEU A C 1
ATOM 7073 O O . LEU A 1 904 ? 12.631 8.108 8.342 1.00 79.94 904 LEU A O 1
ATOM 7077 N N . ARG A 1 905 ? 12.198 9.909 9.619 1.00 74.31 905 ARG A N 1
ATOM 7078 C CA . ARG A 1 905 ? 10.750 9.984 9.470 1.00 74.31 905 ARG A CA 1
ATOM 7079 C C . ARG A 1 905 ? 10.398 11.416 9.097 1.00 74.31 905 ARG A C 1
ATOM 7081 O O . ARG A 1 905 ? 10.824 12.367 9.754 1.00 74.31 905 ARG A O 1
ATOM 7088 N N . HIS A 1 906 ? 9.633 11.552 8.022 1.00 61.31 906 HIS A N 1
ATOM 7089 C CA . HIS A 1 906 ? 8.979 12.806 7.684 1.00 61.31 906 HIS A CA 1
ATOM 7090 C C . HIS A 1 906 ? 7.827 13.006 8.662 1.00 61.31 906 HIS A C 1
ATOM 7092 O O . HIS A 1 906 ? 6.988 12.116 8.793 1.00 61.31 906 HIS A O 1
ATOM 7098 N N . THR A 1 907 ? 7.781 14.153 9.336 1.00 59.28 907 THR A N 1
ATOM 7099 C CA . THR A 1 907 ? 6.532 14.591 9.962 1.00 59.28 907 THR A CA 1
ATOM 7100 C C . THR A 1 907 ? 5.681 15.290 8.901 1.00 59.28 907 THR A C 1
ATOM 7102 O O . THR A 1 907 ? 6.174 15.665 7.833 1.00 59.28 907 THR A O 1
ATOM 7105 N N . LEU A 1 908 ? 4.393 15.475 9.181 1.00 51.12 908 LEU A N 1
ATOM 7106 C CA . LEU A 1 908 ? 3.477 16.162 8.266 1.00 51.12 908 LEU A CA 1
ATOM 7107 C C . LEU A 1 908 ? 3.619 17.695 8.306 1.00 51.12 908 LEU A C 1
ATOM 7109 O O . LEU A 1 908 ? 3.006 18.382 7.497 1.00 51.12 908 LEU A O 1
ATOM 7113 N N . VAL A 1 909 ? 4.459 18.234 9.200 1.00 53.06 909 VAL A N 1
ATOM 7114 C CA . VAL A 1 909 ? 4.778 19.667 9.284 1.00 53.06 909 VAL A CA 1
ATOM 7115 C C . VAL A 1 909 ? 5.927 19.982 8.311 1.00 53.06 909 VAL A C 1
ATOM 7117 O O . VAL A 1 909 ? 7.058 19.551 8.569 1.00 53.06 909 VAL A O 1
ATOM 7120 N N . PRO A 1 910 ? 5.707 20.740 7.212 1.00 51.88 910 PRO A N 1
ATOM 7121 C CA . PRO A 1 910 ? 6.716 20.952 6.170 1.00 51.88 910 PRO A CA 1
ATOM 7122 C C . PRO A 1 910 ? 7.929 21.744 6.677 1.00 51.88 910 PRO A C 1
ATOM 7124 O O . PRO A 1 910 ? 7.981 22.968 6.631 1.00 51.88 910 PRO A O 1
ATOM 7127 N N . GLY A 1 911 ? 8.940 21.034 7.169 1.00 55.69 911 GLY A N 1
ATOM 7128 C CA . GLY A 1 911 ? 10.043 21.654 7.898 1.00 55.69 911 GLY A CA 1
ATOM 7129 C C . GLY A 1 911 ? 10.749 20.698 8.846 1.00 55.69 911 GLY A C 1
ATOM 7130 O O . GLY A 1 911 ? 11.970 20.752 8.943 1.00 55.69 911 GLY A O 1
ATOM 7131 N N . ARG A 1 912 ? 9.999 19.808 9.498 1.00 68.25 912 ARG A N 1
ATOM 7132 C CA . ARG A 1 912 ? 10.483 19.031 10.640 1.00 68.25 912 ARG A CA 1
ATOM 7133 C C . ARG A 1 912 ? 10.756 17.576 10.259 1.00 68.25 912 ARG A C 1
ATOM 7135 O O . ARG A 1 912 ? 10.073 17.000 9.413 1.00 68.25 912 ARG A O 1
ATOM 7142 N N . TYR A 1 913 ? 11.747 16.980 10.911 1.00 75.38 913 TYR A N 1
ATOM 7143 C CA . TYR A 1 913 ? 12.063 15.561 10.778 1.00 75.38 913 TYR A CA 1
ATOM 7144 C C . TYR A 1 913 ? 12.241 14.929 12.158 1.00 75.38 913 TYR A C 1
ATOM 7146 O O . TYR A 1 913 ? 12.557 15.609 13.134 1.00 75.38 913 TYR A O 1
ATOM 7154 N N . MET A 1 914 ? 12.069 13.615 12.223 1.00 85.38 914 MET A N 1
ATOM 7155 C CA . MET A 1 914 ? 12.349 12.808 13.406 1.00 85.38 914 MET A CA 1
ATOM 7156 C C . MET A 1 914 ? 13.222 11.628 12.980 1.00 85.38 914 MET A C 1
ATOM 7158 O O . MET A 1 914 ? 12.867 10.895 12.061 1.00 85.38 914 MET A O 1
ATOM 7162 N N . ALA A 1 915 ? 14.373 11.425 13.606 1.00 88.44 915 ALA A N 1
ATOM 7163 C CA . ALA A 1 915 ? 15.112 10.174 13.479 1.00 88.44 915 ALA A CA 1
ATOM 7164 C C . ALA A 1 915 ? 14.513 9.127 14.424 1.00 88.44 915 ALA A C 1
ATOM 7166 O O . ALA A 1 915 ? 14.195 9.445 15.562 1.00 88.44 915 ALA A O 1
ATOM 7167 N N . ARG A 1 916 ? 14.403 7.876 13.971 1.00 91.62 916 ARG A N 1
ATOM 7168 C CA . ARG A 1 916 ? 14.108 6.708 14.810 1.00 91.62 916 ARG A CA 1
ATOM 7169 C C . ARG A 1 916 ? 15.274 5.731 14.757 1.00 91.62 916 ARG A C 1
ATOM 7171 O O . ARG A 1 916 ? 15.433 5.052 13.741 1.00 91.62 916 ARG A O 1
ATOM 7178 N N . GLN A 1 917 ? 16.046 5.635 15.827 1.00 91.06 917 GLN A N 1
ATOM 7179 C CA . GLN A 1 917 ? 17.101 4.638 16.015 1.00 91.06 917 GLN A CA 1
ATOM 7180 C C . GLN A 1 917 ? 16.514 3.373 16.658 1.00 91.06 917 GLN A C 1
ATOM 7182 O O . GLN A 1 917 ? 15.531 3.450 17.393 1.00 91.06 917 GLN A O 1
ATOM 7187 N N . CYS A 1 918 ? 17.052 2.205 16.306 1.00 90.44 918 CYS A N 1
ATOM 7188 C CA . CYS A 1 918 ? 16.590 0.893 16.752 1.00 90.44 918 CYS A CA 1
ATOM 7189 C C . CYS A 1 918 ? 17.760 -0.106 16.738 1.00 90.44 918 CYS A C 1
ATOM 7191 O O . CYS A 1 918 ? 18.338 -0.360 15.680 1.00 90.44 918 CYS A O 1
ATOM 7193 N N . TRP A 1 919 ? 18.117 -0.662 17.896 1.00 89.75 919 TRP A N 1
ATOM 7194 C CA . TRP A 1 919 ? 19.265 -1.564 18.060 1.00 89.75 919 TRP A CA 1
ATOM 7195 C C . TRP A 1 919 ? 18.952 -2.705 19.046 1.00 89.75 919 TRP A C 1
ATOM 7197 O O . TRP A 1 919 ? 17.997 -2.583 19.814 1.00 89.75 919 TRP A O 1
ATOM 7207 N N . PRO A 1 920 ? 19.689 -3.834 19.035 1.00 85.88 920 PRO A N 1
ATOM 7208 C CA . PRO A 1 920 ? 19.461 -4.931 19.981 1.00 85.88 920 PRO A CA 1
ATOM 7209 C C . PRO A 1 920 ? 19.643 -4.485 21.436 1.00 85.88 920 PRO A C 1
ATOM 7211 O O . PRO A 1 920 ? 20.489 -3.637 21.715 1.00 85.88 920 PRO A O 1
ATOM 7214 N N . LEU A 1 921 ? 18.905 -5.097 22.368 1.00 85.31 921 LEU A N 1
ATOM 7215 C CA . LEU A 1 921 ? 18.934 -4.736 23.793 1.00 85.31 921 LEU A CA 1
ATOM 7216 C C . LEU A 1 921 ? 20.352 -4.732 24.395 1.00 85.31 921 LEU A C 1
ATOM 7218 O O . LEU A 1 921 ? 20.684 -3.834 25.162 1.00 85.31 921 LEU A O 1
ATOM 7222 N N . LEU A 1 922 ? 21.167 -5.727 24.028 1.00 80.31 922 LEU A N 1
ATOM 7223 C CA . LEU A 1 922 ? 22.545 -5.922 24.498 1.00 80.31 922 LEU A CA 1
ATOM 7224 C C . LEU A 1 922 ? 23.604 -5.222 23.620 1.00 80.31 922 LEU A C 1
ATOM 7226 O O . LEU A 1 922 ? 24.794 -5.468 23.791 1.00 80.31 922 LEU A O 1
ATOM 7230 N N . GLY A 1 923 ? 23.189 -4.409 22.643 1.00 77.00 923 GLY A N 1
ATOM 7231 C CA . GLY A 1 923 ? 24.095 -3.652 21.779 1.00 77.00 923 GLY A CA 1
ATOM 7232 C C . GLY A 1 923 ? 24.407 -2.261 22.332 1.00 77.00 923 GLY A C 1
ATOM 7233 O O . GLY A 1 923 ? 23.564 -1.642 22.987 1.00 77.00 923 GLY A O 1
ATOM 7234 N N . ASP A 1 924 ? 25.597 -1.751 22.012 1.00 81.19 924 ASP A N 1
ATOM 7235 C CA . ASP A 1 924 ? 26.002 -0.383 22.342 1.00 81.19 924 ASP A CA 1
ATOM 7236 C C . ASP A 1 924 ? 24.983 0.653 21.845 1.00 81.19 924 ASP A C 1
ATOM 7238 O O . ASP A 1 924 ? 24.373 0.510 20.781 1.00 81.19 924 ASP A O 1
ATOM 7242 N N . THR A 1 925 ? 24.806 1.727 22.619 1.00 84.62 925 THR A N 1
ATOM 7243 C CA . THR A 1 925 ? 23.920 2.828 22.222 1.00 84.62 925 THR A CA 1
ATOM 7244 C C . THR A 1 925 ? 24.534 3.563 21.024 1.00 84.62 925 THR A C 1
ATOM 7246 O O . THR A 1 925 ? 25.671 4.027 21.129 1.00 84.62 925 THR A O 1
ATOM 7249 N N . PRO A 1 926 ? 23.824 3.681 19.886 1.00 85.75 926 PRO A N 1
ATOM 7250 C CA . PRO A 1 926 ? 24.354 4.325 18.690 1.00 85.75 926 PRO A CA 1
ATOM 7251 C C . PRO A 1 926 ? 24.612 5.820 18.917 1.00 85.75 926 PRO A C 1
ATOM 7253 O O . PRO A 1 926 ? 23.919 6.468 19.701 1.00 85.75 926 PRO A O 1
ATOM 7256 N N . GLU A 1 927 ? 25.569 6.392 18.176 1.00 85.44 927 GLU A N 1
ATOM 7257 C CA . GLU A 1 927 ? 25.784 7.845 18.177 1.00 85.44 927 GLU A CA 1
ATOM 7258 C C . GLU A 1 927 ? 24.480 8.595 17.820 1.00 85.44 927 GLU A C 1
ATOM 7260 O O . GLU A 1 927 ? 23.683 8.098 17.010 1.00 85.44 927 GLU A O 1
ATOM 7265 N N . PRO A 1 928 ? 24.245 9.800 18.372 1.00 83.44 928 PRO A N 1
ATOM 7266 C CA . PRO A 1 928 ? 23.066 10.585 18.035 1.00 83.44 928 PRO A CA 1
ATOM 7267 C C . PRO A 1 928 ? 23.064 10.999 16.549 1.00 83.44 928 PRO A C 1
ATOM 7269 O O . PRO A 1 928 ? 24.125 11.085 15.919 1.00 83.44 928 PRO A O 1
ATOM 7272 N N . PRO A 1 929 ? 21.888 11.296 15.966 1.00 85.88 929 PRO A N 1
ATOM 7273 C CA . PRO A 1 929 ? 21.789 11.732 14.580 1.00 85.88 929 PRO A CA 1
ATOM 7274 C C . PRO A 1 929 ? 22.550 13.043 14.365 1.00 85.88 929 PRO A C 1
ATOM 7276 O O . PRO A 1 929 ? 22.347 14.004 15.107 1.00 85.88 929 PRO A O 1
ATOM 7279 N N . ARG A 1 930 ? 23.393 13.106 13.329 1.00 82.69 930 ARG A N 1
ATOM 7280 C CA . ARG A 1 930 ? 24.195 14.300 13.009 1.00 82.69 930 ARG A CA 1
ATOM 7281 C C . ARG A 1 930 ? 24.120 14.676 11.529 1.00 82.69 930 ARG A C 1
ATOM 7283 O O . ARG A 1 930 ? 23.985 13.783 10.691 1.00 82.69 930 ARG A O 1
ATOM 7290 N N . PRO A 1 931 ? 24.239 15.964 11.173 1.00 77.25 931 PRO A N 1
ATOM 7291 C CA . PRO A 1 931 ? 24.488 16.375 9.797 1.00 77.25 931 PRO A CA 1
ATOM 7292 C C . PRO A 1 931 ? 25.818 15.806 9.281 1.00 77.25 931 PRO A C 1
ATOM 7294 O O . PRO A 1 931 ? 26.783 15.676 10.033 1.00 77.25 931 PRO A O 1
ATOM 7297 N N . ALA A 1 932 ? 25.862 15.477 7.994 1.00 67.75 932 ALA A N 1
ATOM 7298 C CA . ALA A 1 932 ? 27.049 15.042 7.268 1.00 67.75 932 ALA A CA 1
ATOM 7299 C C . ALA A 1 932 ? 27.059 15.690 5.875 1.00 67.75 932 ALA A C 1
ATOM 7301 O O . ALA A 1 932 ? 26.013 15.787 5.226 1.00 67.75 932 ALA A O 1
ATOM 7302 N N . THR A 1 933 ? 28.225 16.142 5.422 1.00 61.38 933 THR A N 1
ATOM 7303 C CA . THR A 1 933 ? 28.414 16.751 4.098 1.00 61.38 933 THR A CA 1
ATOM 7304 C C . THR A 1 933 ? 28.401 15.692 2.995 1.00 61.38 933 THR A C 1
ATOM 7306 O O . THR A 1 933 ? 28.760 14.531 3.205 1.00 61.38 933 THR A O 1
ATOM 7309 N N . MET A 1 934 ? 27.955 16.071 1.797 1.00 52.62 934 MET A N 1
ATOM 7310 C CA . MET A 1 934 ? 27.996 15.200 0.626 1.00 52.62 934 MET A CA 1
ATOM 7311 C C . MET A 1 934 ? 29.328 15.365 -0.115 1.00 52.62 934 MET A C 1
ATOM 7313 O O . MET A 1 934 ? 29.494 16.295 -0.901 1.00 52.62 934 MET A O 1
ATOM 7317 N N . GLU A 1 935 ? 30.260 14.428 0.076 1.00 42.62 935 GLU A N 1
ATOM 7318 C CA . GLU A 1 935 ? 31.492 14.356 -0.722 1.00 42.62 935 GLU A CA 1
ATOM 7319 C C . GLU A 1 935 ? 31.180 14.005 -2.191 1.00 42.62 935 GLU A C 1
ATOM 7321 O O . GLU A 1 935 ? 31.073 12.840 -2.583 1.00 42.62 935 GLU A O 1
ATOM 7326 N N . VAL A 1 936 ? 31.009 15.029 -3.034 1.00 38.22 936 VAL A N 1
ATOM 7327 C CA . VAL A 1 936 ? 30.771 14.867 -4.477 1.00 38.22 936 VAL A CA 1
ATOM 7328 C C . VAL A 1 936 ? 32.100 14.914 -5.236 1.00 38.22 936 VAL A C 1
ATOM 7330 O O . VAL A 1 936 ? 32.495 15.954 -5.765 1.00 38.22 936 VAL A O 1
ATOM 7333 N N . ASP A 1 937 ? 32.787 13.773 -5.324 1.00 29.03 937 ASP A N 1
ATOM 7334 C CA . ASP A 1 937 ? 34.059 13.652 -6.053 1.00 29.03 937 ASP A CA 1
ATOM 7335 C C . ASP A 1 937 ? 33.882 13.921 -7.569 1.00 29.03 937 ASP A C 1
ATOM 7337 O O . ASP A 1 937 ? 33.432 13.084 -8.361 1.00 29.03 937 ASP A O 1
ATOM 7341 N N . CYS A 1 938 ? 34.218 15.144 -7.987 1.00 29.17 938 CYS A N 1
ATOM 7342 C CA . CYS A 1 938 ? 33.966 15.677 -9.329 1.00 29.17 938 CYS A CA 1
ATOM 7343 C C . CYS A 1 938 ? 35.051 15.321 -10.372 1.00 29.17 938 CYS A C 1
ATOM 7345 O O . CYS A 1 938 ? 35.318 16.092 -11.298 1.00 29.17 938 CYS A O 1
ATOM 7347 N N . SER A 1 939 ? 35.670 14.143 -10.269 1.00 29.86 939 SER A N 1
ATOM 7348 C CA . SER A 1 939 ? 36.903 13.777 -10.992 1.00 29.86 939 SER A CA 1
ATOM 7349 C C . SER A 1 939 ? 36.744 12.993 -12.317 1.00 29.86 939 SER A C 1
ATOM 7351 O O . SER A 1 939 ? 37.741 12.561 -12.896 1.00 29.86 939 SER A O 1
ATOM 7353 N N . SER A 1 940 ? 35.532 12.834 -12.880 1.00 29.48 940 SER A N 1
ATOM 7354 C CA . SER A 1 940 ? 35.291 11.954 -14.059 1.00 29.48 940 SER A CA 1
ATOM 7355 C C . SER A 1 940 ? 34.616 12.590 -15.298 1.00 29.48 940 SER A C 1
ATOM 7357 O O . SER A 1 940 ? 34.150 11.897 -16.207 1.00 29.48 940 SER A O 1
ATOM 7359 N N . ALA A 1 941 ? 34.605 13.921 -15.424 1.00 32.03 941 ALA A N 1
ATOM 7360 C CA . ALA A 1 941 ? 33.843 14.651 -16.453 1.00 32.03 941 ALA A CA 1
ATOM 7361 C C . ALA A 1 941 ? 34.458 14.715 -17.887 1.00 32.03 941 ALA A C 1
ATOM 7363 O O . ALA A 1 941 ? 34.378 15.758 -18.540 1.00 32.03 941 ALA A O 1
ATOM 7364 N N . ARG A 1 942 ? 35.054 13.635 -18.433 1.00 31.47 942 ARG A N 1
ATOM 7365 C CA . ARG A 1 942 ? 35.620 13.626 -19.814 1.00 31.47 942 ARG A CA 1
ATOM 7366 C C . ARG A 1 942 ? 35.399 12.348 -20.649 1.00 31.47 942 ARG A C 1
ATOM 7368 O O . ARG A 1 942 ? 36.350 11.656 -21.002 1.00 31.47 942 ARG A O 1
ATOM 7375 N N . LYS A 1 943 ? 34.161 12.134 -21.114 1.00 28.52 943 LYS A N 1
ATOM 7376 C CA . LYS A 1 943 ? 33.824 11.848 -22.537 1.00 28.52 943 LYS A CA 1
ATOM 7377 C C . LYS A 1 943 ? 32.303 11.794 -22.717 1.00 28.52 943 LYS A C 1
ATOM 7379 O O . LYS A 1 943 ? 31.585 11.274 -21.871 1.00 28.52 943 LYS A O 1
ATOM 7384 N N . GLY A 1 944 ? 31.800 12.376 -23.804 1.00 39.78 944 GLY A N 1
ATOM 7385 C CA . GLY A 1 944 ? 30.359 12.504 -24.027 1.00 39.78 944 GLY A CA 1
ATOM 7386 C C . GLY A 1 944 ? 29.710 11.201 -24.491 1.00 39.78 944 GLY A C 1
ATOM 7387 O O . GLY A 1 944 ? 30.211 10.558 -25.411 1.00 39.78 944 GLY A O 1
ATOM 7388 N N . ASN A 1 945 ? 28.552 10.854 -23.924 1.00 27.28 945 ASN A N 1
ATOM 7389 C CA . ASN A 1 945 ? 27.643 9.888 -24.537 1.00 27.28 945 ASN A CA 1
ATOM 7390 C C . ASN A 1 945 ? 26.168 10.260 -24.285 1.00 27.28 945 ASN A C 1
ATOM 7392 O O . ASN A 1 945 ? 25.841 10.944 -23.313 1.00 27.28 945 ASN A O 1
ATOM 7396 N N . LYS A 1 946 ? 25.276 9.866 -25.200 1.00 42.12 946 LYS A N 1
ATOM 7397 C CA . LYS A 1 946 ? 23.862 10.283 -25.214 1.00 42.12 946 LYS A CA 1
ATOM 7398 C C . LYS A 1 946 ? 23.002 9.330 -24.375 1.00 42.12 946 LYS A C 1
ATOM 7400 O O . LYS A 1 946 ? 22.711 8.231 -24.836 1.00 42.12 946 LYS A O 1
ATOM 7405 N N . GLU A 1 947 ? 22.490 9.764 -23.220 1.00 31.38 947 GLU A N 1
ATOM 7406 C CA . GLU A 1 947 ? 21.410 9.041 -22.520 1.00 31.38 947 GLU A CA 1
ATOM 7407 C C . GLU A 1 947 ? 20.120 9.879 -22.410 1.00 31.38 947 GLU A C 1
ATOM 7409 O O . GLU A 1 947 ? 20.076 10.959 -21.815 1.00 31.38 947 GLU A O 1
ATOM 7414 N N . ASN A 1 948 ? 19.046 9.352 -23.007 1.00 36.88 948 ASN A N 1
ATOM 7415 C CA . ASN A 1 948 ? 17.706 9.939 -23.020 1.00 36.88 948 ASN A CA 1
ATOM 7416 C C . ASN A 1 948 ? 16.915 9.512 -21.772 1.00 36.88 948 ASN A C 1
ATOM 7418 O O . ASN A 1 948 ? 16.402 8.391 -21.723 1.00 36.88 948 ASN A O 1
ATOM 7422 N N . SER A 1 949 ? 16.752 10.400 -20.786 1.00 34.47 949 SER A N 1
ATOM 7423 C CA . SER A 1 949 ? 15.853 10.139 -19.654 1.00 34.47 949 SER A CA 1
ATOM 7424 C C . SER A 1 949 ? 14.379 10.263 -20.066 1.00 34.47 949 SER A C 1
ATOM 7426 O O . SER A 1 949 ? 13.929 11.303 -20.549 1.00 34.47 949 SER A O 1
ATOM 7428 N N . LYS A 1 950 ? 13.623 9.175 -19.877 1.00 34.31 950 LYS A N 1
ATOM 7429 C CA . LYS A 1 950 ? 12.173 9.110 -20.116 1.00 34.31 950 LYS A CA 1
ATOM 7430 C C . LYS A 1 950 ? 11.412 9.746 -18.946 1.00 34.31 950 LYS A C 1
ATOM 7432 O O . LYS A 1 950 ? 11.860 9.677 -17.803 1.00 34.31 950 LYS A O 1
ATOM 7437 N N . LEU A 1 951 ? 10.258 10.345 -19.232 1.00 35.03 951 LEU A N 1
ATOM 7438 C CA . LEU A 1 951 ? 9.350 10.865 -18.204 1.00 35.03 951 LEU A CA 1
ATOM 7439 C C . LEU A 1 951 ? 8.549 9.734 -17.538 1.00 35.03 951 LEU A C 1
ATOM 7441 O O . LEU A 1 951 ? 8.386 8.656 -18.115 1.00 35.03 951 LEU A O 1
ATOM 7445 N N . GLY A 1 952 ? 8.082 9.985 -16.312 1.00 38.91 952 GLY A N 1
ATOM 7446 C CA . GLY A 1 952 ? 7.058 9.165 -15.658 1.00 38.91 952 GLY A CA 1
ATOM 7447 C C . GLY A 1 952 ? 5.642 9.572 -16.082 1.00 38.91 952 GLY A C 1
ATOM 7448 O O . GLY A 1 952 ? 5.471 10.526 -16.837 1.00 38.91 952 GLY A O 1
ATOM 7449 N N . SER A 1 953 ? 4.636 8.870 -15.558 1.00 34.16 953 SER A N 1
ATOM 7450 C CA . SER A 1 953 ? 3.205 9.145 -15.777 1.00 34.16 953 SER A CA 1
ATOM 7451 C C . SER A 1 953 ? 2.807 10.588 -15.446 1.00 34.16 953 SER A C 1
ATOM 7453 O O . SER A 1 953 ? 2.056 11.204 -16.189 1.00 34.16 953 SER A O 1
ATOM 7455 N N . ASN A 1 954 ? 3.364 11.159 -14.375 1.00 35.03 954 ASN A N 1
ATOM 7456 C CA . ASN A 1 954 ? 2.914 12.430 -13.796 1.00 35.03 954 ASN A CA 1
ATOM 7457 C C . ASN A 1 954 ? 3.686 13.649 -14.354 1.00 35.03 954 ASN A C 1
ATOM 7459 O O . ASN A 1 954 ? 3.974 14.591 -13.617 1.00 35.03 954 ASN A O 1
ATOM 7463 N N . GLY A 1 955 ? 4.143 13.606 -15.613 1.00 36.19 955 GLY A N 1
ATOM 7464 C CA . GLY A 1 955 ? 4.807 14.726 -16.313 1.00 36.19 955 GLY A CA 1
ATOM 7465 C C . GLY A 1 955 ? 6.177 15.188 -15.771 1.00 36.19 955 GLY A C 1
ATOM 7466 O O . GLY A 1 955 ? 6.903 15.911 -16.455 1.00 36.19 955 GLY A O 1
ATOM 7467 N N . ARG A 1 956 ? 6.584 14.760 -14.571 1.00 40.91 956 ARG A N 1
ATOM 7468 C CA . ARG A 1 956 ? 7.898 15.051 -13.979 1.00 40.91 956 ARG A CA 1
ATOM 7469 C C . ARG A 1 956 ? 8.978 14.149 -14.596 1.00 40.91 956 ARG A C 1
ATOM 7471 O O . ARG A 1 956 ? 8.758 12.967 -14.882 1.00 40.91 956 ARG A O 1
ATOM 7478 N N . ARG A 1 957 ? 10.177 14.703 -14.821 1.00 42.12 957 ARG A N 1
ATOM 7479 C CA . ARG A 1 957 ? 11.349 13.900 -15.215 1.00 42.12 957 ARG A CA 1
ATOM 7480 C C . ARG A 1 957 ? 11.737 13.018 -14.037 1.00 42.12 957 ARG A C 1
ATOM 7482 O O . ARG A 1 957 ? 11.981 13.554 -12.961 1.00 42.12 957 ARG A O 1
ATOM 7489 N N . LYS A 1 958 ? 11.875 11.708 -14.256 1.00 43.94 958 LYS A N 1
ATOM 7490 C CA . LYS A 1 958 ? 12.546 10.859 -13.268 1.00 43.94 958 LYS A CA 1
ATOM 7491 C C . LYS A 1 958 ? 13.987 11.362 -13.075 1.00 43.94 958 LYS A C 1
ATOM 7493 O O . LYS A 1 958 ? 14.633 11.678 -14.086 1.00 43.94 958 LYS A O 1
ATOM 7498 N N . PRO A 1 959 ? 14.484 11.462 -11.831 1.00 54.59 959 PRO A N 1
ATOM 7499 C CA . PRO A 1 959 ? 15.890 11.740 -11.561 1.00 54.59 959 PRO A CA 1
ATOM 7500 C C . PRO A 1 959 ? 16.812 10.763 -12.303 1.00 54.59 959 PRO A C 1
ATOM 7502 O O . PRO A 1 959 ? 16.412 9.652 -12.668 1.00 54.59 959 PRO A O 1
ATOM 7505 N N . LYS A 1 960 ? 18.053 11.180 -12.577 1.00 55.44 960 LYS A N 1
ATOM 7506 C CA . LYS A 1 960 ? 19.039 10.273 -13.181 1.00 55.44 960 LYS A CA 1
ATOM 7507 C C . LYS A 1 960 ? 19.316 9.112 -12.217 1.00 55.44 960 LYS A C 1
ATOM 7509 O O . LYS A 1 960 ? 19.432 9.368 -11.021 1.00 55.44 960 LYS A O 1
ATOM 7514 N N . PRO A 1 961 ? 19.502 7.875 -12.708 1.00 67.88 961 PRO A N 1
ATOM 7515 C CA . PRO A 1 961 ? 19.973 6.803 -11.851 1.00 67.88 961 PRO A CA 1
ATOM 7516 C C . PRO A 1 961 ? 21.369 7.119 -11.308 1.00 67.88 961 PRO A C 1
ATOM 7518 O O . PRO A 1 961 ? 22.305 7.304 -12.094 1.00 67.88 961 PRO A O 1
ATOM 7521 N N . ILE A 1 962 ? 21.508 7.180 -9.984 1.00 78.12 962 ILE A N 1
ATOM 7522 C CA . ILE A 1 962 ? 22.805 7.377 -9.325 1.00 78.12 962 ILE A CA 1
ATOM 7523 C C . ILE A 1 962 ? 23.621 6.108 -9.560 1.00 78.12 962 ILE A C 1
ATOM 7525 O O . ILE A 1 962 ? 23.125 5.012 -9.295 1.00 78.12 962 ILE A O 1
ATOM 7529 N N . GLN A 1 963 ? 24.822 6.227 -10.128 1.00 81.56 963 GLN A N 1
ATOM 7530 C CA . GLN A 1 963 ? 25.623 5.044 -10.436 1.00 81.56 963 GLN A CA 1
ATOM 7531 C C . GLN A 1 963 ? 26.178 4.454 -9.144 1.00 81.56 963 GLN A C 1
ATOM 7533 O O . GLN A 1 963 ? 26.767 5.160 -8.334 1.00 81.56 963 GLN A O 1
ATOM 7538 N N . LEU A 1 964 ? 26.006 3.148 -8.963 1.00 83.06 964 LEU A N 1
ATOM 7539 C CA . LEU A 1 964 ? 26.431 2.456 -7.749 1.00 83.06 964 LEU A CA 1
ATOM 7540 C C . LEU A 1 964 ? 27.950 2.551 -7.515 1.00 83.06 964 LEU A C 1
ATOM 7542 O O . LEU A 1 964 ? 28.389 2.644 -6.376 1.00 83.06 964 LEU A O 1
ATOM 7546 N N . SER A 1 965 ? 28.732 2.643 -8.594 1.00 81.50 965 SER A N 1
ATOM 7547 C CA . SER A 1 965 ? 30.186 2.832 -8.561 1.00 81.50 965 SER A CA 1
ATOM 7548 C C . SER A 1 965 ? 30.640 4.170 -7.968 1.00 81.50 965 SER A C 1
ATOM 7550 O O . SER A 1 965 ? 31.805 4.288 -7.615 1.00 81.50 965 SER A O 1
ATOM 7552 N N . SER A 1 966 ? 29.754 5.169 -7.857 1.00 79.81 966 SER A N 1
ATOM 7553 C CA . SER A 1 966 ? 30.026 6.455 -7.194 1.00 79.81 966 SER A CA 1
ATOM 7554 C C . SER A 1 966 ? 29.342 6.566 -5.826 1.00 79.81 966 SER A C 1
ATOM 7556 O O . SER A 1 966 ? 29.058 7.672 -5.376 1.00 79.81 966 SER A O 1
ATOM 7558 N N . LEU A 1 967 ? 29.009 5.437 -5.193 1.00 80.38 967 LEU A N 1
ATOM 7559 C CA . LEU A 1 967 ? 28.441 5.380 -3.846 1.00 80.38 967 LEU A CA 1
ATOM 7560 C C . LEU A 1 967 ? 29.346 4.569 -2.927 1.00 80.38 967 LEU A C 1
ATOM 7562 O O . LEU A 1 967 ? 29.740 3.454 -3.271 1.00 80.38 967 LEU A O 1
ATOM 7566 N N . ALA A 1 968 ? 29.640 5.107 -1.746 1.00 80.44 968 ALA A N 1
ATOM 7567 C CA . ALA A 1 968 ? 30.180 4.308 -0.656 1.00 80.44 968 ALA A CA 1
ATOM 7568 C C . ALA A 1 968 ? 29.104 3.327 -0.159 1.00 80.44 968 ALA A C 1
ATOM 7570 O O . ALA A 1 968 ? 27.930 3.675 -0.032 1.00 80.44 968 ALA A O 1
ATOM 7571 N N . GLY A 1 969 ? 29.504 2.084 0.085 1.00 79.00 969 GLY A N 1
ATOM 7572 C CA . GLY A 1 969 ? 28.719 1.113 0.828 1.00 79.00 969 GLY A CA 1
ATOM 7573 C C . GLY A 1 969 ? 28.909 1.352 2.315 1.00 79.00 969 GLY A C 1
ATOM 7574 O O . GLY A 1 969 ? 30.006 1.699 2.754 1.00 79.00 969 GLY A O 1
ATOM 7575 N N . ASN A 1 970 ? 27.846 1.147 3.082 1.00 80.62 970 ASN A N 1
ATOM 7576 C CA . ASN A 1 970 ? 27.910 1.146 4.532 1.00 80.62 970 ASN A CA 1
ATOM 7577 C C . ASN A 1 970 ? 28.473 -0.212 4.979 1.00 80.62 970 ASN A C 1
ATOM 7579 O O . ASN A 1 970 ? 27.725 -1.173 5.181 1.00 80.62 970 ASN A O 1
ATOM 7583 N N . LEU A 1 971 ? 29.805 -0.294 5.034 1.00 81.94 971 LEU A N 1
ATOM 7584 C CA . LEU A 1 971 ? 30.532 -1.519 5.373 1.00 81.94 971 LEU A CA 1
ATOM 7585 C C . LEU A 1 971 ? 30.421 -1.842 6.870 1.00 81.94 971 LEU A C 1
ATOM 7587 O O . LEU A 1 971 ? 30.332 -3.008 7.241 1.00 81.94 971 LEU A O 1
ATOM 7591 N N . ASP A 1 972 ? 30.313 -0.811 7.706 1.00 73.69 972 ASP A N 1
ATOM 7592 C CA . ASP A 1 972 ? 30.245 -0.914 9.168 1.00 73.69 972 ASP A CA 1
ATOM 7593 C C . ASP A 1 972 ? 28.898 -1.471 9.666 1.00 73.69 972 ASP A C 1
ATOM 7595 O O . ASP A 1 972 ? 28.788 -1.940 10.793 1.00 73.69 972 ASP A O 1
ATOM 7599 N N . ASN A 1 973 ? 27.857 -1.443 8.823 1.00 70.44 973 ASN A N 1
ATOM 7600 C CA . ASN A 1 973 ? 26.515 -1.942 9.143 1.00 70.44 973 ASN A CA 1
ATOM 7601 C C . ASN A 1 973 ? 26.077 -3.090 8.213 1.00 70.44 973 ASN A C 1
ATOM 7603 O O . ASN A 1 973 ? 24.877 -3.249 7.960 1.00 70.44 973 ASN A O 1
ATOM 7607 N N . LEU A 1 974 ? 27.001 -3.879 7.654 1.00 79.94 974 LEU A N 1
ATOM 7608 C CA . LEU A 1 974 ? 26.674 -5.039 6.807 1.00 79.94 974 LEU A CA 1
ATOM 7609 C C . LEU A 1 974 ? 25.818 -6.098 7.547 1.00 79.94 974 LEU A C 1
ATOM 7611 O O . LEU A 1 974 ? 25.675 -6.051 8.768 1.00 79.94 974 LEU A O 1
ATOM 7615 N N . PRO A 1 975 ? 25.160 -7.035 6.836 1.00 74.94 975 PRO A N 1
ATOM 7616 C CA . PRO A 1 975 ? 24.527 -8.183 7.483 1.00 74.94 975 PRO A CA 1
ATOM 7617 C C . PRO A 1 975 ? 25.566 -9.067 8.177 1.00 74.94 975 PRO A C 1
ATOM 7619 O O . PRO A 1 975 ? 26.701 -9.150 7.716 1.00 74.94 975 PRO A O 1
ATOM 7622 N N . ILE A 1 976 ? 25.151 -9.821 9.194 1.00 79.06 976 ILE A N 1
ATOM 7623 C CA . ILE A 1 976 ? 25.964 -10.922 9.730 1.00 79.06 976 ILE A CA 1
ATOM 7624 C C . ILE A 1 976 ? 26.186 -11.949 8.596 1.00 79.06 976 ILE A C 1
ATOM 7626 O O . ILE A 1 976 ? 25.231 -12.224 7.849 1.00 79.06 976 ILE A O 1
ATOM 7630 N N . PRO A 1 977 ? 27.396 -12.510 8.406 1.00 83.06 977 PRO A N 1
ATOM 7631 C CA . PRO A 1 977 ? 27.628 -13.604 7.463 1.00 83.06 977 PRO A CA 1
ATOM 7632 C C . PRO A 1 977 ? 26.589 -14.728 7.622 1.00 83.06 977 PRO A C 1
ATOM 7634 O O . PRO A 1 977 ? 26.149 -15.044 8.719 1.00 83.06 977 PRO A O 1
ATOM 7637 N N . GLY A 1 978 ? 26.120 -15.279 6.505 1.00 75.94 978 GLY A N 1
ATOM 7638 C CA . GLY A 1 978 ? 25.027 -16.253 6.433 1.00 75.94 978 GLY A CA 1
ATOM 7639 C C . GLY A 1 978 ? 23.613 -15.646 6.418 1.00 75.94 978 GLY A C 1
ATOM 7640 O O . GLY A 1 978 ? 22.647 -16.338 6.083 1.00 75.94 978 GLY A O 1
ATOM 7641 N N . THR A 1 979 ? 23.454 -14.339 6.675 1.00 80.19 979 THR A N 1
ATOM 7642 C CA . THR A 1 979 ? 22.138 -13.675 6.597 1.00 80.19 979 THR A CA 1
ATOM 7643 C C . THR A 1 979 ? 21.528 -13.802 5.196 1.00 80.19 979 THR A C 1
ATOM 7645 O O . THR A 1 979 ? 22.094 -13.353 4.194 1.00 80.19 979 THR A O 1
ATOM 7648 N N . THR A 1 980 ? 20.318 -14.358 5.125 1.00 81.56 980 THR A N 1
ATOM 7649 C CA . THR A 1 980 ? 19.593 -14.609 3.871 1.00 81.56 980 THR A CA 1
ATOM 7650 C C . THR A 1 980 ? 18.597 -13.487 3.547 1.00 81.56 980 THR A C 1
ATOM 7652 O O . THR A 1 980 ? 17.537 -13.369 4.164 1.00 81.56 980 THR A O 1
ATOM 7655 N N . LEU A 1 981 ? 18.907 -12.674 2.530 1.00 78.31 981 LEU A N 1
ATOM 7656 C CA . LEU A 1 981 ? 18.206 -11.419 2.229 1.00 78.31 981 LEU A CA 1
ATOM 7657 C C . LEU A 1 981 ? 16.976 -11.601 1.323 1.00 78.31 981 LEU A C 1
ATOM 7659 O O . LEU A 1 981 ? 15.838 -11.619 1.798 1.00 78.31 981 LEU A O 1
ATOM 7663 N N . GLY A 1 982 ? 17.175 -11.742 0.009 1.00 77.25 982 GLY A N 1
ATOM 7664 C CA . GLY A 1 982 ? 16.105 -11.628 -0.988 1.00 77.25 982 GLY A CA 1
ATOM 7665 C C . GLY A 1 982 ? 16.445 -12.264 -2.337 1.00 77.25 982 GLY A C 1
ATOM 7666 O O . GLY A 1 982 ? 17.591 -12.602 -2.613 1.00 77.25 982 GLY A O 1
ATOM 7667 N N . TYR A 1 983 ? 15.435 -12.449 -3.191 1.00 80.44 983 TYR A N 1
ATOM 7668 C CA . TYR A 1 983 ? 15.565 -13.158 -4.477 1.00 80.44 983 TYR A CA 1
ATOM 7669 C C . TYR A 1 983 ? 16.266 -12.346 -5.587 1.00 80.44 983 TYR A C 1
ATOM 7671 O O . TYR A 1 983 ? 16.583 -12.892 -6.647 1.00 80.44 983 TYR A O 1
ATOM 7679 N N . THR A 1 984 ? 16.496 -11.046 -5.372 1.00 86.06 984 THR A N 1
ATOM 7680 C CA . THR A 1 984 ? 17.044 -10.108 -6.362 1.00 86.06 984 THR A CA 1
ATOM 7681 C C . THR A 1 984 ? 18.346 -9.476 -5.879 1.00 86.06 984 THR A C 1
ATOM 7683 O O . THR A 1 984 ? 18.501 -9.167 -4.699 1.00 86.06 984 THR A O 1
ATOM 7686 N N . LYS A 1 985 ? 19.260 -9.192 -6.816 1.00 88.06 985 LYS A N 1
ATOM 7687 C CA . LYS A 1 985 ? 20.496 -8.439 -6.532 1.00 88.06 985 LYS A CA 1
ATOM 7688 C C . LYS A 1 985 ? 20.211 -7.045 -5.971 1.00 88.06 985 LYS A C 1
ATOM 7690 O O . LYS A 1 985 ? 20.981 -6.551 -5.159 1.00 88.06 985 LYS A O 1
ATOM 7695 N N . ASP A 1 986 ? 19.077 -6.446 -6.347 1.00 83.56 986 ASP A N 1
ATOM 7696 C CA . ASP A 1 986 ? 18.635 -5.153 -5.821 1.00 83.56 986 ASP A CA 1
ATOM 7697 C C . ASP A 1 986 ? 18.415 -5.191 -4.307 1.00 83.56 986 ASP A C 1
ATOM 7699 O O . ASP A 1 986 ? 18.781 -4.239 -3.629 1.00 83.56 986 ASP A O 1
ATOM 7703 N N . SER A 1 987 ? 17.888 -6.293 -3.761 1.00 80.00 987 SER A N 1
ATOM 7704 C CA . SER A 1 987 ? 17.719 -6.468 -2.312 1.00 80.00 987 SER A CA 1
ATOM 7705 C C . SER A 1 987 ? 19.067 -6.511 -1.579 1.00 80.00 987 SER A C 1
ATOM 7707 O O . SER A 1 987 ? 19.203 -5.910 -0.516 1.00 80.00 987 SER A O 1
ATOM 7709 N N . CYS A 1 988 ? 20.084 -7.144 -2.172 1.00 86.44 988 CYS A N 1
ATOM 7710 C CA . CYS A 1 988 ? 21.442 -7.195 -1.624 1.00 86.44 988 CYS A CA 1
ATOM 7711 C C . CYS A 1 988 ? 22.157 -5.844 -1.730 1.00 86.44 988 CYS A C 1
ATOM 7713 O O . CYS A 1 988 ? 22.658 -5.339 -0.730 1.00 86.44 988 CYS A O 1
ATOM 7715 N N . VAL A 1 989 ? 22.134 -5.214 -2.911 1.00 86.94 989 VAL A N 1
ATOM 7716 C CA . VAL A 1 989 ? 22.671 -3.859 -3.131 1.00 86.94 989 VAL A CA 1
ATOM 7717 C C . VAL A 1 989 ? 22.039 -2.866 -2.157 1.00 86.94 989 VAL A C 1
ATOM 7719 O O . VAL A 1 989 ? 22.757 -2.099 -1.527 1.00 86.94 989 VAL A O 1
ATOM 7722 N N . SER A 1 990 ? 20.720 -2.931 -1.953 1.00 81.19 990 SER A N 1
ATOM 7723 C CA . SER A 1 990 ? 20.015 -2.060 -1.001 1.00 81.19 990 SER A CA 1
ATOM 7724 C C . SER A 1 990 ? 20.461 -2.258 0.446 1.00 81.19 990 SER A C 1
ATOM 7726 O O . SER A 1 990 ? 20.376 -1.336 1.252 1.00 81.19 990 SER A O 1
ATOM 7728 N N . ARG A 1 991 ? 20.958 -3.451 0.787 1.00 82.19 991 ARG A N 1
ATOM 7729 C CA . ARG A 1 991 ? 21.457 -3.766 2.124 1.00 82.19 991 ARG A CA 1
ATOM 7730 C C . ARG A 1 991 ? 22.924 -3.364 2.329 1.00 82.19 991 ARG A C 1
ATOM 7732 O O . ARG A 1 991 ? 23.268 -3.083 3.472 1.00 82.19 991 ARG A O 1
ATOM 7739 N N . VAL A 1 992 ? 23.736 -3.282 1.266 1.00 83.88 992 VAL A N 1
ATOM 7740 C CA . VAL A 1 992 ? 25.137 -2.791 1.291 1.00 83.88 992 VAL A CA 1
ATOM 7741 C C . VAL A 1 992 ? 25.218 -1.265 1.175 1.00 83.88 992 VAL A C 1
ATOM 7743 O O . VAL A 1 992 ? 25.966 -0.627 1.901 1.00 83.88 992 VAL A O 1
ATOM 7746 N N . VAL A 1 993 ? 24.412 -0.653 0.304 1.00 80.88 993 VAL A N 1
ATOM 7747 C CA . VAL A 1 993 ? 24.257 0.816 0.221 1.00 80.88 993 VAL A CA 1
ATOM 7748 C C . VAL A 1 993 ? 23.576 1.377 1.481 1.00 80.88 993 VAL A C 1
ATOM 7750 O O . VAL A 1 993 ? 23.701 2.554 1.803 1.00 80.88 993 VAL A O 1
ATOM 7753 N N . GLY A 1 994 ? 22.861 0.518 2.209 1.00 68.81 994 GLY A N 1
ATOM 7754 C CA . GLY A 1 994 ? 22.024 0.891 3.335 1.00 68.81 994 GLY A CA 1
ATOM 7755 C C . GLY A 1 994 ? 20.638 1.329 2.866 1.00 68.81 994 GLY A C 1
ATOM 7756 O O . GLY A 1 994 ? 20.481 2.194 2.001 1.00 68.81 994 GLY A O 1
ATOM 7757 N N . HIS A 1 995 ? 19.606 0.767 3.497 1.00 57.41 995 HIS A N 1
ATOM 7758 C CA . HIS A 1 995 ? 18.211 1.112 3.207 1.00 57.41 995 HIS A CA 1
ATOM 7759 C C . HIS A 1 995 ? 17.930 2.607 3.456 1.00 57.41 995 HIS A C 1
ATOM 7761 O O . HIS A 1 995 ? 17.015 3.181 2.869 1.00 57.41 995 HIS A O 1
ATOM 7767 N N . MET A 1 996 ? 18.753 3.249 4.291 1.00 44.91 996 MET A N 1
ATOM 7768 C CA . MET A 1 996 ? 18.666 4.669 4.597 1.00 44.91 996 MET A CA 1
ATOM 7769 C C . MET A 1 996 ? 19.033 5.589 3.440 1.00 44.91 996 MET A C 1
ATOM 7771 O O . MET A 1 996 ? 18.246 6.476 3.125 1.00 44.91 996 MET A O 1
ATOM 7775 N N . PHE A 1 997 ? 20.159 5.347 2.763 1.00 62.44 997 PHE A N 1
ATOM 7776 C CA . PHE A 1 997 ? 20.529 6.132 1.583 1.00 62.44 997 PHE A CA 1
ATOM 7777 C C . PHE A 1 997 ? 19.473 6.007 0.477 1.00 62.44 997 PHE A C 1
ATOM 7779 O O . PHE A 1 997 ? 19.221 6.959 -0.247 1.00 62.44 997 PHE A O 1
ATOM 7786 N N . ILE A 1 998 ? 18.813 4.848 0.364 1.00 62.41 998 ILE A N 1
ATOM 7787 C CA . ILE A 1 998 ? 17.712 4.635 -0.587 1.00 62.41 998 ILE A CA 1
ATOM 7788 C C . ILE A 1 998 ? 16.461 5.433 -0.207 1.00 62.41 998 ILE A C 1
ATOM 7790 O O . ILE A 1 998 ? 15.828 6.009 -1.090 1.00 62.41 998 ILE A O 1
ATOM 7794 N N . ASN A 1 999 ? 16.119 5.493 1.082 1.00 52.88 999 ASN A N 1
ATOM 7795 C CA . ASN A 1 999 ? 14.940 6.212 1.567 1.00 52.88 999 ASN A CA 1
ATOM 7796 C C . ASN A 1 999 ? 15.094 7.743 1.509 1.00 52.88 999 ASN A C 1
ATOM 7798 O O . ASN A 1 999 ? 14.086 8.440 1.538 1.00 52.88 999 ASN A O 1
ATOM 7802 N N . THR A 1 1000 ? 16.319 8.273 1.418 1.00 52.50 1000 THR A N 1
ATOM 7803 C CA . THR A 1 1000 ? 16.571 9.711 1.213 1.00 52.50 1000 THR A CA 1
ATOM 7804 C C . THR A 1 1000 ? 16.655 10.115 -0.264 1.00 52.50 1000 THR A C 1
ATOM 7806 O O . THR A 1 1000 ? 16.795 11.303 -0.563 1.00 52.50 1000 THR A O 1
ATOM 7809 N N . LEU A 1 1001 ? 16.546 9.174 -1.214 1.00 55.62 1001 LEU A N 1
ATOM 7810 C CA . LEU A 1 1001 ? 16.547 9.513 -2.637 1.00 55.62 1001 LEU A CA 1
ATOM 7811 C C . LEU A 1 1001 ? 15.217 10.164 -3.063 1.00 55.62 1001 LEU A C 1
ATOM 7813 O O . LEU A 1 1001 ? 14.159 9.601 -2.786 1.00 55.62 1001 LEU A O 1
ATOM 7817 N N . PRO A 1 1002 ? 15.234 11.275 -3.829 1.00 55.44 1002 PRO A N 1
ATOM 7818 C CA . PRO A 1 1002 ? 14.012 11.909 -4.324 1.00 55.44 1002 PRO A CA 1
ATOM 7819 C C . PRO A 1 1002 ? 13.129 10.959 -5.144 1.00 55.44 1002 PRO A C 1
ATOM 7821 O O . PRO A 1 1002 ? 13.647 10.145 -5.917 1.00 55.44 1002 PRO A O 1
ATOM 7824 N N . ASP A 1 1003 ? 11.807 11.109 -5.047 1.00 45.75 1003 ASP A N 1
ATOM 7825 C CA . ASP A 1 1003 ? 10.833 10.190 -5.649 1.00 45.75 1003 ASP A CA 1
ATOM 7826 C C . ASP A 1 1003 ? 11.126 9.816 -7.110 1.00 45.75 1003 ASP A C 1
ATOM 7828 O O . ASP A 1 1003 ? 11.230 10.648 -8.019 1.00 45.75 1003 ASP A O 1
ATOM 7832 N N . GLY A 1 1004 ? 11.228 8.508 -7.352 1.00 51.50 1004 GLY A N 1
ATOM 7833 C CA . GLY A 1 1004 ? 11.502 7.947 -8.672 1.00 51.50 1004 GLY A CA 1
ATOM 7834 C C . GLY A 1 1004 ? 12.971 7.977 -9.110 1.00 51.50 1004 GLY A C 1
ATOM 7835 O O . GLY A 1 1004 ? 13.244 7.571 -10.244 1.00 51.50 1004 GLY A O 1
ATOM 7836 N N . THR A 1 1005 ? 13.903 8.406 -8.250 1.00 64.50 1005 THR A N 1
ATOM 7837 C CA . THR A 1 1005 ? 15.334 8.072 -8.371 1.00 64.50 1005 THR A CA 1
ATOM 7838 C C . THR A 1 1005 ? 15.523 6.559 -8.224 1.00 64.50 1005 THR A C 1
ATOM 7840 O O . THR A 1 1005 ? 14.750 5.881 -7.552 1.00 64.50 1005 THR A O 1
ATOM 7843 N N . THR A 1 1006 ? 16.556 6.001 -8.854 1.00 73.25 1006 THR A N 1
ATOM 7844 C CA . THR A 1 1006 ? 16.907 4.576 -8.733 1.00 73.25 1006 THR A CA 1
ATOM 7845 C C . THR A 1 1006 ? 18.417 4.405 -8.706 1.00 73.25 1006 THR A C 1
ATOM 7847 O O . THR A 1 1006 ? 19.104 5.078 -9.471 1.00 73.25 1006 THR A O 1
ATOM 7850 N N . ILE A 1 1007 ? 18.944 3.455 -7.938 1.00 79.38 1007 ILE A N 1
ATOM 7851 C CA . ILE A 1 1007 ? 20.362 3.085 -8.035 1.00 79.38 1007 ILE A CA 1
ATOM 7852 C C . ILE A 1 1007 ? 20.612 2.366 -9.371 1.00 79.38 1007 ILE A C 1
ATOM 7854 O O . ILE A 1 1007 ? 19.929 1.402 -9.721 1.00 79.38 1007 ILE A O 1
ATOM 7858 N N . GLY A 1 1008 ? 21.576 2.867 -10.140 1.00 79.25 1008 GLY A N 1
ATOM 7859 C CA . GLY A 1 1008 ? 21.972 2.359 -11.447 1.00 79.25 1008 GLY A CA 1
ATOM 7860 C C . GLY A 1 1008 ? 23.202 1.460 -11.360 1.00 79.25 1008 GLY A C 1
ATOM 7861 O O . GLY A 1 1008 ? 24.285 1.915 -11.004 1.00 79.25 1008 GLY A O 1
ATOM 7862 N N . TYR A 1 1009 ? 23.044 0.191 -11.731 1.00 85.19 1009 TYR A N 1
ATOM 7863 C CA . TYR A 1 1009 ? 24.139 -0.766 -11.911 1.00 85.19 1009 TYR A CA 1
ATOM 7864 C C . TYR A 1 1009 ? 23.721 -1.877 -12.886 1.00 85.19 1009 TYR A C 1
ATOM 7866 O O . TYR A 1 1009 ? 22.539 -2.038 -13.214 1.00 85.19 1009 TYR A O 1
ATOM 7874 N N . ASN A 1 1010 ? 24.680 -2.665 -13.373 1.00 79.25 1010 ASN A N 1
ATOM 7875 C CA . ASN A 1 1010 ? 24.387 -3.748 -14.307 1.00 79.25 1010 ASN A CA 1
ATOM 7876 C C . ASN A 1 1010 ? 23.919 -5.024 -13.589 1.00 79.25 1010 ASN A C 1
ATOM 7878 O O . ASN A 1 1010 ? 24.712 -5.906 -13.271 1.00 79.25 1010 ASN A O 1
ATOM 7882 N N . ARG A 1 1011 ? 22.599 -5.170 -13.438 1.00 79.81 1011 ARG A N 1
ATOM 7883 C CA . ARG A 1 1011 ? 21.940 -6.367 -12.875 1.00 79.81 1011 ARG A CA 1
ATOM 7884 C C . ARG A 1 1011 ? 22.339 -7.697 -13.544 1.00 79.81 1011 ARG A C 1
ATOM 7886 O O . ARG A 1 1011 ? 22.265 -8.746 -12.899 1.00 79.81 1011 ARG A O 1
ATOM 7893 N N . ARG A 1 1012 ? 22.768 -7.684 -14.816 1.00 74.00 1012 ARG A N 1
ATOM 7894 C CA . ARG A 1 1012 ? 23.233 -8.890 -15.533 1.00 74.00 1012 ARG A CA 1
ATOM 7895 C C . ARG A 1 1012 ? 24.672 -9.287 -15.186 1.00 74.00 1012 ARG A C 1
ATOM 7897 O O . ARG A 1 1012 ? 25.023 -10.438 -15.405 1.00 74.00 1012 ARG A O 1
ATOM 7904 N N . SER A 1 1013 ? 25.477 -8.377 -14.638 1.00 80.69 1013 SER A N 1
ATOM 7905 C CA . SER A 1 1013 ? 26.870 -8.639 -14.258 1.00 80.69 1013 SER A CA 1
ATOM 7906 C C . SER A 1 1013 ? 26.977 -9.555 -13.035 1.00 80.69 1013 SER A C 1
ATOM 7908 O O . SER A 1 1013 ? 26.138 -9.477 -12.133 1.00 80.69 1013 SER A O 1
ATOM 7910 N N . GLY A 1 1014 ? 28.010 -10.399 -12.983 1.00 83.69 1014 GLY A N 1
ATOM 7911 C CA . GLY A 1 1014 ? 28.406 -11.113 -11.761 1.00 83.69 1014 GLY A CA 1
ATOM 7912 C C . GLY A 1 1014 ? 29.140 -10.210 -10.762 1.00 83.69 1014 GLY A C 1
ATOM 7913 O O . GLY A 1 1014 ? 28.990 -10.390 -9.558 1.00 83.69 1014 GLY A O 1
ATOM 7914 N N . VAL A 1 1015 ? 29.865 -9.206 -11.267 1.00 89.19 1015 VAL A N 1
ATOM 7915 C CA . VAL A 1 1015 ? 30.646 -8.228 -10.490 1.00 89.19 1015 VAL A CA 1
ATOM 7916 C C . VAL A 1 1015 ? 29.969 -6.861 -10.534 1.00 89.19 1015 VAL A C 1
ATOM 7918 O O . VAL A 1 1015 ? 29.584 -6.393 -11.609 1.00 89.19 1015 VAL A O 1
ATOM 7921 N N . VAL A 1 1016 ? 29.847 -6.197 -9.390 1.00 90.44 1016 VAL A N 1
ATOM 7922 C CA . VAL A 1 1016 ? 29.236 -4.871 -9.264 1.00 90.44 1016 VAL A CA 1
ATOM 7923 C C . VAL A 1 1016 ? 30.157 -3.966 -8.445 1.00 90.44 1016 VAL A C 1
ATOM 7925 O O . VAL A 1 1016 ? 30.508 -4.296 -7.319 1.00 90.44 1016 VAL A O 1
ATOM 7928 N N . GLU A 1 1017 ? 30.565 -2.836 -9.016 1.00 89.88 1017 GLU A N 1
ATOM 7929 C CA . GLU A 1 1017 ? 31.476 -1.883 -8.370 1.00 89.88 1017 GLU A CA 1
ATOM 7930 C C . GLU A 1 1017 ? 30.738 -0.847 -7.507 1.00 89.88 1017 GLU A C 1
ATOM 7932 O O . GLU A 1 1017 ? 29.674 -0.355 -7.890 1.00 89.88 1017 GLU A O 1
ATOM 7937 N N . MET A 1 1018 ? 31.351 -0.496 -6.375 1.00 89.25 1018 MET A N 1
ATOM 7938 C CA . MET A 1 1018 ? 31.025 0.627 -5.491 1.00 89.25 1018 MET A CA 1
ATOM 7939 C C . MET A 1 1018 ? 32.260 1.522 -5.295 1.00 89.25 1018 MET A C 1
ATOM 7941 O O . MET A 1 1018 ? 33.349 1.200 -5.782 1.00 89.25 1018 MET A O 1
ATOM 7945 N N . ASN A 1 1019 ? 32.119 2.645 -4.586 1.00 85.19 1019 ASN A N 1
ATOM 7946 C CA . ASN A 1 1019 ? 33.251 3.536 -4.323 1.00 85.19 1019 ASN A CA 1
ATOM 7947 C C . ASN A 1 1019 ? 34.301 2.845 -3.432 1.00 85.19 1019 ASN A C 1
ATOM 7949 O O . ASN A 1 1019 ? 35.442 2.684 -3.839 1.00 85.19 1019 ASN A O 1
ATOM 7953 N N . ASN A 1 1020 ? 33.886 2.311 -2.280 1.00 88.31 1020 ASN A N 1
ATOM 7954 C CA . ASN A 1 1020 ? 34.747 1.625 -1.304 1.00 88.31 1020 ASN A CA 1
ATOM 7955 C C . ASN A 1 1020 ? 34.648 0.082 -1.339 1.00 88.31 1020 ASN A C 1
ATOM 7957 O O . ASN A 1 1020 ? 35.167 -0.578 -0.441 1.00 88.31 1020 ASN A O 1
ATOM 7961 N N . ALA A 1 1021 ? 33.969 -0.518 -2.327 1.00 91.00 1021 ALA A N 1
ATOM 7962 C CA . ALA A 1 1021 ? 33.734 -1.966 -2.338 1.00 91.00 1021 ALA A CA 1
ATOM 7963 C C . ALA A 1 1021 ? 33.495 -2.585 -3.728 1.00 91.00 1021 ALA A C 1
ATOM 7965 O O . ALA A 1 1021 ? 33.190 -1.901 -4.707 1.00 91.00 1021 ALA A O 1
ATOM 7966 N N . TRP A 1 1022 ? 33.570 -3.914 -3.780 1.00 92.31 1022 TRP A N 1
ATOM 7967 C CA . TRP A 1 1022 ? 33.166 -4.768 -4.896 1.00 92.31 1022 TRP A CA 1
ATOM 7968 C C . TRP A 1 1022 ? 32.136 -5.783 -4.405 1.00 92.31 1022 TRP A C 1
ATOM 7970 O O . TRP A 1 1022 ? 32.409 -6.519 -3.465 1.00 92.31 1022 TRP A O 1
ATOM 7980 N N . ILE A 1 1023 ? 30.975 -5.877 -5.051 1.00 94.00 1023 ILE A N 1
ATOM 7981 C CA . ILE A 1 1023 ? 29.964 -6.894 -4.741 1.00 94.00 1023 ILE A CA 1
ATOM 7982 C C . ILE A 1 1023 ? 30.021 -8.006 -5.793 1.00 94.00 1023 ILE A C 1
ATOM 7984 O O . ILE A 1 1023 ? 29.817 -7.762 -6.987 1.00 94.00 1023 ILE A O 1
ATOM 7988 N N . LEU A 1 1024 ? 30.255 -9.237 -5.342 1.00 93.75 1024 LEU A N 1
ATOM 7989 C CA . LEU A 1 1024 ? 30.236 -10.452 -6.151 1.00 93.75 1024 LEU A CA 1
ATOM 7990 C C . LEU A 1 1024 ? 28.920 -11.207 -5.949 1.00 93.75 1024 LEU A C 1
ATOM 7992 O O . LEU A 1 1024 ? 28.528 -11.504 -4.823 1.00 93.75 1024 LEU A O 1
ATOM 7996 N N . PHE A 1 1025 ? 28.253 -11.557 -7.047 1.00 92.19 1025 PHE A N 1
ATOM 7997 C CA . PHE A 1 1025 ? 27.012 -12.331 -7.044 1.00 92.19 1025 PHE A CA 1
ATOM 7998 C C . PHE A 1 1025 ? 27.223 -13.713 -7.660 1.00 92.19 1025 PHE A C 1
ATOM 8000 O O . PHE A 1 1025 ? 27.106 -13.880 -8.877 1.00 92.19 1025 PHE A O 1
ATOM 8007 N N . CYS A 1 1026 ? 27.472 -14.714 -6.817 1.00 89.06 1026 CYS A N 1
ATOM 8008 C CA . CYS A 1 1026 ? 27.511 -16.109 -7.238 1.00 89.06 1026 CYS A CA 1
ATOM 8009 C C . CYS A 1 1026 ? 26.096 -16.717 -7.282 1.00 89.06 1026 CYS A C 1
ATOM 8011 O O . CYS A 1 1026 ? 25.243 -16.431 -6.442 1.00 89.06 1026 CYS A O 1
ATOM 8013 N N . ASN A 1 1027 ? 25.830 -17.558 -8.278 1.00 86.44 1027 ASN A N 1
ATOM 8014 C CA . ASN A 1 1027 ? 24.570 -18.283 -8.439 1.00 86.44 1027 ASN A CA 1
ATOM 8015 C C . ASN A 1 1027 ? 24.889 -19.636 -9.075 1.00 86.44 1027 ASN A C 1
ATOM 8017 O O . ASN A 1 1027 ? 25.190 -19.690 -10.268 1.00 86.44 1027 ASN A O 1
ATOM 8021 N N . PHE A 1 1028 ? 24.815 -20.709 -8.295 1.00 80.12 1028 PHE A N 1
ATOM 8022 C CA . PHE A 1 1028 ? 25.306 -22.022 -8.719 1.00 80.12 1028 PHE A CA 1
ATOM 8023 C C . PHE A 1 1028 ? 24.318 -22.822 -9.593 1.00 80.12 1028 PHE A C 1
ATOM 8025 O O . PHE A 1 1028 ? 24.721 -23.801 -10.217 1.00 80.12 1028 PHE A O 1
ATOM 8032 N N . GLY A 1 1029 ? 23.048 -22.407 -9.678 1.00 63.59 1029 GLY A N 1
ATOM 8033 C CA . GLY A 1 1029 ? 21.979 -23.159 -10.349 1.00 63.59 1029 GLY A CA 1
ATOM 8034 C C . GLY A 1 1029 ? 21.354 -22.455 -11.552 1.00 63.59 1029 GLY A C 1
ATOM 8035 O O . GLY A 1 1029 ? 20.955 -21.288 -11.489 1.00 63.59 1029 GLY A O 1
ATOM 8036 N N . GLY A 1 1030 ? 21.222 -23.212 -12.639 1.00 55.88 1030 GLY A N 1
ATOM 8037 C CA . GLY A 1 1030 ? 20.566 -22.855 -13.896 1.00 55.88 1030 GLY A CA 1
ATOM 8038 C C . GLY A 1 1030 ? 20.677 -24.015 -14.894 1.00 55.88 1030 GLY A C 1
ATOM 8039 O O . GLY A 1 1030 ? 21.386 -24.984 -14.630 1.00 55.88 1030 GLY A O 1
ATOM 8040 N N . ASN A 1 1031 ? 19.997 -23.935 -16.043 1.00 43.16 1031 ASN A N 1
ATOM 8041 C CA . ASN A 1 1031 ? 20.120 -24.968 -17.080 1.00 43.16 1031 ASN A CA 1
ATOM 8042 C C . ASN A 1 1031 ? 21.558 -25.021 -17.619 1.00 43.16 1031 ASN A C 1
ATOM 8044 O O . ASN A 1 1031 ? 22.031 -24.064 -18.234 1.00 43.16 1031 ASN A O 1
ATOM 8048 N N . VAL A 1 1032 ? 22.234 -26.155 -17.419 1.00 45.16 1032 VAL A N 1
ATOM 8049 C CA . VAL A 1 1032 ? 23.602 -26.389 -17.901 1.00 45.16 1032 VAL A CA 1
ATOM 8050 C C . VAL A 1 1032 ? 23.576 -26.664 -19.406 1.00 45.16 1032 VAL A C 1
ATOM 8052 O O . VAL A 1 1032 ? 23.466 -27.800 -19.861 1.00 45.16 1032 VAL A O 1
ATOM 8055 N N . THR A 1 1033 ? 23.674 -25.604 -20.206 1.00 39.81 1033 THR A N 1
ATOM 8056 C CA . THR A 1 1033 ? 24.014 -25.716 -21.629 1.00 39.81 1033 THR A CA 1
ATOM 8057 C C . THR A 1 1033 ? 25.484 -26.111 -21.778 1.00 39.81 1033 THR A C 1
ATOM 8059 O O . THR A 1 1033 ? 26.340 -25.562 -21.082 1.00 39.81 1033 THR A O 1
ATOM 8062 N N . LYS A 1 1034 ? 25.785 -27.018 -22.720 1.00 39.81 1034 LYS A N 1
ATOM 8063 C CA . LYS A 1 1034 ? 27.097 -27.682 -22.924 1.00 39.81 1034 LYS A CA 1
ATOM 8064 C C . LYS A 1 1034 ? 28.313 -26.766 -23.203 1.00 39.81 1034 LYS A C 1
ATOM 8066 O O . LYS A 1 1034 ? 29.391 -27.272 -23.471 1.00 39.81 1034 LYS A O 1
ATOM 8071 N N . SER A 1 1035 ? 28.160 -25.443 -23.169 1.00 39.34 1035 SER A N 1
ATOM 8072 C CA . SER A 1 1035 ? 29.221 -24.451 -23.399 1.00 39.34 1035 SER A CA 1
ATOM 8073 C C . SER A 1 1035 ? 29.828 -23.858 -22.119 1.00 39.34 1035 SER A C 1
ATOM 8075 O O . SER A 1 1035 ? 30.833 -23.161 -22.196 1.00 39.34 1035 SER A O 1
ATOM 8077 N N . ASN A 1 1036 ? 29.226 -24.076 -20.944 1.00 43.25 1036 ASN A N 1
ATOM 8078 C CA . ASN A 1 1036 ? 29.654 -23.431 -19.694 1.00 43.25 1036 ASN A CA 1
ATOM 8079 C C . ASN A 1 1036 ? 30.663 -24.295 -18.914 1.00 43.25 1036 ASN A C 1
ATOM 8081 O O . ASN A 1 1036 ? 30.371 -24.745 -17.809 1.00 43.25 1036 ASN A O 1
ATOM 8085 N N . TYR A 1 1037 ? 31.855 -24.503 -19.480 1.00 41.78 1037 TYR A N 1
ATOM 8086 C CA . TYR A 1 1037 ? 32.917 -25.338 -18.887 1.00 41.78 1037 TYR A CA 1
ATOM 8087 C C . TYR A 1 1037 ? 33.508 -24.803 -17.564 1.00 41.78 1037 TYR A C 1
ATOM 8089 O O . TYR A 1 1037 ? 34.184 -25.540 -16.847 1.00 41.78 1037 TYR A O 1
ATOM 8097 N N . TYR A 1 1038 ? 33.233 -23.546 -17.198 1.00 51.91 1038 TYR A N 1
ATOM 8098 C CA . TYR A 1 1038 ? 33.844 -22.873 -16.046 1.00 51.91 1038 TYR A CA 1
ATOM 8099 C C . TYR A 1 1038 ? 32.774 -22.331 -15.087 1.00 51.91 1038 TYR A C 1
ATOM 8101 O O . TYR A 1 1038 ? 32.427 -21.151 -15.088 1.00 51.91 1038 TYR A O 1
ATOM 8109 N N . LEU A 1 1039 ? 32.216 -23.227 -14.270 1.00 62.94 1039 LEU A N 1
ATOM 8110 C CA . LEU A 1 1039 ? 31.326 -22.871 -13.165 1.00 62.94 1039 LEU A CA 1
ATOM 8111 C C . LEU A 1 1039 ? 32.145 -22.520 -11.913 1.00 62.94 1039 LEU A C 1
ATOM 8113 O O . LEU A 1 1039 ? 33.028 -23.288 -11.515 1.00 62.94 1039 LEU A O 1
ATOM 8117 N N . SER A 1 1040 ? 31.810 -21.396 -11.270 1.00 75.81 1040 SER A N 1
ATOM 8118 C CA . SER A 1 1040 ? 32.340 -21.014 -9.953 1.00 75.81 1040 SER A CA 1
ATOM 8119 C C . SER A 1 1040 ? 32.155 -22.147 -8.942 1.00 75.81 1040 SER A C 1
ATOM 8121 O O . SER A 1 1040 ? 31.165 -22.882 -9.012 1.00 75.81 1040 SER A O 1
ATOM 8123 N N . ASP A 1 1041 ? 33.092 -22.321 -8.011 1.00 81.19 1041 ASP A N 1
ATOM 8124 C CA . ASP A 1 1041 ? 33.077 -23.498 -7.140 1.00 81.19 1041 ASP A CA 1
ATOM 8125 C C . ASP A 1 1041 ? 33.723 -23.306 -5.772 1.00 81.19 1041 ASP A C 1
ATOM 8127 O O . ASP A 1 1041 ? 34.686 -22.553 -5.637 1.00 81.19 1041 ASP A O 1
ATOM 8131 N N . PHE A 1 1042 ? 33.201 -24.012 -4.771 1.00 85.69 1042 PHE A N 1
ATOM 8132 C CA . PHE A 1 1042 ? 33.752 -24.010 -3.419 1.00 85.69 1042 PHE A CA 1
ATOM 8133 C C . PHE A 1 1042 ? 34.838 -25.077 -3.249 1.00 85.69 1042 PHE A C 1
ATOM 8135 O O . PHE A 1 1042 ? 34.848 -26.106 -3.920 1.00 85.69 1042 PHE A O 1
ATOM 8142 N N . SER A 1 1043 ? 35.761 -24.822 -2.327 1.00 84.38 1043 SER A N 1
ATOM 8143 C CA . SER A 1 1043 ? 36.772 -25.775 -1.868 1.00 84.38 1043 SER A CA 1
ATOM 8144 C C . SER A 1 1043 ? 37.157 -25.479 -0.414 1.00 84.38 1043 SER A C 1
ATOM 8146 O O . SER A 1 1043 ? 36.788 -24.437 0.139 1.00 84.38 1043 SER A O 1
ATOM 8148 N N . LYS A 1 1044 ? 37.864 -26.418 0.233 1.00 84.69 1044 LYS A N 1
ATOM 8149 C CA . LYS A 1 1044 ? 38.139 -26.402 1.685 1.00 84.69 1044 LYS A CA 1
ATOM 8150 C C . LYS A 1 1044 ? 36.866 -26.142 2.517 1.00 84.69 1044 LYS A C 1
ATOM 8152 O O . LYS A 1 1044 ? 36.845 -25.239 3.350 1.00 84.69 1044 LYS A O 1
ATOM 8157 N N . HIS A 1 1045 ? 35.797 -26.892 2.239 1.00 81.44 1045 HIS A N 1
ATOM 8158 C CA . HIS A 1 1045 ? 34.501 -26.791 2.928 1.00 81.44 1045 HIS A CA 1
ATOM 8159 C C . HIS A 1 1045 ? 33.871 -25.386 2.887 1.00 81.44 1045 HIS A C 1
ATOM 8161 O O . HIS A 1 1045 ? 33.172 -24.971 3.806 1.00 81.44 1045 HIS A O 1
ATOM 8167 N N . GLY A 1 1046 ? 34.099 -24.653 1.794 1.00 82.75 1046 GLY A N 1
ATOM 8168 C CA . GLY A 1 1046 ? 33.516 -23.332 1.553 1.00 82.75 1046 GLY A CA 1
ATOM 8169 C C . GLY A 1 1046 ? 34.437 -22.156 1.868 1.00 82.75 1046 GLY A C 1
ATOM 8170 O O . GLY A 1 1046 ? 34.169 -21.063 1.377 1.00 82.75 1046 GLY A O 1
ATOM 8171 N N . ARG A 1 1047 ? 35.545 -22.359 2.602 1.00 88.69 1047 ARG A N 1
ATOM 8172 C CA . ARG A 1 1047 ? 36.509 -21.286 2.927 1.00 88.69 1047 ARG A CA 1
ATOM 8173 C C . ARG A 1 1047 ? 37.100 -20.630 1.678 1.00 88.69 1047 ARG A C 1
ATOM 8175 O O . ARG A 1 1047 ? 37.406 -19.442 1.690 1.00 88.69 1047 ARG A O 1
ATOM 8182 N N . HIS A 1 1048 ? 37.285 -21.409 0.614 1.00 90.50 1048 HIS A N 1
ATOM 8183 C CA . HIS A 1 1048 ? 37.816 -20.942 -0.661 1.00 90.50 1048 HIS A CA 1
ATOM 8184 C C . HIS A 1 1048 ? 36.732 -20.999 -1.747 1.00 90.50 1048 HIS A C 1
ATOM 8186 O O . HIS A 1 1048 ? 36.097 -22.037 -1.935 1.00 90.50 1048 HIS A O 1
ATOM 8192 N N . LEU A 1 1049 ? 36.572 -19.917 -2.512 1.00 91.12 1049 LEU A N 1
ATOM 8193 C CA . LEU A 1 1049 ? 35.701 -19.830 -3.687 1.00 91.12 1049 LEU A CA 1
ATOM 8194 C C . LEU A 1 1049 ? 36.534 -19.520 -4.936 1.00 91.12 1049 LEU A C 1
ATOM 8196 O O . LEU A 1 1049 ? 37.207 -18.493 -5.001 1.00 91.12 1049 LEU A O 1
ATOM 8200 N N . ARG A 1 1050 ? 36.412 -20.356 -5.967 1.00 89.38 1050 ARG A N 1
ATOM 8201 C CA . ARG A 1 1050 ? 36.829 -20.027 -7.334 1.00 89.38 1050 ARG A CA 1
ATOM 8202 C C . ARG A 1 1050 ? 35.694 -19.274 -8.027 1.00 89.38 1050 ARG A C 1
ATOM 8204 O O . ARG A 1 1050 ? 34.592 -19.812 -8.136 1.00 89.38 1050 ARG A O 1
ATOM 8211 N N . PHE A 1 1051 ? 35.938 -18.055 -8.501 1.00 89.62 1051 PHE A N 1
ATOM 8212 C CA . PHE A 1 1051 ? 34.935 -17.185 -9.125 1.00 89.62 1051 PHE A CA 1
ATOM 8213 C C . PHE A 1 1051 ? 35.379 -16.737 -10.526 1.00 89.62 1051 PHE A C 1
ATOM 8215 O O . PHE A 1 1051 ? 36.372 -16.027 -10.672 1.00 89.62 1051 PHE A O 1
ATOM 8222 N N . ASN A 1 1052 ? 34.639 -17.143 -11.560 1.00 85.81 1052 ASN A N 1
ATOM 8223 C CA . ASN A 1 1052 ? 34.992 -16.871 -12.957 1.00 85.81 1052 ASN A CA 1
ATOM 8224 C C . ASN A 1 1052 ? 34.561 -15.460 -13.411 1.00 85.81 1052 ASN A C 1
ATOM 8226 O O . ASN A 1 1052 ? 33.415 -15.054 -13.200 1.00 85.81 1052 ASN A O 1
ATOM 8230 N N . VAL A 1 1053 ? 35.458 -14.740 -14.090 1.00 84.88 1053 VAL A N 1
ATOM 8231 C CA . VAL A 1 1053 ? 35.206 -13.440 -14.742 1.00 84.88 1053 VAL A CA 1
ATOM 8232 C C . VAL A 1 1053 ? 35.741 -13.436 -16.178 1.00 84.88 1053 VAL A C 1
ATOM 8234 O O . VAL A 1 1053 ? 36.675 -14.165 -16.500 1.00 84.88 1053 VAL A O 1
ATOM 8237 N N . ASN A 1 1054 ? 35.192 -12.598 -17.063 1.00 82.06 1054 ASN A N 1
ATOM 8238 C CA . ASN A 1 1054 ? 35.731 -12.400 -18.416 1.00 82.06 1054 ASN A CA 1
ATOM 8239 C C . ASN A 1 1054 ? 35.940 -10.893 -18.708 1.00 82.06 1054 ASN A C 1
ATOM 8241 O O . ASN A 1 1054 ? 34.975 -10.185 -19.020 1.00 82.06 1054 ASN A O 1
ATOM 8245 N N . PRO A 1 1055 ? 37.185 -10.380 -18.611 1.00 74.88 1055 PRO A N 1
ATOM 8246 C CA . PRO A 1 1055 ? 37.492 -8.943 -18.715 1.00 74.88 1055 PRO A CA 1
ATOM 8247 C C . PRO A 1 1055 ? 37.287 -8.311 -20.101 1.00 74.88 1055 PRO A C 1
ATOM 8249 O O . PRO A 1 1055 ? 37.253 -7.080 -20.213 1.00 74.88 1055 PRO A O 1
ATOM 8252 N N . GLU A 1 1056 ? 37.161 -9.132 -21.148 1.00 70.75 1056 GLU A N 1
ATOM 8253 C CA . GLU A 1 1056 ? 37.024 -8.702 -22.547 1.00 70.75 1056 GLU A CA 1
ATOM 8254 C C . GLU A 1 1056 ? 35.592 -8.861 -23.099 1.00 70.75 1056 GLU A C 1
ATOM 8256 O O . GLU A 1 1056 ? 35.322 -8.525 -24.255 1.00 70.75 1056 GLU A O 1
ATOM 8261 N N . ARG A 1 1057 ? 34.619 -9.291 -22.277 1.00 67.38 1057 ARG A N 1
ATOM 8262 C CA . ARG A 1 1057 ? 33.192 -9.310 -22.651 1.00 67.38 1057 ARG A CA 1
ATOM 8263 C C . ARG A 1 1057 ? 32.697 -7.906 -23.010 1.00 67.38 1057 ARG A C 1
ATOM 8265 O O . ARG A 1 1057 ? 32.351 -7.109 -22.136 1.00 67.38 1057 ARG A O 1
ATOM 8272 N N . GLN A 1 1058 ? 32.520 -7.647 -24.307 1.00 52.34 1058 GLN A N 1
ATOM 8273 C CA . GLN A 1 1058 ? 32.083 -6.362 -24.882 1.00 52.34 1058 GLN A CA 1
ATOM 8274 C C . GLN A 1 1058 ? 30.621 -5.951 -24.567 1.00 52.34 1058 GLN A C 1
ATOM 8276 O O . GLN A 1 1058 ? 30.037 -5.107 -25.241 1.00 52.34 1058 GLN A O 1
ATOM 8281 N N . ASN A 1 1059 ? 30.021 -6.468 -23.490 1.00 51.56 1059 ASN A N 1
ATOM 8282 C CA . ASN A 1 1059 ? 28.664 -6.141 -23.034 1.00 51.56 1059 ASN A CA 1
ATOM 8283 C C . ASN A 1 1059 ? 28.538 -4.741 -22.380 1.00 51.56 1059 ASN A C 1
ATOM 8285 O O . ASN A 1 1059 ? 27.542 -4.449 -21.716 1.00 51.56 1059 ASN A O 1
ATOM 8289 N N . GLY A 1 1060 ? 29.544 -3.875 -22.546 1.00 49.44 1060 GLY A N 1
ATOM 8290 C CA . GLY A 1 1060 ? 29.491 -2.417 -22.369 1.00 49.44 1060 GLY A CA 1
ATOM 8291 C C . GLY A 1 1060 ? 29.275 -1.854 -20.958 1.00 49.44 1060 GLY A C 1
ATOM 8292 O O . GLY A 1 1060 ? 29.451 -0.652 -20.777 1.00 49.44 1060 GLY A O 1
ATOM 8293 N N . LYS A 1 1061 ? 28.873 -2.668 -19.971 1.00 52.72 1061 LYS A N 1
ATOM 8294 C CA . LYS A 1 1061 ? 28.548 -2.231 -18.597 1.00 52.72 1061 LYS A CA 1
ATOM 8295 C C . LYS A 1 1061 ? 28.943 -3.257 -17.507 1.00 52.72 1061 LYS A C 1
ATOM 8297 O O . LYS A 1 1061 ? 28.231 -3.364 -16.515 1.00 52.72 1061 LYS A O 1
ATOM 8302 N N . SER A 1 1062 ? 29.990 -4.075 -17.678 1.00 66.00 1062 SER A N 1
ATOM 8303 C CA . SER A 1 1062 ? 30.472 -4.981 -16.605 1.00 66.00 1062 SER A CA 1
ATOM 8304 C C . SER A 1 1062 ? 31.662 -4.391 -15.839 1.00 66.00 1062 SER A C 1
ATOM 8306 O O . SER A 1 1062 ? 32.557 -3.811 -16.449 1.00 66.00 1062 SER A O 1
ATOM 8308 N N . SER A 1 1063 ? 31.677 -4.593 -14.519 1.00 82.50 1063 SER A N 1
ATOM 8309 C CA . SER A 1 1063 ? 32.778 -4.241 -13.610 1.00 82.50 1063 SER A CA 1
ATOM 8310 C C . SER A 1 1063 ? 33.862 -5.331 -13.510 1.00 82.50 1063 SER A C 1
ATOM 8312 O O . SER A 1 1063 ? 34.839 -5.163 -12.789 1.00 82.50 1063 SER A O 1
ATOM 8314 N N . GLU A 1 1064 ? 33.734 -6.445 -14.246 1.00 85.12 1064 GLU A N 1
ATOM 8315 C CA . GLU A 1 1064 ? 34.732 -7.534 -14.278 1.00 85.12 1064 GLU A CA 1
ATOM 8316 C C . GLU A 1 1064 ? 36.141 -7.030 -14.661 1.00 85.12 1064 GLU A C 1
ATOM 8318 O O . GLU A 1 1064 ? 37.134 -7.423 -14.051 1.00 85.12 1064 GLU A O 1
ATOM 8323 N N . ARG A 1 1065 ? 36.238 -6.099 -15.624 1.00 83.81 1065 ARG A N 1
ATOM 8324 C CA . ARG A 1 1065 ? 37.522 -5.519 -16.058 1.00 83.81 1065 ARG A CA 1
ATOM 8325 C C . ARG A 1 1065 ? 38.139 -4.583 -15.014 1.00 83.81 1065 ARG A C 1
ATOM 8327 O O . ARG A 1 1065 ? 39.358 -4.569 -14.856 1.00 83.81 1065 ARG A O 1
ATOM 8334 N N . THR A 1 1066 ? 37.328 -3.785 -14.317 1.00 85.31 1066 THR A N 1
ATOM 8335 C CA . THR A 1 1066 ? 37.834 -2.856 -13.295 1.00 85.31 1066 THR A CA 1
ATOM 8336 C C . THR A 1 1066 ? 38.272 -3.610 -12.037 1.00 85.31 1066 THR A C 1
ATOM 8338 O O . THR A 1 1066 ? 39.328 -3.285 -11.497 1.00 85.31 1066 THR A O 1
ATOM 8341 N N . LEU A 1 1067 ? 37.583 -4.702 -11.675 1.00 87.31 1067 LEU A N 1
ATOM 8342 C CA . LEU A 1 1067 ? 38.022 -5.635 -10.631 1.00 87.31 1067 LEU A CA 1
ATOM 8343 C C . LEU A 1 1067 ? 39.359 -6.316 -10.977 1.00 87.31 1067 LEU A C 1
ATOM 8345 O O . LEU A 1 1067 ? 40.262 -6.326 -10.143 1.00 87.31 1067 LEU A O 1
ATOM 8349 N N . MET A 1 1068 ? 39.538 -6.832 -12.201 1.00 85.94 1068 MET A N 1
ATOM 8350 C CA . MET A 1 1068 ? 40.827 -7.431 -12.591 1.00 85.94 1068 MET A CA 1
ATOM 8351 C C . MET A 1 1068 ? 41.980 -6.425 -12.552 1.00 85.94 1068 MET A C 1
ATOM 8353 O O . MET A 1 1068 ? 43.060 -6.749 -12.063 1.00 85.94 1068 MET A O 1
ATOM 8357 N N . ASN A 1 1069 ? 41.751 -5.189 -13.008 1.00 83.50 1069 ASN A N 1
ATOM 8358 C CA . ASN A 1 1069 ? 42.748 -4.120 -12.911 1.00 83.50 1069 ASN A CA 1
ATOM 8359 C C . ASN A 1 1069 ? 43.100 -3.785 -11.451 1.00 83.50 1069 ASN A C 1
ATOM 8361 O O . ASN A 1 1069 ? 44.244 -3.436 -11.171 1.00 83.50 1069 ASN A O 1
ATOM 8365 N N . TYR A 1 1070 ? 42.138 -3.874 -10.529 1.00 84.56 1070 TYR A N 1
ATOM 8366 C CA . TYR A 1 1070 ? 42.365 -3.675 -9.098 1.00 84.56 1070 TYR A CA 1
ATOM 8367 C C . TYR A 1 1070 ? 43.232 -4.798 -8.504 1.00 84.56 1070 TYR A C 1
ATOM 8369 O O . TYR A 1 1070 ? 44.269 -4.521 -7.901 1.00 84.56 1070 TYR A O 1
ATOM 8377 N N . ILE A 1 1071 ? 42.876 -6.059 -8.766 1.00 84.38 1071 ILE A N 1
ATOM 8378 C CA . ILE A 1 1071 ? 43.605 -7.242 -8.280 1.00 84.38 1071 ILE A CA 1
ATOM 8379 C C . ILE A 1 1071 ? 45.045 -7.266 -8.821 1.00 84.38 1071 ILE A C 1
ATOM 8381 O O . ILE A 1 1071 ? 45.990 -7.371 -8.041 1.00 84.38 1071 ILE A O 1
ATOM 8385 N N . ALA A 1 1072 ? 45.237 -7.054 -10.128 1.00 79.50 1072 ALA A N 1
ATOM 8386 C CA . ALA A 1 1072 ? 46.565 -7.036 -10.750 1.00 79.50 1072 ALA A CA 1
ATOM 8387 C C . ALA A 1 1072 ? 47.470 -5.894 -10.237 1.00 79.50 1072 ALA A C 1
ATOM 8389 O O . ALA A 1 1072 ? 48.689 -6.052 -10.165 1.00 79.50 1072 ALA A O 1
ATOM 8390 N N . ARG A 1 1073 ? 46.895 -4.748 -9.838 1.00 74.88 1073 ARG A N 1
ATOM 8391 C CA . ARG A 1 1073 ? 47.643 -3.670 -9.161 1.00 74.88 1073 ARG A CA 1
ATOM 8392 C C . ARG A 1 1073 ? 48.058 -4.065 -7.744 1.00 74.88 1073 ARG A C 1
ATOM 8394 O O . ARG A 1 1073 ? 49.167 -3.730 -7.339 1.00 74.88 1073 ARG A O 1
ATOM 8401 N N . GLY A 1 1074 ? 47.205 -4.790 -7.017 1.00 65.81 1074 GLY A N 1
ATOM 8402 C CA . GLY A 1 1074 ? 47.515 -5.317 -5.686 1.00 65.81 1074 GLY A CA 1
ATOM 8403 C C . GLY A 1 1074 ? 48.711 -6.276 -5.683 1.00 65.81 1074 GLY A C 1
ATOM 8404 O O . GLY A 1 1074 ? 49.553 -6.193 -4.789 1.00 65.81 1074 GLY A O 1
ATOM 8405 N N . SER A 1 1075 ? 48.833 -7.122 -6.713 1.00 57.44 1075 SER A N 1
ATOM 8406 C CA . SER A 1 1075 ? 49.960 -8.054 -6.885 1.00 57.44 1075 SER A CA 1
ATOM 8407 C C . SER A 1 1075 ? 51.313 -7.354 -7.084 1.00 57.44 1075 SER A C 1
ATOM 8409 O O . SER A 1 1075 ? 52.333 -7.842 -6.606 1.00 57.44 1075 SER A O 1
ATOM 8411 N N . ASN A 1 1076 ? 51.342 -6.186 -7.735 1.00 51.78 1076 ASN A N 1
ATOM 8412 C CA . ASN A 1 1076 ? 52.573 -5.454 -8.061 1.00 51.78 1076 ASN A CA 1
ATOM 8413 C C . ASN A 1 1076 ? 53.043 -4.508 -6.934 1.00 51.78 1076 ASN A C 1
ATOM 8415 O O . ASN A 1 1076 ? 53.499 -3.394 -7.196 1.00 51.78 1076 ASN A O 1
ATOM 8419 N N . ARG A 1 1077 ? 52.959 -4.929 -5.662 1.00 49.03 1077 ARG A N 1
ATOM 8420 C CA . ARG A 1 1077 ? 53.414 -4.138 -4.498 1.00 49.03 1077 ARG A CA 1
ATOM 8421 C C . ARG A 1 1077 ? 54.945 -4.119 -4.334 1.00 49.03 1077 ARG A C 1
ATOM 8423 O O . ARG A 1 1077 ? 55.497 -4.546 -3.323 1.00 49.03 1077 ARG A O 1
ATOM 8430 N N . ALA A 1 1078 ? 55.625 -3.512 -5.303 1.00 41.78 1078 ALA A N 1
ATOM 8431 C CA . ALA A 1 1078 ? 56.968 -2.968 -5.140 1.00 41.78 1078 ALA A CA 1
ATOM 8432 C C . ALA A 1 1078 ? 57.009 -1.518 -5.656 1.00 41.78 1078 ALA A C 1
ATOM 8434 O O . ALA A 1 1078 ? 56.778 -1.263 -6.834 1.00 41.78 1078 ALA A O 1
ATOM 8435 N N . THR A 1 1079 ? 57.387 -0.585 -4.772 1.00 41.84 1079 THR A N 1
ATOM 8436 C CA . THR A 1 1079 ? 57.562 0.873 -4.992 1.00 41.84 1079 THR A CA 1
ATOM 8437 C C . THR A 1 1079 ? 56.308 1.774 -5.031 1.00 41.84 1079 THR A C 1
ATOM 8439 O O . THR A 1 1079 ? 55.196 1.365 -5.348 1.00 41.84 1079 THR A O 1
ATOM 8442 N N . SER A 1 1080 ? 56.565 3.056 -4.728 1.00 37.56 1080 SER A N 1
ATOM 8443 C CA . SER A 1 1080 ? 55.681 4.240 -4.715 1.00 37.56 1080 SER A CA 1
ATOM 8444 C C . SER A 1 1080 ? 54.680 4.407 -3.551 1.00 37.56 1080 SER A C 1
ATOM 8446 O O . SER A 1 1080 ? 53.882 3.534 -3.223 1.00 37.56 1080 SER A O 1
ATOM 8448 N N . LYS A 1 1081 ? 54.724 5.601 -2.935 1.00 43.56 1081 LYS A N 1
ATOM 8449 C CA . LYS A 1 1081 ? 53.728 6.112 -1.981 1.00 43.56 1081 LYS A CA 1
ATOM 8450 C C . LYS A 1 1081 ? 52.668 6.913 -2.745 1.00 43.56 1081 LYS A C 1
ATOM 8452 O O . LYS A 1 1081 ? 52.912 8.064 -3.095 1.00 43.56 1081 LYS A O 1
ATOM 8457 N N . GLN A 1 1082 ? 51.491 6.337 -2.938 1.00 41.66 1082 GLN A N 1
ATOM 8458 C CA . GLN A 1 1082 ? 50.241 7.075 -3.141 1.00 41.66 1082 GLN A CA 1
ATOM 8459 C C . GLN A 1 1082 ? 49.190 6.453 -2.217 1.00 41.66 1082 GLN A C 1
ATOM 8461 O O . GLN A 1 1082 ? 49.303 5.270 -1.888 1.00 41.66 1082 GLN A O 1
ATOM 8466 N N . LEU A 1 1083 ? 48.218 7.240 -1.747 1.00 41.91 1083 LEU A N 1
ATOM 8467 C CA . LEU A 1 1083 ? 47.137 6.711 -0.912 1.00 41.91 1083 LEU A CA 1
ATOM 8468 C C . LEU A 1 1083 ? 46.324 5.710 -1.748 1.00 41.91 1083 LEU A C 1
ATOM 8470 O O . LEU A 1 1083 ? 46.033 5.978 -2.913 1.00 41.91 1083 LEU A O 1
ATOM 8474 N N . GLN A 1 1084 ? 46.037 4.535 -1.185 1.00 46.09 1084 GLN A N 1
ATOM 8475 C CA . GLN A 1 1084 ? 45.434 3.419 -1.917 1.00 46.09 1084 GLN A CA 1
ATOM 8476 C C . GLN A 1 1084 ? 43.962 3.253 -1.541 1.00 46.09 1084 GLN A C 1
ATOM 8478 O O . GLN A 1 1084 ? 43.646 3.078 -0.365 1.00 46.09 1084 GLN A O 1
ATOM 8483 N N . ASP A 1 1085 ? 43.093 3.236 -2.555 1.00 54.31 1085 ASP A N 1
ATOM 8484 C CA . ASP A 1 1085 ? 41.702 2.790 -2.446 1.00 54.31 1085 ASP A CA 1
ATOM 8485 C C . ASP A 1 1085 ? 41.656 1.323 -1.994 1.00 54.31 1085 ASP A C 1
ATOM 8487 O O . ASP A 1 1085 ? 41.683 0.410 -2.821 1.00 54.31 1085 ASP A O 1
ATOM 8491 N N . ASN A 1 1086 ? 41.566 1.064 -0.691 1.00 70.25 1086 ASN A N 1
ATOM 8492 C CA . ASN A 1 1086 ? 41.279 -0.275 -0.181 1.00 70.25 1086 ASN A CA 1
ATOM 8493 C C . ASN A 1 1086 ? 39.781 -0.580 -0.368 1.00 70.25 1086 ASN A C 1
ATOM 8495 O O . ASN A 1 1086 ? 38.987 -0.429 0.558 1.00 70.25 1086 ASN A O 1
ATOM 8499 N N . LYS A 1 1087 ? 39.386 -1.012 -1.573 1.00 87.50 1087 LYS A N 1
ATOM 8500 C CA . LYS A 1 1087 ? 38.019 -1.482 -1.844 1.00 87.50 1087 LYS A CA 1
ATOM 8501 C C . LYS A 1 1087 ? 37.817 -2.913 -1.332 1.00 87.50 1087 LYS A C 1
ATOM 8503 O O . LYS A 1 1087 ? 38.432 -3.842 -1.865 1.00 87.50 1087 LYS A O 1
ATOM 8508 N N . THR A 1 1088 ? 36.922 -3.109 -0.365 1.00 90.06 1088 THR A N 1
ATOM 8509 C CA . THR A 1 1088 ? 36.582 -4.434 0.194 1.00 90.06 1088 THR A CA 1
ATOM 8510 C C . THR A 1 1088 ? 35.789 -5.276 -0.808 1.00 90.06 1088 THR A C 1
ATOM 8512 O O . THR A 1 1088 ? 34.848 -4.780 -1.426 1.00 90.06 1088 THR A O 1
ATOM 8515 N N . ILE A 1 1089 ? 36.122 -6.559 -0.976 1.00 93.88 1089 ILE A N 1
ATOM 8516 C CA . ILE A 1 1089 ? 35.332 -7.482 -1.808 1.00 93.88 1089 ILE A CA 1
ATOM 8517 C C . ILE A 1 1089 ? 34.298 -8.183 -0.917 1.00 93.88 1089 ILE A C 1
ATOM 8519 O O . ILE A 1 1089 ? 34.651 -8.711 0.129 1.00 93.88 1089 ILE A O 1
ATOM 8523 N N . LEU A 1 1090 ? 33.031 -8.197 -1.332 1.00 95.00 1090 LEU A N 1
ATOM 8524 C CA . LEU A 1 1090 ? 31.885 -8.754 -0.608 1.00 95.00 1090 LEU A CA 1
ATOM 8525 C C . LEU A 1 1090 ? 31.217 -9.855 -1.438 1.00 95.00 1090 LEU A C 1
ATOM 8527 O O . LEU A 1 1090 ? 30.949 -9.645 -2.625 1.00 95.00 1090 LEU A O 1
ATOM 8531 N N . LEU A 1 1091 ? 30.883 -10.996 -0.829 1.00 94.00 1091 LEU A N 1
ATOM 8532 C CA . LEU A 1 1091 ? 30.227 -12.108 -1.527 1.00 94.00 1091 LEU A CA 1
ATOM 8533 C C . LEU A 1 1091 ? 28.743 -12.246 -1.166 1.00 94.00 1091 LEU A C 1
ATOM 8535 O O . LEU A 1 1091 ? 28.364 -12.295 0.004 1.00 94.00 1091 LEU A O 1
ATOM 8539 N N . PHE A 1 1092 ? 27.914 -12.420 -2.196 1.00 94.06 1092 PHE A N 1
ATOM 8540 C CA . PHE A 1 1092 ? 26.551 -12.930 -2.089 1.00 94.06 1092 PHE A CA 1
ATOM 8541 C C . PHE A 1 1092 ? 26.396 -14.196 -2.936 1.00 94.06 1092 PHE A C 1
ATOM 8543 O O . PHE A 1 1092 ? 26.695 -14.187 -4.133 1.00 94.06 1092 PHE A O 1
ATOM 8550 N N . ALA A 1 1093 ? 25.898 -15.277 -2.338 1.00 91.38 1093 ALA A N 1
ATOM 8551 C CA . ALA A 1 1093 ? 25.779 -16.588 -2.977 1.00 91.38 1093 ALA A CA 1
ATOM 8552 C C . ALA A 1 1093 ? 24.361 -17.172 -2.860 1.00 91.38 1093 ALA A C 1
ATOM 8554 O O . ALA A 1 1093 ? 23.580 -16.762 -2.000 1.00 91.38 1093 ALA A O 1
ATOM 8555 N N . ARG A 1 1094 ? 24.028 -18.121 -3.746 1.00 89.62 1094 ARG A N 1
ATOM 8556 C CA . ARG A 1 1094 ? 22.833 -18.981 -3.661 1.00 89.62 1094 ARG A CA 1
ATOM 8557 C C . ARG A 1 1094 ? 22.919 -20.199 -4.584 1.00 89.62 1094 ARG A C 1
ATOM 8559 O O . ARG A 1 1094 ? 23.622 -20.163 -5.597 1.00 89.62 1094 ARG A O 1
ATOM 8566 N N . ASP A 1 1095 ? 22.145 -21.231 -4.269 1.00 81.62 1095 ASP A N 1
ATOM 8567 C CA . ASP A 1 1095 ? 22.025 -22.484 -5.026 1.00 81.62 1095 ASP A CA 1
ATOM 8568 C C . ASP A 1 1095 ? 21.300 -22.318 -6.373 1.00 81.62 1095 ASP A C 1
ATOM 8570 O O . ASP A 1 1095 ? 21.649 -23.018 -7.314 1.00 81.62 1095 ASP A O 1
ATOM 8574 N N . GLY A 1 1096 ? 20.358 -21.377 -6.532 1.00 77.12 1096 GLY A N 1
ATOM 8575 C CA . GLY A 1 1096 ? 19.644 -21.194 -7.804 1.00 77.12 1096 GLY A CA 1
ATOM 8576 C C . GLY A 1 1096 ? 18.696 -19.993 -7.873 1.00 77.12 1096 GLY A C 1
ATOM 8577 O O . GLY A 1 1096 ? 18.556 -19.212 -6.939 1.00 77.12 1096 GLY A O 1
ATOM 8578 N N . THR A 1 1097 ? 18.008 -19.813 -9.005 1.00 75.38 1097 THR A N 1
ATOM 8579 C CA . THR A 1 1097 ? 17.100 -18.663 -9.210 1.00 75.38 1097 THR A CA 1
ATOM 8580 C C . THR A 1 1097 ? 15.831 -18.692 -8.358 1.00 75.38 1097 THR A C 1
ATOM 8582 O O . THR A 1 1097 ? 15.197 -17.653 -8.187 1.00 75.38 1097 THR A O 1
ATOM 8585 N N . SER A 1 1098 ? 15.463 -19.862 -7.835 1.00 73.31 1098 SER A N 1
ATOM 8586 C CA . SER A 1 1098 ? 14.322 -20.101 -6.943 1.00 73.31 1098 SER A CA 1
ATOM 8587 C C . SER A 1 1098 ? 14.578 -19.710 -5.484 1.00 73.31 1098 SER A C 1
ATOM 8589 O O . SER A 1 1098 ? 13.641 -19.728 -4.688 1.00 73.31 1098 SER A O 1
ATOM 8591 N N . SER A 1 1099 ? 15.810 -19.347 -5.116 1.00 80.25 1099 SER A N 1
ATOM 8592 C CA . SER A 1 1099 ? 16.202 -19.045 -3.739 1.00 80.25 1099 SER A CA 1
ATOM 8593 C C . SER A 1 1099 ? 16.683 -17.604 -3.541 1.00 80.25 1099 SER A C 1
ATOM 8595 O O . SER A 1 1099 ? 16.953 -16.837 -4.479 1.00 80.25 1099 SER A O 1
ATOM 8597 N N . LYS A 1 1100 ? 16.731 -17.207 -2.268 1.00 86.94 1100 LYS A N 1
ATOM 8598 C CA . LYS A 1 1100 ? 17.254 -15.914 -1.832 1.00 86.94 1100 LYS A CA 1
ATOM 8599 C C . LYS A 1 1100 ? 18.784 -15.926 -1.858 1.00 86.94 1100 LYS A C 1
ATOM 8601 O O . LYS A 1 1100 ? 19.401 -16.944 -1.578 1.00 86.94 1100 LYS A O 1
ATOM 8606 N N . TYR A 1 1101 ? 19.382 -14.769 -2.118 1.00 90.44 1101 TYR A N 1
ATOM 8607 C CA . TYR A 1 1101 ? 20.803 -14.545 -1.881 1.00 90.44 1101 TYR A CA 1
ATOM 8608 C C . TYR A 1 1101 ? 21.115 -14.499 -0.380 1.00 90.44 1101 TYR A C 1
ATOM 8610 O O . TYR A 1 1101 ? 20.487 -13.747 0.374 1.00 90.44 1101 TYR A O 1
ATOM 8618 N N . MET A 1 1102 ? 22.124 -15.268 0.008 1.00 90.12 1102 MET A N 1
ATOM 8619 C CA . MET A 1 1102 ? 22.828 -15.209 1.284 1.00 90.12 1102 MET A CA 1
ATOM 8620 C C . MET A 1 1102 ? 24.002 -14.229 1.170 1.00 90.12 1102 MET A C 1
ATOM 8622 O O . MET A 1 1102 ? 24.666 -14.204 0.134 1.00 90.12 1102 MET A O 1
ATOM 8626 N N . TYR A 1 1103 ? 24.259 -13.427 2.203 1.00 92.56 1103 TYR A N 1
ATOM 8627 C CA . TYR A 1 1103 ? 25.529 -12.708 2.363 1.00 92.56 1103 TYR A CA 1
ATOM 8628 C C . TYR A 1 1103 ? 26.572 -13.645 2.979 1.00 92.56 1103 TYR A C 1
ATOM 8630 O O . TYR A 1 1103 ? 26.254 -14.324 3.947 1.00 92.56 1103 TYR A O 1
ATOM 8638 N N . CYS A 1 1104 ? 27.798 -13.691 2.460 1.00 88.38 1104 CYS A N 1
ATOM 8639 C CA . CYS A 1 1104 ? 28.819 -14.653 2.904 1.00 88.38 1104 CYS A CA 1
ATOM 8640 C C . CYS A 1 1104 ? 30.025 -14.018 3.619 1.00 88.38 1104 CYS A C 1
ATOM 8642 O O . CYS A 1 1104 ? 30.951 -14.744 3.958 1.00 88.38 1104 CYS A O 1
ATOM 8644 N N . GLY A 1 1105 ? 30.031 -12.702 3.851 1.00 89.88 1105 GLY A N 1
ATOM 8645 C CA . GLY A 1 1105 ? 31.185 -11.985 4.413 1.00 89.88 1105 GLY A CA 1
ATOM 8646 C C . GLY A 1 1105 ? 32.066 -11.304 3.358 1.00 89.88 1105 GLY A C 1
ATOM 8647 O O . GLY A 1 1105 ? 31.720 -11.250 2.166 1.00 89.88 1105 GLY A O 1
ATOM 8648 N N . SER A 1 1106 ? 33.208 -10.778 3.805 1.00 92.81 1106 SER A N 1
ATOM 8649 C CA . SER A 1 1106 ? 34.259 -10.252 2.936 1.00 92.81 1106 SER A CA 1
ATOM 8650 C C . SER A 1 1106 ? 35.149 -11.359 2.359 1.00 92.81 1106 SER A C 1
ATOM 8652 O O . SER A 1 1106 ? 35.229 -12.485 2.860 1.00 92.81 1106 SER A O 1
ATOM 8654 N N . CYS A 1 1107 ? 35.789 -11.038 1.238 1.00 91.88 1107 CYS A N 1
ATOM 8655 C CA . CYS A 1 1107 ? 36.663 -11.919 0.479 1.00 91.88 1107 CYS A CA 1
ATOM 8656 C C . CYS A 1 1107 ? 38.023 -11.264 0.247 1.00 91.88 1107 CYS A C 1
ATOM 8658 O O . CYS A 1 1107 ? 38.107 -10.115 -0.191 1.00 91.88 1107 CYS A O 1
ATOM 8660 N N . ARG A 1 1108 ? 39.084 -12.056 0.370 1.00 90.62 1108 ARG A N 1
ATOM 8661 C CA . ARG A 1 1108 ? 40.426 -11.702 -0.089 1.00 90.62 1108 ARG A CA 1
ATOM 8662 C C . ARG A 1 1108 ? 40.767 -12.496 -1.342 1.00 90.62 1108 ARG A C 1
ATOM 8664 O O . ARG A 1 1108 ? 40.703 -13.721 -1.328 1.00 90.62 1108 ARG A O 1
ATOM 8671 N N . CYS A 1 1109 ? 41.165 -11.824 -2.421 1.00 89.50 1109 CYS A N 1
ATOM 8672 C CA . CYS A 1 1109 ? 41.747 -12.522 -3.567 1.00 89.50 1109 CYS A CA 1
ATOM 8673 C C . CYS A 1 1109 ? 43.150 -13.008 -3.189 1.00 89.50 1109 CYS A C 1
ATOM 8675 O O . CYS A 1 1109 ? 43.998 -12.194 -2.826 1.00 89.50 1109 CYS A O 1
ATOM 8677 N N . ILE A 1 1110 ? 43.373 -14.320 -3.248 1.00 89.38 1110 ILE A N 1
ATOM 8678 C CA . ILE A 1 1110 ? 44.648 -14.956 -2.882 1.00 89.38 1110 ILE A CA 1
ATOM 8679 C C . ILE A 1 1110 ? 45.492 -15.324 -4.107 1.00 89.38 1110 ILE A C 1
ATOM 8681 O O . ILE A 1 1110 ? 46.714 -15.307 -4.016 1.00 89.38 1110 ILE A O 1
ATOM 8685 N N . ASP A 1 1111 ? 44.852 -15.619 -5.241 1.00 86.44 1111 ASP A N 1
ATOM 8686 C CA . ASP A 1 1111 ? 45.496 -15.956 -6.516 1.00 86.44 1111 ASP A CA 1
ATOM 8687 C C . ASP A 1 1111 ? 44.509 -15.737 -7.684 1.00 86.44 1111 ASP A C 1
ATOM 8689 O O . ASP A 1 1111 ? 43.304 -15.577 -7.458 1.00 86.44 1111 ASP A O 1
ATOM 8693 N N . TYR A 1 1112 ? 44.980 -15.741 -8.933 1.00 88.38 1112 TYR A N 1
ATOM 8694 C CA . TYR A 1 1112 ? 44.120 -15.775 -10.119 1.00 88.38 1112 TYR A CA 1
ATOM 8695 C C . TYR A 1 1112 ? 44.767 -16.538 -11.282 1.00 88.38 1112 TYR A C 1
ATOM 8697 O O . TYR A 1 1112 ? 45.933 -16.345 -11.612 1.00 88.38 1112 TYR A O 1
ATOM 8705 N N . THR A 1 1113 ? 43.979 -17.369 -11.964 1.00 86.19 1113 THR A N 1
ATOM 8706 C CA . THR A 1 1113 ? 44.446 -18.195 -13.089 1.00 86.19 1113 THR A CA 1
ATOM 8707 C C . THR A 1 1113 ? 43.746 -17.797 -14.386 1.00 86.19 1113 THR A C 1
ATOM 8709 O O . THR A 1 1113 ? 42.519 -17.872 -14.488 1.00 86.19 1113 THR A O 1
ATOM 8712 N N . VAL A 1 1114 ? 44.527 -17.371 -15.383 1.00 82.00 1114 VAL A N 1
ATOM 8713 C CA . VAL A 1 1114 ? 44.052 -17.015 -16.732 1.00 82.00 1114 VAL A CA 1
ATOM 8714 C C . VAL A 1 1114 ? 43.874 -18.286 -17.567 1.00 82.00 1114 VAL A C 1
ATOM 8716 O O . VAL A 1 1114 ? 44.749 -19.146 -17.568 1.00 82.00 1114 VAL A O 1
ATOM 8719 N N . GLN A 1 1115 ? 42.751 -18.411 -18.276 1.00 73.38 1115 GLN A N 1
ATOM 8720 C CA . GLN A 1 1115 ? 42.436 -19.568 -19.119 1.00 73.38 1115 GLN A CA 1
ATOM 8721 C C . GLN A 1 1115 ? 42.699 -19.246 -20.597 1.00 73.38 1115 GLN A C 1
ATOM 8723 O O . GLN A 1 1115 ? 42.067 -18.351 -21.165 1.00 73.38 1115 GLN A O 1
ATOM 8728 N N . GLU A 1 1116 ? 43.607 -19.998 -21.222 1.00 59.06 1116 GLU A N 1
ATOM 8729 C CA . GLU A 1 1116 ? 44.131 -19.713 -22.569 1.00 59.06 1116 GLU A CA 1
ATOM 8730 C C . GLU A 1 1116 ? 43.058 -19.764 -23.675 1.00 59.06 1116 GLU A C 1
ATOM 8732 O O . GLU A 1 1116 ? 43.096 -18.966 -24.607 1.00 59.06 1116 GLU A O 1
ATOM 8737 N N . GLU A 1 1117 ? 42.063 -20.649 -23.556 1.00 58.31 1117 GLU A N 1
ATOM 8738 C CA . GLU A 1 1117 ? 41.093 -20.921 -24.632 1.00 58.31 1117 GLU A CA 1
ATOM 8739 C C . GLU A 1 1117 ? 39.914 -19.932 -24.723 1.00 58.31 1117 GLU A C 1
ATOM 8741 O O . GLU A 1 1117 ? 39.254 -19.867 -25.758 1.00 58.31 1117 GLU A O 1
ATOM 8746 N N . ASN A 1 1118 ? 39.593 -19.188 -23.653 1.00 57.56 1118 ASN A N 1
ATOM 8747 C CA . ASN A 1 1118 ? 38.301 -18.480 -23.537 1.00 57.56 1118 ASN A CA 1
ATOM 8748 C C . ASN A 1 1118 ? 38.372 -17.023 -23.028 1.00 57.56 1118 ASN A C 1
ATOM 8750 O O . ASN A 1 1118 ? 37.334 -16.373 -22.863 1.00 57.56 1118 ASN A O 1
ATOM 8754 N N . VAL A 1 1119 ? 39.574 -16.476 -22.797 1.00 67.62 1119 VAL A N 1
ATOM 8755 C CA . VAL A 1 1119 ? 39.786 -15.103 -22.268 1.00 67.62 1119 VAL A CA 1
ATOM 8756 C C . VAL A 1 1119 ? 39.082 -14.870 -20.911 1.00 67.62 1119 VAL A C 1
ATOM 8758 O O . VAL A 1 1119 ? 38.759 -13.749 -20.511 1.00 67.62 1119 VAL A O 1
ATOM 8761 N N . SER A 1 1120 ? 38.814 -15.959 -20.193 1.00 77.88 1120 SER A N 1
ATOM 8762 C CA . SER A 1 1120 ? 38.284 -15.982 -18.834 1.00 77.88 1120 SER A CA 1
ATOM 8763 C C . SER A 1 1120 ? 39.415 -16.063 -17.812 1.00 77.88 1120 SER A C 1
ATOM 8765 O O . SER A 1 1120 ? 40.485 -16.615 -18.068 1.00 77.88 1120 SER A O 1
ATOM 8767 N N . VAL A 1 1121 ? 39.164 -15.511 -16.630 1.00 85.12 1121 VAL A N 1
ATOM 8768 C CA . VAL A 1 1121 ? 40.056 -15.580 -15.475 1.00 85.12 1121 VAL A CA 1
ATOM 8769 C C . VAL A 1 1121 ? 39.264 -16.153 -14.310 1.00 85.12 1121 VAL A C 1
ATOM 8771 O O . VAL A 1 1121 ? 38.178 -15.668 -13.993 1.00 85.12 1121 VAL A O 1
ATOM 8774 N N . ASP A 1 1122 ? 39.808 -17.181 -13.671 1.00 87.19 1122 ASP A N 1
ATOM 8775 C CA . ASP A 1 1122 ? 39.301 -17.676 -12.397 1.00 87.19 1122 ASP A CA 1
ATOM 8776 C C . ASP A 1 1122 ? 40.008 -16.930 -11.264 1.00 87.19 1122 ASP A C 1
ATOM 8778 O O . ASP A 1 1122 ? 41.225 -17.034 -11.109 1.00 87.19 1122 ASP A O 1
ATOM 8782 N N . LEU A 1 1123 ? 39.245 -16.180 -10.469 1.00 89.88 1123 LEU A N 1
ATOM 8783 C CA . LEU A 1 1123 ? 39.712 -15.591 -9.217 1.00 89.88 1123 LEU A CA 1
ATOM 8784 C C . LEU A 1 1123 ? 39.630 -16.633 -8.105 1.00 89.88 1123 LEU A C 1
ATOM 8786 O O . LEU A 1 1123 ? 38.563 -17.212 -7.890 1.00 89.88 1123 LEU A O 1
ATOM 8790 N N . HIS A 1 1124 ? 40.716 -16.832 -7.362 1.00 90.00 1124 HIS A N 1
ATOM 8791 C CA . HIS A 1 1124 ? 40.722 -17.654 -6.154 1.00 90.00 1124 HIS A CA 1
ATOM 8792 C C . HIS A 1 1124 ? 40.566 -16.734 -4.947 1.00 90.00 1124 HIS A C 1
ATOM 8794 O O . HIS A 1 1124 ? 41.424 -15.894 -4.667 1.00 90.00 1124 HIS A O 1
ATOM 8800 N N . LEU A 1 1125 ? 39.438 -16.866 -4.255 1.00 92.75 1125 LEU A N 1
ATOM 8801 C CA . LEU A 1 1125 ? 39.032 -16.018 -3.139 1.00 92.75 1125 LEU A CA 1
ATOM 8802 C C . LEU A 1 1125 ? 39.027 -16.830 -1.841 1.00 92.75 1125 LEU A C 1
ATOM 8804 O O . LEU A 1 1125 ? 38.496 -17.939 -1.815 1.00 92.75 1125 LEU A O 1
ATOM 8808 N N . GLU A 1 1126 ? 39.568 -16.271 -0.764 1.00 92.69 1126 GLU A N 1
ATOM 8809 C CA . GLU A 1 1126 ? 39.399 -16.772 0.604 1.00 92.69 1126 GLU A CA 1
ATOM 8810 C C . GLU A 1 1126 ? 38.347 -15.921 1.332 1.00 92.69 1126 GLU A C 1
ATOM 8812 O O . GLU A 1 1126 ? 38.385 -14.692 1.249 1.00 92.69 1126 GLU A O 1
ATOM 8817 N N . LEU A 1 1127 ? 37.415 -16.566 2.038 1.00 90.50 1127 LEU A N 1
ATOM 8818 C CA . LEU A 1 1127 ? 36.472 -15.899 2.938 1.00 90.50 1127 LEU A CA 1
ATOM 8819 C C . LEU A 1 1127 ? 37.168 -15.511 4.243 1.00 90.50 1127 LEU A C 1
ATOM 8821 O O . LEU A 1 1127 ? 37.702 -16.370 4.944 1.00 90.50 1127 LEU A O 1
ATOM 8825 N N . GLU A 1 1128 ? 37.127 -14.225 4.583 1.00 88.12 1128 GLU A N 1
ATOM 8826 C CA . GLU A 1 1128 ? 37.778 -13.706 5.791 1.00 88.12 1128 GLU A CA 1
ATOM 8827 C C . GLU A 1 1128 ? 36.921 -13.999 7.033 1.00 88.12 1128 GLU A C 1
ATOM 8829 O O . GLU A 1 1128 ? 37.419 -14.567 8.001 1.00 88.12 1128 GLU A O 1
ATOM 8834 N N . ASN A 1 1129 ? 35.606 -13.756 6.957 1.00 84.19 1129 ASN A N 1
ATOM 8835 C CA . ASN A 1 1129 ? 34.636 -14.072 8.018 1.00 84.19 1129 ASN A CA 1
ATOM 8836 C C . ASN A 1 1129 ? 34.237 -15.568 8.077 1.00 84.19 1129 ASN A C 1
ATOM 8838 O O . ASN A 1 1129 ? 33.132 -15.901 8.508 1.00 84.19 1129 ASN A O 1
ATOM 8842 N N . TYR A 1 1130 ? 35.077 -16.495 7.596 1.00 84.56 1130 TYR A N 1
ATOM 8843 C CA . TYR A 1 1130 ? 34.708 -17.917 7.502 1.00 84.56 1130 TYR A CA 1
ATOM 8844 C C . TYR A 1 1130 ? 34.374 -18.541 8.868 1.00 84.56 1130 TYR A C 1
ATOM 8846 O O . TYR A 1 1130 ? 33.420 -19.311 8.967 1.00 84.56 1130 TYR A O 1
ATOM 8854 N N . GLU A 1 1131 ? 35.112 -18.186 9.924 1.00 80.81 1131 GLU A N 1
ATOM 8855 C CA . GLU A 1 1131 ? 34.868 -18.741 11.264 1.00 80.81 1131 GLU A CA 1
ATOM 8856 C C . GLU A 1 1131 ? 33.547 -18.225 11.869 1.00 80.81 1131 GLU A C 1
ATOM 8858 O O . GLU A 1 1131 ? 32.846 -18.980 12.536 1.00 80.81 1131 GLU A O 1
ATOM 8863 N N . GLU A 1 1132 ? 33.150 -16.979 11.582 1.00 74.81 1132 GLU A N 1
ATOM 8864 C CA . GLU A 1 1132 ? 31.833 -16.430 11.961 1.00 74.81 1132 GLU A CA 1
ATOM 8865 C C . GLU A 1 1132 ? 30.701 -17.161 11.223 1.00 74.81 1132 GLU A C 1
ATOM 8867 O O . GLU A 1 1132 ? 29.704 -17.562 11.819 1.00 74.81 1132 GLU A O 1
ATOM 8872 N N . LEU A 1 1133 ? 30.890 -17.375 9.916 1.00 75.75 1133 LEU A N 1
ATOM 8873 C CA . LEU A 1 1133 ? 29.934 -18.020 9.015 1.00 75.75 1133 LEU A CA 1
ATOM 8874 C C . LEU A 1 1133 ? 29.690 -19.504 9.347 1.00 75.75 1133 LEU A C 1
ATOM 8876 O O . LEU A 1 1133 ? 28.640 -20.043 8.996 1.00 75.75 1133 LEU A O 1
ATOM 8880 N N . VAL A 1 1134 ? 30.656 -20.167 9.995 1.00 73.62 1134 VAL A N 1
ATOM 8881 C CA . VAL A 1 1134 ? 30.637 -21.613 10.281 1.00 73.62 1134 VAL A CA 1
ATOM 8882 C C . VAL A 1 1134 ? 30.531 -21.938 11.782 1.00 73.62 1134 VAL A C 1
ATOM 8884 O O . VAL A 1 1134 ? 30.089 -23.039 12.123 1.00 73.62 1134 VAL A O 1
ATOM 8887 N N . GLY A 1 1135 ? 30.871 -21.005 12.677 1.00 56.22 1135 GLY A N 1
ATOM 8888 C CA . GLY A 1 1135 ? 30.881 -21.206 14.132 1.00 56.22 1135 GLY A CA 1
ATOM 8889 C C . GLY A 1 1135 ? 29.499 -21.246 14.800 1.00 56.22 1135 GLY A C 1
ATOM 8890 O O . GLY A 1 1135 ? 29.291 -22.043 15.717 1.00 56.22 1135 GLY A O 1
ATOM 8891 N N . ASP A 1 1136 ? 28.533 -20.445 14.337 1.00 54.12 1136 ASP A N 1
ATOM 8892 C CA . ASP A 1 1136 ? 27.142 -20.520 14.813 1.00 54.12 1136 ASP A CA 1
ATOM 8893 C C . ASP A 1 1136 ? 26.424 -21.705 14.154 1.00 54.12 1136 ASP A C 1
ATOM 8895 O O . ASP A 1 1136 ? 26.149 -21.692 12.954 1.00 54.12 1136 ASP A O 1
ATOM 8899 N N . LYS A 1 1137 ? 26.060 -22.713 14.956 1.00 47.53 1137 LYS A N 1
ATOM 8900 C CA . LYS A 1 1137 ? 25.400 -23.956 14.516 1.00 47.53 1137 LYS A CA 1
ATOM 8901 C C . LYS A 1 1137 ? 24.158 -23.735 13.638 1.00 47.53 1137 LYS A C 1
ATOM 8903 O O . LYS A 1 1137 ? 23.912 -24.551 12.750 1.00 47.53 1137 LYS A O 1
ATOM 8908 N N . ASN A 1 1138 ? 23.389 -22.668 13.861 1.00 44.47 1138 ASN A N 1
ATOM 8909 C CA . ASN A 1 1138 ? 22.165 -22.397 13.107 1.00 44.47 1138 ASN A CA 1
ATOM 8910 C C . ASN A 1 1138 ? 22.469 -21.726 11.764 1.00 44.47 1138 ASN A C 1
ATOM 8912 O O . ASN A 1 1138 ? 21.986 -22.187 10.729 1.00 44.47 1138 ASN A O 1
ATOM 8916 N N . ILE A 1 1139 ? 23.311 -20.691 11.754 1.00 49.44 1139 ILE A N 1
ATOM 8917 C CA . ILE A 1 1139 ? 23.722 -19.985 10.528 1.00 49.44 1139 ILE A CA 1
ATOM 8918 C C . ILE A 1 1139 ? 24.516 -20.928 9.609 1.00 49.44 1139 ILE A C 1
ATOM 8920 O O . ILE A 1 1139 ? 24.182 -21.099 8.428 1.00 49.44 1139 ILE A O 1
ATOM 8924 N N . SER A 1 1140 ? 25.504 -21.602 10.202 1.00 56.94 1140 SER A N 1
ATOM 8925 C CA . SER A 1 1140 ? 26.419 -22.566 9.589 1.00 56.94 1140 SER A CA 1
ATOM 8926 C C . SER A 1 1140 ? 25.689 -23.647 8.799 1.00 56.94 1140 SER A C 1
ATOM 8928 O O . SER A 1 1140 ? 26.105 -23.964 7.686 1.00 56.94 1140 SER A O 1
ATOM 8930 N N . SER A 1 1141 ? 24.548 -24.147 9.298 1.00 65.06 1141 SER A N 1
ATOM 8931 C CA . SER A 1 1141 ? 23.743 -25.176 8.619 1.00 65.06 1141 SER A CA 1
ATOM 8932 C C . SER A 1 1141 ? 23.452 -24.834 7.150 1.00 65.06 1141 SER A C 1
ATOM 8934 O O . SER A 1 1141 ? 23.755 -25.622 6.255 1.00 65.06 1141 SER A O 1
ATOM 8936 N N . SER A 1 1142 ? 22.959 -23.621 6.889 1.00 74.25 1142 SER A N 1
ATOM 8937 C CA . SER A 1 1142 ? 22.502 -23.185 5.567 1.00 74.25 1142 SER A CA 1
ATOM 8938 C C . SER A 1 1142 ? 23.645 -22.914 4.582 1.00 74.25 1142 SER A C 1
ATOM 8940 O O . SER A 1 1142 ? 23.523 -23.207 3.390 1.00 74.25 1142 SER A O 1
ATOM 8942 N N . PHE A 1 1143 ? 24.783 -22.403 5.065 1.00 84.00 1143 PHE A N 1
ATOM 8943 C CA . PHE A 1 1143 ? 25.983 -22.233 4.243 1.00 84.00 1143 PHE A CA 1
ATOM 8944 C C . PHE A 1 1143 ? 26.652 -23.585 3.959 1.00 84.00 1143 PHE A C 1
ATOM 8946 O O . PHE A 1 1143 ? 27.005 -23.875 2.817 1.00 84.00 1143 PHE A O 1
ATOM 8953 N N . ILE A 1 1144 ? 26.745 -24.458 4.965 1.00 83.06 1144 ILE A N 1
ATOM 8954 C CA . ILE A 1 1144 ? 27.263 -25.821 4.819 1.00 83.06 1144 ILE A CA 1
ATOM 8955 C C . ILE A 1 1144 ? 26.396 -26.648 3.860 1.00 83.06 1144 ILE A C 1
ATOM 8957 O O . ILE A 1 1144 ? 26.944 -27.428 3.085 1.00 83.06 1144 ILE A O 1
ATOM 8961 N N . GLU A 1 1145 ? 25.070 -26.500 3.867 1.00 82.88 1145 GLU A N 1
ATOM 8962 C CA . GLU A 1 1145 ? 24.189 -27.151 2.888 1.00 82.88 1145 GLU A CA 1
ATOM 8963 C C . GLU A 1 1145 ? 24.447 -26.650 1.463 1.00 82.88 1145 GLU A C 1
ATOM 8965 O O . GLU A 1 1145 ? 24.608 -27.470 0.557 1.00 82.88 1145 GLU A O 1
ATOM 8970 N N . LEU A 1 1146 ? 24.577 -25.332 1.267 1.00 84.94 1146 LEU A N 1
ATOM 8971 C CA . LEU A 1 1146 ? 24.930 -24.729 -0.023 1.00 84.94 1146 LEU A CA 1
ATOM 8972 C C . LEU A 1 1146 ? 26.277 -25.255 -0.553 1.00 84.94 1146 LEU A C 1
ATOM 8974 O O . LEU A 1 1146 ? 26.378 -25.636 -1.722 1.00 84.94 1146 LEU A O 1
ATOM 8978 N N . VAL A 1 1147 ? 27.296 -25.309 0.311 1.00 85.69 1147 VAL A N 1
ATOM 8979 C CA . VAL A 1 1147 ? 28.631 -25.840 -0.003 1.00 85.69 1147 VAL A CA 1
ATOM 8980 C C . VAL A 1 1147 ? 28.563 -27.333 -0.327 1.00 85.69 1147 VAL A C 1
ATOM 8982 O O . VAL A 1 1147 ? 28.982 -27.729 -1.411 1.00 85.69 1147 VAL A O 1
ATOM 8985 N N . LYS A 1 1148 ? 27.977 -28.163 0.548 1.00 83.38 1148 LYS A N 1
ATOM 8986 C CA . LYS A 1 1148 ? 27.864 -29.622 0.349 1.00 83.38 1148 LYS A CA 1
ATOM 8987 C C . LYS A 1 1148 ? 27.093 -29.971 -0.918 1.00 83.38 1148 LYS A C 1
ATOM 8989 O O . LYS A 1 1148 ? 27.506 -30.865 -1.653 1.00 83.38 1148 LYS A O 1
ATOM 8994 N N . TRP A 1 1149 ? 25.979 -29.288 -1.183 1.00 83.38 1149 TRP A N 1
ATOM 8995 C CA . TRP A 1 1149 ? 25.209 -29.466 -2.414 1.00 83.38 1149 TRP A CA 1
ATOM 8996 C C . TRP A 1 1149 ? 26.069 -29.145 -3.638 1.00 83.38 1149 TRP A C 1
ATOM 8998 O O . TRP A 1 1149 ? 26.096 -29.920 -4.597 1.00 83.38 1149 TRP A O 1
ATOM 9008 N N . ARG A 1 1150 ? 26.832 -28.047 -3.586 1.00 82.44 1150 ARG A N 1
ATOM 9009 C CA . ARG A 1 1150 ? 27.692 -27.623 -4.689 1.00 82.44 1150 ARG A CA 1
ATOM 9010 C C . ARG A 1 1150 ? 28.861 -28.589 -4.924 1.00 82.44 1150 ARG A C 1
ATOM 9012 O O . ARG A 1 1150 ? 29.022 -29.049 -6.053 1.00 82.44 1150 ARG A O 1
ATOM 9019 N N . GLU A 1 1151 ? 29.597 -28.964 -3.877 1.00 79.88 1151 GLU A N 1
ATOM 9020 C CA . GLU A 1 1151 ? 30.692 -29.948 -3.928 1.00 79.88 1151 GLU A CA 1
ATOM 9021 C C . GLU A 1 1151 ? 30.197 -31.305 -4.486 1.00 79.88 1151 GLU A C 1
ATOM 9023 O O . GLU A 1 1151 ? 30.845 -31.906 -5.346 1.00 79.88 1151 GLU A O 1
ATOM 9028 N N . GLN A 1 1152 ? 28.997 -31.759 -4.092 1.00 76.38 1152 GLN A N 1
ATOM 9029 C CA . GLN A 1 1152 ? 28.370 -32.972 -4.644 1.00 76.38 1152 GLN A CA 1
ATOM 9030 C C . GLN A 1 1152 ? 28.002 -32.854 -6.130 1.00 76.38 1152 GLN A C 1
ATOM 9032 O O . GLN A 1 1152 ? 28.138 -33.833 -6.868 1.00 76.38 1152 GLN A O 1
ATOM 9037 N N . VAL A 1 1153 ? 27.510 -31.694 -6.580 1.00 72.00 1153 VAL A N 1
ATOM 9038 C CA . VAL A 1 1153 ? 27.191 -31.449 -7.998 1.00 72.00 1153 VAL A CA 1
ATOM 9039 C C . VAL A 1 1153 ? 28.466 -31.451 -8.842 1.00 72.00 1153 VAL A C 1
ATOM 9041 O O . VAL A 1 1153 ? 28.491 -32.100 -9.887 1.00 72.00 1153 VAL A O 1
ATOM 9044 N N . SER A 1 1154 ? 29.537 -30.800 -8.383 1.00 69.31 1154 SER A N 1
ATOM 9045 C CA . SER A 1 1154 ? 30.820 -30.781 -9.094 1.00 69.31 1154 SER A CA 1
ATOM 9046 C C . SER A 1 1154 ? 31.475 -32.160 -9.169 1.00 69.31 1154 SER A C 1
ATOM 9048 O O . SER A 1 1154 ? 31.904 -32.561 -10.250 1.00 69.31 1154 SER A O 1
ATOM 9050 N N . CYS A 1 1155 ? 31.465 -32.933 -8.077 1.00 66.25 1155 CYS A N 1
ATOM 9051 C CA . CYS A 1 1155 ? 31.970 -34.310 -8.061 1.00 66.25 1155 CYS A CA 1
ATOM 9052 C C . CYS A 1 1155 ? 31.221 -35.212 -9.065 1.00 66.25 1155 CYS A C 1
ATOM 9054 O O . CYS A 1 1155 ? 31.844 -35.883 -9.889 1.00 66.25 1155 CYS A O 1
ATOM 9056 N N . LYS A 1 1156 ? 29.879 -35.155 -9.082 1.00 63.78 1156 LYS A N 1
ATOM 9057 C CA . LYS A 1 1156 ? 29.054 -35.886 -10.065 1.00 63.78 1156 LYS A CA 1
ATOM 9058 C C . LYS A 1 1156 ? 29.317 -35.455 -11.507 1.00 63.78 1156 LYS A C 1
ATOM 9060 O O . LYS A 1 1156 ? 29.189 -36.279 -12.405 1.00 63.78 1156 LYS A O 1
ATOM 9065 N N . HIS A 1 1157 ? 29.656 -34.187 -11.741 1.00 60.34 1157 HIS A N 1
ATOM 9066 C CA . HIS A 1 1157 ? 29.941 -33.698 -13.088 1.00 60.34 1157 HIS A CA 1
ATOM 9067 C C . HIS A 1 1157 ? 31.341 -34.102 -13.565 1.00 60.34 1157 HIS A C 1
ATOM 9069 O O . HIS A 1 1157 ? 31.486 -34.506 -14.713 1.00 60.34 1157 HIS A O 1
ATOM 9075 N N . GLN A 1 1158 ? 32.348 -34.099 -12.683 1.00 59.41 1158 GLN A N 1
ATOM 9076 C CA . GLN A 1 1158 ? 33.668 -34.667 -12.986 1.00 59.41 1158 GLN A CA 1
ATOM 9077 C C . GLN A 1 1158 ? 33.553 -36.151 -13.367 1.00 59.41 1158 GLN A C 1
ATOM 9079 O O . GLN A 1 1158 ? 34.046 -36.533 -14.422 1.00 59.41 1158 GLN A O 1
ATOM 9084 N N . GLN A 1 1159 ? 32.782 -36.942 -12.609 1.00 57.00 1159 GLN A N 1
ATOM 9085 C CA . GLN A 1 1159 ? 32.468 -38.353 -12.907 1.00 57.00 1159 GLN A CA 1
ATOM 9086 C C . GLN A 1 1159 ? 31.625 -38.592 -14.182 1.00 57.00 1159 GLN A C 1
ATOM 9088 O O . GLN A 1 1159 ? 31.341 -39.740 -14.516 1.00 57.00 1159 GLN A O 1
ATOM 9093 N N . GLN A 1 1160 ? 31.180 -37.538 -14.876 1.00 52.44 1160 GLN A N 1
ATOM 9094 C CA . GLN A 1 1160 ? 30.511 -37.613 -16.186 1.00 52.44 1160 GLN A CA 1
ATOM 9095 C C . GLN A 1 1160 ? 31.373 -37.070 -17.338 1.00 52.44 1160 GLN A C 1
ATOM 9097 O O . GLN A 1 1160 ? 30.930 -37.087 -18.487 1.00 52.44 1160 GLN A O 1
ATOM 9102 N N . VAL A 1 1161 ? 32.563 -36.547 -17.031 1.00 51.25 1161 VAL A N 1
ATOM 9103 C CA . VAL A 1 1161 ? 33.507 -35.947 -17.989 1.00 51.25 1161 VAL A CA 1
ATOM 9104 C C . VAL A 1 1161 ? 34.819 -36.745 -18.055 1.00 51.25 1161 VAL A C 1
ATOM 9106 O O . VAL A 1 1161 ? 35.493 -36.695 -19.081 1.00 51.25 1161 VAL A O 1
ATOM 9109 N N . SER A 1 1162 ? 35.148 -37.500 -16.997 1.00 42.50 1162 SER A N 1
ATOM 9110 C CA . SER A 1 1162 ? 36.135 -38.593 -16.983 1.00 42.50 1162 SER A CA 1
ATOM 9111 C C . SER A 1 1162 ? 35.560 -39.898 -17.534 1.00 42.50 1162 SER A C 1
ATOM 9113 O O . SER A 1 1162 ? 36.228 -40.509 -18.390 1.00 42.50 1162 SER A O 1
#

Organism: NCBI:txid568900

Sequence (1162 aa):
MSRLLGNFLLQIIVLPIATTTAFTTTVPLSPMFSRASPFHLASEKAAMEVATEAETVTEATVTIGPTGIRDPSTIPLLQQRLMDAGVPLEEMSLVGDQTEEQQDEQHTATEGKSAEDNIHIVNIKTLVWQVQVTSASGTTTATTPLPQLDDTNDTQPYYYYVVAALPIQETVDVPRLGNLVAKHLRYSHQVEFLSMAPREVAESLTGFTSGCMPPIGHTTTKHLPLFVDSSMIQARDEQPSNQVVMASIGSGIPGKSLLLPLQQLLQVAAKTGGVRVGSFLSSSSPPLLQVPIEKTPQERRQERKQERVSRQPKPKDRLQEYRKLHDRVDRAKLLRTTARKKGRFHDVQTLVDEAVRTGDFPHLFDIQPEEGFSKNALHMCAWRGDLEAVQLLVETAQQQYNVDIVNLISKGPGNYGKTPIFYALTQCREDVVRYLIDRGNASLLIVNNKGQTPCSIAVSHLSKEACDYMFQVERQQLEQGMVFSDYRQSHSDEKLYGDLDPRFPIDNYNYGDDLVESLQQYRDSTSSVINGIPTQFEPRSLRPTVRWWNREDGSLANANSAHPEGPLTFTQPRQSTPPKTAKKKQGDNTQPNRDDIAKAIDINSLELLTIQLVLDRDSSSTPYPDETPSSVLLVNSSETLRQLEADIDAAIENAGDNQNEENKTVDNILLNSTWGLDCEWKPGLEHGKDNPVSLLQLSSRHRSYIVDLQSLCQVSHHLVDGAGWTQVNATPMEMQLDRALSKLFHNHNLPLLGFGIHQDLGKMAMSFPHLPCFAKFTAVIDLQTVATAIYSKGARNTMSSLQKMVATLLAKRLDKSKQCSDWTQRPLSATQISYAALDAAVLPILLETMMEKSVSVEPYNGQFFAVHANLRSNLQYTFLDKSVPDEIARNGEDWVWHVPMGSLRHTLVPGRYMARQCWPLLGDTPEPPRPATMEVDCSSARKGNKENSKLGSNGRRKPKPIQLSSLAGNLDNLPIPGTTLGYTKDSCVSRVVGHMFINTLPDGTTIGYNRRSGVVEMNNAWILFCNFGGNVTKSNYYLSDFSKHGRHLRFNVNPERQNGKSSERTLMNYIARGSNRATSKQLQDNKTILLFARDGTSSKYMYCGSCRCIDYTVQEENVSVDLHLELENYEELVGDKNISSSFIELVKWREQVSCKHQQQVS

Radius of gyration: 40.89 Å; chains: 1; bounding box: 114×138×98 Å